Protein 3C10 (pdb70)

Structure (mmCIF, N/CA/C/O backbone):
data_3C10
#
_entry.id   3C10
#
_cell.length_a   81.827
_cell.length_b   81.827
_cell.length_c   148.970
_cell.angle_alpha   90.00
_cell.angle_beta   90.00
_cell.angle_gamma   120.00
#
_symmetry.space_group_name_H-M   'P 32'
#
loop_
_entity.id
_entity.type
_entity.pdbx_description
1 polymer 'Histone deacetylase 7a'
2 non-polymer 'ZINC ION'
3 non-polymer 'POTASSIUM ION'
4 non-polymer 'TRICHOSTATIN A'
5 water water
#
loop_
_atom_site.group_PDB
_atom_site.id
_atom_site.type_symbol
_atom_site.label_atom_id
_atom_site.label_alt_id
_atom_site.label_comp_id
_atom_site.label_asym_id
_atom_site.label_entity_id
_atom_site.label_seq_id
_atom_site.pdbx_PDB_ins_code
_atom_site.Cartn_x
_atom_site.Cartn_y
_atom_site.Cartn_z
_atom_site.occupancy
_atom_site.B_iso_or_equiv
_atom_site.auth_seq_id
_atom_site.auth_comp_id
_atom_site.auth_asym_id
_atom_site.auth_atom_id
_atom_site.pdbx_PDB_model_num
ATOM 1 N N . THR A 1 35 ? 14.401 17.875 -15.811 1.00 47.86 515 THR A N 1
ATOM 2 C CA . THR A 1 35 ? 13.279 17.701 -14.825 1.00 48.92 515 THR A CA 1
ATOM 3 C C . THR A 1 35 ? 13.513 18.524 -13.528 1.00 48.65 515 THR A C 1
ATOM 4 O O . THR A 1 35 ? 14.518 18.329 -12.806 1.00 48.25 515 THR A O 1
ATOM 8 N N . LEU A 1 36 ? 12.605 19.472 -13.272 1.00 47.84 516 LEU A N 1
ATOM 9 C CA . LEU A 1 36 ? 12.680 20.352 -12.072 1.00 47.31 516 LEU A CA 1
ATOM 10 C C . LEU A 1 36 ? 13.004 19.639 -10.736 1.00 46.28 516 LEU A C 1
ATOM 11 O O . LEU A 1 36 ? 12.418 18.592 -10.411 1.00 46.75 516 LEU A O 1
ATOM 16 N N . PRO A 1 37 ? 13.948 20.211 -9.971 1.00 45.99 517 PRO A N 1
ATOM 17 C CA . PRO A 1 37 ? 14.328 19.788 -8.632 1.00 45.38 517 PRO A CA 1
ATOM 18 C C . PRO A 1 37 ? 13.294 20.198 -7.611 1.00 44.80 517 PRO A C 1
ATOM 19 O O . PRO A 1 37 ? 12.595 21.202 -7.825 1.00 45.33 517 PRO A O 1
ATOM 23 N N . PHE A 1 38 ? 13.221 19.451 -6.503 1.00 43.82 518 PHE A N 1
ATOM 24 C CA . PHE A 1 38 ? 12.310 19.763 -5.389 1.00 43.59 518 PHE A CA 1
ATOM 25 C C . PHE A 1 38 ? 10.845 19.912 -5.829 1.00 42.75 518 PHE A C 1
ATOM 26 O O . PHE A 1 38 ? 10.116 20.770 -5.293 1.00 43.59 518 PHE A O 1
ATOM 34 N N . THR A 1 39 ? 10.420 19.109 -6.811 1.00 41.28 519 THR A N 1
ATOM 35 C CA . THR A 1 39 ? 9.022 19.123 -7.263 1.00 40.33 519 THR A CA 1
ATOM 36 C C . THR A 1 39 ? 8.225 17.940 -6.681 1.00 39.39 519 THR A C 1
ATOM 37 O O . THR A 1 39 ? 6.967 17.886 -6.818 1.00 37.50 519 THR A O 1
ATOM 41 N N . THR A 1 40 ? 8.979 17.036 -6.043 1.00 37.07 520 THR A N 1
ATOM 42 C CA . THR A 1 40 ? 8.475 15.906 -5.239 1.00 38.75 520 THR A CA 1
ATOM 43 C C . THR A 1 40 ? 8.490 16.175 -3.701 1.00 39.71 520 THR A C 1
ATOM 44 O O . THR A 1 40 ? 9.565 16.399 -3.110 1.00 40.48 520 THR A O 1
ATOM 48 N N . GLY A 1 41 ? 7.322 16.127 -3.066 1.00 39.44 521 GLY A N 1
ATOM 49 C CA . GLY A 1 41 ? 7.235 16.356 -1.623 1.00 40.01 521 GLY A CA 1
ATOM 50 C C . GLY A 1 41 ? 7.302 15.068 -0.824 1.00 39.61 521 GLY A C 1
ATOM 51 O O . GLY A 1 41 ? 6.705 14.057 -1.246 1.00 39.86 521 GLY A O 1
ATOM 52 N N . LEU A 1 42 ? 8.031 15.090 0.294 1.00 38.03 522 LEU A N 1
ATOM 53 C CA . LEU A 1 42 ? 7.889 14.104 1.357 1.00 38.54 522 LEU A CA 1
ATOM 54 C C . LEU A 1 42 ? 7.312 14.745 2.624 1.00 39.68 522 LEU A C 1
ATOM 55 O O . LEU A 1 42 ? 7.660 15.893 2.977 1.00 39.53 522 LEU A O 1
ATOM 60 N N . ILE A 1 43 ? 6.431 14.008 3.302 1.00 39.70 523 ILE A N 1
ATOM 61 C CA . ILE A 1 43 ? 5.730 14.469 4.509 1.00 39.41 523 ILE A CA 1
ATOM 62 C C . ILE A 1 43 ? 5.959 13.492 5.670 1.00 38.55 523 ILE A C 1
ATOM 63 O O . ILE A 1 43 ? 5.589 12.334 5.572 1.00 38.09 523 ILE A O 1
ATOM 68 N N . TYR A 1 44 ? 6.570 13.953 6.768 1.00 37.79 524 TYR A N 1
ATOM 69 C CA . TYR A 1 44 ? 6.812 13.123 7.963 1.00 35.69 524 TYR A CA 1
ATOM 70 C C . TYR A 1 44 ? 6.896 14.018 9.200 1.00 35.92 524 TYR A C 1
ATOM 71 O O . TYR A 1 44 ? 7.287 15.184 9.088 1.00 35.20 524 TYR A O 1
ATOM 80 N N . ASP A 1 45 ? 6.537 13.453 10.355 1.00 35.20 525 ASP A N 1
ATOM 81 C CA . ASP A 1 45 ? 6.767 14.101 11.680 1.00 35.90 525 ASP A CA 1
ATOM 82 C C . ASP A 1 45 ? 6.736 13.133 12.861 1.00 35.59 525 ASP A C 1
ATOM 83 O O . ASP A 1 45 ? 5.903 12.201 12.952 1.00 33.99 525 ASP A O 1
ATOM 88 N N . SER A 1 46 ? 7.651 13.367 13.798 1.00 36.05 526 SER A N 1
ATOM 89 C CA . SER A 1 46 ? 7.773 12.540 14.967 1.00 35.20 526 SER A CA 1
ATOM 90 C C . SER A 1 46 ? 6.491 12.581 15.826 1.00 33.83 526 SER A C 1
ATOM 91 O O . SER A 1 46 ? 6.262 11.698 16.616 1.00 33.60 526 SER A O 1
ATOM 94 N N . VAL A 1 47 ? 5.643 13.587 15.648 1.00 34.17 527 VAL A N 1
ATOM 95 C CA . VAL A 1 47 ? 4.308 13.603 16.291 1.00 32.73 527 VAL A CA 1
ATOM 96 C C . VAL A 1 47 ? 3.618 12.224 16.165 1.00 32.49 527 VAL A C 1
ATOM 97 O O . VAL A 1 47 ? 3.006 11.722 17.113 1.00 31.60 527 VAL A O 1
ATOM 101 N N . MET A 1 48 ? 3.733 11.629 14.978 1.00 31.08 528 MET A N 1
ATOM 102 C CA . MET A 1 48 ? 2.991 10.439 14.629 1.00 29.15 528 MET A CA 1
ATOM 103 C C . MET A 1 48 ? 3.527 9.196 15.284 1.00 29.51 528 MET A C 1
ATOM 104 O O . MET A 1 48 ? 2.849 8.194 15.317 1.00 29.09 528 MET A O 1
ATOM 109 N N . LEU A 1 49 ? 4.756 9.243 15.793 1.00 30.19 529 LEU A N 1
ATOM 110 C CA . LEU A 1 49 ? 5.314 8.125 16.562 1.00 30.76 529 LEU A CA 1
ATOM 111 C C . LEU A 1 49 ? 4.600 7.907 17.916 1.00 31.74 529 LEU A C 1
ATOM 112 O O . LEU A 1 49 ? 4.610 6.824 18.467 1.00 31.65 529 LEU A O 1
ATOM 117 N N . LYS A 1 50 ? 3.954 8.931 18.461 1.00 32.10 530 LYS A N 1
ATOM 118 C CA . LYS A 1 50 ? 3.522 8.837 19.852 1.00 31.38 530 LYS A CA 1
ATOM 119 C C . LYS A 1 50 ? 2.254 8.030 20.030 1.00 30.13 530 LYS A C 1
ATOM 120 O O . LYS A 1 50 ? 1.883 7.767 21.153 1.00 28.56 530 LYS A O 1
ATOM 126 N N . HIS A 1 51 ? 1.611 7.642 18.915 1.00 29.62 531 HIS A N 1
ATOM 127 C CA . HIS A 1 51 ? 0.391 6.804 18.920 1.00 30.87 531 HIS A CA 1
ATOM 128 C C . HIS A 1 51 ? 0.753 5.335 19.258 1.00 32.00 531 HIS A C 1
ATOM 129 O O . HIS A 1 51 ? 1.036 4.546 18.368 1.00 33.78 531 HIS A O 1
ATOM 136 N N . GLN A 1 52 ? 0.779 4.991 20.542 1.00 32.94 532 GLN A N 1
ATOM 137 C CA . GLN A 1 52 ? 1.275 3.690 20.980 1.00 34.08 532 GLN A CA 1
ATOM 138 C C . GLN A 1 52 ? 0.400 3.274 22.127 1.00 34.14 532 GLN A C 1
ATOM 139 O O . GLN A 1 52 ? 0.025 4.111 22.962 1.00 34.16 532 GLN A O 1
ATOM 145 N N . CYS A 1 53 ? 0.069 1.991 22.174 1.00 33.45 533 CYS A N 1
ATOM 146 C CA . CYS A 1 53 ? -0.622 1.440 23.338 1.00 34.10 533 CYS A CA 1
ATOM 147 C C . CYS A 1 53 ? 0.220 1.690 24.599 1.00 35.15 533 CYS A C 1
ATOM 148 O O . CYS A 1 53 ? 1.488 1.747 24.552 1.00 34.44 533 CYS A O 1
ATOM 151 N N . SER A 1 54 ? -0.477 1.873 25.714 1.00 35.83 534 SER A N 1
ATOM 152 C CA . SER A 1 54 ? 0.181 2.026 27.011 1.00 37.18 534 SER A CA 1
ATOM 153 C C . SER A 1 54 ? 0.852 0.730 27.541 1.00 38.45 534 SER A C 1
ATOM 154 O O . SER A 1 54 ? 1.578 0.776 28.538 1.00 38.60 534 SER A O 1
ATOM 157 N N . CYS A 1 55 ? 0.590 -0.408 26.889 1.00 39.85 535 CYS A N 1
ATOM 158 C CA . CYS A 1 55 ? 1.182 -1.711 27.286 1.00 41.43 535 CYS A CA 1
ATOM 159 C C . CYS A 1 55 ? 2.645 -1.854 26.881 1.00 43.37 535 CYS A C 1
ATOM 160 O O . CYS A 1 55 ? 3.322 -2.782 27.319 1.00 43.84 535 CYS A O 1
ATOM 163 N N . GLY A 1 56 ? 3.132 -0.930 26.054 1.00 46.00 536 GLY A N 1
ATOM 164 C CA . GLY A 1 56 ? 4.545 -0.888 25.657 1.00 48.32 536 GLY A CA 1
ATOM 165 C C . GLY A 1 56 ? 5.037 -2.124 24.915 1.00 49.62 536 GLY A C 1
ATOM 166 O O . GLY A 1 56 ? 6.208 -2.451 24.997 1.00 50.22 536 GLY A O 1
ATOM 167 N N . ASP A 1 57 ? 4.148 -2.819 24.209 1.00 50.77 537 ASP A N 1
ATOM 168 C CA . ASP A 1 57 ? 4.510 -4.060 23.514 1.00 51.38 537 ASP A CA 1
ATOM 169 C C . ASP A 1 57 ? 4.134 -4.038 22.019 1.00 51.91 537 ASP A C 1
ATOM 170 O O . ASP A 1 57 ? 2.992 -4.329 21.655 1.00 52.24 537 ASP A O 1
ATOM 175 N N . ASN A 1 58 ? 5.094 -3.683 21.167 1.00 52.31 538 ASN A N 1
ATOM 176 C CA . ASN A 1 58 ? 4.921 -3.763 19.723 1.00 52.98 538 ASN A CA 1
ATOM 177 C C . ASN A 1 58 ? 4.562 -5.171 19.231 1.00 52.75 538 ASN A C 1
ATOM 178 O O . ASN A 1 58 ? 4.087 -5.332 18.107 1.00 53.40 538 ASN A O 1
ATOM 183 N N . SER A 1 59 ? 4.783 -6.180 20.070 1.00 52.27 539 SER A N 1
ATOM 184 C CA . SER A 1 59 ? 4.541 -7.575 19.696 1.00 51.93 539 SER A CA 1
ATOM 185 C C . SER A 1 59 ? 3.077 -7.835 19.359 1.00 50.76 539 SER A C 1
ATOM 186 O O . SER A 1 59 ? 2.782 -8.479 18.348 1.00 51.63 539 SER A O 1
ATOM 189 N N . ARG A 1 60 ? 2.167 -7.343 20.195 1.00 49.21 540 ARG A N 1
ATOM 190 C CA . ARG A 1 60 ? 0.742 -7.571 19.965 1.00 47.28 540 ARG A CA 1
ATOM 191 C C . ARG A 1 60 ? 0.031 -6.434 19.214 1.00 45.13 540 ARG A C 1
ATOM 192 O O . ARG A 1 60 ? -1.197 -6.447 19.089 1.00 45.48 540 ARG A O 1
ATOM 200 N N . HIS A 1 61 ? 0.813 -5.473 18.718 1.00 42.44 541 HIS A N 1
ATOM 201 C CA . HIS A 1 61 ? 0.307 -4.267 18.040 1.00 38.99 541 HIS A CA 1
ATOM 202 C C . HIS A 1 61 ? 1.120 -3.969 16.775 1.00 37.50 541 HIS A C 1
ATOM 203 O O . HIS A 1 61 ? 2.023 -3.136 16.810 1.00 39.02 541 HIS A O 1
ATOM 210 N N . PRO A 1 62 ? 0.797 -4.635 15.652 1.00 35.86 542 PRO A N 1
ATOM 211 C CA . PRO A 1 62 ? 1.556 -4.516 14.416 1.00 35.22 542 PRO A CA 1
ATOM 212 C C . PRO A 1 62 ? 1.595 -3.127 13.779 1.00 34.18 542 PRO A C 1
ATOM 213 O O . PRO A 1 62 ? 2.575 -2.804 13.086 1.00 33.53 542 PRO A O 1
ATOM 217 N N . GLU A 1 63 ? 0.558 -2.316 14.021 1.00 33.35 543 GLU A N 1
ATOM 218 C CA . GLU A 1 63 ? 0.537 -0.922 13.555 1.00 32.72 543 GLU A CA 1
ATOM 219 C C . GLU A 1 63 ? 1.256 -0.060 14.627 1.00 32.56 543 GLU A C 1
ATOM 220 O O . GLU A 1 63 ? 0.627 0.652 15.437 1.00 31.00 543 GLU A O 1
ATOM 226 N N . HIS A 1 64 ? 2.589 -0.168 14.638 1.00 33.23 544 HIS A N 1
ATOM 227 C CA . HIS A 1 64 ? 3.435 0.456 15.689 1.00 33.02 544 HIS A CA 1
ATOM 228 C C . HIS A 1 64 ? 4.320 1.520 15.068 1.00 32.45 544 HIS A C 1
ATOM 229 O O . HIS A 1 64 ? 4.486 1.555 13.844 1.00 31.82 544 HIS A O 1
ATOM 236 N N . ALA A 1 65 ? 4.858 2.411 15.914 1.00 31.81 545 ALA A N 1
ATOM 237 C CA . ALA A 1 65 ? 5.685 3.547 15.487 1.00 31.89 545 ALA A CA 1
ATOM 238 C C . ALA A 1 65 ? 6.889 3.239 14.635 1.00 31.97 545 ALA A C 1
ATOM 239 O O . ALA A 1 65 ? 7.289 4.083 13.832 1.00 30.63 545 ALA A O 1
ATOM 241 N N . GLY A 1 66 ? 7.484 2.054 14.829 1.00 32.85 546 GLY A N 1
ATOM 242 C CA . GLY A 1 66 ? 8.647 1.631 14.056 1.00 33.57 546 GLY A CA 1
ATOM 243 C C . GLY A 1 66 ? 8.406 1.685 12.557 1.00 34.35 546 GLY A C 1
ATOM 244 O O . GLY A 1 66 ? 9.333 2.022 11.791 1.00 34.26 546 GLY A O 1
ATOM 245 N N . ARG A 1 67 ? 7.160 1.395 12.133 1.00 33.39 547 ARG A N 1
ATOM 246 C CA . ARG A 1 67 ? 6.782 1.490 10.691 1.00 33.17 547 ARG A CA 1
ATOM 247 C C . ARG A 1 67 ? 7.278 2.790 10.046 1.00 33.20 547 ARG A C 1
ATOM 248 O O . ARG A 1 67 ? 8.091 2.743 9.104 1.00 33.44 547 ARG A O 1
ATOM 256 N N . ILE A 1 68 ? 6.850 3.959 10.548 1.00 32.82 548 ILE A N 1
ATOM 257 C CA . ILE A 1 68 ? 7.213 5.179 9.848 1.00 32.25 548 ILE A CA 1
ATOM 258 C C . ILE A 1 68 ? 8.688 5.610 10.026 1.00 34.38 548 ILE A C 1
ATOM 259 O O . ILE A 1 68 ? 9.308 6.199 9.120 1.00 34.28 548 ILE A O 1
ATOM 264 N N . GLN A 1 69 ? 9.238 5.311 11.183 1.00 36.63 549 GLN A N 1
ATOM 265 C CA . GLN A 1 69 ? 10.604 5.762 11.527 1.00 39.02 549 GLN A CA 1
ATOM 266 C C . GLN A 1 69 ? 11.648 4.991 10.702 1.00 39.70 549 GLN A C 1
ATOM 267 O O . GLN A 1 69 ? 12.577 5.580 10.153 1.00 40.41 549 GLN A O 1
ATOM 273 N N . SER A 1 70 ? 11.463 3.675 10.600 1.00 40.95 550 SER A N 1
ATOM 274 C CA . SER A 1 70 ? 12.293 2.829 9.730 1.00 41.96 550 SER A CA 1
ATOM 275 C C . SER A 1 70 ? 12.246 3.292 8.263 1.00 42.11 550 SER A C 1
ATOM 276 O O . SER A 1 70 ? 13.291 3.424 7.601 1.00 42.32 550 SER A O 1
ATOM 279 N N . ILE A 1 71 ? 11.048 3.577 7.742 1.00 40.73 551 ILE A N 1
ATOM 280 C CA . ILE A 1 71 ? 10.970 4.166 6.397 1.00 39.22 551 ILE A CA 1
ATOM 281 C C . ILE A 1 71 ? 11.688 5.516 6.272 1.00 39.18 551 ILE A C 1
ATOM 282 O O . ILE A 1 71 ? 12.328 5.807 5.250 1.00 39.08 551 ILE A O 1
ATOM 287 N N . TRP A 1 72 ? 11.540 6.366 7.287 1.00 38.94 552 TRP A N 1
ATOM 288 C CA . TRP A 1 72 ? 12.040 7.725 7.201 1.00 39.14 552 TRP A CA 1
ATOM 289 C C . TRP A 1 72 ? 13.564 7.754 6.996 1.00 40.28 552 TRP A C 1
ATOM 290 O O . TRP A 1 72 ? 14.105 8.498 6.171 1.00 39.75 552 TRP A O 1
ATOM 301 N N . SER A 1 73 ? 14.236 6.905 7.748 1.00 41.63 553 SER A N 1
ATOM 302 C CA . SER A 1 73 ? 15.686 6.892 7.743 1.00 43.74 553 SER A CA 1
ATOM 303 C C . SER A 1 73 ? 16.219 6.250 6.459 1.00 44.19 553 SER A C 1
ATOM 304 O O . SER A 1 73 ? 17.176 6.764 5.861 1.00 43.94 553 SER A O 1
ATOM 307 N N . ARG A 1 74 ? 15.561 5.163 6.014 1.00 45.22 554 ARG A N 1
ATOM 308 C CA . ARG A 1 74 ? 15.884 4.548 4.734 1.00 44.88 554 ARG A CA 1
ATOM 309 C C . ARG A 1 74 ? 15.890 5.639 3.675 1.00 45.63 554 ARG A C 1
ATOM 310 O O . ARG A 1 74 ? 16.825 5.743 2.893 1.00 45.56 554 ARG A O 1
ATOM 318 N N . LEU A 1 75 ? 14.870 6.482 3.663 1.00 45.70 555 LEU A N 1
ATOM 319 C CA . LEU A 1 75 ? 14.825 7.558 2.684 1.00 46.79 555 LEU A CA 1
ATOM 320 C C . LEU A 1 75 ? 16.075 8.482 2.706 1.00 48.25 555 LEU A C 1
ATOM 321 O O . LEU A 1 75 ? 16.568 8.910 1.654 1.00 47.57 555 LEU A O 1
ATOM 326 N N . GLN A 1 76 ? 16.548 8.772 3.921 1.00 50.03 556 GLN A N 1
ATOM 327 C CA . GLN A 1 76 ? 17.742 9.576 4.162 1.00 51.14 556 GLN A CA 1
ATOM 328 C C . GLN A 1 76 ? 18.985 8.859 3.684 1.00 51.64 556 GLN A C 1
ATOM 329 O O . GLN A 1 76 ? 19.761 9.433 2.909 1.00 51.76 556 GLN A O 1
ATOM 335 N N . GLU A 1 77 ? 19.165 7.622 4.160 1.00 52.06 557 GLU A N 1
ATOM 336 C CA . GLU A 1 77 ? 20.303 6.775 3.808 1.00 52.61 557 GLU A CA 1
ATOM 337 C C . GLU A 1 77 ? 20.547 6.636 2.319 1.00 53.24 557 GLU A C 1
ATOM 338 O O . GLU A 1 77 ? 21.674 6.812 1.877 1.00 54.07 557 GLU A O 1
ATOM 344 N N . ARG A 1 78 ? 19.514 6.299 1.549 1.00 52.70 558 ARG A N 1
ATOM 345 C CA . ARG A 1 78 ? 19.674 6.126 0.102 1.00 52.55 558 ARG A CA 1
ATOM 346 C C . ARG A 1 78 ? 19.738 7.462 -0.641 1.00 51.74 558 ARG A C 1
ATOM 347 O O . ARG A 1 78 ? 19.871 7.500 -1.874 1.00 52.74 558 ARG A O 1
ATOM 355 N N . GLY A 1 79 ? 19.654 8.561 0.094 1.00 50.22 559 GLY A N 1
ATOM 356 C CA . GLY A 1 79 ? 19.873 9.862 -0.502 1.00 48.39 559 GLY A CA 1
ATOM 357 C C . GLY A 1 79 ? 18.694 10.395 -1.279 1.00 47.71 559 GLY A C 1
ATOM 358 O O . GLY A 1 79 ? 18.876 11.196 -2.202 1.00 47.53 559 GLY A O 1
ATOM 359 N N . LEU A 1 80 ? 17.479 9.982 -0.906 1.00 46.90 560 LEU A N 1
ATOM 360 C CA . LEU A 1 80 ? 16.294 10.480 -1.605 1.00 46.44 560 LEU A CA 1
ATOM 361 C C . LEU A 1 80 ? 15.702 11.696 -0.914 1.00 45.70 560 LEU A C 1
ATOM 362 O O . LEU A 1 80 ? 15.190 12.629 -1.588 1.00 46.02 560 LEU A O 1
ATOM 367 N N . ARG A 1 81 ? 15.768 11.683 0.419 1.00 45.47 561 ARG A N 1
ATOM 368 C CA . ARG A 1 81 ? 15.234 12.779 1.263 1.00 45.77 561 ARG A CA 1
ATOM 369 C C . ARG A 1 81 ? 15.717 14.151 0.808 1.00 46.12 561 ARG A C 1
ATOM 370 O O . ARG A 1 81 ? 14.928 15.108 0.703 1.00 45.47 561 ARG A O 1
ATOM 378 N N . SER A 1 82 ? 17.018 14.231 0.505 1.00 47.21 562 SER A N 1
ATOM 379 C CA . SER A 1 82 ? 17.662 15.490 0.090 1.00 47.34 562 SER A CA 1
ATOM 380 C C . SER A 1 82 ? 17.188 15.946 -1.272 1.00 47.26 562 SER A C 1
ATOM 381 O O . SER A 1 82 ? 17.375 17.112 -1.651 1.00 47.77 562 SER A O 1
ATOM 384 N N . GLN A 1 83 ? 16.605 15.013 -2.032 1.00 46.99 563 GLN A N 1
ATOM 385 C CA . GLN A 1 83 ? 16.131 15.338 -3.370 1.00 45.84 563 GLN A CA 1
ATOM 386 C C . GLN A 1 83 ? 14.759 15.966 -3.344 1.00 45.63 563 GLN A C 1
ATOM 387 O O . GLN A 1 83 ? 14.321 16.525 -4.362 1.00 45.89 563 GLN A O 1
ATOM 393 N N . CYS A 1 84 ? 14.085 15.864 -2.185 1.00 45.19 564 CYS A N 1
ATOM 394 C CA . CYS A 1 84 ? 12.657 16.223 -2.030 1.00 44.92 564 CYS A CA 1
ATOM 395 C C . CYS A 1 84 ? 12.429 17.424 -1.147 1.00 44.35 564 CYS A C 1
ATOM 396 O O . CYS A 1 84 ? 13.181 17.672 -0.238 1.00 43.70 564 CYS A O 1
ATOM 399 N N . GLU A 1 85 ? 11.382 18.173 -1.455 1.00 44.46 565 GLU A N 1
ATOM 400 C CA . GLU A 1 85 ? 10.907 19.228 -0.598 1.00 44.67 565 GLU A CA 1
ATOM 401 C C . GLU A 1 85 ? 10.357 18.482 0.603 1.00 44.98 565 GLU A C 1
ATOM 402 O O . GLU A 1 85 ? 9.288 17.849 0.506 1.00 43.70 565 GLU A O 1
ATOM 408 N N . CYS A 1 86 ? 11.096 18.476 1.711 1.00 44.51 566 CYS A N 1
ATOM 409 C CA . CYS A 1 86 ? 10.563 17.825 2.937 1.00 44.94 566 CYS A CA 1
ATOM 410 C C . CYS A 1 86 ? 9.635 18.715 3.794 1.00 44.83 566 CYS A C 1
ATOM 411 O O . CYS A 1 86 ? 9.956 19.893 4.102 1.00 44.62 566 CYS A O 1
ATOM 414 N N . LEU A 1 87 ? 8.506 18.128 4.193 1.00 43.40 567 LEU A N 1
ATOM 415 C CA . LEU A 1 87 ? 7.483 18.837 4.938 1.00 42.81 567 LEU A CA 1
ATOM 416 C C . LEU A 1 87 ? 7.193 18.167 6.298 1.00 41.61 567 LEU A C 1
ATOM 417 O O . LEU A 1 87 ? 7.506 16.981 6.506 1.00 40.72 567 LEU A O 1
ATOM 422 N N . ARG A 1 88 ? 6.669 18.940 7.252 1.00 40.20 568 ARG A N 1
ATOM 423 C CA . ARG A 1 88 ? 6.446 18.393 8.591 1.00 38.58 568 ARG A CA 1
ATOM 424 C C . ARG A 1 88 ? 5.022 17.856 8.667 1.00 36.91 568 ARG A C 1
ATOM 425 O O . ARG A 1 88 ? 4.750 16.913 9.367 1.00 36.58 568 ARG A O 1
ATOM 433 N N . GLY A 1 89 ? 4.121 18.492 7.943 1.00 35.54 569 GLY A N 1
ATOM 434 C CA . GLY A 1 89 ? 2.721 18.278 8.164 1.00 35.30 569 GLY A CA 1
ATOM 435 C C . GLY A 1 89 ? 2.208 19.205 9.251 1.00 35.43 569 GLY A C 1
ATOM 436 O O . GLY A 1 89 ? 2.932 20.111 9.710 1.00 35.38 569 GLY A O 1
ATOM 437 N N . ARG A 1 90 ? 0.965 18.949 9.655 1.00 33.34 570 ARG A N 1
ATOM 438 C CA . ARG A 1 90 ? 0.231 19.685 10.668 1.00 33.24 570 ARG A CA 1
ATOM 439 C C . ARG A 1 90 ? -1.027 18.865 10.987 1.00 32.66 570 ARG A C 1
ATOM 440 O O . ARG A 1 90 ? -1.345 17.935 10.232 1.00 33.01 570 ARG A O 1
ATOM 448 N N . LYS A 1 91 ? -1.785 19.247 12.029 1.00 31.75 571 LYS A N 1
ATOM 449 C CA . LYS A 1 91 ? -3.115 18.645 12.315 1.00 30.92 571 LYS A CA 1
ATOM 450 C C . LYS A 1 91 ? -4.234 19.114 11.422 1.00 31.04 571 LYS A C 1
ATOM 451 O O . LYS A 1 91 ? -4.371 20.322 11.156 1.00 30.00 571 LYS A O 1
ATOM 457 N N . ALA A 1 92 ? -5.098 18.166 11.032 1.00 27.86 572 ALA A N 1
ATOM 458 C CA . ALA A 1 92 ? -6.302 18.511 10.348 1.00 27.80 572 ALA A CA 1
ATOM 459 C C . ALA A 1 92 ? -7.184 19.277 11.335 1.00 28.68 572 ALA A C 1
ATOM 460 O O . ALA A 1 92 ? -7.200 18.945 12.541 1.00 27.03 572 ALA A O 1
ATOM 462 N N . SER A 1 93 ? -7.949 20.248 10.827 1.00 28.12 573 SER A N 1
ATOM 463 C CA . SER A 1 93 ? -8.939 20.933 11.665 1.00 28.80 573 SER A CA 1
ATOM 464 C C . SER A 1 93 ? -10.111 20.032 11.794 1.00 29.66 573 SER A C 1
ATOM 465 O O . SER A 1 93 ? -10.272 19.119 10.976 1.00 28.39 573 SER A O 1
ATOM 468 N N . LEU A 1 94 ? -10.929 20.251 12.835 1.00 30.03 574 LEU A N 1
ATOM 469 C CA . LEU A 1 94 ? -12.212 19.586 12.944 1.00 30.58 574 LEU A CA 1
ATOM 470 C C . LEU A 1 94 ? -13.118 19.750 11.719 1.00 31.02 574 LEU A C 1
ATOM 471 O O . LEU A 1 94 ? -13.786 18.784 11.304 1.00 30.11 574 LEU A O 1
ATOM 476 N N . GLU A 1 95 ? -13.156 20.941 11.121 1.00 30.40 575 GLU A N 1
ATOM 477 C CA . GLU A 1 95 ? -13.912 21.132 9.867 1.00 31.60 575 GLU A CA 1
ATOM 478 C C . GLU A 1 95 ? -13.408 20.276 8.670 1.00 30.49 575 GLU A C 1
ATOM 479 O O . GLU A 1 95 ? -14.216 19.714 7.898 1.00 29.79 575 GLU A O 1
ATOM 485 N N . GLU A 1 96 ? -12.084 20.191 8.504 1.00 29.52 576 GLU A N 1
ATOM 486 C CA . GLU A 1 96 ? -11.480 19.346 7.455 1.00 29.12 576 GLU A CA 1
ATOM 487 C C . GLU A 1 96 ? -11.886 17.892 7.690 1.00 28.24 576 GLU A C 1
ATOM 488 O O . GLU A 1 96 ? -12.297 17.183 6.739 1.00 29.17 576 GLU A O 1
ATOM 494 N N . LEU A 1 97 ? -11.789 17.461 8.949 1.00 28.00 577 LEU A N 1
ATOM 495 C CA . LEU A 1 97 ? -12.255 16.117 9.342 1.00 28.56 577 LEU A CA 1
ATOM 496 C C . LEU A 1 97 ? -13.713 15.843 8.962 1.00 28.34 577 LEU A C 1
ATOM 497 O O . LEU A 1 97 ? -14.049 14.740 8.526 1.00 28.23 577 LEU A O 1
ATOM 502 N N . GLN A 1 98 ? -14.587 16.838 9.186 1.00 28.51 578 GLN A N 1
ATOM 503 C CA . GLN A 1 98 ? -16.018 16.707 8.947 1.00 27.43 578 GLN A CA 1
ATOM 504 C C . GLN A 1 98 ? -16.350 16.726 7.493 1.00 27.47 578 GLN A C 1
ATOM 505 O O . GLN A 1 98 ? -17.510 16.557 7.152 1.00 28.88 578 GLN A O 1
ATOM 511 N N . SER A 1 99 ? -15.375 16.948 6.605 1.00 27.53 579 SER A N 1
ATOM 512 C CA . SER A 1 99 ? -15.672 16.772 5.187 1.00 28.50 579 SER A CA 1
ATOM 513 C C . SER A 1 99 ? -15.895 15.300 4.832 1.00 28.44 579 SER A C 1
ATOM 514 O O . SER A 1 99 ? -16.424 14.991 3.733 1.00 28.60 579 SER A O 1
ATOM 517 N N . VAL A 1 100 ? -15.483 14.398 5.747 1.00 27.48 580 VAL A N 1
ATOM 518 C CA . VAL A 1 100 ? -15.718 12.949 5.539 1.00 26.59 580 VAL A CA 1
ATOM 519 C C . VAL A 1 100 ? -16.491 12.295 6.672 1.00 25.90 580 VAL A C 1
ATOM 520 O O . VAL A 1 100 ? -17.244 11.338 6.430 1.00 26.23 580 VAL A O 1
ATOM 524 N N . HIS A 1 101 ? -16.247 12.762 7.898 1.00 25.51 581 HIS A N 1
ATOM 525 C CA . HIS A 1 101 ? -16.737 12.077 9.102 1.00 26.14 581 HIS A CA 1
ATOM 526 C C . HIS A 1 101 ? -17.794 12.913 9.825 1.00 27.66 581 HIS A C 1
ATOM 527 O O . HIS A 1 101 ? -17.813 14.149 9.712 1.00 26.47 581 HIS A O 1
ATOM 534 N N . SER A 1 102 ? -18.623 12.218 10.583 1.00 27.99 582 SER A N 1
ATOM 535 C CA . SER A 1 102 ? -19.751 12.825 11.307 1.00 29.53 582 SER A CA 1
ATOM 536 C C . SER A 1 102 ? -19.239 13.729 12.398 1.00 29.95 582 SER A C 1
ATOM 537 O O . SER A 1 102 ? -18.084 13.583 12.828 1.00 30.22 582 SER A O 1
ATOM 540 N N . GLU A 1 103 ? -20.061 14.681 12.864 1.00 30.29 583 GLU A N 1
ATOM 541 C CA . GLU A 1 103 ? -19.595 15.549 13.946 1.00 30.43 583 GLU A CA 1
ATOM 542 C C . GLU A 1 103 ? -19.291 14.745 15.205 1.00 29.11 583 GLU A C 1
ATOM 543 O O . GLU A 1 103 ? -18.292 15.005 15.851 1.00 28.43 583 GLU A O 1
ATOM 549 N N . ARG A 1 104 ? -20.110 13.743 15.542 1.00 30.03 584 ARG A N 1
ATOM 550 C CA . ARG A 1 104 ? -19.796 12.937 16.740 1.00 30.32 584 ARG A CA 1
ATOM 551 C C . ARG A 1 104 ? -18.476 12.166 16.678 1.00 29.55 584 ARG A C 1
ATOM 552 O O . ARG A 1 104 ? -17.780 11.999 17.702 1.00 28.36 584 ARG A O 1
ATOM 560 N N . HIS A 1 105 ? -18.160 11.635 15.496 1.00 27.42 585 HIS A N 1
ATOM 561 C CA . HIS A 1 105 ? -16.879 10.895 15.306 1.00 25.99 585 HIS A CA 1
ATOM 562 C C . HIS A 1 105 ? -15.729 11.833 15.516 1.00 24.60 585 HIS A C 1
ATOM 563 O O . HIS A 1 105 ? -14.741 11.512 16.162 1.00 24.86 585 HIS A O 1
ATOM 570 N N . VAL A 1 106 ? -15.853 13.008 14.918 1.00 25.18 586 VAL A N 1
ATOM 571 C CA . VAL A 1 106 ? -14.824 14.024 15.005 1.00 25.04 586 VAL A CA 1
ATOM 572 C C . VAL A 1 106 ? -14.552 14.486 16.446 1.00 25.20 586 VAL A C 1
ATOM 573 O O . VAL A 1 106 ? -13.389 14.545 16.893 1.00 25.49 586 VAL A O 1
ATOM 577 N N . LEU A 1 107 ? -15.614 14.750 17.190 1.00 26.88 587 LEU A N 1
ATOM 578 C CA . LEU A 1 107 ? -15.468 15.087 18.618 1.00 27.83 587 LEU A CA 1
ATOM 579 C C . LEU A 1 107 ? -14.917 13.948 19.492 1.00 27.57 587 LEU A C 1
ATOM 580 O O . LEU A 1 107 ? -14.142 14.191 20.391 1.00 28.53 587 LEU A O 1
ATOM 585 N N . LEU A 1 108 ? -15.302 12.706 19.217 1.00 27.73 588 LEU A N 1
ATOM 586 C CA . LEU A 1 108 ? -14.750 11.496 19.917 1.00 28.09 588 LEU A CA 1
ATOM 587 C C . LEU A 1 108 ? -13.243 11.321 19.697 1.00 27.48 588 LEU A C 1
ATOM 588 O O . LEU A 1 108 ? -12.435 11.208 20.651 1.00 27.13 588 LEU A O 1
ATOM 593 N N . TYR A 1 109 ? -12.847 11.331 18.433 1.00 25.96 589 TYR A N 1
ATOM 594 C CA . TYR A 1 109 ? -11.471 11.009 18.106 1.00 27.30 589 TYR A CA 1
ATOM 595 C C . TYR A 1 109 ? -10.578 12.232 17.830 1.00 26.05 589 TYR A C 1
ATOM 596 O O . TYR A 1 109 ? -9.370 12.095 17.804 1.00 26.87 589 TYR A O 1
ATOM 605 N N . GLY A 1 110 ? -11.191 13.390 17.620 1.00 27.35 590 GLY A N 1
ATOM 606 C CA . GLY A 1 110 ? -10.463 14.623 17.281 1.00 27.81 590 GLY A CA 1
ATOM 607 C C . GLY A 1 110 ? -10.208 15.574 18.430 1.00 29.34 590 GLY A C 1
ATOM 608 O O . GLY A 1 110 ? -9.461 16.552 18.285 1.00 28.55 590 GLY A O 1
ATOM 609 N N . THR A 1 111 ? -10.803 15.315 19.586 1.00 30.85 591 THR A N 1
ATOM 610 C CA . THR A 1 111 ? -10.579 16.218 20.714 1.00 34.70 591 THR A CA 1
ATOM 611 C C . THR A 1 111 ? -10.088 15.452 21.917 1.00 37.82 591 THR A C 1
ATOM 612 O O . THR A 1 111 ? -10.212 14.240 21.965 1.00 39.18 591 THR A O 1
ATOM 616 N N . ASN A 1 112 ? -9.538 16.164 22.889 1.00 41.79 592 ASN A N 1
ATOM 617 C CA . ASN A 1 112 ? -9.109 15.550 24.148 1.00 45.32 592 ASN A CA 1
ATOM 618 C C . ASN A 1 112 ? -9.773 16.124 25.420 1.00 47.82 592 ASN A C 1
ATOM 619 O O . ASN A 1 112 ? -10.191 17.299 25.429 1.00 47.19 592 ASN A O 1
ATOM 624 N N . PRO A 1 113 ? -9.918 15.276 26.474 1.00 49.87 593 PRO A N 1
ATOM 625 C CA . PRO A 1 113 ? -10.221 15.828 27.795 1.00 52.15 593 PRO A CA 1
ATOM 626 C C . PRO A 1 113 ? -8.930 16.415 28.373 1.00 53.81 593 PRO A C 1
ATOM 627 O O . PRO A 1 113 ? -7.925 15.708 28.467 1.00 55.00 593 PRO A O 1
ATOM 631 N N . LEU A 1 114 ? -8.919 17.698 28.718 1.00 55.65 594 LEU A N 1
ATOM 632 C CA . LEU A 1 114 ? -10.010 18.627 28.481 1.00 57.18 594 LEU A CA 1
ATOM 633 C C . LEU A 1 114 ? -9.357 19.781 27.742 1.00 57.84 594 LEU A C 1
ATOM 634 O O . LEU A 1 114 ? -8.520 20.513 28.286 1.00 58.25 594 LEU A O 1
ATOM 639 N N . SER A 1 115 ? -9.710 19.901 26.473 1.00 58.33 595 SER A N 1
ATOM 640 C CA . SER A 1 115 ? -9.030 20.810 25.577 1.00 58.70 595 SER A CA 1
ATOM 641 C C . SER A 1 115 ? -9.280 22.255 25.981 1.00 58.35 595 SER A C 1
ATOM 642 O O . SER A 1 115 ? -10.087 22.533 26.868 1.00 57.58 595 SER A O 1
ATOM 645 N N . ARG A 1 116 ? -8.559 23.166 25.336 1.00 58.40 596 ARG A N 1
ATOM 646 C CA . ARG A 1 116 ? -8.896 24.595 25.389 1.00 58.50 596 ARG A CA 1
ATOM 647 C C . ARG A 1 116 ? -9.936 24.869 24.306 1.00 57.98 596 ARG A C 1
ATOM 648 O O . ARG A 1 116 ? -10.160 26.017 23.915 1.00 58.30 596 ARG A O 1
ATOM 649 N N . LEU A 1 117 ? -10.566 23.800 23.824 1.00 57.25 597 LEU A N 1
ATOM 650 C CA . LEU A 1 117 ? -11.526 23.897 22.726 1.00 56.50 597 LEU A CA 1
ATOM 651 C C . LEU A 1 117 ? -12.769 24.620 23.220 1.00 55.37 597 LEU A C 1
ATOM 652 O O . LEU A 1 117 ? -13.221 24.390 24.346 1.00 55.53 597 LEU A O 1
ATOM 657 N N . LYS A 1 118 ? -13.293 25.508 22.377 1.00 54.01 598 LYS A N 1
ATOM 658 C CA . LYS A 1 118 ? -14.554 26.158 22.651 1.00 52.60 598 LYS A CA 1
ATOM 659 C C . LYS A 1 118 ? -15.623 25.299 22.018 1.00 51.35 598 LYS A C 1
ATOM 660 O O . LYS A 1 118 ? -15.802 25.333 20.792 1.00 51.74 598 LYS A O 1
ATOM 662 N N . LEU A 1 119 ? -16.259 24.474 22.859 1.00 48.77 599 LEU A N 1
ATOM 663 C CA . LEU A 1 119 ? -17.407 23.633 22.505 1.00 46.53 599 LEU A CA 1
ATOM 664 C C . LEU A 1 119 ? -18.551 24.054 23.409 1.00 43.86 599 LEU A C 1
ATOM 665 O O . LEU A 1 119 ? -18.333 24.348 24.584 1.00 43.40 599 LEU A O 1
ATOM 670 N N . ASP A 1 120 ? -19.757 24.109 22.857 1.00 41.67 600 ASP A N 1
ATOM 671 C CA . ASP A 1 120 ? -20.938 24.421 23.647 1.00 39.62 600 ASP A CA 1
ATOM 672 C C . ASP A 1 120 ? -21.209 23.283 24.619 1.00 37.11 600 ASP A C 1
ATOM 673 O O . ASP A 1 120 ? -20.751 22.180 24.419 1.00 36.43 600 ASP A O 1
ATOM 678 N N . ASN A 1 121 ? -21.977 23.555 25.655 1.00 35.17 601 ASN A N 1
ATOM 679 C CA . ASN A 1 121 ? -22.187 22.582 26.701 1.00 33.82 601 ASN A CA 1
ATOM 680 C C . ASN A 1 121 ? -22.985 21.387 26.218 1.00 33.23 601 ASN A C 1
ATOM 681 O O . ASN A 1 121 ? -22.874 20.323 26.784 1.00 32.16 601 ASN A O 1
ATOM 686 N N . GLY A 1 122 ? -23.787 21.562 25.168 1.00 32.48 602 GLY A N 1
ATOM 687 C CA . GLY A 1 122 ? -24.504 20.440 24.593 1.00 33.03 602 GLY A CA 1
ATOM 688 C C . GLY A 1 122 ? -23.574 19.352 24.051 1.00 33.13 602 GLY A C 1
ATOM 689 O O . GLY A 1 122 ? -23.793 18.162 24.313 1.00 33.07 602 GLY A O 1
ATOM 690 N N . LYS A 1 123 ? -22.531 19.782 23.329 1.00 33.30 603 LYS A N 1
ATOM 691 C CA . LYS A 1 123 ? -21.455 18.889 22.843 1.00 33.75 603 LYS A CA 1
ATOM 692 C C . LYS A 1 123 ? -20.665 18.290 23.984 1.00 32.85 603 LYS A C 1
ATOM 693 O O . LYS A 1 123 ? -20.362 17.097 23.956 1.00 32.32 603 LYS A O 1
ATOM 699 N N . LEU A 1 124 ? -20.318 19.118 24.962 1.00 31.99 604 LEU A N 1
ATOM 700 C CA . LEU A 1 124 ? -19.594 18.652 26.142 1.00 33.54 604 LEU A CA 1
ATOM 701 C C . LEU A 1 124 ? -20.388 17.578 26.862 1.00 34.01 604 LEU A C 1
ATOM 702 O O . LEU A 1 124 ? -19.821 16.574 27.284 1.00 33.18 604 LEU A O 1
ATOM 707 N N . ALA A 1 125 ? -21.709 17.763 26.947 1.00 33.64 605 ALA A N 1
ATOM 708 C CA . ALA A 1 125 ? -22.563 16.794 27.598 1.00 34.17 605 ALA A CA 1
ATOM 709 C C . ALA A 1 125 ? -22.693 15.467 26.822 1.00 35.16 605 ALA A C 1
ATOM 710 O O . ALA A 1 125 ? -22.833 14.400 27.438 1.00 34.99 605 ALA A O 1
ATOM 712 N N . GLY A 1 126 ? -22.637 15.533 25.489 1.00 35.84 606 GLY A N 1
ATOM 713 C CA . GLY A 1 126 ? -22.747 14.341 24.646 1.00 37.79 606 GLY A CA 1
ATOM 714 C C . GLY A 1 126 ? -21.511 13.496 24.926 1.00 38.53 606 GLY A C 1
ATOM 715 O O . GLY A 1 126 ? -21.603 12.300 25.145 1.00 39.35 606 GLY A O 1
ATOM 716 N N . LEU A 1 127 ? -20.365 14.160 24.987 1.00 39.48 607 LEU A N 1
ATOM 717 C CA . LEU A 1 127 ? -19.098 13.544 25.291 1.00 40.97 607 LEU A CA 1
ATOM 718 C C . LEU A 1 127 ? -19.064 12.933 26.695 1.00 43.34 607 LEU A C 1
ATOM 719 O O . LEU A 1 127 ? -18.194 12.086 26.980 1.00 43.54 607 LEU A O 1
ATOM 724 N N . LEU A 1 128 ? -19.967 13.372 27.583 1.00 44.11 608 LEU A N 1
ATOM 725 C CA . LEU A 1 128 ? -20.038 12.783 28.935 1.00 45.63 608 LEU A CA 1
ATOM 726 C C . LEU A 1 128 ? -20.850 11.502 28.961 1.00 46.20 608 LEU A C 1
ATOM 727 O O . LEU A 1 128 ? -20.606 10.649 29.806 1.00 46.10 608 LEU A O 1
ATOM 732 N N . ALA A 1 129 ? -21.819 11.391 28.045 1.00 47.40 609 ALA A N 1
ATOM 733 C CA . ALA A 1 129 ? -22.683 10.196 27.916 1.00 49.01 609 ALA A CA 1
ATOM 734 C C . ALA A 1 129 ? -21.949 8.887 27.612 1.00 49.85 609 ALA A C 1
ATOM 735 O O . ALA A 1 129 ? -22.463 7.821 27.909 1.00 50.65 609 ALA A O 1
ATOM 737 N N . GLN A 1 130 ? -20.777 8.960 26.998 1.00 51.12 610 GLN A N 1
ATOM 738 C CA . GLN A 1 130 ? -20.120 7.745 26.519 1.00 52.48 610 GLN A CA 1
ATOM 739 C C . GLN A 1 130 ? -19.146 7.214 27.554 1.00 52.49 610 GLN A C 1
ATOM 740 O O . GLN A 1 130 ? -18.479 7.991 28.229 1.00 52.89 610 GLN A O 1
ATOM 746 N N . VAL A 1 134 ? -13.522 0.824 25.871 1.00 43.48 614 VAL A N 1
ATOM 747 C CA . VAL A 1 134 ? -13.148 -0.573 25.678 1.00 44.13 614 VAL A CA 1
ATOM 748 C C . VAL A 1 134 ? -11.754 -0.923 26.216 1.00 43.52 614 VAL A C 1
ATOM 749 O O . VAL A 1 134 ? -10.741 -0.345 25.810 1.00 43.32 614 VAL A O 1
ATOM 753 N N . MET A 1 135 ? -11.746 -1.882 27.136 1.00 43.31 615 MET A N 1
ATOM 754 C CA . MET A 1 135 ? -10.531 -2.530 27.661 1.00 43.69 615 MET A CA 1
ATOM 755 C C . MET A 1 135 ? -9.945 -3.581 26.725 1.00 43.91 615 MET A C 1
ATOM 756 O O . MET A 1 135 ? -10.635 -4.503 26.239 1.00 44.26 615 MET A O 1
ATOM 761 N N . LEU A 1 136 ? -8.660 -3.439 26.453 1.00 43.77 616 LEU A N 1
ATOM 762 C CA . LEU A 1 136 ? -7.968 -4.440 25.669 1.00 43.47 616 LEU A CA 1
ATOM 763 C C . LEU A 1 136 ? -7.398 -5.509 26.621 1.00 44.02 616 LEU A C 1
ATOM 764 O O . LEU A 1 136 ? -7.249 -5.257 27.831 1.00 43.18 616 LEU A O 1
ATOM 769 N N . PRO A 1 137 ? -7.131 -6.716 26.081 1.00 44.28 617 PRO A N 1
ATOM 770 C CA . PRO A 1 137 ? -6.476 -7.776 26.838 1.00 44.70 617 PRO A CA 1
ATOM 771 C C . PRO A 1 137 ? -5.190 -7.297 27.478 1.00 44.51 617 PRO A C 1
ATOM 772 O O . PRO A 1 137 ? -4.881 -7.729 28.598 1.00 45.54 617 PRO A O 1
ATOM 776 N N . CYS A 1 138 ? -4.447 -6.429 26.785 1.00 43.36 618 CYS A N 1
ATOM 777 C CA . CYS A 1 138 ? -3.131 -5.959 27.275 1.00 41.86 618 CYS A CA 1
ATOM 778 C C . CYS A 1 138 ? -3.236 -4.923 28.407 1.00 40.98 618 CYS A C 1
ATOM 779 O O . CYS A 1 138 ? -2.223 -4.493 28.963 1.00 40.86 618 CYS A O 1
ATOM 782 N N . GLY A 1 139 ? -4.471 -4.539 28.735 1.00 39.83 619 GLY A N 1
ATOM 783 C CA . GLY A 1 139 ? -4.780 -3.439 29.651 1.00 38.06 619 GLY A CA 1
ATOM 784 C C . GLY A 1 139 ? -4.827 -2.026 29.048 1.00 37.40 619 GLY A C 1
ATOM 785 O O . GLY A 1 139 ? -5.157 -1.072 29.743 1.00 36.98 619 GLY A O 1
ATOM 786 N N . GLY A 1 140 ? -4.511 -1.894 27.760 1.00 37.14 620 GLY A N 1
ATOM 787 C CA . GLY A 1 140 ? -4.551 -0.591 27.119 1.00 36.22 620 GLY A CA 1
ATOM 788 C C . GLY A 1 140 ? -5.985 -0.323 26.762 1.00 36.37 620 GLY A C 1
ATOM 789 O O . GLY A 1 140 ? -6.838 -1.251 26.769 1.00 36.56 620 GLY A O 1
ATOM 790 N N . VAL A 1 141 ? -6.270 0.930 26.448 1.00 34.83 621 VAL A N 1
ATOM 791 C CA . VAL A 1 141 ? -7.605 1.311 26.003 1.00 33.71 621 VAL A CA 1
ATOM 792 C C . VAL A 1 141 ? -7.593 1.141 24.503 1.00 32.80 621 VAL A C 1
ATOM 793 O O . VAL A 1 141 ? -6.552 1.302 23.875 1.00 32.58 621 VAL A O 1
ATOM 797 N N . GLY A 1 142 ? -8.740 0.793 23.939 1.00 33.15 622 GLY A N 1
ATOM 798 C CA . GLY A 1 142 ? -8.888 0.652 22.481 1.00 33.05 622 GLY A CA 1
ATOM 799 C C . GLY A 1 142 ? -10.274 1.029 22.002 1.00 33.00 622 GLY A C 1
ATOM 800 O O . GLY A 1 142 ? -11.216 1.119 22.791 1.00 32.56 622 GLY A O 1
ATOM 801 N N . VAL A 1 143 ? -10.416 1.255 20.708 1.00 33.98 623 VAL A N 1
ATOM 802 C CA . VAL A 1 143 ? -11.748 1.260 20.108 1.00 36.45 623 VAL A CA 1
ATOM 803 C C . VAL A 1 143 ? -12.286 -0.174 19.842 1.00 37.43 623 VAL A C 1
ATOM 804 O O . VAL A 1 143 ? -13.461 -0.450 20.078 1.00 37.29 623 VAL A O 1
ATOM 808 N N . ASP A 1 144 ? -11.418 -1.067 19.394 1.00 38.62 624 ASP A N 1
ATOM 809 C CA . ASP A 1 144 ? -11.739 -2.506 19.294 1.00 39.43 624 ASP A CA 1
ATOM 810 C C . ASP A 1 144 ? -10.444 -3.221 19.619 1.00 40.57 624 ASP A C 1
ATOM 811 O O . ASP A 1 144 ? -9.485 -2.550 20.030 1.00 40.08 624 ASP A O 1
ATOM 816 N N . THR A 1 145 ? -10.411 -4.545 19.426 1.00 41.20 625 THR A N 1
ATOM 817 C CA . THR A 1 145 ? -9.214 -5.387 19.661 1.00 42.02 625 THR A CA 1
ATOM 818 C C . THR A 1 145 ? -7.914 -4.919 19.000 1.00 41.13 625 THR A C 1
ATOM 819 O O . THR A 1 145 ? -6.854 -4.871 19.636 1.00 42.57 625 THR A O 1
ATOM 823 N N . ASP A 1 146 ? -7.992 -4.586 17.719 1.00 40.30 626 ASP A N 1
ATOM 824 C CA . ASP A 1 146 ? -6.825 -4.194 16.930 1.00 38.54 626 ASP A CA 1
ATOM 825 C C . ASP A 1 146 ? -6.479 -2.726 17.132 1.00 36.54 626 ASP A C 1
ATOM 826 O O . ASP A 1 146 ? -5.306 -2.349 17.147 1.00 37.67 626 ASP A O 1
ATOM 831 N N . THR A 1 147 ? -7.514 -1.911 17.283 1.00 33.85 627 THR A N 1
ATOM 832 C CA . THR A 1 147 ? -7.400 -0.461 17.205 1.00 31.30 627 THR A CA 1
ATOM 833 C C . THR A 1 147 ? -7.237 0.204 18.589 1.00 30.79 627 THR A C 1
ATOM 834 O O . THR A 1 147 ? -8.189 0.398 19.350 1.00 30.29 627 THR A O 1
ATOM 838 N N . ILE A 1 148 ? -5.996 0.571 18.870 1.00 29.69 628 ILE A N 1
ATOM 839 C CA . ILE A 1 148 ? -5.567 1.061 20.173 1.00 29.48 628 ILE A CA 1
ATOM 840 C C . ILE A 1 148 ? -5.762 2.570 20.292 1.00 29.14 628 ILE A C 1
ATOM 841 O O . ILE A 1 148 ? -5.746 3.287 19.299 1.00 28.53 628 ILE A O 1
ATOM 846 N N . TRP A 1 149 ? -5.930 3.025 21.525 1.00 27.95 629 TRP A N 1
ATOM 847 C CA . TRP A 1 149 ? -6.098 4.447 21.834 1.00 26.37 629 TRP A CA 1
ATOM 848 C C . TRP A 1 149 ? -5.160 4.832 22.998 1.00 26.19 629 TRP A C 1
ATOM 849 O O . TRP A 1 149 ? -5.338 4.412 24.123 1.00 26.64 629 TRP A O 1
ATOM 860 N N . ASN A 1 150 ? -4.136 5.599 22.686 1.00 26.17 630 ASN A N 1
ATOM 861 C CA . ASN A 1 150 ? -3.383 6.339 23.670 1.00 25.75 630 ASN A CA 1
ATOM 862 C C . ASN A 1 150 ? -4.142 7.623 24.067 1.00 25.71 630 ASN A C 1
ATOM 863 O O . ASN A 1 150 ? -4.359 8.519 23.234 1.00 24.57 630 ASN A O 1
ATOM 868 N N . GLU A 1 151 ? -4.481 7.717 25.343 1.00 24.44 631 GLU A N 1
ATOM 869 C CA . GLU A 1 151 ? -5.295 8.794 25.832 1.00 25.70 631 GLU A CA 1
ATOM 870 C C . GLU A 1 151 ? -4.636 10.164 25.785 1.00 25.06 631 GLU A C 1
ATOM 871 O O . GLU A 1 151 ? -5.356 11.157 25.839 1.00 27.65 631 GLU A O 1
ATOM 877 N N . LEU A 1 152 ? -3.301 10.223 25.705 1.00 24.61 632 LEU A N 1
ATOM 878 C CA . LEU A 1 152 ? -2.561 11.504 25.510 1.00 24.64 632 LEU A CA 1
ATOM 879 C C . LEU A 1 152 ? -2.300 11.863 24.076 1.00 23.78 632 LEU A C 1
ATOM 880 O O . LEU A 1 152 ? -2.326 13.036 23.732 1.00 22.12 632 LEU A O 1
ATOM 885 N N . HIS A 1 153 ? -1.939 10.854 23.274 1.00 22.20 633 HIS A N 1
ATOM 886 C CA . HIS A 1 153 ? -1.328 11.051 21.972 1.00 23.29 633 HIS A CA 1
ATOM 887 C C . HIS A 1 153 ? -2.079 10.633 20.696 1.00 24.34 633 HIS A C 1
ATOM 888 O O . HIS A 1 153 ? -1.730 11.109 19.614 1.00 25.23 633 HIS A O 1
ATOM 895 N N . SER A 1 154 ? -3.024 9.698 20.778 1.00 24.73 634 SER A N 1
ATOM 896 C CA . SER A 1 154 ? -3.610 9.159 19.543 1.00 24.24 634 SER A CA 1
ATOM 897 C C . SER A 1 154 ? -4.427 10.194 18.755 1.00 24.06 634 SER A C 1
ATOM 898 O O . SER A 1 154 ? -4.454 10.155 17.511 1.00 22.42 634 SER A O 1
ATOM 901 N N . SER A 1 155 ? -5.142 11.084 19.457 1.00 23.69 635 SER A N 1
ATOM 902 C CA . SER A 1 155 ? -5.925 12.073 18.707 1.00 25.33 635 SER A CA 1
ATOM 903 C C . SER A 1 155 ? -5.016 13.005 17.897 1.00 24.90 635 SER A C 1
ATOM 904 O O . SER A 1 155 ? -5.283 13.264 16.731 1.00 24.80 635 SER A O 1
ATOM 907 N N . ASN A 1 156 ? -3.945 13.487 18.505 1.00 24.83 636 ASN A N 1
ATOM 908 C CA . ASN A 1 156 ? -2.984 14.334 17.773 1.00 25.96 636 ASN A CA 1
ATOM 909 C C . ASN A 1 156 ? -2.349 13.645 16.540 1.00 24.15 636 ASN A C 1
ATOM 910 O O . ASN A 1 156 ? -2.310 14.214 15.490 1.00 25.55 636 ASN A O 1
ATOM 915 N N . ALA A 1 157 ? -1.823 12.431 16.724 1.00 24.05 637 ALA A N 1
ATOM 916 C CA . ALA A 1 157 ? -1.226 11.608 15.668 1.00 21.85 637 ALA A CA 1
ATOM 917 C C . ALA A 1 157 ? -2.205 11.341 14.525 1.00 21.80 637 ALA A C 1
ATOM 918 O O . ALA A 1 157 ? -1.849 11.498 13.387 1.00 22.26 637 ALA A O 1
ATOM 920 N N . ALA A 1 158 ? -3.460 11.005 14.812 1.00 19.79 638 ALA A N 1
ATOM 921 C CA . ALA A 1 158 ? -4.404 10.759 13.706 1.00 20.19 638 ALA A CA 1
ATOM 922 C C . ALA A 1 158 ? -4.777 12.023 12.973 1.00 20.24 638 ALA A C 1
ATOM 923 O O . ALA A 1 158 ? -4.914 12.032 11.737 1.00 20.21 638 ALA A O 1
ATOM 925 N N . ARG A 1 159 ? -4.958 13.120 13.720 1.00 20.78 639 ARG A N 1
ATOM 926 C CA . ARG A 1 159 ? -5.272 14.388 13.062 1.00 20.68 639 ARG A CA 1
ATOM 927 C C . ARG A 1 159 ? -4.066 14.805 12.217 1.00 20.86 639 ARG A C 1
ATOM 928 O O . ARG A 1 159 ? -4.226 15.317 11.123 1.00 21.92 639 ARG A O 1
ATOM 936 N N . TRP A 1 160 ? -2.868 14.554 12.723 1.00 22.97 640 TRP A N 1
ATOM 937 C CA . TRP A 1 160 ? -1.668 14.925 12.018 1.00 23.24 640 TRP A CA 1
ATOM 938 C C . TRP A 1 160 ? -1.514 14.103 10.720 1.00 23.69 640 TRP A C 1
ATOM 939 O O . TRP A 1 160 ? -1.114 14.665 9.683 1.00 22.81 640 TRP A O 1
ATOM 950 N N . ALA A 1 161 ? -1.798 12.790 10.780 1.00 24.14 641 ALA A N 1
ATOM 951 C CA . ALA A 1 161 ? -1.778 11.957 9.540 1.00 23.00 641 ALA A CA 1
ATOM 952 C C . ALA A 1 161 ? -2.671 12.584 8.491 1.00 23.35 641 ALA A C 1
ATOM 953 O O . ALA A 1 161 ? -2.289 12.745 7.325 1.00 21.36 641 ALA A O 1
ATOM 955 N N . ALA A 1 162 ? -3.877 12.954 8.900 1.00 22.68 642 ALA A N 1
ATOM 956 C CA . ALA A 1 162 ? -4.843 13.460 7.927 1.00 23.87 642 ALA A CA 1
ATOM 957 C C . ALA A 1 162 ? -4.459 14.836 7.375 1.00 24.28 642 ALA A C 1
ATOM 958 O O . ALA A 1 162 ? -4.711 15.139 6.180 1.00 25.00 642 ALA A O 1
ATOM 960 N N . GLY A 1 163 ? -3.909 15.689 8.242 1.00 24.86 643 GLY A N 1
ATOM 961 C CA . GLY A 1 163 ? -3.609 17.077 7.817 1.00 25.59 643 GLY A CA 1
ATOM 962 C C . GLY A 1 163 ? -2.406 17.126 6.901 1.00 26.35 643 GLY A C 1
ATOM 963 O O . GLY A 1 163 ? -2.351 17.944 5.945 1.00 26.75 643 GLY A O 1
ATOM 964 N N . SER A 1 164 ? -1.472 16.226 7.180 1.00 25.33 644 SER A N 1
ATOM 965 C CA . SER A 1 164 ? -0.309 16.024 6.354 1.00 27.47 644 SER A CA 1
ATOM 966 C C . SER A 1 164 ? -0.554 15.525 4.938 1.00 27.34 644 SER A C 1
ATOM 967 O O . SER A 1 164 ? 0.078 15.975 4.023 1.00 27.82 644 SER A O 1
ATOM 970 N N . VAL A 1 165 ? -1.430 14.543 4.787 1.00 28.34 645 VAL A N 1
ATOM 971 C CA . VAL A 1 165 ? -1.811 14.073 3.436 1.00 28.19 645 VAL A CA 1
ATOM 972 C C . VAL A 1 165 ? -2.570 15.199 2.744 1.00 28.61 645 VAL A C 1
ATOM 973 O O . VAL A 1 165 ? -2.397 15.451 1.551 1.00 27.42 645 VAL A O 1
ATOM 977 N N . THR A 1 166 ? -3.430 15.880 3.489 1.00 30.01 646 THR A N 1
ATOM 978 C CA . THR A 1 166 ? -4.162 17.003 2.915 1.00 30.89 646 THR A CA 1
ATOM 979 C C . THR A 1 166 ? -3.189 18.092 2.395 1.00 33.38 646 THR A C 1
ATOM 980 O O . THR A 1 166 ? -3.391 18.661 1.323 1.00 32.52 646 THR A O 1
ATOM 984 N N . ASP A 1 167 ? -2.146 1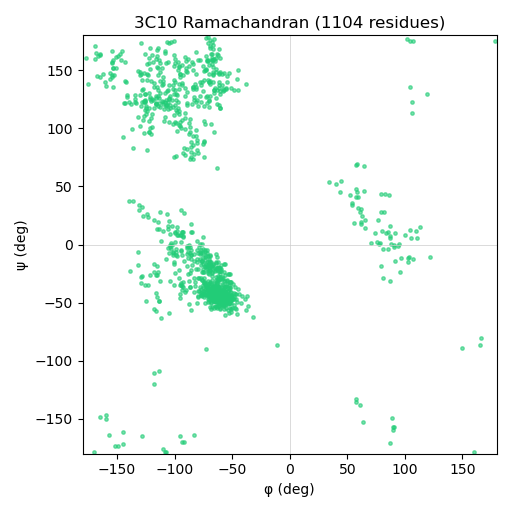8.368 3.155 1.00 35.32 647 ASP A N 1
ATOM 985 C CA . ASP A 1 167 ? -1.271 19.485 2.813 1.00 38.63 647 ASP A CA 1
ATOM 986 C C . ASP A 1 167 ? -0.332 19.116 1.671 1.00 39.09 647 ASP A C 1
ATOM 987 O O . ASP A 1 167 ? -0.119 19.949 0.790 1.00 39.66 647 ASP A O 1
ATOM 992 N N . LEU A 1 168 ? 0.246 17.900 1.728 1.00 38.59 648 LEU A N 1
ATOM 993 C CA . LEU A 1 168 ? 1.095 17.386 0.647 1.00 37.99 648 LEU A CA 1
ATOM 994 C C . LEU A 1 168 ? 0.329 17.425 -0.654 1.00 37.48 648 LEU A C 1
ATOM 995 O O . LEU A 1 168 ? 0.881 17.844 -1.676 1.00 37.35 648 LEU A O 1
ATOM 1000 N N . ALA A 1 169 ? -0.933 17.017 -0.599 1.00 36.17 649 ALA A N 1
ATOM 1001 C CA . ALA A 1 169 ? -1.827 17.068 -1.749 1.00 36.31 649 ALA A CA 1
ATOM 1002 C C . ALA A 1 169 ? -2.127 18.465 -2.306 1.00 36.84 649 ALA A C 1
ATOM 1003 O O . ALA A 1 169 ? -2.126 18.648 -3.541 1.00 36.47 649 ALA A O 1
ATOM 1005 N N . PHE A 1 170 ? -2.465 19.422 -1.432 1.00 36.61 650 PHE A N 1
ATOM 1006 C CA . PHE A 1 170 ? -2.807 20.780 -1.886 1.00 38.02 650 PHE A CA 1
ATOM 1007 C C . PHE A 1 170 ? -1.674 21.434 -2.689 1.00 37.52 650 PHE A C 1
ATOM 1008 O O . PHE A 1 170 ? -1.919 22.160 -3.678 1.00 37.09 650 PHE A O 1
ATOM 1016 N N . LYS A 1 171 ? -0.462 21.197 -2.229 1.00 37.16 651 LYS A N 1
ATOM 1017 C CA . LYS A 1 171 ? 0.747 21.613 -2.911 1.00 39.48 651 LYS A CA 1
ATOM 1018 C C . LYS A 1 171 ? 0.795 21.116 -4.363 1.00 39.79 651 LYS A C 1
ATOM 1019 O O . LYS A 1 171 ? 1.121 21.892 -5.283 1.00 40.69 651 LYS A O 1
ATOM 1025 N N . VAL A 1 172 ? 0.480 19.819 -4.552 1.00 40.01 652 VAL A N 1
ATOM 1026 C CA . VAL A 1 172 ? 0.383 19.172 -5.867 1.00 38.57 652 VAL A CA 1
ATOM 1027 C C . VAL A 1 172 ? -0.790 19.770 -6.683 1.00 39.91 652 VAL A C 1
ATOM 1028 O O . VAL A 1 172 ? -0.595 20.189 -7.825 1.00 39.78 652 VAL A O 1
ATOM 1032 N N . ALA A 1 173 ? -1.974 19.894 -6.089 1.00 41.73 653 ALA A N 1
ATOM 1033 C CA . ALA A 1 173 ? -3.142 20.493 -6.777 1.00 43.80 653 ALA A CA 1
ATOM 1034 C C . ALA A 1 173 ? -2.955 21.920 -7.342 1.00 45.92 653 ALA A C 1
ATOM 1035 O O . ALA A 1 173 ? -3.407 22.215 -8.469 1.00 45.91 653 ALA A O 1
ATOM 1037 N N . SER A 1 174 ? -2.330 22.790 -6.538 1.00 47.43 654 SER A N 1
ATOM 1038 C CA . SER A 1 174 ? -1.993 24.183 -6.893 1.00 48.60 654 SER A CA 1
ATOM 1039 C C . SER A 1 174 ? -0.846 24.186 -7.899 1.00 49.99 654 SER A C 1
ATOM 1040 O O . SER A 1 174 ? -0.592 25.193 -8.600 1.00 50.06 654 SER A O 1
ATOM 1043 N N . ARG A 1 175 ? -0.167 23.036 -7.927 1.00 50.53 655 ARG A N 1
ATOM 1044 C CA . ARG A 1 175 ? 1.036 22.750 -8.694 1.00 51.23 655 ARG A CA 1
ATOM 1045 C C . ARG A 1 175 ? 2.286 23.553 -8.333 1.00 51.70 655 ARG A C 1
ATOM 1046 O O . ARG A 1 175 ? 2.995 24.056 -9.214 1.00 52.26 655 ARG A O 1
ATOM 1054 N N . GLU A 1 176 ? 2.555 23.663 -7.039 1.00 51.37 656 GLU A N 1
ATOM 1055 C CA . GLU A 1 176 ? 3.886 24.061 -6.577 1.00 51.52 656 GLU A CA 1
ATOM 1056 C C . GLU A 1 176 ? 4.786 22.846 -6.488 1.00 49.92 656 GLU A C 1
ATOM 1057 O O . GLU A 1 176 ? 6.003 22.995 -6.496 1.00 51.20 656 GLU A O 1
ATOM 1063 N N . LEU A 1 177 ? 4.199 21.645 -6.382 1.00 47.94 657 LEU A N 1
ATOM 1064 C CA . LEU A 1 177 ? 4.967 20.383 -6.399 1.00 46.35 657 LEU A CA 1
ATOM 1065 C C . LEU A 1 177 ? 4.459 19.492 -7.546 1.00 44.90 657 LEU A C 1
ATOM 1066 O O . LEU A 1 177 ? 3.360 19.703 -8.066 1.00 44.21 657 LEU A O 1
ATOM 1071 N N . LYS A 1 178 ? 5.256 18.526 -7.977 1.00 43.57 658 LYS A N 1
ATOM 1072 C CA . LYS A 1 178 ? 4.780 17.680 -9.099 1.00 43.51 658 LYS A CA 1
ATOM 1073 C C . LYS A 1 178 ? 3.943 16.488 -8.582 1.00 41.57 658 LYS A C 1
ATOM 1074 O O . LYS A 1 178 ? 2.829 16.292 -9.018 1.00 40.62 658 LYS A O 1
ATOM 1080 N N . ASN A 1 179 ? 4.519 15.776 -7.622 1.00 40.40 659 ASN A N 1
ATOM 1081 C CA . ASN A 1 179 ? 3.940 14.627 -6.907 1.00 40.03 659 ASN A CA 1
ATOM 1082 C C . ASN A 1 179 ? 4.488 14.581 -5.475 1.00 39.16 659 ASN A C 1
ATOM 1083 O O . ASN A 1 179 ? 5.233 15.496 -5.066 1.00 40.40 659 ASN A O 1
ATOM 1088 N N . GLY A 1 180 ? 4.175 13.516 -4.730 1.00 38.00 660 GLY A N 1
ATOM 1089 C CA . GLY A 1 180 ? 4.768 13.271 -3.408 1.00 34.99 660 GLY A CA 1
ATOM 1090 C C . GLY A 1 180 ? 4.301 12.043 -2.637 1.00 33.85 660 GLY A C 1
ATOM 1091 O O . GLY A 1 180 ? 3.389 11.356 -3.079 1.00 30.88 660 GLY A O 1
ATOM 1092 N N . PHE A 1 181 ? 4.933 11.796 -1.480 1.00 33.15 661 PHE A N 1
ATOM 1093 C CA . PHE A 1 181 ? 4.781 10.589 -0.640 1.00 33.08 661 PHE A CA 1
ATOM 1094 C C . PHE A 1 181 ? 4.618 10.980 0.830 1.00 32.84 661 PHE A C 1
ATOM 1095 O O . PHE A 1 181 ? 5.504 11.649 1.373 1.00 33.40 661 PHE A O 1
ATOM 1103 N N . ALA A 1 182 ? 3.507 10.561 1.468 1.00 31.70 662 ALA A N 1
ATOM 1104 C CA . ALA A 1 182 ? 3.215 10.837 2.900 1.00 29.68 662 ALA A CA 1
ATOM 1105 C C . ALA A 1 182 ? 3.530 9.662 3.779 1.00 29.26 662 ALA A C 1
ATOM 1106 O O . ALA A 1 182 ? 2.838 8.622 3.717 1.00 26.23 662 ALA A O 1
ATOM 1108 N N . VAL A 1 183 ? 4.575 9.822 4.612 1.00 27.98 663 VAL A N 1
ATOM 1109 C CA . VAL A 1 183 ? 5.012 8.754 5.506 1.00 27.87 663 VAL A CA 1
ATOM 1110 C C . VAL A 1 183 ? 4.241 8.902 6.809 1.00 28.40 663 VAL A C 1
ATOM 1111 O O . VAL A 1 183 ? 4.712 9.512 7.784 1.00 28.85 663 VAL A O 1
ATOM 1115 N N . VAL A 1 184 ? 3.017 8.380 6.804 1.00 28.55 664 VAL A N 1
ATOM 1116 C CA . VAL A 1 184 ? 2.050 8.663 7.858 1.00 25.79 664 VAL A CA 1
ATOM 1117 C C . VAL A 1 184 ? 1.477 7.468 8.563 1.00 26.30 664 VAL A C 1
ATOM 1118 O O . VAL A 1 184 ? 1.270 6.386 7.962 1.00 24.96 664 VAL A O 1
ATOM 1122 N N . ARG A 1 185 ? 1.197 7.677 9.845 1.00 24.08 665 ARG A N 1
ATOM 1123 C CA . ARG A 1 185 ? 0.364 6.757 10.619 1.00 24.53 665 ARG A CA 1
ATOM 1124 C C . ARG A 1 185 ? -0.372 7.543 11.728 1.00 23.32 665 ARG A C 1
ATOM 1125 O O . ARG A 1 185 ? 0.070 8.635 12.094 1.00 24.38 665 ARG A O 1
ATOM 1133 N N . PRO A 1 186 ? -1.459 6.979 12.286 1.00 22.75 666 PRO A N 1
ATOM 1134 C CA . PRO A 1 186 ? -2.106 5.702 11.895 1.00 22.80 666 PRO A CA 1
ATOM 1135 C C . PRO A 1 186 ? -2.653 5.754 10.463 1.00 22.47 666 PRO A C 1
ATOM 1136 O O . PRO A 1 186 ? -2.852 6.869 9.897 1.00 23.52 666 PRO A O 1
ATOM 1140 N N . PRO A 1 187 ? -2.966 4.574 9.882 1.00 20.98 667 PRO A N 1
ATOM 1141 C CA . PRO A 1 187 ? -3.512 4.537 8.540 1.00 20.81 667 PRO A CA 1
ATOM 1142 C C . PRO A 1 187 ? -4.950 5.037 8.529 1.00 20.73 667 PRO A C 1
ATOM 1143 O O . PRO A 1 187 ? -5.478 5.394 9.622 1.00 22.72 667 PRO A O 1
ATOM 1147 N N . GLY A 1 188 ? -5.551 5.098 7.347 1.00 19.25 668 GLY A N 1
ATOM 1148 C CA . GLY A 1 188 ? -6.860 5.787 7.174 1.00 20.67 668 GLY A CA 1
ATOM 1149 C C . GLY A 1 188 ? -8.010 5.055 6.493 1.00 19.68 668 GLY A C 1
ATOM 1150 O O . GLY A 1 188 ? -9.212 5.338 6.761 1.00 18.77 668 GLY A O 1
ATOM 1151 N N . HIS A 1 189 ? -7.665 4.115 5.616 1.00 18.81 669 HIS A N 1
ATOM 1152 C CA . HIS A 1 189 ? -8.620 3.659 4.611 1.00 18.20 669 HIS A CA 1
ATOM 1153 C C . HIS A 1 189 ? -9.811 2.837 5.120 1.00 19.21 669 HIS A C 1
ATOM 1154 O O . HIS A 1 189 ? -10.808 2.752 4.424 1.00 18.10 669 HIS A O 1
ATOM 1161 N N . HIS A 1 190 ? -9.744 2.319 6.347 1.00 18.20 670 HIS A N 1
ATOM 1162 C CA . HIS A 1 190 ? -10.876 1.608 6.931 1.00 20.12 670 HIS A CA 1
ATOM 1163 C C . HIS A 1 190 ? -11.859 2.497 7.715 1.00 19.57 670 HIS A C 1
ATOM 1164 O O . HIS A 1 190 ? -12.910 2.048 8.077 1.00 19.95 670 HIS A O 1
ATOM 1171 N N . ALA A 1 191 ? -11.523 3.766 7.939 1.00 20.76 671 ALA A N 1
ATOM 1172 C CA . ALA A 1 191 ? -12.338 4.624 8.791 1.00 19.72 671 ALA A CA 1
ATOM 1173 C C . ALA A 1 191 ? -13.451 5.144 7.889 1.00 20.77 671 ALA A C 1
ATOM 1174 O O . ALA A 1 191 ? -13.176 5.611 6.791 1.00 19.07 671 ALA A O 1
ATOM 1176 N N . ASP A 1 192 ? -14.701 4.928 8.292 1.00 22.92 672 ASP A N 1
ATOM 1177 C CA . ASP A 1 192 ? -15.873 5.358 7.515 1.00 26.31 672 ASP A CA 1
ATOM 1178 C C . ASP A 1 192 ? -16.491 6.557 8.284 1.00 25.96 672 ASP A C 1
ATOM 1179 O O . ASP A 1 192 ? -15.968 7.000 9.304 1.00 25.90 672 ASP A O 1
ATOM 1184 N N . HIS A 1 193 ? -17.581 7.074 7.757 1.00 26.70 673 HIS A N 1
ATOM 1185 C CA . HIS A 1 193 ? -18.219 8.294 8.252 1.00 27.15 673 HIS A CA 1
ATOM 1186 C C . HIS A 1 193 ? -18.270 8.382 9.787 1.00 26.77 673 HIS A C 1
ATOM 1187 O O . HIS A 1 193 ? -17.938 9.408 10.387 1.00 25.89 673 HIS A O 1
ATOM 1194 N N . SER A 1 194 ? -18.632 7.299 10.447 1.00 26.98 674 SER A N 1
ATOM 1195 C CA . SER A 1 194 ? -18.714 7.317 11.904 1.00 28.58 674 SER A CA 1
ATOM 1196 C C . SER A 1 194 ? -18.168 6.008 12.465 1.00 29.60 674 SER A C 1
ATOM 1197 O O . SER A 1 194 ? -18.678 5.471 13.444 1.00 30.16 674 SER A O 1
ATOM 1200 N N . THR A 1 195 ? -17.113 5.478 11.837 1.00 28.51 675 THR A N 1
ATOM 1201 C CA . THR A 1 195 ? -16.495 4.253 12.345 1.00 28.19 675 THR A CA 1
ATOM 1202 C C . THR A 1 195 ? -14.990 4.272 12.269 1.00 26.44 675 THR A C 1
ATOM 1203 O O . THR A 1 195 ? -14.432 4.490 11.210 1.00 26.61 675 THR A O 1
ATOM 1207 N N . ALA A 1 196 ? -14.342 4.085 13.414 1.00 25.35 676 ALA A N 1
ATOM 1208 C CA . ALA A 1 196 ? -12.927 3.805 13.489 1.00 25.72 676 ALA A CA 1
ATOM 1209 C C . ALA A 1 196 ? -12.811 2.270 13.594 1.00 26.93 676 ALA A C 1
ATOM 1210 O O . ALA A 1 196 ? -13.578 1.654 14.347 1.00 26.59 676 ALA A O 1
ATOM 1212 N N . MET A 1 197 ? -11.846 1.681 12.881 1.00 27.08 677 MET A N 1
ATOM 1213 C CA . MET A 1 197 ? -11.687 0.227 12.836 1.00 26.83 677 MET A CA 1
ATOM 1214 C C . MET A 1 197 ? -10.478 -0.064 12.025 1.00 26.80 677 MET A C 1
ATOM 1215 O O . MET A 1 197 ? -10.016 0.816 11.247 1.00 25.95 677 MET A O 1
ATOM 1220 N N . GLY A 1 198 ? -9.925 -1.281 12.200 1.00 24.78 678 GLY A N 1
ATOM 1221 C CA . GLY A 1 198 ? -8.774 -1.711 11.373 1.00 25.29 678 GLY A CA 1
ATOM 1222 C C . GLY A 1 198 ? -7.533 -0.809 11.435 1.00 24.93 678 GLY A C 1
ATOM 1223 O O . GLY A 1 198 ? -6.868 -0.562 10.414 1.00 25.41 678 GLY A O 1
ATOM 1224 N N . PHE A 1 199 ? -7.215 -0.333 12.636 1.00 23.89 679 PHE A N 1
ATOM 1225 C CA . PHE A 1 199 ? -6.070 0.553 12.884 1.00 24.87 679 PHE A CA 1
ATOM 1226 C C . PHE A 1 199 ? -6.290 2.043 12.562 1.00 23.55 679 PHE A C 1
ATOM 1227 O O . PHE A 1 199 ? -5.418 2.847 12.865 1.00 25.97 679 PHE A O 1
ATOM 1235 N N . CYS A 1 200 ? -7.460 2.379 12.009 1.00 22.51 680 CYS A N 1
ATOM 1236 C CA . CYS A 1 200 ? -7.749 3.662 11.372 1.00 22.20 680 CYS A CA 1
ATOM 1237 C C . CYS A 1 200 ? -8.792 4.451 12.115 1.00 22.22 680 CYS A C 1
ATOM 1238 O O . CYS A 1 200 ? -9.788 3.894 12.610 1.00 22.53 680 CYS A O 1
ATOM 1241 N N . PHE A 1 201 ? -8.627 5.770 12.085 1.00 21.31 681 PHE A N 1
ATOM 1242 C CA . PHE A 1 201 ? -9.513 6.661 12.830 1.00 21.50 681 PHE A CA 1
ATOM 1243 C C . PHE A 1 201 ? -10.147 7.715 11.952 1.00 20.76 681 PHE A C 1
ATOM 1244 O O . PHE A 1 201 ? -11.356 7.932 12.045 1.00 20.93 681 PHE A O 1
ATOM 1252 N N . PHE A 1 202 ? -9.321 8.389 11.141 1.00 18.84 682 PHE A N 1
ATOM 1253 C CA . PHE A 1 202 ? -9.807 9.234 10.095 1.00 20.14 682 PHE A CA 1
ATOM 1254 C C . PHE A 1 202 ? -9.257 8.809 8.761 1.00 19.92 682 PHE A C 1
ATOM 1255 O O . PHE A 1 202 ? -8.110 8.372 8.656 1.00 22.50 682 PHE A O 1
ATOM 1263 N N . ASN A 1 203 ? -10.055 8.958 7.723 1.00 20.10 683 ASN A N 1
ATOM 1264 C CA . ASN A 1 203 ? -9.653 8.536 6.422 1.00 19.64 683 ASN A CA 1
ATOM 1265 C C . ASN A 1 203 ? -8.854 9.657 5.751 1.00 19.47 683 ASN A C 1
ATOM 1266 O O . ASN A 1 203 ? -9.394 10.467 5.044 1.00 17.92 683 ASN A O 1
ATOM 1271 N N . SER A 1 204 ? -7.573 9.711 6.048 1.00 20.34 684 SER A N 1
ATOM 1272 C CA . SER A 1 204 ? -6.675 10.801 5.560 1.00 20.78 684 SER A CA 1
ATOM 1273 C C . SER A 1 204 ? -6.754 11.002 4.068 1.00 21.04 684 SER A C 1
ATOM 1274 O O . SER A 1 204 ? -6.862 12.122 3.575 1.00 20.38 684 SER A O 1
ATOM 1277 N N . VAL A 1 205 ? -6.754 9.897 3.308 1.00 19.88 685 VAL A N 1
ATOM 1278 C CA . VAL A 1 205 ? -6.890 9.995 1.864 1.00 19.75 685 VAL A CA 1
ATOM 1279 C C . VAL A 1 205 ? -8.213 10.611 1.417 1.00 19.78 685 VAL A C 1
ATOM 1280 O O . VAL A 1 205 ? -8.231 11.479 0.519 1.00 21.38 685 VAL A O 1
ATOM 1284 N N . ALA A 1 206 ? -9.332 10.181 1.995 1.00 19.83 686 ALA A N 1
ATOM 1285 C CA . ALA A 1 206 ? -10.634 10.664 1.534 1.00 19.60 686 ALA A CA 1
ATOM 1286 C C . ALA A 1 206 ? -10.808 12.157 1.897 1.00 20.44 686 ALA A C 1
ATOM 1287 O O . ALA A 1 206 ? -11.502 12.904 1.203 1.00 19.54 686 ALA A O 1
ATOM 1289 N N . ILE A 1 207 ? -10.231 12.517 3.023 1.00 20.14 687 ILE A N 1
ATOM 1290 C CA . ILE A 1 207 ? -10.227 13.884 3.533 1.00 22.40 687 ILE A CA 1
ATOM 1291 C C . ILE A 1 207 ? -9.437 14.777 2.595 1.00 23.32 687 ILE A C 1
ATOM 1292 O O . ILE A 1 207 ? -9.963 15.779 2.178 1.00 24.98 687 ILE A O 1
ATOM 1297 N N . ALA A 1 208 ? -8.207 14.416 2.261 1.00 24.05 688 ALA A N 1
ATOM 1298 C CA . ALA A 1 208 ? -7.456 15.131 1.243 1.00 23.69 688 ALA A CA 1
ATOM 1299 C C . ALA A 1 208 ? -8.243 15.293 -0.050 1.00 25.17 688 ALA A C 1
ATOM 1300 O O . ALA A 1 208 ? -8.297 16.411 -0.586 1.00 26.07 688 ALA A O 1
ATOM 1302 N N . CYS A 1 209 ? -8.855 14.203 -0.552 1.00 24.40 689 CYS A N 1
ATOM 1303 C CA . CYS A 1 209 ? -9.663 14.219 -1.741 1.00 26.00 689 CYS A CA 1
ATOM 1304 C C . CYS A 1 209 ? -10.772 15.294 -1.702 1.00 26.53 689 CYS A C 1
ATOM 1305 O O . CYS A 1 209 ? -10.937 16.063 -2.657 1.00 25.92 689 CYS A O 1
ATOM 1308 N N . ARG A 1 210 ? -11.525 15.336 -0.608 1.00 27.66 690 ARG A N 1
ATOM 1309 C CA . ARG A 1 210 ? -12.622 16.285 -0.432 1.00 27.38 690 ARG A CA 1
ATOM 1310 C C . ARG A 1 210 ? -12.106 17.731 -0.384 1.00 28.93 690 ARG A C 1
ATOM 1311 O O . ARG A 1 210 ? -12.760 18.660 -0.900 1.00 28.73 690 ARG A O 1
ATOM 1319 N N . GLN A 1 211 ? -10.959 17.904 0.263 1.00 29.57 691 GLN A N 1
ATOM 1320 C CA . GLN A 1 211 ? -10.388 19.208 0.481 1.00 31.14 691 GLN A CA 1
ATOM 1321 C C . GLN A 1 211 ? -9.945 19.752 -0.853 1.00 33.00 691 GLN A C 1
ATOM 1322 O O . GLN A 1 211 ? -10.350 20.865 -1.235 1.00 32.81 691 GLN A O 1
ATOM 1328 N N . LEU A 1 212 ? -9.104 18.982 -1.552 1.00 33.09 692 LEU A N 1
ATOM 1329 C CA . LEU A 1 212 ? -8.793 19.265 -2.962 1.00 34.42 692 LEU A CA 1
ATOM 1330 C C . LEU A 1 212 ? -9.971 19.753 -3.828 1.00 34.42 692 LEU A C 1
ATOM 1331 O O . LEU A 1 212 ? -9.845 20.727 -4.566 1.00 33.98 692 LEU A O 1
ATOM 1336 N N . GLN A 1 213 ? -11.104 19.077 -3.728 1.00 35.60 693 GLN A N 1
ATOM 1337 C CA . GLN A 1 213 ? -12.223 19.327 -4.585 1.00 37.55 693 GLN A CA 1
ATOM 1338 C C . GLN A 1 213 ? -12.985 20.596 -4.204 1.00 39.58 693 GLN A C 1
ATOM 1339 O O . GLN A 1 213 ? -13.576 21.274 -5.082 1.00 39.15 693 GLN A O 1
ATOM 1345 N N . GLN A 1 214 ? -12.962 20.894 -2.906 1.00 41.11 694 GLN A N 1
ATOM 1346 C CA . GLN A 1 214 ? -13.487 22.132 -2.364 1.00 43.88 694 GLN A CA 1
ATOM 1347 C C . GLN A 1 214 ? -12.776 23.328 -3.026 1.00 44.56 694 GLN A C 1
ATOM 1348 O O . GLN A 1 214 ? -13.432 24.289 -3.451 1.00 44.42 694 GLN A O 1
ATOM 1354 N N . GLN A 1 215 ? -11.453 23.211 -3.132 1.00 45.92 695 GLN A N 1
ATOM 1355 C CA . GLN A 1 215 ? -10.550 24.238 -3.669 1.00 47.62 695 GLN A CA 1
ATOM 1356 C C . GLN A 1 215 ? -10.318 24.289 -5.192 1.00 47.19 695 GLN A C 1
ATOM 1357 O O . GLN A 1 215 ? -9.731 25.254 -5.688 1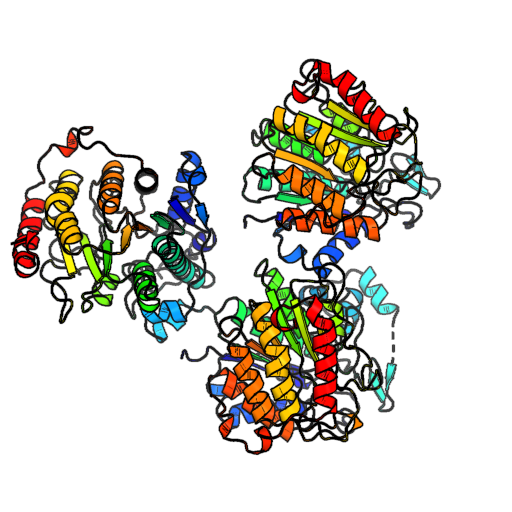.00 48.42 695 GLN A O 1
ATOM 1363 N N . SER A 1 216 ? -10.727 23.267 -5.935 1.00 46.26 696 SER A N 1
ATOM 1364 C CA . SER A 1 216 ? -10.745 23.363 -7.392 1.00 44.84 696 SER A CA 1
ATOM 1365 C C . SER A 1 216 ? -12.042 22.745 -7.889 1.00 43.82 696 SER A C 1
ATOM 1366 O O . SER A 1 216 ? -12.141 21.498 -8.002 1.00 43.41 696 SER A O 1
ATOM 1369 N N . LYS A 1 217 ? -13.024 23.608 -8.193 1.00 41.40 697 LYS A N 1
ATOM 1370 C CA . LYS A 1 217 ? -14.372 23.176 -8.536 1.00 40.38 697 LYS A CA 1
ATOM 1371 C C . LYS A 1 217 ? -14.358 22.320 -9.785 1.00 40.05 697 LYS A C 1
ATOM 1372 O O . LYS A 1 217 ? -13.607 22.598 -10.743 1.00 38.87 697 LYS A O 1
ATOM 1378 N N . ALA A 1 218 ? -15.194 21.270 -9.738 1.00 38.61 698 ALA A N 1
ATOM 1379 C CA . ALA A 1 218 ? -15.362 20.301 -10.820 1.00 38.26 698 ALA A CA 1
ATOM 1380 C C . ALA A 1 218 ? -14.185 19.348 -11.074 1.00 37.45 698 ALA A C 1
ATOM 1381 O O . ALA A 1 218 ? -14.253 18.533 -11.991 1.00 38.04 698 ALA A O 1
ATOM 1383 N N . SER A 1 219 ? -13.116 19.445 -10.284 1.00 36.12 699 SER A N 1
ATOM 1384 C CA . SER A 1 219 ? -11.989 18.526 -10.444 1.00 35.48 699 SER A CA 1
ATOM 1385 C C . SER A 1 219 ? -12.396 17.040 -10.224 1.00 34.26 699 SER A C 1
ATOM 1386 O O . SER A 1 219 ? -13.299 16.724 -9.447 1.00 33.84 699 SER A O 1
ATOM 1389 N N . LYS A 1 220 ? -11.711 16.151 -10.935 1.00 33.59 700 LYS A N 1
ATOM 1390 C CA . LYS A 1 220 ? -12.031 14.725 -10.940 1.00 31.81 700 LYS A CA 1
ATOM 1391 C C . LYS A 1 220 ? -10.864 14.044 -10.278 1.00 30.66 700 LYS A C 1
ATOM 1392 O O . LYS A 1 220 ? -9.719 14.270 -10.655 1.00 29.30 700 LYS A O 1
ATOM 1398 N N . ILE A 1 221 ? -11.137 13.237 -9.252 1.00 29.09 701 ILE A N 1
ATOM 1399 C CA . ILE A 1 221 ? -10.029 12.629 -8.486 1.00 26.86 701 ILE A CA 1
ATOM 1400 C C . ILE A 1 221 ? -10.097 11.087 -8.603 1.00 25.63 701 ILE A C 1
ATOM 1401 O O . ILE A 1 221 ? -11.159 10.502 -8.497 1.00 24.27 701 ILE A O 1
ATOM 1406 N N . LEU A 1 222 ? -8.954 10.466 -8.826 1.00 25.48 702 LEU A N 1
ATOM 1407 C CA . LEU A 1 222 ? -8.850 8.998 -8.878 1.00 25.52 702 LEU A CA 1
ATOM 1408 C C . LEU A 1 222 ? -8.136 8.561 -7.612 1.00 24.35 702 LEU A C 1
ATOM 1409 O O . LEU A 1 222 ? -7.085 9.080 -7.321 1.00 23.56 702 LEU A O 1
ATOM 1414 N N . ILE A 1 223 ? -8.751 7.658 -6.829 1.00 23.61 703 ILE A N 1
ATOM 1415 C CA . ILE A 1 223 ? -8.045 7.015 -5.710 1.00 22.91 703 ILE A CA 1
ATOM 1416 C C . ILE A 1 223 ? -7.846 5.539 -6.065 1.00 23.54 703 ILE A C 1
ATOM 1417 O O . ILE A 1 223 ? -8.828 4.839 -6.401 1.00 23.47 703 ILE A O 1
ATOM 1422 N N . VAL A 1 224 ? -6.574 5.148 -6.029 1.00 23.74 704 VAL A N 1
ATOM 1423 C CA . VAL A 1 224 ? -6.052 3.804 -6.261 1.00 23.57 704 VAL A CA 1
ATOM 1424 C C . VAL A 1 224 ? -5.609 3.297 -4.896 1.00 22.28 704 VAL A C 1
ATOM 1425 O O . VAL A 1 224 ? -4.805 3.910 -4.260 1.00 21.71 704 VAL A O 1
ATOM 1429 N N . ASP A 1 225 ? -6.165 2.164 -4.461 1.00 20.74 705 ASP A N 1
ATOM 1430 C CA . ASP A 1 225 ? -5.880 1.630 -3.161 1.00 21.17 705 ASP A CA 1
ATOM 1431 C C . ASP A 1 225 ? -5.254 0.209 -3.400 1.00 22.43 705 ASP A C 1
ATOM 1432 O O . ASP A 1 225 ? -6.016 -0.772 -3.684 1.00 21.55 705 ASP A O 1
ATOM 1437 N N . TRP A 1 226 ? -3.923 0.110 -3.297 1.00 20.73 706 TRP A N 1
ATOM 1438 C CA . TRP A 1 226 ? -3.226 -1.211 -3.435 1.00 23.07 706 TRP A CA 1
ATOM 1439 C C . TRP A 1 226 ? -2.820 -1.898 -2.127 1.00 22.98 706 TRP A C 1
ATOM 1440 O O . TRP A 1 226 ? -2.190 -2.969 -2.125 1.00 23.66 706 TRP A O 1
ATOM 1451 N N . ASP A 1 227 ? -3.149 -1.299 -0.990 1.00 21.58 707 ASP A N 1
ATOM 1452 C CA . ASP A 1 227 ? -3.157 -2.042 0.235 1.00 23.03 707 ASP A CA 1
ATOM 1453 C C . ASP A 1 227 ? -3.889 -3.403 -0.039 1.00 22.77 707 ASP A C 1
ATOM 1454 O O . ASP A 1 227 ? -4.844 -3.434 -0.791 1.00 21.05 707 ASP A O 1
ATOM 1459 N N . VAL A 1 228 ? -3.411 -4.496 0.560 1.00 22.70 708 VAL A N 1
ATOM 1460 C CA . VAL A 1 228 ? -4.007 -5.825 0.383 1.00 22.66 708 VAL A CA 1
ATOM 1461 C C . VAL A 1 228 ? -5.454 -5.918 0.911 1.00 23.18 708 VAL A C 1
ATOM 1462 O O . VAL A 1 228 ? -6.198 -6.825 0.523 1.00 23.33 708 VAL A O 1
ATOM 1466 N N . HIS A 1 229 ? -5.849 -4.993 1.809 1.00 21.44 709 HIS A N 1
ATOM 1467 C CA . HIS A 1 229 ? -7.242 -4.957 2.347 1.00 21.59 709 HIS A CA 1
ATOM 1468 C C . HIS A 1 229 ? -8.081 -3.995 1.572 1.00 21.20 709 HIS A C 1
ATOM 1469 O O . HIS A 1 229 ? -7.562 -2.971 1.098 1.00 23.51 709 HIS A O 1
ATOM 1476 N N . HIS A 1 230 ? -9.369 -4.287 1.418 1.00 20.46 710 HIS A N 1
ATOM 1477 C CA . HIS A 1 230 ? -10.311 -3.283 0.804 1.00 20.58 710 HIS A CA 1
ATOM 1478 C C . HIS A 1 230 ? -10.485 -2.025 1.702 1.00 20.49 710 HIS A C 1
ATOM 1479 O O . HIS A 1 230 ? -10.721 -2.168 2.889 1.00 19.67 710 HIS A O 1
ATOM 1486 N N . GLY A 1 231 ? -10.400 -0.824 1.114 1.00 21.82 711 GLY A N 1
ATOM 1487 C CA . GLY A 1 231 ? -10.648 0.433 1.831 1.00 19.17 711 GLY A CA 1
ATOM 1488 C C . GLY A 1 231 ? -12.139 0.722 1.856 1.00 19.87 711 GLY A C 1
ATOM 1489 O O . GLY A 1 231 ? -12.654 1.592 1.123 1.00 18.78 711 GLY A O 1
ATOM 1490 N N . ASN A 1 232 ? -12.836 -0.047 2.687 1.00 19.30 712 ASN A N 1
ATOM 1491 C CA . ASN A 1 232 ? -14.258 0.094 2.923 1.00 20.93 712 ASN A CA 1
ATOM 1492 C C . ASN A 1 232 ? -14.639 1.549 3.222 1.00 19.59 712 ASN A C 1
ATOM 1493 O O . ASN A 1 232 ? -15.596 1.999 2.711 1.00 20.14 712 ASN A O 1
ATOM 1498 N N . GLY A 1 233 ? -13.933 2.254 4.098 1.00 20.74 713 GLY A N 1
ATOM 1499 C CA . GLY A 1 233 ? -14.352 3.671 4.375 1.00 20.07 713 GLY A CA 1
ATOM 1500 C C . GLY A 1 233 ? -14.270 4.540 3.103 1.00 21.00 713 GLY A C 1
ATOM 1501 O O . GLY A 1 233 ? -15.153 5.391 2.814 1.00 20.09 713 GLY A O 1
ATOM 1502 N N . THR A 1 234 ? -13.207 4.358 2.327 1.00 20.51 714 THR A N 1
ATOM 1503 C CA . THR A 1 234 ? -13.069 5.126 1.072 1.00 20.36 714 THR A CA 1
ATOM 1504 C C . THR A 1 234 ? -14.174 4.790 0.082 1.00 21.25 714 THR A C 1
ATOM 1505 O O . THR A 1 234 ? -14.783 5.708 -0.476 1.00 21.20 714 THR A O 1
ATOM 1509 N N . GLN A 1 235 ? -14.382 3.497 -0.230 1.00 21.49 715 GLN A N 1
ATOM 1510 C CA . GLN A 1 235 ? -15.502 3.095 -1.091 1.00 22.02 715 GLN A CA 1
ATOM 1511 C C . GLN A 1 235 ? -16.812 3.749 -0.637 1.00 22.18 715 GLN A C 1
ATOM 1512 O O . GLN A 1 235 ? -17.524 4.323 -1.429 1.00 22.16 715 GLN A O 1
ATOM 1518 N N . GLN A 1 236 ? -17.130 3.615 0.635 1.00 24.48 716 GLN A N 1
ATOM 1519 C CA . GLN A 1 236 ? -18.396 4.142 1.157 1.00 24.88 716 GLN A CA 1
ATOM 1520 C C . GLN A 1 236 ? -18.512 5.657 1.043 1.00 25.12 716 GLN A C 1
ATOM 1521 O O . GLN A 1 236 ? -19.531 6.141 0.577 1.00 25.31 716 GLN A O 1
ATOM 1527 N N . THR A 1 237 ? -17.440 6.373 1.367 1.00 24.63 717 THR A N 1
ATOM 1528 C CA . THR A 1 237 ? -17.432 7.821 1.269 1.00 25.16 717 THR A CA 1
ATOM 1529 C C . THR A 1 237 ? -17.815 8.302 -0.146 1.00 25.66 717 THR A C 1
ATOM 1530 O O . THR A 1 237 ? -18.626 9.213 -0.276 1.00 24.82 717 THR A O 1
ATOM 1534 N N . PHE A 1 238 ? -17.278 7.648 -1.183 1.00 24.66 718 PHE A N 1
ATOM 1535 C CA . PHE A 1 238 ? -17.398 8.174 -2.545 1.00 25.08 718 PHE A CA 1
ATOM 1536 C C . PHE A 1 238 ? -18.301 7.358 -3.417 1.00 24.35 718 PHE A C 1
ATOM 1537 O O . PHE A 1 238 ? -18.365 7.595 -4.606 1.00 26.05 718 PHE A O 1
ATOM 1545 N N . TYR A 1 239 ? -19.049 6.442 -2.809 1.00 25.07 719 TYR A N 1
ATOM 1546 C CA . TYR A 1 239 ? -19.893 5.488 -3.506 1.00 24.37 719 TYR A CA 1
ATOM 1547 C C . TYR A 1 239 ? -20.927 6.118 -4.436 1.00 25.99 719 TYR A C 1
ATOM 1548 O O . TYR A 1 239 ? -21.196 5.589 -5.502 1.00 24.56 719 TYR A O 1
ATOM 1557 N N . GLN A 1 240 ? -21.500 7.253 -4.042 1.00 27.57 720 GLN A N 1
ATOM 1558 C CA . GLN A 1 240 ? -22.567 7.834 -4.883 1.00 29.68 720 GLN A CA 1
ATOM 1559 C C . GLN A 1 240 ? -22.124 9.151 -5.498 1.00 30.61 720 GLN A C 1
ATOM 1560 O O . GLN A 1 240 ? -22.957 10.020 -5.805 1.00 32.54 720 GLN A O 1
ATOM 1566 N N . ASP A 1 241 ? -20.813 9.284 -5.692 1.00 30.89 721 ASP A N 1
ATOM 1567 C CA . ASP A 1 241 ? -20.167 10.510 -6.099 1.00 30.56 721 ASP A CA 1
ATOM 1568 C C . ASP A 1 241 ? -19.366 10.338 -7.423 1.00 31.77 721 ASP A C 1
ATOM 1569 O O . ASP A 1 241 ? -18.212 9.927 -7.399 1.00 32.63 721 ASP A O 1
ATOM 1574 N N . PRO A 1 242 ? -19.952 10.712 -8.598 1.00 31.58 722 PRO A N 1
ATOM 1575 C CA . PRO A 1 242 ? -19.217 10.506 -9.868 1.00 30.94 722 PRO A CA 1
ATOM 1576 C C . PRO A 1 242 ? -17.924 11.299 -10.018 1.00 29.68 722 PRO A C 1
ATOM 1577 O O . PRO A 1 242 ? -17.173 11.079 -10.970 1.00 30.64 722 PRO A O 1
ATOM 1581 N N . SER A 1 243 ? -17.629 12.227 -9.114 1.00 29.08 723 SER A N 1
ATOM 1582 C CA . SER A 1 243 ? -16.410 13.040 -9.284 1.00 27.58 723 SER A CA 1
ATOM 1583 C C . SER A 1 243 ? -15.155 12.337 -8.770 1.00 26.58 723 SER A C 1
ATOM 1584 O O . SER A 1 243 ? -14.018 12.815 -8.936 1.00 23.86 723 SER A O 1
ATOM 1587 N N . VAL A 1 244 ? -15.350 11.196 -8.108 1.00 24.86 724 VAL A N 1
ATOM 1588 C CA . VAL A 1 244 ? -14.193 10.457 -7.572 1.00 23.10 724 VAL A CA 1
ATOM 1589 C C . VAL A 1 244 ? -14.267 9.024 -8.099 1.00 21.95 724 VAL A C 1
ATOM 1590 O O . VAL A 1 244 ? -15.330 8.386 -8.015 1.00 20.08 724 VAL A O 1
ATOM 1594 N N . LEU A 1 245 ? -13.159 8.542 -8.661 1.00 21.92 725 LEU A N 1
ATOM 1595 C CA . LEU A 1 245 ? -13.102 7.160 -9.107 1.00 22.08 725 LEU A CA 1
ATOM 1596 C C . LEU A 1 245 ? -12.265 6.405 -8.077 1.00 22.03 725 LEU A C 1
ATOM 1597 O O . LEU A 1 245 ? -11.104 6.723 -7.868 1.00 23.27 725 LEU A O 1
ATOM 1602 N N . TYR A 1 246 ? -12.859 5.405 -7.439 1.00 21.08 726 TYR A N 1
ATOM 1603 C CA . TYR A 1 246 ? -12.090 4.586 -6.541 1.00 21.21 726 TYR A CA 1
ATOM 1604 C C . TYR A 1 246 ? -11.784 3.202 -7.174 1.00 19.70 726 TYR A C 1
ATOM 1605 O O . TYR A 1 246 ? -12.680 2.494 -7.617 1.00 20.18 726 TYR A O 1
ATOM 1614 N N . ILE A 1 247 ? -10.520 2.869 -7.228 1.00 21.01 727 ILE A N 1
ATOM 1615 C CA . ILE A 1 247 ? -10.036 1.535 -7.707 1.00 22.20 727 ILE A CA 1
ATOM 1616 C C . ILE A 1 247 ? -9.242 0.847 -6.597 1.00 21.96 727 ILE A C 1
ATOM 1617 O O . ILE A 1 247 ? -8.137 1.257 -6.222 1.00 22.46 727 ILE A O 1
ATOM 1622 N N . SER A 1 248 ? -9.828 -0.195 -6.032 1.00 21.93 728 SER A N 1
ATOM 1623 C CA . SER A 1 248 ? -9.118 -0.957 -5.039 1.00 22.04 728 SER A CA 1
ATOM 1624 C C . SER A 1 248 ? -8.642 -2.285 -5.668 1.00 23.44 728 SER A C 1
ATOM 1625 O O . SER A 1 248 ? -9.421 -2.924 -6.382 1.00 22.90 728 SER A O 1
ATOM 1628 N N . LEU A 1 249 ? -7.388 -2.692 -5.384 1.00 22.59 729 LEU A N 1
ATOM 1629 C CA . LEU A 1 249 ? -6.951 -4.092 -5.544 1.00 22.59 729 LEU A CA 1
ATOM 1630 C C . LEU A 1 249 ? -6.868 -4.651 -4.140 1.00 22.58 729 LEU A C 1
ATOM 1631 O O . LEU A 1 249 ? -6.256 -4.050 -3.258 1.00 23.44 729 LEU A O 1
ATOM 1636 N N . HIS A 1 250 ? -7.534 -5.771 -3.866 1.00 22.49 730 HIS A N 1
ATOM 1637 C CA . HIS A 1 250 ? -7.432 -6.350 -2.519 1.00 23.33 730 HIS A CA 1
ATOM 1638 C C . HIS A 1 250 ? -7.682 -7.845 -2.539 1.00 23.83 730 HIS A C 1
ATOM 1639 O O . HIS A 1 250 ? -8.421 -8.351 -3.376 1.00 22.98 730 HIS A O 1
ATOM 1646 N N . ARG A 1 251 ? -7.143 -8.519 -1.536 1.00 25.17 731 ARG A N 1
ATOM 1647 C CA . ARG A 1 251 ? -7.475 -9.932 -1.337 1.00 26.18 731 ARG A CA 1
ATOM 1648 C C . ARG A 1 251 ? -8.918 -9.994 -0.860 1.00 25.69 731 ARG A C 1
ATOM 1649 O O . ARG A 1 251 ? -9.262 -9.343 0.108 1.00 25.49 731 ARG A O 1
ATOM 1657 N N . HIS A 1 252 ? -9.772 -10.735 -1.561 1.00 25.23 732 HIS A N 1
ATOM 1658 C CA . HIS A 1 252 ? -11.174 -10.766 -1.201 1.00 26.59 732 HIS A CA 1
ATOM 1659 C C . HIS A 1 252 ? -11.646 -12.194 -0.789 1.00 28.02 732 HIS A C 1
ATOM 1660 O O . HIS A 1 252 ? -12.164 -12.386 0.307 1.00 28.85 732 HIS A O 1
ATOM 1667 N N . ASP A 1 253 ? -11.450 -13.174 -1.657 1.00 30.46 733 ASP A N 1
ATOM 1668 C CA . ASP A 1 253 ? -11.704 -14.616 -1.285 1.00 32.81 733 ASP A CA 1
ATOM 1669 C C . ASP A 1 253 ? -13.126 -14.831 -0.833 1.00 33.27 733 ASP A C 1
ATOM 1670 O O . ASP A 1 253 ? -13.368 -15.406 0.223 1.00 33.79 733 ASP A O 1
ATOM 1675 N N . ASP A 1 254 ? -14.057 -14.308 -1.607 1.00 35.31 734 ASP A N 1
ATOM 1676 C CA . ASP A 1 254 ? -15.481 -14.497 -1.373 1.00 37.63 734 ASP A CA 1
ATOM 1677 C C . ASP A 1 254 ? -15.975 -14.018 -0.022 1.00 37.88 734 ASP A C 1
ATOM 1678 O O . ASP A 1 254 ? -16.723 -14.725 0.662 1.00 37.71 734 ASP A O 1
ATOM 1683 N N . GLY A 1 255 ? -15.558 -12.822 0.388 1.00 37.44 735 GLY A N 1
ATOM 1684 C CA . GLY A 1 255 ? -16.117 -12.233 1.598 1.00 36.98 735 GLY A CA 1
ATOM 1685 C C . GLY A 1 255 ? -15.401 -12.643 2.867 1.00 36.82 735 GLY A C 1
ATOM 1686 O O . GLY A 1 255 ? -15.830 -12.282 3.959 1.00 38.25 735 GLY A O 1
ATOM 1687 N N . ASN A 1 256 ? -14.281 -13.340 2.720 1.00 36.57 736 ASN A N 1
ATOM 1688 C CA . ASN A 1 256 ? -13.628 -14.039 3.831 1.00 36.61 736 ASN A CA 1
ATOM 1689 C C . ASN A 1 256 ? -12.251 -13.513 4.241 1.00 36.17 736 ASN A C 1
ATOM 1690 O O . ASN A 1 256 ? -11.524 -14.228 4.921 1.00 36.17 736 ASN A O 1
ATOM 1695 N N . PHE A 1 257 ? -11.909 -12.270 3.866 1.00 33.83 737 PHE A N 1
ATOM 1696 C CA . PHE A 1 257 ? -10.675 -11.627 4.334 1.00 31.81 737 PHE A CA 1
ATOM 1697 C C . PHE A 1 257 ? -11.030 -10.220 4.871 1.00 31.13 737 PHE A C 1
ATOM 1698 O O . PHE A 1 257 ? -11.981 -9.589 4.394 1.00 31.21 737 PHE A O 1
ATOM 1706 N N . PHE A 1 258 ? -10.322 -9.784 5.905 1.00 30.05 738 PHE A N 1
ATOM 1707 C CA . PHE A 1 258 ? -10.625 -8.512 6.556 1.00 29.54 738 PHE A CA 1
ATOM 1708 C C . PHE A 1 258 ? -10.604 -7.402 5.483 1.00 27.55 738 PHE A C 1
ATOM 1709 O O . PHE A 1 258 ? -9.695 -7.356 4.680 1.00 27.17 738 PHE A O 1
ATOM 1717 N N . PRO A 1 259 ? -11.601 -6.506 5.484 1.00 28.58 739 PRO A N 1
ATOM 1718 C CA . PRO A 1 259 ? -12.776 -6.428 6.362 1.00 28.44 739 PRO A CA 1
ATOM 1719 C C . PRO A 1 259 ? -14.059 -7.110 5.885 1.00 28.54 739 PRO A C 1
ATOM 1720 O O . PRO A 1 259 ? -15.121 -6.889 6.499 1.00 27.96 739 PRO A O 1
ATOM 1724 N N . GLY A 1 260 ? -13.969 -7.913 4.826 1.00 28.34 740 GLY A N 1
ATOM 1725 C CA . GLY A 1 260 ? -15.118 -8.623 4.296 1.00 27.98 740 GLY A CA 1
ATOM 1726 C C . GLY A 1 260 ? -15.941 -7.852 3.294 1.00 29.34 740 GLY A C 1
ATOM 1727 O O . GLY A 1 260 ? -17.018 -8.308 2.858 1.00 29.68 740 GLY A O 1
ATOM 1728 N N . SER A 1 261 ? -15.459 -6.665 2.924 1.00 28.72 741 SER A N 1
ATOM 1729 C CA . SER A 1 261 ? -16.234 -5.775 2.065 1.00 27.77 741 SER A CA 1
ATOM 1730 C C . SER A 1 261 ? -15.667 -5.733 0.650 1.00 26.46 741 SER A C 1
ATOM 1731 O O . SER A 1 261 ? -14.627 -6.302 0.395 1.00 24.71 741 SER A O 1
ATOM 1734 N N . GLY A 1 262 ? -16.334 -5.050 -0.273 1.00 25.12 742 GLY A N 1
ATOM 1735 C CA . GLY A 1 262 ? -15.671 -4.757 -1.559 1.00 23.96 742 GLY A CA 1
ATOM 1736 C C . GLY A 1 262 ? -15.702 -5.859 -2.614 1.00 25.56 742 GLY A C 1
ATOM 1737 O O . GLY A 1 262 ? -14.678 -6.124 -3.294 1.00 25.01 742 GLY A O 1
ATOM 1738 N N . ALA A 1 263 ? -16.874 -6.489 -2.762 1.00 24.49 743 ALA A N 1
ATOM 1739 C CA . ALA A 1 263 ? -17.086 -7.453 -3.828 1.00 26.35 743 ALA A CA 1
ATOM 1740 C C . ALA A 1 263 ? -17.076 -6.778 -5.201 1.00 26.48 743 ALA A C 1
ATOM 1741 O O . ALA A 1 263 ? -17.409 -5.590 -5.315 1.00 27.40 743 ALA A O 1
ATOM 1743 N N . VAL A 1 264 ? -16.749 -7.545 -6.232 1.00 26.15 744 VAL A N 1
ATOM 1744 C CA . VAL A 1 264 ? -16.590 -7.051 -7.610 1.00 27.08 744 VAL A CA 1
ATOM 1745 C C . VAL A 1 264 ? -17.839 -6.358 -8.158 1.00 28.05 744 VAL A C 1
ATOM 1746 O O . VAL A 1 264 ? -17.733 -5.411 -8.956 1.00 26.86 744 VAL A O 1
ATOM 1750 N N . ASP A 1 265 ? -19.021 -6.810 -7.692 1.00 28.67 745 ASP A N 1
ATOM 1751 C CA . ASP A 1 265 ? -20.322 -6.284 -8.154 1.00 30.21 745 ASP A CA 1
ATOM 1752 C C . ASP A 1 265 ? -20.707 -4.934 -7.559 1.00 29.67 745 ASP A C 1
ATOM 1753 O O . ASP A 1 265 ? -21.700 -4.343 -7.957 1.00 30.86 745 ASP A O 1
ATOM 1758 N N . GLU A 1 266 ? -19.937 -4.448 -6.593 1.00 29.34 746 GLU A N 1
ATOM 1759 C CA . GLU A 1 266 ? -20.135 -3.110 -6.039 1.00 27.01 746 GLU A CA 1
ATOM 1760 C C . GLU A 1 266 ? -19.493 -2.049 -6.935 1.00 24.89 746 GLU A C 1
ATOM 1761 O O . GLU A 1 266 ? -18.287 -1.821 -6.890 1.00 25.13 746 GLU A O 1
ATOM 1767 N N . VAL A 1 267 ? -20.315 -1.432 -7.763 1.00 24.53 747 VAL A N 1
ATOM 1768 C CA . VAL A 1 267 ? -19.849 -0.534 -8.796 1.00 25.36 747 VAL A CA 1
ATOM 1769 C C . VAL A 1 267 ? -20.106 0.937 -8.477 1.00 24.90 747 VAL A C 1
ATOM 1770 O O . VAL A 1 267 ? -19.704 1.786 -9.261 1.00 24.14 747 VAL A O 1
ATOM 1774 N N . GLY A 1 268 ? -20.761 1.211 -7.347 1.00 25.83 748 GLY A N 1
ATOM 1775 C CA . GLY A 1 268 ? -21.241 2.542 -7.019 1.00 28.44 748 GLY A CA 1
ATOM 1776 C C . GLY A 1 268 ? -22.778 2.605 -7.164 1.00 29.87 748 GLY A C 1
ATOM 1777 O O . GLY A 1 268 ? -23.408 1.655 -7.596 1.00 29.11 748 GLY A O 1
ATOM 1778 N N . ALA A 1 269 ? -23.367 3.736 -6.797 1.00 30.04 749 ALA A N 1
ATOM 1779 C CA . ALA A 1 269 ? -24.818 3.895 -6.863 1.00 32.52 749 ALA A CA 1
ATOM 1780 C C . ALA A 1 269 ? -25.209 5.318 -7.208 1.00 33.07 749 ALA A C 1
ATOM 1781 O O . ALA A 1 269 ? -24.425 6.248 -7.069 1.00 33.47 749 ALA A O 1
ATOM 1783 N N . GLY A 1 270 ? -26.423 5.474 -7.706 1.00 34.88 750 GLY A N 1
ATOM 1784 C CA . GLY A 1 270 ? -26.891 6.787 -8.102 1.00 35.31 750 GLY A CA 1
ATOM 1785 C C . GLY A 1 270 ? -26.022 7.357 -9.188 1.00 35.22 750 GLY A C 1
ATOM 1786 O O . GLY A 1 270 ? -25.600 6.656 -10.100 1.00 36.22 750 GLY A O 1
ATOM 1787 N N . SER A 1 271 ? -25.736 8.636 -9.059 1.00 34.94 751 SER A N 1
ATOM 1788 C CA . SER A 1 271 ? -24.802 9.336 -9.914 1.00 35.28 751 SER A CA 1
ATOM 1789 C C . SER A 1 271 ? -23.454 8.643 -10.030 1.00 34.03 751 SER A C 1
ATOM 1790 O O . SER A 1 271 ? -22.783 8.750 -11.062 1.00 32.92 751 SER A O 1
ATOM 1793 N N . GLY A 1 272 ? -23.037 7.976 -8.959 1.00 32.99 752 GLY A N 1
ATOM 1794 C CA . GLY A 1 272 ? -21.671 7.455 -8.914 1.00 32.96 752 GLY A CA 1
ATOM 1795 C C . GLY A 1 272 ? -21.584 6.007 -9.399 1.00 32.34 752 GLY A C 1
ATOM 1796 O O . GLY A 1 272 ? -20.547 5.359 -9.233 1.00 31.66 752 GLY A O 1
ATOM 1797 N N . GLU A 1 273 ? -22.666 5.499 -9.988 1.00 31.83 753 GLU A N 1
ATOM 1798 C CA . GLU A 1 273 ? -22.685 4.137 -10.536 1.00 32.18 753 GLU A CA 1
ATOM 1799 C C . GLU A 1 273 ? -21.679 3.994 -11.669 1.00 32.07 753 GLU A C 1
ATOM 1800 O O . GLU A 1 273 ? -21.712 4.729 -12.642 1.00 31.86 753 GLU A O 1
ATOM 1806 N N . GLY A 1 274 ? -20.728 3.063 -11.503 1.00 32.00 754 GLY A N 1
ATOM 1807 C CA . GLY A 1 274 ? -19.626 2.886 -12.434 1.00 29.22 754 GLY A CA 1
ATOM 1808 C C . GLY A 1 274 ? -18.297 3.435 -11.950 1.00 28.66 754 GLY A C 1
ATOM 1809 O O . GLY A 1 274 ? -17.275 3.169 -12.566 1.00 27.53 754 GLY A O 1
ATOM 1810 N N . PHE A 1 275 ? -18.295 4.212 -10.849 1.00 27.22 755 PHE A N 1
ATOM 1811 C CA . PHE A 1 275 ? -17.082 4.888 -10.447 1.00 25.28 755 PHE A CA 1
ATOM 1812 C C . PHE A 1 275 ? -16.424 4.228 -9.218 1.00 24.85 755 PHE A C 1
ATOM 1813 O O . PHE A 1 275 ? -15.583 4.820 -8.574 1.00 24.48 755 PHE A O 1
ATOM 1821 N N . ASN A 1 276 ? -16.828 2.989 -8.911 1.00 24.26 756 ASN A N 1
ATOM 1822 C CA . ASN A 1 276 ? -16.192 2.217 -7.859 1.00 22.20 756 ASN A CA 1
ATOM 1823 C C . ASN A 1 276 ? -15.754 0.904 -8.467 1.00 21.84 756 ASN A C 1
ATOM 1824 O O . ASN A 1 276 ? -16.597 0.155 -8.955 1.00 23.55 756 ASN A O 1
ATOM 1829 N N . VAL A 1 277 ? -14.451 0.642 -8.477 1.00 22.25 757 VAL A N 1
ATOM 1830 C CA . VAL A 1 277 ? -13.896 -0.538 -9.167 1.00 22.13 757 VAL A CA 1
ATOM 1831 C C . VAL A 1 277 ? -13.143 -1.367 -8.158 1.00 23.33 757 VAL A C 1
ATOM 1832 O O . VAL A 1 277 ? -12.065 -0.988 -7.705 1.00 23.45 757 VAL A O 1
ATOM 1836 N N . ASN A 1 278 ? -13.755 -2.499 -7.787 1.00 22.79 758 ASN A N 1
ATOM 1837 C CA . ASN A 1 278 ? -13.121 -3.466 -6.854 1.00 23.25 758 ASN A CA 1
ATOM 1838 C C . ASN A 1 278 ? -12.419 -4.588 -7.591 1.00 22.45 758 ASN A C 1
ATOM 1839 O O . ASN A 1 278 ? -13.066 -5.488 -8.129 1.00 21.82 758 ASN A O 1
ATOM 1844 N N . VAL A 1 279 ? -11.105 -4.516 -7.673 1.00 22.79 759 VAL A N 1
ATOM 1845 C CA . VAL A 1 279 ? -10.353 -5.620 -8.242 1.00 23.73 759 VAL A CA 1
ATOM 1846 C C . VAL A 1 279 ? -10.253 -6.640 -7.098 1.00 24.96 759 VAL A C 1
ATOM 1847 O O . VAL A 1 279 ? -9.296 -6.663 -6.311 1.00 24.90 759 VAL A O 1
ATOM 1851 N N . ALA A 1 280 ? -11.337 -7.412 -6.944 1.00 25.92 760 ALA A N 1
ATOM 1852 C CA . ALA A 1 280 ? -11.489 -8.332 -5.826 1.00 26.17 760 ALA A CA 1
ATOM 1853 C C . ALA A 1 280 ? -10.848 -9.707 -6.124 1.00 26.68 760 ALA A C 1
ATOM 1854 O O . ALA A 1 280 ? -11.407 -10.470 -6.866 1.00 26.88 760 ALA A O 1
ATOM 1856 N N . TRP A 1 281 ? -9.651 -9.972 -5.595 1.00 26.96 761 TRP A N 1
ATOM 1857 C CA . TRP A 1 281 ? -8.929 -11.206 -5.874 1.00 27.65 761 TRP A CA 1
ATOM 1858 C C . TRP A 1 281 ? -9.638 -12.361 -5.148 1.00 28.60 761 TRP A C 1
ATOM 1859 O O . TRP A 1 281 ? -9.939 -12.265 -3.951 1.00 29.94 761 TRP A O 1
ATOM 1870 N N . ALA A 1 282 ? -9.955 -13.413 -5.887 1.00 30.32 762 ALA A N 1
ATOM 1871 C CA . ALA A 1 282 ? -10.669 -14.578 -5.353 1.00 32.28 762 ALA A CA 1
ATOM 1872 C C . ALA A 1 282 ? -9.758 -15.795 -5.383 1.00 33.63 762 ALA A C 1
ATOM 1873 O O . ALA A 1 282 ? -8.779 -15.831 -6.132 1.00 32.69 762 ALA A O 1
ATOM 1875 N N . GLY A 1 283 ? -10.078 -16.787 -4.563 1.00 35.63 763 GLY A N 1
ATOM 1876 C CA . GLY A 1 283 ? -9.382 -18.063 -4.672 1.00 39.44 763 GLY A CA 1
ATOM 1877 C C . GLY A 1 283 ? -8.304 -18.374 -3.645 1.00 40.99 763 GLY A C 1
ATOM 1878 O O . GLY A 1 283 ? -7.854 -19.518 -3.567 1.00 42.51 763 GLY A O 1
ATOM 1879 N N . GLY A 1 284 ? -7.898 -17.385 -2.850 1.00 41.67 764 GLY A N 1
ATOM 1880 C CA . GLY A 1 284 ? -6.952 -17.619 -1.759 1.00 42.08 764 GLY A CA 1
ATOM 1881 C C . GLY A 1 284 ? -5.488 -17.500 -2.113 1.00 43.63 764 GLY A C 1
ATOM 1882 O O . GLY A 1 284 ? -5.126 -16.785 -3.036 1.00 42.67 764 GLY A O 1
ATOM 1883 N N . LEU A 1 285 ? -4.655 -18.281 -1.412 1.00 45.23 765 LEU A N 1
ATOM 1884 C CA . LEU A 1 285 ? -3.209 -18.035 -1.307 1.00 46.31 765 LEU A CA 1
ATOM 1885 C C . LEU A 1 285 ? -2.343 -18.949 -2.159 1.00 48.15 765 LEU A C 1
ATOM 1886 O O . LEU A 1 285 ? -1.225 -18.583 -2.607 1.00 48.54 765 LEU A O 1
ATOM 1891 N N . ASP A 1 286 ? -2.840 -20.165 -2.332 1.00 48.75 766 ASP A N 1
ATOM 1892 C CA . ASP A 1 286 ? -2.259 -21.068 -3.305 1.00 49.84 766 ASP A CA 1
ATOM 1893 C C . ASP A 1 286 ? -3.255 -21.130 -4.451 1.00 48.71 766 ASP A C 1
ATOM 1894 O O . ASP A 1 286 ? -4.416 -21.521 -4.250 1.00 48.67 766 ASP A O 1
ATOM 1899 N N . PRO A 1 287 ? -2.824 -20.714 -5.654 1.00 48.05 767 PRO A N 1
ATOM 1900 C CA . PRO A 1 287 ? -1.489 -20.315 -6.185 1.00 47.74 767 PRO A CA 1
ATOM 1901 C C . PRO A 1 287 ? -0.904 -19.000 -5.652 1.00 47.89 767 PRO A C 1
ATOM 1902 O O . PRO A 1 287 ? -1.601 -18.272 -4.931 1.00 48.67 767 PRO A O 1
ATOM 1906 N N . PRO A 1 288 ? 0.342 -18.651 -6.062 1.00 47.35 768 PRO A N 1
ATOM 1907 C CA . PRO A 1 288 ? 0.993 -17.466 -5.478 1.00 46.03 768 PRO A CA 1
ATOM 1908 C C . PRO A 1 288 ? 0.547 -16.160 -6.164 1.00 43.82 768 PRO A C 1
ATOM 1909 O O . PRO A 1 288 ? 0.642 -16.066 -7.398 1.00 45.31 768 PRO A O 1
ATOM 1913 N N . MET A 1 289 ? 0.077 -15.190 -5.376 1.00 41.18 769 MET A N 1
ATOM 1914 C CA . MET A 1 289 ? -0.415 -13.857 -5.884 1.00 38.05 769 MET A CA 1
ATOM 1915 C C . MET A 1 289 ? 0.676 -12.809 -5.763 1.00 34.62 769 MET A C 1
ATOM 1916 O O . MET A 1 289 ? 1.148 -12.523 -4.707 1.00 35.44 769 MET A O 1
ATOM 1921 N N . GLY A 1 290 ? 1.117 -12.257 -6.859 1.00 32.99 770 GLY A N 1
ATOM 1922 C CA . GLY A 1 290 ? 2.340 -11.475 -6.834 1.00 30.46 770 GLY A CA 1
ATOM 1923 C C . GLY A 1 290 ? 2.464 -10.528 -7.989 1.00 30.35 770 GLY A C 1
ATOM 1924 O O . GLY A 1 290 ? 1.457 -10.017 -8.498 1.00 31.18 770 GLY A O 1
ATOM 1925 N N . ASP A 1 291 ? 3.702 -10.259 -8.396 1.00 29.76 771 ASP A N 1
ATOM 1926 C CA . ASP A 1 291 ? 3.978 -9.366 -9.483 1.00 29.92 771 ASP A CA 1
ATOM 1927 C C . ASP A 1 291 ? 3.239 -9.599 -10.805 1.00 30.45 771 ASP A C 1
ATOM 1928 O O . ASP A 1 291 ? 2.769 -8.627 -11.425 1.00 27.68 771 ASP A O 1
ATOM 1933 N N . PRO A 1 292 ? 3.145 -10.893 -11.266 1.00 30.10 772 PRO A N 1
ATOM 1934 C CA . PRO A 1 292 ? 2.478 -11.041 -12.558 1.00 29.29 772 PRO A CA 1
ATOM 1935 C C . PRO A 1 292 ? 0.980 -10.643 -12.463 1.00 28.33 772 PRO A C 1
ATOM 1936 O O . PRO A 1 292 ? 0.454 -10.024 -13.382 1.00 28.06 772 PRO A O 1
ATOM 1940 N N . GLU A 1 293 ? 0.345 -10.952 -11.341 1.00 27.33 773 GLU A N 1
ATOM 1941 C CA . GLU A 1 293 ? -1.052 -10.595 -11.143 1.00 28.52 773 GLU A CA 1
ATOM 1942 C C . GLU A 1 293 ? -1.267 -9.065 -11.059 1.00 27.26 773 GLU A C 1
ATOM 1943 O O . GLU A 1 293 ? -2.127 -8.523 -11.710 1.00 28.05 773 GLU A O 1
ATOM 1949 N N . TYR A 1 294 ? -0.436 -8.394 -10.284 1.00 27.53 774 TYR A N 1
ATOM 1950 C CA . TYR A 1 294 ? -0.551 -6.953 -10.069 1.00 26.73 774 TYR A CA 1
ATOM 1951 C C . TYR A 1 294 ? -0.224 -6.220 -11.351 1.00 27.13 774 TYR A C 1
ATOM 1952 O O . TYR A 1 294 ? -0.969 -5.356 -11.786 1.00 25.36 774 TYR A O 1
ATOM 1961 N N . LEU A 1 295 ? 0.843 -6.642 -12.035 1.00 28.02 775 LEU A N 1
ATOM 1962 C CA . LEU A 1 295 ? 1.169 -6.064 -13.329 1.00 27.52 775 LEU A CA 1
ATOM 1963 C C . LEU A 1 295 ? 0.013 -6.225 -14.318 1.00 26.29 775 LEU A C 1
ATOM 1964 O O . LEU A 1 295 ? -0.348 -5.288 -15.047 1.00 25.78 775 LEU A O 1
ATOM 1969 N N . ALA A 1 296 ? -0.597 -7.407 -14.309 1.00 26.09 776 ALA A N 1
ATOM 1970 C CA . ALA A 1 296 ? -1.691 -7.681 -15.229 1.00 25.01 776 ALA A CA 1
ATOM 1971 C C . ALA A 1 296 ? -2.884 -6.817 -14.821 1.00 23.86 776 ALA A C 1
ATOM 1972 O O . ALA A 1 296 ? -3.542 -6.245 -15.689 1.00 21.88 776 ALA A O 1
ATOM 1974 N N . ALA A 1 297 ? -3.151 -6.717 -13.513 1.00 23.91 777 ALA A N 1
ATOM 1975 C CA . ALA A 1 297 ? -4.274 -5.850 -13.048 1.00 25.00 777 ALA A CA 1
ATOM 1976 C C . ALA A 1 297 ? -4.129 -4.425 -13.605 1.00 25.76 777 ALA A C 1
ATOM 1977 O O . ALA A 1 297 ? -5.095 -3.821 -14.130 1.00 26.39 777 ALA A O 1
ATOM 1979 N N . PHE A 1 298 ? -2.895 -3.916 -13.560 1.00 26.19 778 PHE A N 1
ATOM 1980 C CA . PHE A 1 298 ? -2.576 -2.582 -14.102 1.00 26.54 778 PHE A CA 1
ATOM 1981 C C . PHE A 1 298 ? -2.751 -2.401 -15.598 1.00 26.33 778 PHE A C 1
ATOM 1982 O O . PHE A 1 298 ? -3.348 -1.403 -16.043 1.00 25.01 778 PHE A O 1
ATOM 1990 N N . ARG A 1 299 ? -2.296 -3.401 -16.367 1.00 25.91 779 ARG A N 1
ATOM 1991 C CA . ARG A 1 299 ? -2.395 -3.378 -17.810 1.00 25.33 779 ARG A CA 1
ATOM 1992 C C . ARG A 1 299 ? -3.791 -3.411 -18.249 1.00 25.30 779 ARG A C 1
ATOM 1993 O O . ARG A 1 299 ? -4.133 -2.702 -19.168 1.00 24.77 779 ARG A O 1
ATOM 2001 N N . ILE A 1 300 ? -4.593 -4.276 -17.624 1.00 25.42 780 ILE A N 1
ATOM 2002 C CA . ILE A 1 300 ? -5.923 -4.600 -18.169 1.00 25.43 780 ILE A CA 1
ATOM 2003 C C . ILE A 1 300 ? -7.034 -3.756 -17.580 1.00 25.16 780 ILE A C 1
ATOM 2004 O O . ILE A 1 300 ? -7.997 -3.411 -18.281 1.00 25.16 780 ILE A O 1
ATOM 2009 N N . VAL A 1 301 ? -6.903 -3.420 -16.293 1.00 25.55 781 VAL A N 1
ATOM 2010 C CA . VAL A 1 301 ? -7.961 -2.729 -15.556 1.00 25.13 781 VAL A CA 1
ATOM 2011 C C . VAL A 1 301 ? -7.565 -1.303 -15.060 1.00 25.12 781 VAL A C 1
ATOM 2012 O O . VAL A 1 301 ? -8.260 -0.318 -15.409 1.00 24.36 781 VAL A O 1
ATOM 2016 N N . VAL A 1 302 ? -6.493 -1.192 -14.277 1.00 23.22 782 VAL A N 1
ATOM 2017 C CA . VAL A 1 302 ? -6.221 0.072 -13.542 1.00 24.84 782 VAL A CA 1
ATOM 2018 C C . VAL A 1 302 ? -5.972 1.154 -14.559 1.00 25.19 782 VAL A C 1
ATOM 2019 O O . VAL A 1 302 ? -6.685 2.177 -14.574 1.00 24.31 782 VAL A O 1
ATOM 2023 N N . MET A 1 303 ? -5.021 0.896 -15.468 1.00 24.64 783 MET A N 1
ATOM 2024 C CA . MET A 1 303 ? -4.588 1.951 -16.342 1.00 25.41 783 MET A CA 1
ATOM 2025 C C . MET A 1 303 ? -5.606 2.367 -17.371 1.00 25.38 783 MET A C 1
ATOM 2026 O O . MET A 1 303 ? -5.830 3.568 -17.533 1.00 26.46 783 MET A O 1
ATOM 2031 N N . PRO A 1 304 ? -6.207 1.398 -18.100 1.00 25.51 784 PRO A N 1
ATOM 2032 C CA . PRO A 1 304 ? -7.227 1.791 -19.073 1.00 24.49 784 PRO A CA 1
ATOM 2033 C C . PRO A 1 304 ? -8.474 2.525 -18.528 1.00 26.15 784 PRO A C 1
ATOM 2034 O O . PRO A 1 304 ? -8.987 3.465 -19.181 1.00 24.65 784 PRO A O 1
ATOM 2038 N N . ILE A 1 305 ? -8.982 2.098 -17.371 1.00 24.73 785 ILE A N 1
ATOM 2039 C CA . ILE A 1 305 ? -10.109 2.786 -16.804 1.00 25.37 785 ILE A CA 1
ATOM 2040 C C . ILE A 1 305 ? -9.656 4.192 -16.349 1.00 25.61 785 ILE A C 1
ATOM 2041 O O . ILE A 1 305 ? -10.362 5.161 -16.551 1.00 25.13 785 ILE A O 1
ATOM 2046 N N . ALA A 1 306 ? -8.484 4.267 -15.734 1.00 26.63 786 ALA A N 1
ATOM 2047 C CA . ALA A 1 306 ? -7.948 5.563 -15.274 1.00 29.13 786 ALA A CA 1
ATOM 2048 C C . ALA A 1 306 ? -7.781 6.556 -16.429 1.00 29.85 786 ALA A C 1
ATOM 2049 O O . ALA A 1 306 ? -8.053 7.748 -16.277 1.00 30.30 786 ALA A O 1
ATOM 2051 N N . ARG A 1 307 ? -7.340 6.074 -17.581 1.00 30.73 787 ARG A N 1
ATOM 2052 C CA . ARG A 1 307 ? -7.138 6.987 -18.707 1.00 31.62 787 ARG A CA 1
ATOM 2053 C C . ARG A 1 307 ? -8.471 7.429 -19.233 1.00 32.54 787 ARG A C 1
ATOM 2054 O O . ARG A 1 307 ? -8.616 8.574 -19.631 1.00 33.85 787 ARG A O 1
ATOM 2062 N N . GLU A 1 308 ? -9.458 6.534 -19.223 1.00 32.65 788 GLU A N 1
ATOM 2063 C CA . GLU A 1 308 ? -10.783 6.877 -19.714 1.00 32.72 788 GLU A CA 1
ATOM 2064 C C . GLU A 1 308 ? -11.430 7.932 -18.797 1.00 32.95 788 GLU A C 1
ATOM 2065 O O . GLU A 1 308 ? -11.982 8.930 -19.288 1.00 32.91 788 GLU A O 1
ATOM 2071 N N . PHE A 1 309 ? -11.305 7.730 -17.482 1.00 31.09 789 PHE A N 1
ATOM 2072 C CA . PHE A 1 309 ? -11.789 8.682 -16.465 1.00 30.88 789 PHE A CA 1
ATOM 2073 C C . PHE A 1 309 ? -11.141 10.049 -16.621 1.00 31.79 789 PHE A C 1
ATOM 2074 O O . PHE A 1 309 ? -11.821 11.074 -16.536 1.00 33.32 789 PHE A O 1
ATOM 2082 N N . SER A 1 310 ? -9.839 10.038 -16.833 1.00 32.23 790 SER A N 1
ATOM 2083 C CA . SER A 1 310 ? -9.014 11.220 -17.039 1.00 34.02 790 SER A CA 1
ATOM 2084 C C . SER A 1 310 ? -8.984 12.097 -15.791 1.00 33.77 790 SER A C 1
ATOM 2085 O O . SER A 1 310 ? -9.497 13.211 -15.823 1.00 35.29 790 SER A O 1
ATOM 2088 N N . PRO A 1 311 ? -8.361 11.600 -14.692 1.00 33.69 791 PRO A N 1
ATOM 2089 C CA . PRO A 1 311 ? -8.368 12.326 -13.408 1.00 33.42 791 PRO A CA 1
ATOM 2090 C C . PRO A 1 311 ? -7.565 13.643 -13.477 1.00 34.30 791 PRO A C 1
ATOM 2091 O O . PRO A 1 311 ? -6.568 13.709 -14.181 1.00 34.07 791 PRO A O 1
ATOM 2095 N N . ASP A 1 312 ? -8.010 14.658 -12.729 1.00 32.99 792 ASP A N 1
ATOM 2096 C CA . ASP A 1 312 ? -7.238 15.889 -12.503 1.00 33.77 792 ASP A CA 1
ATOM 2097 C C . ASP A 1 312 ? -6.070 15.648 -11.542 1.00 32.69 792 ASP A C 1
ATOM 2098 O O . ASP A 1 312 ? -5.007 16.243 -11.690 1.00 32.95 792 ASP A O 1
ATOM 2103 N N . LEU A 1 313 ? -6.244 14.733 -10.577 1.00 31.49 793 LEU A N 1
ATOM 2104 C CA . LEU A 1 313 ? -5.190 14.344 -9.648 1.00 29.16 793 LEU A CA 1
ATOM 2105 C C . LEU A 1 313 ? -5.359 12.854 -9.165 1.00 28.27 793 LEU A C 1
ATOM 2106 O O . LEU A 1 313 ? -6.452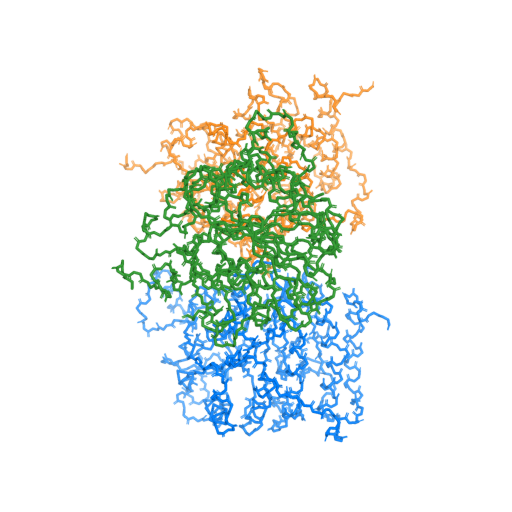 12.356 -9.097 1.00 27.77 793 LEU A O 1
ATOM 2111 N N . VAL A 1 314 ? -4.268 12.195 -8.821 1.00 27.36 794 VAL A N 1
ATOM 2112 C CA . VAL A 1 314 ? -4.325 10.807 -8.338 1.00 27.62 794 VAL A CA 1
ATOM 2113 C C . VAL A 1 314 ? -3.850 10.677 -6.900 1.00 26.61 794 VAL A C 1
ATOM 2114 O O . VAL A 1 314 ? -2.730 10.910 -6.639 1.00 26.71 794 VAL A O 1
ATOM 2118 N N . LEU A 1 315 ? -4.703 10.174 -6.006 1.00 26.32 795 LEU A N 1
ATOM 2119 C CA . LEU A 1 315 ? -4.284 9.834 -4.651 1.00 26.23 795 LEU A CA 1
ATOM 2120 C C . LEU A 1 315 ? -4.077 8.323 -4.519 1.00 25.02 795 LEU A C 1
ATOM 2121 O O . LEU A 1 315 ? -4.884 7.561 -5.005 1.00 24.52 795 LEU A O 1
ATOM 2126 N N . VAL A 1 316 ? -3.017 7.903 -3.848 1.00 23.46 796 VAL A N 1
ATOM 2127 C CA . VAL A 1 316 ? -2.805 6.478 -3.644 1.00 22.95 796 VAL A CA 1
ATOM 2128 C C . VAL A 1 316 ? -2.858 6.075 -2.193 1.00 23.50 796 VAL A C 1
ATOM 2129 O O . VAL A 1 316 ? -2.070 6.555 -1.372 1.00 23.87 796 VAL A O 1
ATOM 2133 N N . SER A 1 317 ? -3.776 5.150 -1.880 1.00 23.85 797 SER A N 1
ATOM 2134 C CA . SER A 1 317 ? -3.728 4.486 -0.617 1.00 22.06 797 SER A CA 1
ATOM 2135 C C . SER A 1 317 ? -2.688 3.369 -0.749 1.00 23.28 797 SER A C 1
ATOM 2136 O O . SER A 1 317 ? -3.007 2.223 -1.122 1.00 22.24 797 SER A O 1
ATOM 2139 N N . ALA A 1 318 ? -1.450 3.707 -0.350 1.00 22.39 798 ALA A N 1
ATOM 2140 C CA . ALA A 1 318 ? -0.257 2.921 -0.627 1.00 22.59 798 ALA A CA 1
ATOM 2141 C C . ALA A 1 318 ? 0.112 2.111 0.601 1.00 22.87 798 ALA A C 1
ATOM 2142 O O . ALA A 1 318 ? 1.026 2.453 1.347 1.00 23.42 798 ALA A O 1
ATOM 2144 N N . GLY A 1 319 ? -0.655 1.044 0.845 1.00 23.14 799 GLY A N 1
ATOM 2145 C CA . GLY A 1 319 ? -0.340 0.093 1.895 1.00 24.08 799 GLY A CA 1
ATOM 2146 C C . GLY A 1 319 ? 0.661 -0.851 1.265 1.00 25.12 799 GLY A C 1
ATOM 2147 O O . GLY A 1 319 ? 0.677 -0.996 0.067 1.00 25.22 799 GLY A O 1
ATOM 2148 N N . PHE A 1 320 ? 1.484 -1.498 2.078 1.00 26.69 800 PHE A N 1
ATOM 2149 C CA . PHE A 1 320 ? 2.507 -2.405 1.532 1.00 28.27 800 PHE A CA 1
ATOM 2150 C C . PHE A 1 320 ? 2.366 -3.807 2.091 1.00 29.19 800 PHE A C 1
ATOM 2151 O O . PHE A 1 320 ? 3.331 -4.565 2.097 1.00 30.44 800 PHE A O 1
ATOM 2159 N N . ASP A 1 321 ? 1.164 -4.149 2.542 1.00 29.47 801 ASP A N 1
ATOM 2160 C CA . ASP A 1 321 ? 0.892 -5.457 3.086 1.00 31.47 801 ASP A CA 1
ATOM 2161 C C . ASP A 1 321 ? 0.644 -6.607 2.101 1.00 31.91 801 ASP A C 1
ATOM 2162 O O . ASP A 1 321 ? 0.487 -7.751 2.526 1.00 33.16 801 ASP A O 1
ATOM 2167 N N . ALA A 1 322 ? 0.595 -6.287 0.814 1.00 34.20 802 ALA A N 1
ATOM 2168 C CA . ALA A 1 322 ? 0.595 -7.265 -0.280 1.00 34.41 802 ALA A CA 1
ATOM 2169 C C . ALA A 1 322 ? 2.063 -7.603 -0.613 1.00 35.37 802 ALA A C 1
ATOM 2170 O O . ALA A 1 322 ? 2.332 -8.400 -1.512 1.00 34.03 802 ALA A O 1
ATOM 2172 N N . ALA A 1 323 ? 3.005 -6.956 0.085 1.00 36.20 803 ALA A N 1
ATOM 2173 C CA . ALA A 1 323 ? 4.435 -7.236 -0.113 1.00 37.42 803 ALA A CA 1
ATOM 2174 C C . ALA A 1 323 ? 4.837 -8.583 0.473 1.00 37.73 803 ALA A C 1
ATOM 2175 O O . ALA A 1 323 ? 4.249 -9.069 1.435 1.00 36.39 803 ALA A O 1
ATOM 2177 N N . GLU A 1 324 ? 5.843 -9.175 -0.162 1.00 39.99 804 GLU A N 1
ATOM 2178 C CA . GLU A 1 324 ? 6.526 -10.324 0.375 1.00 42.99 804 GLU A CA 1
ATOM 2179 C C . GLU A 1 324 ? 6.917 -9.954 1.816 1.00 43.13 804 GLU A C 1
ATOM 2180 O O . GLU A 1 324 ? 7.368 -8.824 2.066 1.00 44.85 804 GLU A O 1
ATOM 2186 N N . GLY A 1 325 ? 6.689 -10.855 2.764 1.00 43.48 805 GLY A N 1
ATOM 2187 C CA . GLY A 1 325 ? 7.032 -10.590 4.164 1.00 44.00 805 GLY A CA 1
ATOM 2188 C C . GLY A 1 325 ? 5.858 -10.672 5.114 1.00 44.05 805 GLY A C 1
ATOM 2189 O O . GLY A 1 325 ? 6.029 -10.711 6.328 1.00 45.29 805 GLY A O 1
ATOM 2190 N N . HIS A 1 326 ? 4.653 -10.740 4.573 1.00 43.34 806 HIS A N 1
ATOM 2191 C CA . HIS A 1 326 ? 3.464 -10.760 5.398 1.00 42.58 806 HIS A CA 1
ATOM 2192 C C . HIS A 1 326 ? 2.884 -12.162 5.383 1.00 43.59 806 HIS A C 1
ATOM 2193 O O . HIS A 1 326 ? 2.586 -12.677 4.303 1.00 44.07 806 HIS A O 1
ATOM 2200 N N . PRO A 1 327 ? 2.775 -12.810 6.573 1.00 44.59 807 PRO A N 1
ATOM 2201 C CA . PRO A 1 327 ? 2.138 -14.142 6.700 1.00 45.23 807 PRO A CA 1
ATOM 2202 C C . PRO A 1 327 ? 0.684 -14.169 6.277 1.00 46.08 807 PRO A C 1
ATOM 2203 O O . PRO A 1 327 ? 0.012 -13.110 6.249 1.00 46.59 807 PRO A O 1
ATOM 2207 N N . ALA A 1 328 ? 0.199 -15.380 5.991 1.00 45.64 808 ALA A N 1
ATOM 2208 C CA . ALA A 1 328 ? -1.174 -15.606 5.564 1.00 45.63 808 ALA A CA 1
ATOM 2209 C C . ALA A 1 328 ? -2.219 -14.628 6.152 1.00 45.11 808 ALA A C 1
ATOM 2210 O O . ALA A 1 328 ? -2.885 -13.913 5.384 1.00 45.42 808 ALA A O 1
ATOM 2212 N N . PRO A 1 329 ? -2.397 -14.621 7.498 1.00 44.30 809 PRO A N 1
ATOM 2213 C CA . PRO A 1 329 ? -3.490 -13.814 8.060 1.00 43.43 809 PRO A CA 1
ATOM 2214 C C . PRO A 1 329 ? -3.363 -12.301 7.847 1.00 42.10 809 PRO A C 1
ATOM 2215 O O . PRO A 1 329 ? -4.356 -11.614 7.913 1.00 41.57 809 PRO A O 1
ATOM 2219 N N . LEU A 1 330 ? -2.162 -11.804 7.592 1.00 40.93 810 LEU A N 1
ATOM 2220 C CA . LEU A 1 330 ? -1.917 -10.370 7.406 1.00 41.00 810 LEU A CA 1
ATOM 2221 C C . LEU A 1 330 ? -1.727 -9.923 5.943 1.00 40.49 810 LEU A C 1
ATOM 2222 O O . LEU A 1 330 ? -1.495 -8.736 5.677 1.00 40.03 810 LEU A O 1
ATOM 2227 N N . GLY A 1 331 ? -1.830 -10.874 5.008 1.00 39.86 811 GLY A N 1
ATOM 2228 C CA . GLY A 1 331 ? -1.547 -10.633 3.591 1.00 38.62 811 GLY A CA 1
ATOM 2229 C C . GLY A 1 331 ? -1.408 -11.933 2.815 1.00 38.03 811 GLY A C 1
ATOM 2230 O O . GLY A 1 331 ? -2.343 -12.381 2.150 1.00 37.36 811 GLY A O 1
ATOM 2231 N N . GLY A 1 332 ? -0.233 -12.552 2.918 1.00 37.61 812 GLY A N 1
ATOM 2232 C CA . GLY A 1 332 ? 0.059 -13.805 2.201 1.00 36.03 812 GLY A CA 1
ATOM 2233 C C . GLY A 1 332 ? 0.430 -13.657 0.741 1.00 35.56 812 GLY A C 1
ATOM 2234 O O . GLY A 1 332 ? 0.476 -14.654 0.015 1.00 35.82 812 GLY A O 1
ATOM 2235 N N . TYR A 1 333 ? 0.689 -12.421 0.290 1.00 34.39 813 TYR A N 1
ATOM 2236 C CA . TYR A 1 333 ? 1.017 -12.135 -1.102 1.00 33.02 813 TYR A CA 1
ATOM 2237 C C . TYR A 1 333 ? 2.494 -11.867 -1.237 1.00 32.81 813 TYR A C 1
ATOM 2238 O O . TYR A 1 333 ? 3.189 -11.752 -0.214 1.00 34.02 813 TYR A O 1
ATOM 2247 N N . HIS A 1 334 ? 2.945 -11.722 -2.487 1.00 33.17 814 HIS A N 1
ATOM 2248 C CA . HIS A 1 334 ? 4.370 -11.604 -2.860 1.00 34.19 814 HIS A CA 1
ATOM 2249 C C . HIS A 1 334 ? 4.744 -10.487 -3.775 1.00 33.86 814 HIS A C 1
ATOM 2250 O O . HIS A 1 334 ? 5.669 -10.629 -4.583 1.00 33.33 814 HIS A O 1
ATOM 2257 N N . VAL A 1 335 ? 4.074 -9.346 -3.662 1.00 33.56 815 VAL A N 1
ATOM 2258 C CA . VAL A 1 335 ? 4.420 -8.230 -4.534 1.00 34.31 815 VAL A CA 1
ATOM 2259 C C . VAL A 1 335 ? 5.764 -7.722 -4.073 1.00 34.75 815 VAL A C 1
ATOM 2260 O O . VAL A 1 335 ? 6.057 -7.683 -2.876 1.00 36.19 815 VAL A O 1
ATOM 2264 N N . SER A 1 336 ? 6.582 -7.342 -5.033 1.00 36.14 816 SER A N 1
ATOM 2265 C CA . SER A 1 336 ? 7.945 -6.945 -4.758 1.00 35.96 816 SER A CA 1
ATOM 2266 C C . SER A 1 336 ? 8.037 -5.422 -4.759 1.00 35.87 816 SER A C 1
ATOM 2267 O O . SER A 1 336 ? 7.160 -4.725 -5.278 1.00 35.95 816 SER A O 1
ATOM 2270 N N . ALA A 1 337 ? 9.119 -4.919 -4.179 1.00 34.70 817 ALA A N 1
ATOM 2271 C CA . ALA A 1 337 ? 9.410 -3.505 -4.149 1.00 33.93 817 ALA A CA 1
ATOM 2272 C C . ALA A 1 337 ? 9.485 -2.883 -5.537 1.00 33.63 817 ALA A C 1
ATOM 2273 O O . ALA A 1 337 ? 8.959 -1.781 -5.757 1.00 32.96 817 ALA A O 1
ATOM 2275 N N . LYS A 1 338 ? 10.144 -3.559 -6.493 1.00 33.48 818 LYS A N 1
ATOM 2276 C CA . LYS A 1 338 ? 10.253 -2.978 -7.855 1.00 34.16 818 LYS A CA 1
ATOM 2277 C C . LYS A 1 338 ? 8.873 -2.810 -8.507 1.00 32.53 818 LYS A C 1
ATOM 2278 O O . LYS A 1 338 ? 8.608 -1.818 -9.202 1.00 33.51 818 LYS A O 1
ATOM 2284 N N . CYS A 1 339 ? 8.014 -3.791 -8.287 1.00 31.23 819 CYS A N 1
ATOM 2285 C CA . CYS A 1 339 ? 6.631 -3.755 -8.794 1.00 31.16 819 CYS A CA 1
ATOM 2286 C C . CYS A 1 339 ? 5.861 -2.554 -8.198 1.00 29.67 819 CYS A C 1
ATOM 2287 O O . CYS A 1 339 ? 5.264 -1.794 -8.927 1.00 30.23 819 CYS A O 1
ATOM 2290 N N . PHE A 1 340 ? 5.936 -2.344 -6.884 1.00 30.85 820 PHE A N 1
ATOM 2291 C CA . PHE A 1 340 ? 5.366 -1.108 -6.284 1.00 30.17 820 PHE A CA 1
ATOM 2292 C C . PHE A 1 340 ? 5.970 0.096 -6.924 1.00 30.20 820 PHE A C 1
ATOM 2293 O O . PHE A 1 340 ? 5.279 1.096 -7.236 1.00 31.04 820 PHE A O 1
ATOM 2301 N N . GLY A 1 341 ? 7.280 0.014 -7.156 1.00 30.68 821 GLY A N 1
ATOM 2302 C CA . GLY A 1 341 ? 7.961 1.074 -7.889 1.00 29.42 821 GLY A CA 1
ATOM 2303 C C . GLY A 1 341 ? 7.386 1.301 -9.257 1.00 29.75 821 GLY A C 1
ATOM 2304 O O . GLY A 1 341 ? 7.155 2.443 -9.669 1.00 28.98 821 GLY A O 1
ATOM 2305 N N . TYR A 1 342 ? 7.150 0.208 -9.990 1.00 30.05 822 TYR A N 1
ATOM 2306 C CA . TYR A 1 342 ? 6.687 0.343 -11.377 1.00 30.41 822 TYR A CA 1
ATOM 2307 C C . TYR A 1 342 ? 5.227 0.834 -11.442 1.00 29.25 822 TYR A C 1
ATOM 2308 O O . TYR A 1 342 ? 4.835 1.607 -12.333 1.00 28.94 822 TYR A O 1
ATOM 2317 N N . MET A 1 343 ? 4.428 0.377 -10.479 1.00 29.43 823 MET A N 1
ATOM 2318 C CA . MET A 1 343 ? 3.048 0.814 -10.369 1.00 29.58 823 MET A CA 1
ATOM 2319 C C . MET A 1 343 ? 2.958 2.315 -10.142 1.00 29.92 823 MET A C 1
ATOM 2320 O O . MET A 1 343 ? 2.142 2.994 -10.756 1.00 30.12 823 MET A O 1
ATOM 2325 N N . THR A 1 344 ? 3.825 2.836 -9.274 1.00 31.47 824 THR A N 1
ATOM 2326 C CA . THR A 1 344 ? 3.913 4.277 -9.056 1.00 32.67 824 THR A CA 1
ATOM 2327 C C . THR A 1 344 ? 4.223 4.980 -10.373 1.00 33.19 824 THR A C 1
ATOM 2328 O O . THR A 1 344 ? 3.584 5.979 -10.747 1.00 33.92 824 THR A O 1
ATOM 2332 N N . GLN A 1 345 ? 5.210 4.446 -11.098 1.00 34.63 825 GLN A N 1
ATOM 2333 C CA . GLN A 1 345 ? 5.677 5.067 -12.355 1.00 34.81 825 GLN A CA 1
ATOM 2334 C C . GLN A 1 345 ? 4.556 5.162 -13.409 1.00 33.74 825 GLN A C 1
ATOM 2335 O O . GLN A 1 345 ? 4.437 6.134 -14.143 1.00 33.72 825 GLN A O 1
ATOM 2341 N N . GLN A 1 346 ? 3.732 4.126 -13.471 1.00 33.74 826 GLN A N 1
ATOM 2342 C CA . GLN A 1 346 ? 2.623 4.082 -14.406 1.00 32.07 826 GLN A CA 1
ATOM 2343 C C . GLN A 1 346 ? 1.605 5.130 -14.038 1.00 31.04 826 GLN A C 1
ATOM 2344 O O . GLN A 1 346 ? 1.145 5.855 -14.892 1.00 30.86 826 GLN A O 1
ATOM 2350 N N . LEU A 1 347 ? 1.241 5.235 -12.756 1.00 31.16 827 LEU A N 1
ATOM 2351 C CA . LEU A 1 347 ? 0.272 6.293 -12.346 1.00 30.54 827 LEU A CA 1
ATOM 2352 C C . LEU A 1 347 ? 0.776 7.724 -12.639 1.00 30.46 827 LEU A C 1
ATOM 2353 O O . LEU A 1 347 ? -0.001 8.627 -12.883 1.00 30.98 827 LEU A O 1
ATOM 2358 N N . MET A 1 348 ? 2.079 7.929 -12.653 1.00 32.10 828 MET A N 1
ATOM 2359 C CA . MET A 1 348 ? 2.629 9.254 -13.064 1.00 33.31 828 MET A CA 1
ATOM 2360 C C . MET A 1 348 ? 2.292 9.719 -14.488 1.00 34.20 828 MET A C 1
ATOM 2361 O O . MET A 1 348 ? 2.290 10.929 -14.782 1.00 34.72 828 MET A O 1
ATOM 2366 N N . ASN A 1 349 ? 1.975 8.776 -15.363 1.00 34.07 829 ASN A N 1
ATOM 2367 C CA . ASN A 1 349 ? 1.485 9.127 -16.698 1.00 34.44 829 ASN A CA 1
ATOM 2368 C C . ASN A 1 349 ? 0.101 9.730 -16.647 1.00 33.81 829 ASN A C 1
ATOM 2369 O O . ASN A 1 349 ? -0.391 10.259 -17.647 1.00 34.33 829 ASN A O 1
ATOM 2374 N N . LEU A 1 350 ? -0.531 9.692 -15.473 1.00 32.18 830 LEU A N 1
ATOM 2375 C CA . LEU A 1 350 ? -1.864 10.256 -15.368 1.00 31.34 830 LEU A CA 1
ATOM 2376 C C . LEU A 1 350 ? -1.802 11.643 -14.752 1.00 31.66 830 LEU A C 1
ATOM 2377 O O . LEU A 1 350 ? -0.868 11.928 -14.026 1.00 32.45 830 LEU A O 1
ATOM 2382 N N . ALA A 1 351 ? -2.819 12.443 -15.031 1.00 32.03 831 ALA A N 1
ATOM 2383 C CA . ALA A 1 351 ? -3.104 13.721 -14.346 1.00 34.85 831 ALA A CA 1
ATOM 2384 C C . ALA A 1 351 ? -1.994 14.746 -14.518 1.00 35.51 831 ALA A C 1
ATOM 2385 O O . ALA A 1 351 ? -1.785 15.559 -13.624 1.00 36.03 831 ALA A O 1
ATOM 2387 N N . GLY A 1 352 ? -1.286 14.706 -15.656 1.00 35.95 832 GLY A N 1
ATOM 2388 C CA . GLY A 1 352 ? -0.091 15.542 -15.820 1.00 36.31 832 GLY A CA 1
ATOM 2389 C C . GLY A 1 352 ? 1.047 15.165 -14.874 1.00 36.06 832 GLY A C 1
ATOM 2390 O O . GLY A 1 352 ? 1.995 15.922 -14.698 1.00 38.02 832 GLY A O 1
ATOM 2391 N N . GLY A 1 353 ? 0.969 14.005 -14.241 1.00 33.16 833 GLY A N 1
ATOM 2392 C CA . GLY A 1 353 ? 1.955 13.679 -13.235 1.00 31.27 833 GLY A CA 1
ATOM 2393 C C . GLY A 1 353 ? 1.530 14.019 -11.775 1.00 29.97 833 GLY A C 1
ATOM 2394 O O . GLY A 1 353 ? 2.284 13.802 -10.851 1.00 29.47 833 GLY A O 1
ATOM 2395 N N . ALA A 1 354 ? 0.347 14.553 -11.558 1.00 29.95 834 ALA A N 1
ATOM 2396 C CA . ALA A 1 354 ? -0.014 14.919 -10.160 1.00 30.44 834 ALA A CA 1
ATOM 2397 C C . ALA A 1 354 ? -0.348 13.636 -9.313 1.00 28.99 834 ALA A C 1
ATOM 2398 O O . ALA A 1 354 ? -1.473 13.199 -9.251 1.00 30.50 834 ALA A O 1
ATOM 2400 N N . VAL A 1 355 ? 0.648 13.049 -8.691 1.00 29.96 835 VAL A N 1
ATOM 2401 C CA . VAL A 1 355 ? 0.475 11.794 -7.911 1.00 29.94 835 VAL A CA 1
ATOM 2402 C C . VAL A 1 355 ? 0.894 11.975 -6.455 1.00 29.34 835 VAL A C 1
ATOM 2403 O O . VAL A 1 355 ? 2.026 12.350 -6.187 1.00 29.65 835 VAL A O 1
ATOM 2407 N N . VAL A 1 356 ? 0.003 11.627 -5.511 1.00 27.97 836 VAL A N 1
ATOM 2408 C CA . VAL A 1 356 ? 0.309 11.695 -4.075 1.00 26.27 836 VAL A CA 1
ATOM 2409 C C . VAL A 1 356 ? 0.074 10.312 -3.428 1.00 26.73 836 VAL A C 1
ATOM 2410 O O . VAL A 1 356 ? -1.107 9.836 -3.406 1.00 24.82 836 VAL A O 1
ATOM 2414 N N . LEU A 1 357 ? 1.141 9.673 -2.923 1.00 25.22 837 LEU A N 1
ATOM 2415 C CA . LEU A 1 357 ? 1.004 8.427 -2.146 1.00 26.56 837 LEU A CA 1
ATOM 2416 C C . LEU A 1 357 ? 0.900 8.720 -0.664 1.00 26.20 837 LEU A C 1
ATOM 2417 O O . LEU A 1 357 ? 1.597 9.637 -0.168 1.00 26.98 837 LEU A O 1
ATOM 2422 N N . ALA A 1 358 ? 0.115 7.900 0.039 1.00 24.48 838 ALA A N 1
ATOM 2423 C CA . ALA A 1 358 ? -0.029 7.953 1.495 1.00 23.52 838 ALA A CA 1
ATOM 2424 C C . ALA A 1 358 ? 0.052 6.587 2.064 1.00 23.24 838 ALA A C 1
ATOM 2425 O O . ALA A 1 358 ? -0.690 5.687 1.626 1.00 23.87 838 ALA A O 1
ATOM 2427 N N . LEU A 1 359 ? 0.924 6.411 3.063 1.00 23.46 839 LEU A N 1
ATOM 2428 C CA . LEU A 1 359 ? 1.112 5.137 3.696 1.00 24.25 839 LEU A CA 1
ATOM 2429 C C . LEU A 1 359 ? -0.197 4.690 4.352 1.00 24.86 839 LEU A C 1
ATOM 2430 O O . LEU A 1 359 ? -0.856 5.490 5.040 1.00 23.33 839 LEU A O 1
ATOM 2435 N N . GLU A 1 360 ? -0.521 3.414 4.129 1.00 22.82 840 GLU A N 1
ATOM 2436 C CA . GLU A 1 360 ? -1.639 2.796 4.782 1.00 24.00 840 GLU A CA 1
ATOM 2437 C C . GLU A 1 360 ? -1.078 1.679 5.601 1.00 24.45 840 GLU A C 1
ATOM 2438 O O . GLU A 1 360 ? -0.372 1.948 6.586 1.00 23.61 840 GLU A O 1
ATOM 2444 N N . GLY A 1 361 ? -1.363 0.448 5.196 1.00 24.72 841 GLY A N 1
ATOM 2445 C CA . GLY A 1 361 ? -0.959 -0.711 5.974 1.00 25.56 841 GLY A CA 1
ATOM 2446 C C . GLY A 1 361 ? 0.394 -1.263 5.564 1.00 26.90 841 GLY A C 1
ATOM 2447 O O . GLY A 1 361 ? 1.103 -0.671 4.791 1.00 27.57 841 GLY A O 1
ATOM 2448 N N . GLY A 1 362 ? 0.751 -2.422 6.072 1.00 30.05 842 GLY A N 1
ATOM 2449 C CA . GLY A 1 362 ? 2.070 -2.983 5.748 1.00 32.14 842 GLY A CA 1
ATOM 2450 C C . GLY A 1 362 ? 2.912 -2.815 7.008 1.00 34.35 842 GLY A C 1
ATOM 2451 O O . GLY A 1 362 ? 3.099 -1.688 7.507 1.00 33.13 842 GLY A O 1
ATOM 2452 N N . HIS A 1 363 ? 3.434 -3.925 7.521 1.00 36.35 843 HIS A N 1
ATOM 2453 C CA . HIS A 1 363 ? 4.205 -3.864 8.768 1.00 39.12 843 HIS A CA 1
ATOM 2454 C C . HIS A 1 363 ? 5.573 -4.583 8.825 1.00 38.77 843 HIS A C 1
ATOM 2455 O O . HIS A 1 363 ? 6.291 -4.441 9.819 1.00 38.67 843 HIS A O 1
ATOM 2462 N N . ASP A 1 364 ? 5.942 -5.335 7.788 1.00 39.16 844 ASP A N 1
ATOM 2463 C CA . ASP A 1 364 ? 7.287 -5.918 7.739 1.00 39.46 844 ASP A CA 1
ATOM 2464 C C . ASP A 1 364 ? 8.222 -4.800 7.421 1.00 39.29 844 ASP A C 1
ATOM 2465 O O . ASP A 1 364 ? 8.101 -4.211 6.362 1.00 39.46 844 ASP A O 1
ATOM 2470 N N . LEU A 1 365 ? 9.177 -4.503 8.314 1.00 38.80 845 LEU A N 1
ATOM 2471 C CA . LEU A 1 365 ? 9.973 -3.265 8.143 1.00 38.41 845 LEU A CA 1
ATOM 2472 C C . LEU A 1 365 ? 10.813 -3.243 6.884 1.00 37.97 845 LEU A C 1
ATOM 2473 O O 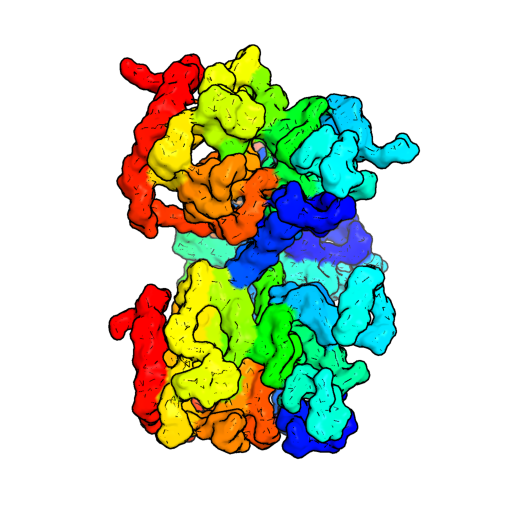. LEU A 1 365 ? 10.837 -2.223 6.159 1.00 39.14 845 LEU A O 1
ATOM 2478 N N . THR A 1 366 ? 11.494 -4.353 6.593 1.00 37.61 846 THR A N 1
ATOM 2479 C CA . THR A 1 366 ? 12.375 -4.388 5.414 1.00 36.95 846 THR A CA 1
ATOM 2480 C C . THR A 1 366 ? 11.516 -4.259 4.148 1.00 35.57 846 THR A C 1
ATOM 2481 O O . THR A 1 366 ? 11.732 -3.378 3.278 1.00 35.14 846 THR A O 1
ATOM 2485 N N . ALA A 1 367 ? 10.474 -5.077 4.110 1.00 35.40 847 ALA A N 1
ATOM 2486 C CA . ALA A 1 367 ? 9.472 -5.019 3.026 1.00 34.97 847 ALA A CA 1
ATOM 2487 C C . ALA A 1 367 ? 8.860 -3.615 2.784 1.00 34.08 847 ALA A C 1
ATOM 2488 O O . ALA A 1 367 ? 8.876 -3.104 1.652 1.00 34.76 847 ALA A O 1
ATOM 2490 N N . ILE A 1 368 ? 8.382 -2.948 3.839 1.00 34.46 848 ILE A N 1
ATOM 2491 C CA . ILE A 1 368 ? 7.822 -1.601 3.655 1.00 33.79 848 ILE A CA 1
ATOM 2492 C C . ILE A 1 368 ? 8.899 -0.534 3.303 1.00 34.39 848 ILE A C 1
ATOM 2493 O O . ILE A 1 368 ? 8.632 0.424 2.538 1.00 33.02 848 ILE A O 1
ATOM 2498 N N . CYS A 1 369 ? 10.117 -0.695 3.854 1.00 35.27 849 CYS A N 1
ATOM 2499 C CA . CYS A 1 369 ? 11.242 0.204 3.515 1.00 36.02 849 CYS A CA 1
ATOM 2500 C C . CYS A 1 369 ? 11.679 0.080 2.064 1.00 34.44 849 CYS A C 1
ATOM 2501 O O . CYS A 1 369 ? 11.855 1.089 1.389 1.00 36.12 849 CYS A O 1
ATOM 2504 N N . ASP A 1 370 ? 11.855 -1.147 1.576 1.00 35.35 850 ASP A N 1
ATOM 2505 C CA . ASP A 1 370 ? 12.130 -1.376 0.128 1.00 34.98 850 ASP A CA 1
ATOM 2506 C C . ASP A 1 370 ? 11.033 -0.809 -0.785 1.00 34.25 850 ASP A C 1
ATOM 2507 O O . ASP A 1 370 ? 11.292 -0.061 -1.765 1.00 32.67 850 ASP A O 1
ATOM 2512 N N . ALA A 1 371 ? 9.780 -1.148 -0.448 1.00 35.09 851 ALA A N 1
ATOM 2513 C CA . ALA A 1 371 ? 8.653 -0.625 -1.238 1.00 34.52 851 ALA A CA 1
ATOM 2514 C C . ALA A 1 371 ? 8.682 0.887 -1.229 1.00 34.23 851 ALA A C 1
ATOM 2515 O O . ALA A 1 371 ? 8.634 1.483 -2.278 1.00 34.78 851 ALA A O 1
ATOM 2517 N N . SER A 1 372 ? 8.796 1.525 -0.056 1.00 34.31 852 SER A N 1
ATOM 2518 C CA . SER A 1 372 ? 8.734 2.996 0.001 1.00 34.52 852 SER A CA 1
ATOM 2519 C C . SER A 1 372 ? 9.853 3.643 -0.822 1.00 33.81 852 SER A C 1
ATOM 2520 O O . SER A 1 372 ? 9.643 4.640 -1.535 1.00 34.33 852 SER A O 1
ATOM 2523 N N . GLU A 1 373 ? 11.039 3.059 -0.727 1.00 34.86 853 GLU A N 1
ATOM 2524 C CA . GLU A 1 373 ? 12.243 3.523 -1.473 1.00 35.63 853 GLU A CA 1
ATOM 2525 C C . GLU A 1 373 ? 11.985 3.474 -2.962 1.00 34.79 853 GLU A C 1
ATOM 2526 O O . GLU A 1 373 ? 12.199 4.448 -3.695 1.00 35.13 853 GLU A O 1
ATOM 2532 N N . ALA A 1 374 ? 11.461 2.329 -3.392 1.00 35.49 854 ALA A N 1
ATOM 2533 C CA . ALA A 1 374 ? 11.142 2.077 -4.789 1.00 33.15 854 ALA A CA 1
ATOM 2534 C C . ALA A 1 374 ? 10.119 3.091 -5.290 1.00 33.63 854 ALA A C 1
ATOM 2535 O O . ALA A 1 374 ? 10.294 3.688 -6.364 1.00 32.70 854 ALA A O 1
ATOM 2537 N N . CYS A 1 375 ? 9.069 3.328 -4.480 1.00 32.60 855 CYS A N 1
ATOM 2538 C CA . CYS A 1 375 ? 8.093 4.343 -4.821 1.00 32.18 855 CYS A CA 1
ATOM 2539 C C . CYS A 1 375 ? 8.677 5.761 -4.855 1.00 31.85 855 CYS A C 1
ATOM 2540 O O . CYS A 1 375 ? 8.335 6.534 -5.721 1.00 31.60 855 CYS A O 1
ATOM 2543 N N . VAL A 1 376 ? 9.524 6.121 -3.904 1.00 32.86 856 VAL A N 1
ATOM 2544 C CA . VAL A 1 376 ? 10.006 7.525 -3.878 1.00 34.00 856 VAL A CA 1
ATOM 2545 C C . VAL A 1 376 ? 10.941 7.796 -5.087 1.00 34.28 856 VAL A C 1
ATOM 2546 O O . VAL A 1 376 ? 10.857 8.860 -5.719 1.00 36.06 856 VAL A O 1
ATOM 2550 N N . ALA A 1 377 ? 11.798 6.840 -5.407 1.00 34.40 857 ALA A N 1
ATOM 2551 C CA . ALA A 1 377 ? 12.672 6.916 -6.637 1.00 34.51 857 ALA A CA 1
ATOM 2552 C C . ALA A 1 377 ? 11.885 7.157 -7.929 1.00 34.88 857 ALA A C 1
ATOM 2553 O O . ALA A 1 377 ? 12.314 7.927 -8.852 1.00 33.88 857 ALA A O 1
ATOM 2555 N N . ALA A 1 378 ? 10.708 6.526 -7.990 1.00 34.79 858 ALA A N 1
ATOM 2556 C CA . ALA A 1 378 ? 9.888 6.569 -9.170 1.00 34.39 858 ALA A CA 1
ATOM 2557 C C . ALA A 1 378 ? 9.276 7.931 -9.248 1.00 36.12 858 ALA A C 1
ATOM 2558 O O . ALA A 1 378 ? 9.209 8.536 -10.337 1.00 37.03 858 ALA A O 1
ATOM 2560 N N . LEU A 1 379 ? 8.800 8.416 -8.091 1.00 35.22 859 LEU A N 1
ATOM 2561 C CA . LEU A 1 379 ? 8.257 9.767 -8.000 1.00 35.82 859 LEU A CA 1
ATOM 2562 C C . LEU A 1 379 ? 9.214 10.840 -8.518 1.00 36.23 859 LEU A C 1
ATOM 2563 O O . LEU A 1 379 ? 8.789 11.802 -9.190 1.00 35.89 859 LEU A O 1
ATOM 2568 N N . LEU A 1 380 ? 10.492 10.658 -8.202 1.00 36.94 860 LEU A N 1
ATOM 2569 C CA . LEU A 1 380 ? 11.547 11.601 -8.600 1.00 39.63 860 LEU A CA 1
ATOM 2570 C C . LEU A 1 380 ? 11.832 11.511 -10.092 1.00 41.17 860 LEU A C 1
ATOM 2571 O O . LEU A 1 380 ? 12.374 12.437 -10.675 1.00 41.97 860 LEU A O 1
ATOM 2576 N N . GLY A 1 381 ? 11.463 10.386 -10.707 1.00 42.97 861 GLY A N 1
ATOM 2577 C CA . GLY A 1 381 ? 11.559 10.236 -12.157 1.00 45.44 861 GLY A CA 1
ATOM 2578 C C . GLY A 1 381 ? 12.577 9.210 -12.602 1.00 46.69 861 GLY A C 1
ATOM 2579 O O . GLY A 1 381 ? 12.987 9.210 -13.773 1.00 47.36 861 GLY A O 1
ATOM 2580 N N . ASN A 1 382 ? 13.007 8.374 -11.663 1.00 47.03 862 ASN A N 1
ATOM 2581 C CA . ASN A 1 382 ? 13.660 7.119 -11.970 1.00 48.87 862 ASN A CA 1
ATOM 2582 C C . ASN A 1 382 ? 12.690 6.163 -12.644 1.00 49.49 862 ASN A C 1
ATOM 2583 O O . ASN A 1 382 ? 11.523 6.047 -12.225 1.00 49.96 862 ASN A O 1
ATOM 2588 N N . ARG A 1 383 ? 13.199 5.442 -13.642 1.00 50.51 863 ARG A N 1
ATOM 2589 C CA . ARG A 1 383 ? 12.410 4.548 -14.484 1.00 51.04 863 ARG A CA 1
ATOM 2590 C C . ARG A 1 383 ? 12.850 3.100 -14.261 1.00 50.88 863 ARG A C 1
ATOM 2591 O O . ARG A 1 383 ? 14.034 2.803 -14.312 1.00 51.02 863 ARG A O 1
ATOM 2599 N N . VAL A 1 384 ? 11.882 2.231 -13.967 1.00 50.57 864 VAL A N 1
ATOM 2600 C CA . VAL A 1 384 ? 12.072 0.773 -13.825 1.00 50.27 864 VAL A CA 1
ATOM 2601 C C . VAL A 1 384 ? 12.006 0.112 -15.200 1.00 49.97 864 VAL A C 1
ATOM 2602 O O . VAL A 1 384 ? 11.139 0.431 -16.034 1.00 49.48 864 VAL A O 1
ATOM 2606 N N . ASP A 1 385 ? 12.947 -0.797 -15.422 1.00 49.66 865 ASP A N 1
ATOM 2607 C CA . ASP A 1 385 ? 13.074 -1.519 -16.678 1.00 49.49 865 ASP A CA 1
ATOM 2608 C C . ASP A 1 385 ? 12.336 -2.839 -16.523 1.00 47.88 865 ASP A C 1
ATOM 2609 O O . ASP A 1 385 ? 12.832 -3.745 -15.859 1.00 46.92 865 ASP A O 1
ATOM 2614 N N . PRO A 1 386 ? 11.149 -2.948 -17.147 1.00 47.12 866 PRO A N 1
ATOM 2615 C CA . PRO A 1 386 ? 10.332 -4.150 -17.032 1.00 47.30 866 PRO A CA 1
ATOM 2616 C C . PRO A 1 386 ? 11.048 -5.394 -17.600 1.00 47.77 866 PRO A C 1
ATOM 2617 O O . PRO A 1 386 ? 10.767 -6.525 -17.190 1.00 47.58 866 PRO A O 1
ATOM 2621 N N . LEU A 1 387 ? 12.008 -5.172 -18.495 1.00 48.85 867 LEU A N 1
ATOM 2622 C CA . LEU A 1 387 ? 12.834 -6.267 -19.027 1.00 50.45 867 LEU A CA 1
ATOM 2623 C C . LEU A 1 387 ? 13.815 -6.816 -17.996 1.00 50.34 867 LEU A C 1
ATOM 2624 O O . LEU A 1 387 ? 14.231 -7.979 -18.080 1.00 51.16 867 LEU A O 1
ATOM 2629 N N . SER A 1 388 ? 14.141 -5.998 -16.997 1.00 50.22 868 SER A N 1
ATOM 2630 C CA . SER A 1 388 ? 15.104 -6.390 -15.956 1.00 50.16 868 SER A CA 1
ATOM 2631 C C . SER A 1 388 ? 14.701 -7.603 -15.124 1.00 49.78 868 SER A C 1
ATOM 2632 O O . SER A 1 388 ? 15.549 -8.236 -14.505 1.00 49.65 868 SER A O 1
ATOM 2635 N N . GLU A 1 389 ? 13.413 -7.941 -15.101 1.00 49.31 869 GLU A N 1
ATOM 2636 C CA . GLU A 1 389 ? 12.945 -9.025 -14.238 1.00 49.03 869 GLU A CA 1
ATOM 2637 C C . GLU A 1 389 ? 12.381 -10.190 -15.013 1.00 49.43 869 GLU A C 1
ATOM 2638 O O . GLU A 1 389 ? 11.507 -10.043 -15.881 1.00 48.31 869 GLU A O 1
ATOM 2644 N N . GLU A 1 390 ? 12.909 -11.362 -14.680 1.00 49.88 870 GLU A N 1
ATOM 2645 C CA . GLU A 1 390 ? 12.598 -12.586 -15.370 1.00 50.09 870 GLU A CA 1
ATOM 2646 C C . GLU A 1 390 ? 11.271 -13.100 -14.882 1.00 48.98 870 GLU A C 1
ATOM 2647 O O . GLU A 1 390 ? 10.557 -13.791 -15.606 1.00 48.97 870 GLU A O 1
ATOM 2653 N N . GLY A 1 391 ? 10.957 -12.782 -13.632 1.00 47.91 871 GLY A N 1
ATOM 2654 C CA . GLY A 1 391 ? 9.734 -13.279 -12.998 1.00 46.22 871 GLY A CA 1
ATOM 2655 C C . GLY A 1 391 ? 8.502 -12.591 -13.569 1.00 44.61 871 GLY A C 1
ATOM 2656 O O . GLY A 1 391 ? 7.393 -13.063 -13.354 1.00 45.12 871 GLY A O 1
ATOM 2657 N N . TRP A 1 392 ? 8.735 -11.477 -14.272 1.00 43.57 872 TRP A N 1
ATOM 2658 C CA . TRP A 1 392 ? 7.728 -10.618 -14.899 1.00 42.86 872 TRP A CA 1
ATOM 2659 C C . TRP A 1 392 ? 7.394 -11.103 -16.315 1.00 43.98 872 TRP A C 1
ATOM 2660 O O . TRP A 1 392 ? 6.576 -10.486 -17.016 1.00 43.53 872 TRP A O 1
ATOM 2671 N N . LYS A 1 393 ? 8.053 -12.192 -16.730 1.00 44.02 873 LYS A N 1
ATOM 2672 C CA . LYS A 1 393 ? 7.758 -12.845 -17.996 1.00 45.07 873 LYS A CA 1
ATOM 2673 C C . LYS A 1 393 ? 6.657 -13.910 -17.818 1.00 44.58 873 LYS A C 1
ATOM 2674 O O . LYS A 1 393 ? 6.039 -14.343 -18.796 1.00 44.14 873 LYS A O 1
ATOM 2680 N N . GLN A 1 394 ? 6.445 -14.319 -16.573 1.00 43.90 874 GLN A N 1
ATOM 2681 C CA . GLN A 1 394 ? 5.429 -15.275 -16.186 1.00 44.17 874 GLN A CA 1
ATOM 2682 C C . GLN A 1 394 ? 3.991 -14.694 -16.302 1.00 43.21 874 GLN A C 1
ATOM 2683 O O . GLN A 1 394 ? 3.749 -13.537 -15.941 1.00 42.52 874 GLN A O 1
ATOM 2689 N N . LYS A 1 395 ? 3.056 -15.515 -16.789 1.00 41.80 875 LYS A N 1
ATOM 2690 C CA . LYS A 1 395 ? 1.642 -15.138 -17.011 1.00 40.78 875 LYS A CA 1
ATOM 2691 C C . LYS A 1 395 ? 0.960 -15.031 -15.661 1.00 38.76 875 LYS A C 1
ATOM 2692 O O . LYS A 1 395 ? 1.379 -15.722 -14.720 1.00 37.81 875 LYS A O 1
ATOM 2698 N N . PRO A 1 396 ? -0.086 -14.166 -15.538 1.00 36.97 876 PRO A N 1
ATOM 2699 C CA . PRO A 1 396 ? -0.725 -14.165 -14.229 1.00 36.33 876 PRO A CA 1
ATOM 2700 C C . PRO A 1 396 ? -1.372 -15.514 -13.922 1.00 36.79 876 PRO A C 1
ATOM 2701 O O . PRO A 1 396 ? -1.767 -16.243 -14.840 1.00 37.14 876 PRO A O 1
ATOM 2705 N N . ASN A 1 397 ? -1.458 -15.860 -12.646 1.00 36.95 877 ASN A N 1
ATOM 2706 C CA . ASN A 1 397 ? -2.151 -17.086 -12.273 1.00 37.97 877 ASN A CA 1
ATOM 2707 C C . ASN A 1 397 ? -3.646 -17.103 -12.661 1.00 37.65 877 ASN A C 1
ATOM 2708 O O . ASN A 1 397 ? -4.222 -16.070 -13.052 1.00 38.14 877 ASN A O 1
ATOM 2713 N N . LEU A 1 398 ? -4.271 -18.268 -12.563 1.00 37.92 878 LEU A N 1
ATOM 2714 C CA . LEU A 1 398 ? -5.618 -18.465 -13.118 1.00 37.93 878 LEU A CA 1
ATOM 2715 C C . LEU A 1 398 ? -6.662 -17.810 -12.255 1.00 36.92 878 LEU A C 1
ATOM 2716 O O . LEU A 1 398 ? -7.661 -17.303 -12.769 1.00 36.09 878 LEU A O 1
ATOM 2721 N N . ASN A 1 399 ? -6.446 -17.873 -10.946 1.00 36.88 879 ASN A N 1
ATOM 2722 C CA . ASN A 1 399 ? -7.295 -17.151 -9.988 1.00 36.42 879 ASN A CA 1
ATOM 2723 C C . ASN A 1 399 ? -7.278 -15.649 -10.279 1.00 35.18 879 ASN A C 1
ATOM 2724 O O . ASN A 1 399 ? -8.338 -15.031 -10.324 1.00 35.41 879 ASN A O 1
ATOM 2729 N N . ALA A 1 400 ? -6.106 -15.106 -10.586 1.00 33.67 880 ALA A N 1
ATOM 2730 C CA . ALA A 1 400 ? -5.979 -13.708 -11.067 1.00 33.16 880 ALA A CA 1
ATOM 2731 C C . ALA A 1 400 ? -6.764 -13.397 -12.344 1.00 32.61 880 ALA A C 1
ATOM 2732 O O . ALA A 1 400 ? -7.519 -12.445 -12.400 1.00 31.99 880 ALA A O 1
ATOM 2734 N N . ILE A 1 401 ? -6.583 -14.212 -13.380 1.00 32.35 881 ILE A N 1
ATOM 2735 C CA . ILE A 1 401 ? -7.245 -14.016 -14.652 1.00 31.80 881 ILE A CA 1
ATOM 2736 C C . ILE A 1 401 ? -8.743 -14.097 -14.461 1.00 32.02 881 ILE A C 1
ATOM 2737 O O . ILE A 1 401 ? -9.536 -13.288 -15.020 1.00 32.13 881 ILE A O 1
ATOM 2742 N N . ARG A 1 402 ? -9.137 -15.058 -13.645 1.00 31.80 882 ARG A N 1
ATOM 2743 C CA . ARG A 1 402 ? -10.525 -15.258 -13.346 1.00 31.88 882 ARG A CA 1
ATOM 2744 C C . ARG A 1 402 ? -11.087 -14.015 -12.674 1.00 30.47 882 ARG A C 1
ATOM 2745 O O . ARG A 1 402 ? -12.126 -13.490 -13.095 1.00 30.86 882 ARG A O 1
ATOM 2753 N N . SER A 1 403 ? -10.377 -13.532 -11.645 1.00 28.94 883 SER A N 1
ATOM 2754 C CA . SER A 1 403 ? -10.815 -12.334 -10.883 1.00 27.45 883 SER A CA 1
ATOM 2755 C C . SER A 1 403 ? -10.956 -11.117 -11.786 1.00 25.98 883 SER A C 1
ATOM 2756 O O . SER A 1 403 ? -11.916 -10.362 -11.676 1.00 27.17 883 SER A O 1
ATOM 2759 N N . LEU A 1 404 ? -10.012 -10.943 -12.703 1.00 26.47 884 LEU A N 1
ATOM 2760 C CA . LEU A 1 404 ? -10.075 -9.864 -13.673 1.00 25.88 884 LEU A CA 1
ATOM 2761 C C . LEU A 1 404 ? -11.207 -10.020 -14.669 1.00 26.67 884 LEU A C 1
ATOM 2762 O O . LEU A 1 404 ? -11.824 -9.066 -15.018 1.00 26.59 884 LEU A O 1
ATOM 2767 N N . GLU A 1 405 ? -11.464 -11.245 -15.127 1.00 28.32 885 GLU A N 1
ATOM 2768 C CA . GLU A 1 405 ? -12.639 -11.518 -15.968 1.00 29.82 885 GLU A CA 1
ATOM 2769 C C . GLU A 1 405 ? -13.941 -10.988 -15.362 1.00 27.59 885 GLU A C 1
ATOM 2770 O O . GLU A 1 405 ? -14.724 -10.336 -16.035 1.00 27.64 885 GLU A O 1
ATOM 2776 N N . ALA A 1 406 ? -14.127 -11.214 -14.072 1.00 27.91 886 ALA A N 1
ATOM 2777 C CA . ALA A 1 406 ? -15.300 -10.759 -13.363 1.00 27.33 886 ALA A CA 1
ATOM 2778 C C . ALA A 1 406 ? -15.344 -9.209 -13.317 1.00 27.62 886 ALA A C 1
ATOM 2779 O O . ALA A 1 406 ? -16.413 -8.618 -13.487 1.00 27.50 886 ALA A O 1
ATOM 2781 N N . VAL A 1 407 ? -14.182 -8.569 -13.161 1.00 27.25 887 VAL A N 1
ATOM 2782 C CA . VAL A 1 407 ? -14.113 -7.086 -13.150 1.00 26.89 887 VAL A CA 1
ATOM 2783 C C . VAL A 1 407 ? -14.501 -6.573 -14.505 1.00 26.94 887 VAL A C 1
ATOM 2784 O O . VAL A 1 407 ? -15.320 -5.663 -14.606 1.00 27.38 887 VAL A O 1
ATOM 2788 N N . ILE A 1 408 ? -13.914 -7.167 -15.550 1.00 26.53 888 ILE A N 1
ATOM 2789 C CA . ILE A 1 408 ? -14.238 -6.781 -16.920 1.00 27.79 888 ILE A CA 1
ATOM 2790 C C . ILE A 1 408 ? -15.726 -7.028 -17.229 1.00 28.96 888 ILE A C 1
ATOM 2791 O O . ILE A 1 408 ? -16.383 -6.183 -17.806 1.00 28.73 888 ILE A O 1
ATOM 2796 N N . ARG A 1 409 ? -16.222 -8.213 -16.888 1.00 30.29 889 ARG A N 1
ATOM 2797 C CA . ARG A 1 409 ? -17.640 -8.559 -17.094 1.00 31.62 889 ARG A CA 1
ATOM 2798 C C . ARG A 1 409 ? -18.545 -7.492 -16.492 1.00 30.87 889 ARG A C 1
ATOM 2799 O O . ARG A 1 409 ? -19.375 -6.871 -17.192 1.00 32.39 889 ARG A O 1
ATOM 2807 N N . VAL A 1 410 ? -18.347 -7.209 -15.212 1.00 30.63 890 VAL A N 1
ATOM 2808 C CA . VAL A 1 410 ? -19.089 -6.141 -14.504 1.00 29.94 890 VAL A CA 1
ATOM 2809 C C . VAL A 1 410 ? -18.896 -4.719 -15.107 1.00 30.01 890 VAL A C 1
ATOM 2810 O O . VAL A 1 410 ? -19.861 -3.963 -15.322 1.00 30.21 890 VAL A O 1
ATOM 2814 N N . HIS A 1 411 ? -17.654 -4.328 -15.374 1.00 29.94 891 HIS A N 1
ATOM 2815 C CA . HIS A 1 411 ? -17.404 -2.920 -15.730 1.00 28.87 891 HIS A CA 1
ATOM 2816 C C . HIS A 1 411 ? -17.564 -2.596 -17.215 1.00 29.66 891 HIS A C 1
ATOM 2817 O O . HIS A 1 411 ? -17.560 -1.418 -17.599 1.00 28.83 891 HIS A O 1
ATOM 2824 N N . SER A 1 412 ? -17.763 -3.621 -18.050 1.00 29.87 892 SER A N 1
ATOM 2825 C CA . SER A 1 412 ? -18.094 -3.388 -19.475 1.00 30.80 892 SER A CA 1
ATOM 2826 C C . SER A 1 412 ? -19.287 -2.459 -19.640 1.00 32.33 892 SER A C 1
ATOM 2827 O O . SER A 1 412 ? -19.407 -1.799 -20.653 1.00 33.19 892 SER A O 1
ATOM 2830 N N . LYS A 1 413 ? -20.158 -2.404 -18.637 1.00 32.30 893 LYS A N 1
ATOM 2831 C CA . LYS A 1 413 ? -21.409 -1.671 -18.731 1.00 33.48 893 LYS A CA 1
ATOM 2832 C C . LYS A 1 413 ? -21.128 -0.177 -18.637 1.00 33.41 893 LYS A C 1
ATOM 2833 O O . LYS A 1 413 ? -21.914 0.650 -19.126 1.00 33.27 893 LYS A O 1
ATOM 2839 N N . TYR A 1 414 ? -19.989 0.161 -18.029 1.00 32.99 894 TYR A N 1
ATOM 2840 C CA . TYR A 1 414 ? -19.655 1.546 -17.697 1.00 31.86 894 TYR A CA 1
ATOM 2841 C C . TYR A 1 414 ? -18.440 2.090 -18.432 1.00 31.62 894 TYR A C 1
ATOM 2842 O O . TYR A 1 414 ? -18.317 3.288 -18.605 1.00 31.51 894 TYR A O 1
ATOM 2851 N N . TRP A 1 415 ? -17.521 1.232 -18.838 1.00 31.73 895 TRP A N 1
ATOM 2852 C CA . TRP A 1 415 ? -16.245 1.719 -19.413 1.00 31.43 895 TRP A CA 1
ATOM 2853 C C . TRP A 1 415 ? -15.947 1.136 -20.807 1.00 32.28 895 TRP A C 1
ATOM 2854 O O . TRP A 1 415 ? -15.850 -0.079 -20.959 1.00 32.64 895 TRP A O 1
ATOM 2865 N N . GLY A 1 416 ? -15.761 2.007 -21.805 1.00 33.83 896 GLY A N 1
ATOM 2866 C CA . GLY A 1 416 ? -15.399 1.611 -23.184 1.00 34.01 896 GLY A CA 1
ATOM 2867 C C . GLY A 1 416 ? -14.202 0.674 -23.299 1.00 34.94 896 GLY A C 1
ATOM 2868 O O . GLY A 1 416 ? -14.252 -0.343 -23.996 1.00 35.20 896 GLY A O 1
ATOM 2869 N N . CYS A 1 417 ? -13.123 0.995 -22.603 1.00 34.65 897 CYS A N 1
ATOM 2870 C CA . CYS A 1 417 ? -11.957 0.133 -22.575 1.00 34.57 897 CYS A CA 1
ATOM 2871 C C . CYS A 1 417 ? -12.281 -1.269 -22.022 1.00 35.40 897 CYS A C 1
ATOM 2872 O O . CYS A 1 417 ? -11.491 -2.209 -22.209 1.00 36.10 897 CYS A O 1
ATOM 2875 N N . MET A 1 418 ? -13.414 -1.413 -21.322 1.00 35.86 898 MET A N 1
ATOM 2876 C CA . MET A 1 418 ? -13.810 -2.710 -20.739 1.00 35.48 898 MET A CA 1
ATOM 2877 C C . MET A 1 418 ? -14.750 -3.471 -21.660 1.00 37.42 898 MET A C 1
ATOM 2878 O O . MET A 1 418 ? -15.103 -4.625 -21.378 1.00 37.13 898 MET A O 1
ATOM 2883 N N . GLN A 1 419 ? -15.150 -2.816 -22.749 1.00 38.62 899 GLN A N 1
ATOM 2884 C CA . GLN A 1 419 ? -16.216 -3.330 -23.608 1.00 41.25 899 GLN A CA 1
ATOM 2885 C C . GLN A 1 419 ? -15.707 -4.201 -24.731 1.00 42.45 899 GLN A C 1
ATOM 2886 O O . GLN A 1 419 ? -14.851 -3.806 -25.513 1.00 41.72 899 GLN A O 1
ATOM 2892 N N . ARG A 1 420 ? -16.338 -5.368 -24.762 1.00 44.99 900 ARG A N 1
ATOM 2893 C CA . ARG A 1 420 ? -16.111 -6.528 -25.645 1.00 46.95 900 ARG A CA 1
ATOM 2894 C C . ARG A 1 420 ? -14.677 -6.886 -26.033 1.00 46.68 900 ARG A C 1
ATOM 2895 O O . ARG A 1 420 ? -14.017 -7.638 -25.301 1.00 46.86 900 ARG A O 1
ATOM 2903 N N . LEU B 1 36 ? -16.067 36.549 -7.560 1.00 53.19 516 LEU B N 1
ATOM 2904 C CA . LEU B 1 36 ? -16.695 35.201 -7.453 1.00 53.94 516 LEU B CA 1
ATOM 2905 C C . LEU B 1 36 ? -16.705 34.470 -8.813 1.00 54.05 516 LEU B C 1
ATOM 2906 O O . LEU B 1 36 ? -16.817 35.114 -9.877 1.00 54.46 516 LEU B O 1
ATOM 2911 N N . PRO B 1 37 ? -16.624 33.123 -8.786 1.00 53.69 517 PRO B N 1
ATOM 2912 C CA . PRO B 1 37 ? -16.538 32.385 -10.045 1.00 53.45 517 PRO B CA 1
ATOM 2913 C C . PRO B 1 37 ? -17.911 32.178 -10.688 1.00 53.29 517 PRO B C 1
ATOM 2914 O O . PRO B 1 37 ? -18.873 31.850 -9.991 1.00 53.81 517 PRO B O 1
ATOM 2918 N N . PHE B 1 38 ? -17.983 32.339 -12.010 1.00 52.31 518 PHE B N 1
ATOM 2919 C CA . PHE B 1 38 ? -19.221 32.132 -12.774 1.00 51.12 518 PHE B CA 1
ATOM 2920 C C . PHE B 1 38 ? -19.786 30.672 -12.745 1.00 49.78 518 PHE B C 1
ATOM 2921 O O . PHE B 1 38 ? -19.834 29.982 -13.777 1.00 50.76 518 PHE B O 1
ATOM 2929 N N . THR B 1 39 ? -20.221 30.213 -11.566 1.00 47.34 519 THR B N 1
ATOM 2930 C CA . THR B 1 39 ? -20.862 28.897 -11.412 1.00 44.45 519 THR B CA 1
ATOM 2931 C C . THR B 1 39 ? -22.162 29.099 -10.692 1.00 42.19 519 THR B C 1
ATOM 2932 O O . THR B 1 39 ? -22.651 30.223 -10.563 1.00 41.61 519 THR B O 1
ATOM 2936 N N . THR B 1 40 ? -22.698 27.990 -10.199 1.00 38.36 520 THR B N 1
ATOM 2937 C CA . THR B 1 40 ? -23.881 28.020 -9.386 1.00 35.71 520 THR B CA 1
ATOM 2938 C C . THR B 1 40 ? -23.520 28.306 -7.950 1.00 34.18 520 THR B C 1
ATOM 2939 O O . THR B 1 40 ? -22.509 27.817 -7.437 1.00 32.51 520 THR B O 1
ATOM 2943 N N . GLY B 1 41 ? -24.302 29.198 -7.343 1.00 32.58 521 GLY B N 1
ATOM 2944 C CA . GLY B 1 41 ? -24.176 29.494 -5.924 1.00 30.89 521 GLY B CA 1
ATOM 2945 C C . GLY B 1 41 ? -25.080 28.564 -5.148 1.00 30.26 521 GLY B C 1
ATOM 2946 O O . GLY B 1 41 ? -26.098 28.099 -5.650 1.00 29.23 521 GLY B O 1
ATOM 2947 N N . LEU B 1 42 ? -24.706 28.281 -3.907 1.00 30.78 522 LEU B N 1
ATOM 2948 C CA . LEU B 1 42 ? -25.593 27.625 -2.990 1.00 31.07 522 LEU B CA 1
ATOM 2949 C C . LEU B 1 42 ? -25.576 28.554 -1.808 1.00 30.96 522 LEU B C 1
ATOM 2950 O O . LEU B 1 42 ? -24.569 29.178 -1.518 1.00 30.08 522 LEU B O 1
ATOM 2955 N N . ILE B 1 43 ? -26.698 28.635 -1.120 1.00 30.99 523 ILE B N 1
ATOM 2956 C CA . ILE B 1 43 ? -26.751 29.384 0.116 1.00 31.21 523 ILE B CA 1
ATOM 2957 C C . ILE B 1 43 ? -27.011 28.358 1.209 1.00 30.58 523 ILE B C 1
ATOM 2958 O O . ILE B 1 43 ? -27.890 27.564 1.050 1.00 27.97 523 ILE B O 1
ATOM 2963 N N . TYR B 1 44 ? -26.265 28.408 2.315 1.00 30.80 524 TYR B N 1
ATOM 2964 C CA . TYR B 1 44 ? -26.660 27.654 3.515 1.00 31.25 524 TYR B CA 1
ATOM 2965 C C . TYR B 1 44 ? -26.041 28.305 4.731 1.00 30.61 524 TYR B C 1
ATOM 2966 O O . TYR B 1 44 ? -24.954 28.860 4.676 1.00 31.10 524 TYR B O 1
ATOM 2975 N N . ASP B 1 45 ? -26.739 28.237 5.845 1.00 30.97 525 ASP B N 1
ATOM 2976 C CA . ASP B 1 45 ? -26.173 28.675 7.094 1.00 31.28 525 ASP B CA 1
ATOM 2977 C C . ASP B 1 45 ? -26.916 28.054 8.264 1.00 30.49 525 ASP B C 1
ATOM 2978 O O . ASP B 1 45 ? -28.143 27.986 8.263 1.00 29.33 525 ASP B O 1
ATOM 2983 N N . SER B 1 46 ? -26.163 27.579 9.269 1.00 30.87 526 SER B N 1
ATOM 2984 C CA . SER B 1 46 ? -26.759 26.992 10.505 1.00 31.82 526 SER B CA 1
ATOM 2985 C C . SER B 1 46 ? -27.727 27.882 11.327 1.00 30.69 526 SER B C 1
ATOM 2986 O O . SER B 1 46 ? -28.564 27.351 12.041 1.00 29.56 526 SER B O 1
ATOM 2989 N N . VAL B 1 47 ? -27.625 29.204 11.197 1.00 31.77 527 VAL B N 1
ATOM 2990 C CA . VAL B 1 47 ? -28.580 30.104 11.863 1.00 33.72 527 VAL B CA 1
ATOM 2991 C C . VAL B 1 47 ? -30.009 29.676 11.528 1.00 33.20 527 VAL B C 1
ATOM 2992 O O . VAL B 1 47 ? -30.927 29.828 12.342 1.00 33.93 527 VAL B O 1
ATOM 2996 N N . MET B 1 48 ? -30.201 29.132 10.325 1.00 31.12 528 MET B N 1
ATOM 2997 C CA . MET B 1 48 ? -31.531 28.775 9.895 1.00 29.51 528 MET B CA 1
ATOM 2998 C C . MET B 1 48 ? -32.026 27.502 10.554 1.00 29.31 528 MET B C 1
ATOM 2999 O O . MET B 1 48 ? -33.223 27.218 10.556 1.00 29.96 528 MET B O 1
ATOM 3004 N N . LEU B 1 49 ? -31.120 26.754 11.173 1.00 28.74 529 LEU B N 1
ATOM 3005 C CA . LEU B 1 49 ? -31.512 25.494 11.866 1.00 30.20 529 LEU B CA 1
ATOM 3006 C C . LEU B 1 49 ? -32.221 25.754 13.199 1.00 30.19 529 LEU B C 1
ATOM 3007 O O . LEU B 1 49 ? -33.004 24.932 13.669 1.00 30.46 529 LEU B O 1
ATOM 3012 N N . LYS B 1 50 ? -31.965 26.915 13.781 1.00 30.67 530 LYS B N 1
ATOM 3013 C CA . LYS B 1 50 ? -32.413 27.214 15.137 1.00 32.68 530 LYS B CA 1
ATOM 3014 C C . LYS B 1 50 ? -33.896 27.450 15.264 1.00 32.99 530 LYS B C 1
ATOM 3015 O O . LYS B 1 50 ? -34.473 27.382 16.365 1.00 33.42 530 LYS B O 1
ATOM 3021 N N . HIS B 1 51 ? -34.541 27.701 14.134 1.00 33.76 531 HIS B N 1
ATOM 3022 C CA . HIS B 1 51 ? -36.010 27.803 14.093 1.00 33.05 531 HIS B CA 1
ATOM 3023 C C . HIS B 1 51 ? -36.669 26.452 14.412 1.00 33.47 531 HIS B C 1
ATOM 3024 O O . HIS B 1 51 ? -36.837 25.591 13.554 1.00 33.60 531 HIS B O 1
ATOM 3031 N N . GLN B 1 52 ? -37.068 26.268 15.670 1.00 34.64 532 GLN B N 1
ATOM 3032 C CA . GLN B 1 52 ? -37.662 25.027 16.113 1.00 34.63 532 GLN B CA 1
ATOM 3033 C C . GLN B 1 52 ? -38.581 25.308 17.286 1.00 34.82 532 GLN B C 1
ATOM 3034 O O . GLN B 1 52 ? -38.310 26.180 18.127 1.00 34.47 532 GLN B O 1
ATOM 3040 N N . CYS B 1 53 ? -39.652 24.542 17.360 1.00 35.69 533 CYS B N 1
ATOM 3041 C CA . CYS B 1 53 ? -40.553 24.615 18.493 1.00 37.60 533 CYS B CA 1
ATOM 3042 C C . CYS B 1 53 ? -39.829 24.252 19.770 1.00 39.34 533 CYS B C 1
ATOM 3043 O O . CYS B 1 53 ? -38.914 23.400 19.789 1.00 38.08 533 CYS B O 1
ATOM 3046 N N . SER B 1 54 ? -40.250 24.909 20.849 1.00 41.92 534 SER B N 1
ATOM 3047 C CA . SER B 1 54 ? -39.632 24.679 22.152 1.00 43.72 534 SER B CA 1
ATOM 3048 C C . SER B 1 54 ? -40.066 23.338 22.707 1.00 44.93 534 SER B C 1
ATOM 3049 O O . SER B 1 54 ? -39.417 22.806 23.601 1.00 46.18 534 SER B O 1
ATOM 3052 N N . CYS B 1 55 ? -41.167 22.799 22.182 1.00 46.33 535 CYS B N 1
ATOM 3053 C CA . CYS B 1 55 ? -41.647 21.464 22.576 1.00 47.32 535 CYS B CA 1
ATOM 3054 C C . CYS B 1 55 ? -40.686 20.328 22.225 1.00 47.90 535 CYS B C 1
ATOM 3055 O O . CYS B 1 55 ? -40.904 19.188 22.668 1.00 48.37 535 CYS B O 1
ATOM 3058 N N . GLY B 1 56 ? -39.654 20.629 21.426 1.00 48.80 536 GLY B N 1
ATOM 3059 C CA . GLY B 1 56 ? -38.621 19.655 20.987 1.00 50.00 536 GLY B CA 1
ATOM 3060 C C . GLY B 1 56 ? -38.928 18.707 19.803 1.00 51.36 536 GLY B C 1
ATOM 3061 O O . GLY B 1 56 ? -38.011 18.327 19.036 1.00 51.61 536 GLY B O 1
ATOM 3062 N N . ASP B 1 57 ? -40.220 18.381 19.627 1.00 51.73 537 ASP B N 1
ATOM 3063 C CA . ASP B 1 57 ? -40.732 17.242 18.831 1.00 52.01 537 ASP B CA 1
ATOM 3064 C C . ASP B 1 57 ? -40.955 17.452 17.300 1.00 51.89 537 ASP B C 1
ATOM 3065 O O . ASP B 1 57 ? -41.913 18.110 16.879 1.00 50.87 537 ASP B O 1
ATOM 3070 N N . ASN B 1 58 ? -40.083 16.844 16.494 1.00 51.74 538 ASN B N 1
ATOM 3071 C CA . ASN B 1 58 ? -40.059 17.023 15.038 1.00 52.17 538 ASN B CA 1
ATOM 3072 C C . ASN B 1 58 ? -41.116 16.236 14.258 1.00 51.99 538 ASN B C 1
ATOM 3073 O O . ASN B 1 58 ? -41.200 16.336 13.024 1.00 52.36 538 ASN B O 1
ATOM 3078 N N . SER B 1 59 ? -41.919 15.445 14.967 1.00 51.65 539 SER B N 1
ATOM 3079 C CA . SER B 1 59 ? -42.953 14.676 14.304 1.00 50.78 539 SER B CA 1
ATOM 3080 C C . SER B 1 59 ? -44.297 15.351 14.485 1.00 49.96 539 SER B C 1
ATOM 3081 O O . SER B 1 59 ? -45.319 14.932 13.910 1.00 50.45 539 SER B O 1
ATOM 3084 N N . ARG B 1 60 ? -44.305 16.398 15.299 1.00 47.41 540 ARG B N 1
ATOM 3085 C CA . ARG B 1 60 ? -45.488 17.215 15.421 1.00 45.34 540 ARG B CA 1
ATOM 3086 C C . ARG B 1 60 ? -45.302 18.410 14.486 1.00 42.96 540 ARG B C 1
ATOM 3087 O O . ARG B 1 60 ? -46.283 19.052 14.095 1.00 41.83 540 ARG B O 1
ATOM 3095 N N . HIS B 1 61 ? -44.031 18.693 14.170 1.00 40.66 541 HIS B N 1
ATOM 3096 C CA . HIS B 1 61 ? -43.616 19.871 13.396 1.00 38.62 541 HIS B CA 1
ATOM 3097 C C . HIS B 1 61 ? -42.799 19.534 12.119 1.00 36.94 541 HIS B C 1
ATOM 3098 O O . HIS B 1 61 ? -41.587 19.661 12.115 1.00 36.41 541 HIS B O 1
ATOM 3105 N N . PRO B 1 62 ? -43.483 19.166 11.038 1.00 35.89 542 PRO B N 1
ATOM 3106 C CA . PRO B 1 62 ? -42.865 18.686 9.802 1.00 36.13 542 PRO B CA 1
ATOM 3107 C C . PRO B 1 62 ? -41.888 19.664 9.156 1.00 35.17 542 PRO B C 1
ATOM 3108 O O . PRO B 1 62 ? -40.960 19.229 8.464 1.00 35.30 542 PRO B O 1
ATOM 3112 N N . GLU B 1 63 ? -42.107 20.969 9.357 1.00 33.61 543 GLU B N 1
ATOM 3113 C CA . GLU B 1 63 ? -41.194 21.949 8.817 1.00 32.53 543 GLU B CA 1
ATOM 3114 C C . GLU B 1 63 ? -40.051 22.064 9.796 1.00 32.84 543 GLU B C 1
ATOM 3115 O O . GLU B 1 63 ? -39.965 23.029 10.551 1.00 32.90 543 GLU B O 1
ATOM 3121 N N . HIS B 1 64 ? -39.141 21.091 9.758 1.00 32.32 544 HIS B N 1
ATOM 3122 C CA . HIS B 1 64 ? -38.089 20.991 10.767 1.00 31.93 544 HIS B CA 1
ATOM 3123 C C . HIS B 1 64 ? -36.680 21.180 10.219 1.00 31.55 544 HIS B C 1
ATOM 3124 O O . HIS B 1 64 ? -36.416 21.126 9.028 1.00 31.82 544 HIS B O 1
ATOM 3131 N N . ALA B 1 65 ? -35.749 21.348 11.130 1.00 31.67 545 ALA B N 1
ATOM 3132 C CA . ALA B 1 65 ? -34.371 21.699 10.802 1.00 31.37 545 ALA B CA 1
ATOM 3133 C C . ALA B 1 65 ? -33.624 20.634 9.992 1.00 31.28 545 ALA B C 1
ATOM 3134 O O . ALA B 1 65 ? -32.718 20.942 9.185 1.00 30.58 545 ALA B O 1
ATOM 3136 N N . GLY B 1 66 ? -34.020 19.381 10.173 1.00 31.80 546 GLY B N 1
ATOM 3137 C CA . GLY B 1 66 ? -33.466 18.277 9.378 1.00 32.47 546 GLY B CA 1
ATOM 3138 C C . GLY B 1 66 ? -33.694 18.400 7.859 1.00 32.77 546 GLY B C 1
ATOM 3139 O O . GLY B 1 66 ? -32.963 17.777 7.034 1.00 32.69 546 GLY B O 1
ATOM 3140 N N . ARG B 1 67 ? -34.687 19.209 7.478 1.00 32.15 547 ARG B N 1
ATOM 3141 C CA . ARG B 1 67 ? -34.973 19.449 6.042 1.00 30.26 547 ARG B CA 1
ATOM 3142 C C . ARG B 1 67 ? -33.771 20.014 5.323 1.00 29.57 547 ARG B C 1
ATOM 3143 O O . ARG B 1 67 ? -33.323 19.446 4.340 1.00 30.17 547 ARG B O 1
ATOM 3151 N N . ILE B 1 68 ? -33.196 21.088 5.843 1.00 29.27 548 ILE B N 1
ATOM 3152 C CA . ILE B 1 68 ? -32.048 21.728 5.207 1.00 27.19 548 ILE B CA 1
ATOM 3153 C C . ILE B 1 68 ? -30.673 21.072 5.529 1.00 29.57 548 ILE B C 1
ATOM 3154 O O . ILE B 1 68 ? -29.743 21.144 4.714 1.00 27.25 548 ILE B O 1
ATOM 3159 N N . GLN B 1 69 ? -30.530 20.510 6.740 1.00 29.68 549 GLN B N 1
ATOM 3160 C CA . GLN B 1 69 ? -29.284 19.805 7.098 1.00 31.63 549 GLN B CA 1
ATOM 3161 C C . GLN B 1 69 ? -29.164 18.588 6.196 1.00 31.53 549 GLN B C 1
ATOM 3162 O O . GLN B 1 69 ? -28.129 18.401 5.602 1.00 32.24 549 GLN B O 1
ATOM 3168 N N . SER B 1 70 ? -30.213 17.796 6.052 1.00 32.00 550 SER B N 1
ATOM 3169 C CA . SER B 1 70 ? -30.124 16.664 5.112 1.00 34.35 550 SER B CA 1
ATOM 3170 C C . SER B 1 70 ? -29.826 17.038 3.656 1.00 33.79 550 SER B C 1
ATOM 3171 O O . SER B 1 70 ? -29.021 16.369 3.013 1.00 33.33 550 SER B O 1
ATOM 3174 N N . ILE B 1 71 ? -30.488 18.067 3.103 1.00 33.09 551 ILE B N 1
ATOM 3175 C CA . ILE B 1 71 ? -30.116 18.492 1.748 1.00 31.79 551 ILE B CA 1
ATOM 3176 C C . ILE B 1 71 ? -28.653 18.879 1.640 1.00 32.10 551 ILE B C 1
ATOM 3177 O O . ILE B 1 71 ? -27.967 18.492 0.694 1.00 31.44 551 ILE B O 1
ATOM 3182 N N . TRP B 1 72 ? -28.192 19.686 2.586 1.00 32.15 552 TRP B N 1
ATOM 3183 C CA . TRP B 1 72 ? -26.861 20.229 2.544 1.00 33.88 552 TRP B CA 1
ATOM 3184 C C . TRP B 1 72 ? -25.741 19.157 2.583 1.00 35.84 552 TRP B C 1
ATOM 3185 O O . TRP B 1 72 ? -24.729 19.290 1.903 1.00 35.13 552 TRP B O 1
ATOM 3196 N N . SER B 1 73 ? -25.929 18.133 3.403 1.00 37.03 553 SER B N 1
ATOM 3197 C CA . SER B 1 73 ? -24.902 17.091 3.547 1.00 39.43 553 SER B CA 1
ATOM 3198 C C . SER B 1 73 ? -24.979 16.171 2.325 1.00 39.70 553 SER B C 1
ATOM 3199 O O . SER B 1 73 ? -23.948 15.763 1.773 1.00 40.93 553 SER B O 1
ATOM 3202 N N . ARG B 1 74 ? -26.198 15.911 1.865 1.00 39.76 554 ARG B N 1
ATOM 3203 C CA . ARG B 1 74 ? -26.441 15.155 0.628 1.00 39.90 554 ARG B CA 1
ATOM 3204 C C . ARG B 1 74 ? -25.726 15.710 -0.608 1.00 40.19 554 ARG B C 1
ATOM 3205 O O . ARG B 1 74 ? -25.324 14.947 -1.518 1.00 40.20 554 ARG B O 1
ATOM 3213 N N . LEU B 1 75 ? -25.536 17.023 -0.630 1.00 39.79 555 LEU B N 1
ATOM 3214 C CA . LEU B 1 75 ? -24.892 17.669 -1.761 1.00 39.47 555 LEU B CA 1
ATOM 3215 C C . LEU B 1 75 ? -23.385 17.425 -1.720 1.00 39.67 555 LEU B C 1
ATOM 3216 O O . LEU B 1 75 ? -22.744 17.373 -2.763 1.00 40.02 555 LEU B O 1
ATOM 3221 N N . GLN B 1 76 ? -22.827 17.288 -0.517 1.00 40.43 556 GLN B N 1
ATOM 3222 C CA . GLN B 1 76 ? -21.391 17.001 -0.367 1.00 40.69 556 GLN B CA 1
ATOM 3223 C C . GLN B 1 76 ? -21.056 15.533 -0.633 1.00 41.40 556 GLN B C 1
ATOM 3224 O O . GLN B 1 76 ? -19.963 15.219 -1.157 1.00 41.15 556 GLN B O 1
ATOM 3230 N N . GLU B 1 77 ? -21.974 14.659 -0.210 1.00 41.57 557 GLU B N 1
ATOM 3231 C CA . GLU B 1 77 ? -21.877 13.205 -0.376 1.00 42.09 557 GLU B CA 1
ATOM 3232 C C . GLU B 1 77 ? -21.925 12.797 -1.834 1.00 41.19 557 GLU B C 1
ATOM 3233 O O . GLU B 1 77 ? -21.247 11.842 -2.240 1.00 41.61 557 GLU B O 1
ATOM 3239 N N . ARG B 1 78 ? -22.718 13.525 -2.619 1.00 39.67 558 ARG B N 1
ATOM 3240 C CA . ARG B 1 78 ? -22.880 13.219 -4.016 1.00 38.12 558 ARG B CA 1
ATOM 3241 C C . ARG B 1 78 ? -21.919 14.037 -4.878 1.00 36.76 558 ARG B C 1
ATOM 3242 O O . ARG B 1 78 ? -22.006 14.028 -6.105 1.00 35.96 558 ARG B O 1
ATOM 3250 N N . GLY B 1 79 ? -21.002 14.741 -4.219 1.00 36.10 559 GLY B N 1
ATOM 3251 C CA . GLY B 1 79 ? -19.993 15.553 -4.897 1.00 36.37 559 GLY B CA 1
ATOM 3252 C C . GLY B 1 79 ? -20.364 16.926 -5.476 1.00 36.69 559 GLY B C 1
ATOM 3253 O O . GLY B 1 79 ? -19.495 17.611 -6.031 1.00 36.55 559 GLY B O 1
ATOM 3254 N N . LEU B 1 80 ? -21.629 17.337 -5.321 1.00 36.70 560 LEU B N 1
ATOM 3255 C CA . LEU B 1 80 ? -22.171 18.526 -6.027 1.00 36.70 560 LEU B CA 1
ATOM 3256 C C . LEU B 1 80 ? -21.754 19.826 -5.347 1.00 36.62 560 LEU B C 1
ATOM 3257 O O . LEU B 1 80 ? -21.280 20.739 -6.002 1.00 37.09 560 LEU B O 1
ATOM 3262 N N . ARG B 1 81 ? -21.868 19.863 -4.017 1.00 36.92 561 ARG B N 1
ATOM 3263 C CA . ARG B 1 81 ? -21.546 21.036 -3.200 1.00 37.09 561 ARG B CA 1
ATOM 3264 C C . ARG B 1 81 ? -20.217 21.746 -3.485 1.00 37.09 561 ARG B C 1
ATOM 3265 O O . ARG B 1 81 ? -20.167 22.965 -3.498 1.00 37.83 561 ARG B O 1
ATOM 3273 N N . SER B 1 82 ? -19.135 21.012 -3.699 1.00 37.36 562 SER B N 1
ATOM 3274 C CA . SER B 1 82 ? -17.811 21.634 -3.884 1.00 37.19 562 SER B CA 1
ATOM 3275 C C . SER B 1 82 ? -17.667 22.308 -5.241 1.00 37.11 562 SER B C 1
ATOM 3276 O O . SER B 1 82 ? -16.751 23.116 -5.445 1.00 36.96 562 SER B O 1
ATOM 3279 N N . GLN B 1 83 ? -18.537 21.936 -6.167 1.00 37.76 563 GLN B N 1
ATOM 3280 C CA . GLN B 1 83 ? -18.491 22.451 -7.537 1.00 37.87 563 GLN B CA 1
ATOM 3281 C C . GLN B 1 83 ? -19.166 23.809 -7.559 1.00 38.45 563 GLN B C 1
ATOM 3282 O O . GLN B 1 83 ? -18.969 24.607 -8.465 1.00 37.90 563 GLN B O 1
ATOM 3288 N N . CYS B 1 84 ? -20.000 24.047 -6.555 1.00 39.19 564 CYS B N 1
ATOM 3289 C CA . CYS B 1 84 ? -20.710 25.310 -6.430 1.00 38.80 564 CYS B CA 1
ATOM 3290 C C . CYS B 1 84 ? -19.913 26.308 -5.604 1.00 39.25 564 CYS B C 1
ATOM 3291 O O . CYS B 1 84 ? -18.974 25.924 -4.871 1.00 40.29 564 CYS B O 1
ATOM 3294 N N . GLU B 1 85 ? -20.254 27.589 -5.744 1.00 38.59 565 GLU B N 1
ATOM 3295 C CA . GLU B 1 85 ? -19.780 28.609 -4.817 1.00 38.46 565 GLU B CA 1
ATOM 3296 C C . GLU B 1 85 ? -20.761 28.582 -3.647 1.00 38.38 565 GLU B C 1
ATOM 3297 O O . GLU B 1 85 ? -21.978 28.734 -3.840 1.00 38.34 565 GLU B O 1
ATOM 3303 N N . CYS B 1 86 ? -20.225 28.328 -2.457 1.00 37.61 566 CYS B N 1
ATOM 3304 C CA . CYS B 1 86 ? -21.010 28.123 -1.252 1.00 37.15 566 CYS B CA 1
ATOM 3305 C C . CYS B 1 86 ? -20.975 29.408 -0.416 1.00 36.46 566 CYS B C 1
ATOM 3306 O O . CYS B 1 86 ? -19.929 29.836 0.017 1.00 36.13 566 CYS B O 1
ATOM 3309 N N . LEU B 1 87 ? -22.147 29.996 -0.216 1.00 35.65 567 LEU B N 1
ATOM 3310 C CA . LEU B 1 87 ? -22.293 31.258 0.465 1.00 35.41 567 LEU B CA 1
ATOM 3311 C C . LEU B 1 87 ? -23.148 31.019 1.696 1.00 34.73 567 LEU B C 1
ATOM 3312 O O . LEU B 1 87 ? -23.945 30.084 1.728 1.00 34.90 567 LEU B O 1
ATOM 3317 N N . ARG B 1 88 ? -23.028 31.885 2.690 1.00 34.82 568 ARG B N 1
ATOM 3318 C CA . ARG B 1 88 ? -23.771 31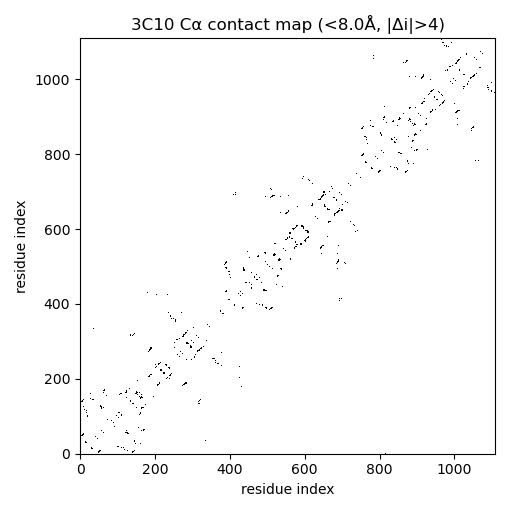.707 3.951 1.00 35.56 568 ARG B CA 1
ATOM 3319 C C . ARG B 1 88 ? -25.003 32.599 3.973 1.00 35.12 568 ARG B C 1
ATOM 3320 O O . ARG B 1 88 ? -25.970 32.322 4.685 1.00 34.34 568 ARG B O 1
ATOM 3328 N N . GLY B 1 89 ? -24.958 33.688 3.203 1.00 35.39 569 GLY B N 1
ATOM 3329 C CA . GLY B 1 89 ? -26.111 34.583 3.100 1.00 34.87 569 GLY B CA 1
ATOM 3330 C C . GLY B 1 89 ? -26.061 35.670 4.146 1.00 33.94 569 GLY B C 1
ATOM 3331 O O . GLY B 1 89 ? -24.969 36.005 4.643 1.00 35.75 569 GLY B O 1
ATOM 3332 N N . ARG B 1 90 ? -27.219 36.242 4.468 1.00 31.96 570 ARG B N 1
ATOM 3333 C CA . ARG B 1 90 ? -27.302 37.376 5.425 1.00 31.17 570 ARG B CA 1
ATOM 3334 C C . ARG B 1 90 ? -28.725 37.639 5.876 1.00 30.33 570 ARG B C 1
ATOM 3335 O O . ARG B 1 90 ? -29.671 37.220 5.239 1.00 28.13 570 ARG B O 1
ATOM 3343 N N . LYS B 1 91 ? -28.851 38.372 6.979 1.00 31.56 571 LYS B N 1
ATOM 3344 C CA . LYS B 1 91 ? -30.107 38.871 7.477 1.00 31.91 571 LYS B CA 1
ATOM 3345 C C . LYS B 1 91 ? -30.767 39.897 6.517 1.00 31.82 571 LYS B C 1
ATOM 3346 O O . LYS B 1 91 ? -30.097 40.772 5.984 1.00 32.39 571 LYS B O 1
ATOM 3352 N N . ALA B 1 92 ? -32.071 39.765 6.263 1.00 31.04 572 ALA B N 1
ATOM 3353 C CA . ALA B 1 92 ? -32.788 40.835 5.534 1.00 31.37 572 ALA B CA 1
ATOM 3354 C C . ALA B 1 92 ? -32.915 42.062 6.442 1.00 31.14 572 ALA B C 1
ATOM 3355 O O . ALA B 1 92 ? -33.232 41.936 7.646 1.00 30.09 572 ALA B O 1
ATOM 3357 N N . SER B 1 93 ? -32.738 43.247 5.857 1.00 32.25 573 SER B N 1
ATOM 3358 C CA . SER B 1 93 ? -32.927 44.484 6.627 1.00 32.56 573 SER B CA 1
ATOM 3359 C C . SER B 1 93 ? -34.405 44.680 6.875 1.00 33.72 573 SER B C 1
ATOM 3360 O O . SER B 1 93 ? -35.252 44.045 6.186 1.00 31.70 573 SER B O 1
ATOM 3363 N N . LEU B 1 94 ? -34.732 45.538 7.855 1.00 33.23 574 LEU B N 1
ATOM 3364 C CA . LEU B 1 94 ? -36.142 45.885 8.095 1.00 34.89 574 LEU B CA 1
ATOM 3365 C C . LEU B 1 94 ? -36.807 46.543 6.860 1.00 33.40 574 LEU B C 1
ATOM 3366 O O . LEU B 1 94 ? -37.951 46.249 6.569 1.00 33.68 574 LEU B O 1
ATOM 3371 N N . GLU B 1 95 ? -36.081 47.410 6.163 1.00 33.62 575 GLU B N 1
ATOM 3372 C CA . GLU B 1 95 ? -36.505 48.009 4.867 1.00 34.25 575 GLU B CA 1
ATOM 3373 C C . GLU B 1 95 ? -36.773 46.983 3.753 1.00 32.21 575 GLU B C 1
ATOM 3374 O O . GLU B 1 95 ? -37.739 47.118 2.992 1.00 31.35 575 GLU B O 1
ATOM 3380 N N . GLU B 1 96 ? -35.877 46.000 3.609 1.00 30.23 576 GLU B N 1
ATOM 3381 C CA . GLU B 1 96 ? -36.125 44.898 2.642 1.00 29.11 576 GLU B CA 1
ATOM 3382 C C . GLU B 1 96 ? -37.420 44.129 2.960 1.00 26.94 576 GLU B C 1
ATOM 3383 O O . GLU B 1 96 ? -38.205 43.888 2.057 1.00 27.12 576 GLU B O 1
ATOM 3389 N N . LEU B 1 97 ? -37.631 43.764 4.226 1.00 26.89 577 LEU B N 1
ATOM 3390 C CA . LEU B 1 97 ? -38.873 43.082 4.671 1.00 26.75 577 LEU B CA 1
ATOM 3391 C C . LEU B 1 97 ? -40.108 43.950 4.385 1.00 26.93 577 LEU B C 1
ATOM 3392 O O . LEU B 1 97 ? -41.137 43.445 3.954 1.00 26.65 577 LEU B O 1
ATOM 3397 N N . GLN B 1 98 ? -39.996 45.263 4.633 1.00 26.74 578 GLN B N 1
ATOM 3398 C CA . GLN B 1 98 ? -41.110 46.210 4.425 1.00 29.23 578 GLN B CA 1
ATOM 3399 C C . GLN B 1 98 ? -41.398 46.526 2.971 1.00 27.87 578 GLN B C 1
ATOM 3400 O O . GLN B 1 98 ? -42.428 47.106 2.651 1.00 27.71 578 GLN B O 1
ATOM 3406 N N . SER B 1 99 ? -40.506 46.110 2.065 1.00 28.17 579 SER B N 1
ATOM 3407 C CA . SER B 1 99 ? -40.797 46.174 0.622 1.00 27.28 579 SER B CA 1
ATOM 3408 C C . SER B 1 99 ? -42.039 45.352 0.242 1.00 27.41 579 SER B C 1
ATOM 3409 O O . SER B 1 99 ? -42.676 45.609 -0.783 1.00 27.09 579 SER B O 1
ATOM 3412 N N . VAL B 1 100 ? -42.396 44.395 1.099 1.00 25.59 580 VAL B N 1
ATOM 3413 C CA . VAL B 1 100 ? -43.446 43.440 0.820 1.00 23.66 580 VAL B CA 1
ATOM 3414 C C . VAL B 1 100 ? -44.425 43.390 1.968 1.00 24.33 580 VAL B C 1
ATOM 3415 O O . VAL B 1 100 ? -45.601 43.116 1.753 1.00 24.76 580 VAL B O 1
ATOM 3419 N N . HIS B 1 101 ? -43.939 43.594 3.187 1.00 24.34 581 HIS B N 1
ATOM 3420 C CA . HIS B 1 101 ? -44.756 43.301 4.378 1.00 25.80 581 HIS B CA 1
ATOM 3421 C C . HIS B 1 101 ? -45.125 44.622 5.065 1.00 25.70 581 HIS B C 1
ATOM 3422 O O . HIS B 1 101 ? -44.424 45.605 4.897 1.00 25.29 581 HIS B O 1
ATOM 3429 N N . SER B 1 102 ? -46.244 44.662 5.761 1.00 28.53 582 SER B N 1
ATOM 3430 C CA . SER B 1 102 ? -46.659 45.908 6.429 1.00 30.01 582 SER B CA 1
ATOM 3431 C C . SER B 1 102 ? -45.740 46.171 7.627 1.00 33.33 582 SER B C 1
ATOM 3432 O O . SER B 1 102 ? -45.111 45.228 8.185 1.00 32.04 582 SER B O 1
ATOM 3435 N N . GLU B 1 103 ? -45.686 47.453 8.039 1.00 34.35 583 GLU B N 1
ATOM 3436 C CA . GLU B 1 103 ? -44.897 47.887 9.187 1.00 35.77 583 GLU B CA 1
ATOM 3437 C C . GLU B 1 103 ? -45.175 47.042 10.421 1.00 35.05 583 GLU B C 1
ATOM 3438 O O . GLU B 1 103 ? -44.237 46.601 11.080 1.00 34.84 583 GLU B O 1
ATOM 3444 N N . ARG B 1 104 ? -46.458 46.794 10.694 1.00 34.80 584 ARG B N 1
ATOM 3445 C CA . ARG B 1 104 ? -46.898 46.015 11.818 1.00 36.03 584 ARG B CA 1
ATOM 3446 C C . ARG B 1 104 ? -46.370 44.587 11.712 1.00 34.66 584 ARG B C 1
ATOM 3447 O O . ARG B 1 104 ? -45.906 44.045 12.695 1.00 35.00 584 ARG B O 1
ATOM 3455 N N . HIS B 1 105 ? -46.497 43.968 10.529 1.00 33.57 585 HIS B N 1
ATOM 3456 C CA . HIS B 1 105 ? -45.960 42.592 10.294 1.00 31.79 585 HIS B CA 1
ATOM 3457 C C . HIS B 1 105 ? -44.456 42.561 10.590 1.00 30.84 585 HIS B C 1
ATOM 3458 O O . HIS B 1 105 ? -43.977 41.728 11.342 1.00 30.40 585 HIS B O 1
ATOM 3465 N N . VAL B 1 106 ? -43.731 43.516 10.047 1.00 31.03 586 VAL B N 1
ATOM 3466 C CA . VAL B 1 106 ? -42.296 43.575 10.243 1.00 31.66 586 VAL B CA 1
ATOM 3467 C C . VAL B 1 106 ? -41.883 43.816 11.724 1.00 33.16 586 VAL B C 1
ATOM 3468 O O . VAL B 1 106 ? -40.920 43.197 12.222 1.00 32.27 586 VAL B O 1
ATOM 3472 N N . LEU B 1 107 ? -42.611 44.686 12.428 1.00 33.74 587 LEU B N 1
ATOM 3473 C CA . LEU B 1 107 ? -42.334 44.859 13.838 1.00 35.39 587 LEU B CA 1
ATOM 3474 C C . LEU B 1 107 ? -42.524 43.536 14.584 1.00 35.88 587 LEU B C 1
ATOM 3475 O O . LEU B 1 107 ? -41.624 43.083 15.276 1.00 36.81 587 LEU B O 1
ATOM 3480 N N . LEU B 1 108 ? -43.665 42.888 14.386 1.00 36.13 588 LEU B N 1
ATOM 3481 C CA . LEU B 1 108 ? -43.978 41.663 15.084 1.00 36.14 588 LEU B CA 1
ATOM 3482 C C . LEU B 1 108 ? -42.982 40.509 14.872 1.00 35.88 588 LEU B C 1
ATOM 3483 O O . LEU B 1 108 ? -42.571 39.858 15.850 1.00 34.79 588 LEU B O 1
ATOM 3488 N N . TYR B 1 109 ? -42.564 40.268 13.620 1.00 34.58 589 TYR B N 1
ATOM 3489 C CA . TYR B 1 109 ? -41.739 39.072 13.305 1.00 34.02 589 TYR B CA 1
ATOM 3490 C C . TYR B 1 109 ? -40.262 39.382 12.992 1.00 33.54 589 TYR B C 1
ATOM 3491 O O . TYR B 1 109 ? -39.438 38.488 12.909 1.00 32.31 589 TYR B O 1
ATOM 3500 N N . GLY B 1 110 ? -39.951 40.654 12.791 1.00 34.08 590 GLY B N 1
ATOM 3501 C CA . GLY B 1 110 ? -38.634 41.071 12.396 1.00 35.53 590 GLY B CA 1
ATOM 3502 C C . GLY B 1 110 ? -37.812 41.708 13.487 1.00 37.48 590 GLY B C 1
ATOM 3503 O O . GLY B 1 110 ? -36.636 41.979 13.268 1.00 36.55 590 GLY B O 1
ATOM 3504 N N . THR B 1 111 ? -38.415 41.960 14.653 1.00 39.65 591 THR B N 1
ATOM 3505 C CA . THR B 1 111 ? -37.742 42.763 15.694 1.00 43.41 591 THR B CA 1
ATOM 3506 C C . THR B 1 111 ? -37.783 42.142 17.085 1.00 46.34 591 THR B C 1
ATOM 3507 O O . THR B 1 111 ? -38.738 41.451 17.447 1.00 46.99 591 THR B O 1
ATOM 3511 N N . ASN B 1 112 ? -36.742 42.411 17.870 1.00 50.30 592 ASN B N 1
ATOM 3512 C CA . ASN B 1 112 ? -36.670 41.942 19.257 1.00 53.33 592 ASN B CA 1
ATOM 3513 C C . ASN B 1 112 ? -37.769 42.618 20.089 1.00 54.69 592 ASN B C 1
ATOM 3514 O O . ASN B 1 112 ? -37.958 43.843 20.002 1.00 54.99 592 ASN B O 1
ATOM 3519 N N . PRO B 1 113 ? -38.501 41.831 20.897 1.00 55.78 593 PRO B N 1
ATOM 3520 C CA . PRO B 1 113 ? -39.636 42.421 21.630 1.00 56.87 593 PRO B CA 1
ATOM 3521 C C . PRO B 1 113 ? -39.213 43.536 22.610 1.00 57.41 593 PRO B C 1
ATOM 3522 O O . PRO B 1 113 ? -40.022 44.395 22.964 1.00 57.77 593 PRO B O 1
ATOM 3526 N N . LEU B 1 114 ? -37.946 43.539 23.008 1.00 57.92 594 LEU B N 1
ATOM 3527 C CA . LEU B 1 114 ? -37.443 44.544 23.920 1.00 58.86 594 LEU B CA 1
ATOM 3528 C C . LEU B 1 114 ? -36.961 45.830 23.229 1.00 59.68 594 LEU B C 1
ATOM 3529 O O . LEU B 1 114 ? -36.935 46.895 23.865 1.00 60.07 594 LEU B O 1
ATOM 3534 N N . SER B 1 115 ? -36.581 45.743 21.950 1.00 59.86 595 SER B N 1
ATOM 3535 C CA . SER B 1 115 ? -36.080 46.915 21.210 1.00 60.26 595 SER B CA 1
ATOM 3536 C C . SER B 1 115 ? -37.191 47.908 20.823 1.00 60.14 595 SER B C 1
ATOM 3537 O O . SER B 1 115 ? -38.366 47.728 21.182 1.00 60.24 595 SER B O 1
ATOM 3540 N N . VAL B 1 134 ? -50.052 32.982 20.219 1.00 55.75 614 VAL B N 1
ATOM 3541 C CA . VAL B 1 134 ? -50.961 31.829 20.327 1.00 55.58 614 VAL B CA 1
ATOM 3542 C C . VAL B 1 134 ? -50.333 30.646 21.045 1.00 55.59 614 VAL B C 1
ATOM 3543 O O . VAL B 1 134 ? -49.175 30.318 20.826 1.00 55.27 614 VAL B O 1
ATOM 3547 N N . MET B 1 135 ? -51.130 30.022 21.915 1.00 55.69 615 MET B N 1
ATOM 3548 C CA . MET B 1 135 ? -50.732 28.856 22.707 1.00 55.60 615 MET B CA 1
ATOM 3549 C C . MET B 1 135 ? -51.043 27.574 21.926 1.00 55.02 615 MET B C 1
ATOM 3550 O O . MET B 1 135 ? -52.151 27.423 21.406 1.00 55.22 615 MET B O 1
ATOM 3555 N N . LEU B 1 136 ? -50.080 26.661 21.830 1.00 54.12 616 LEU B N 1
ATOM 3556 C CA . LEU B 1 136 ? -50.264 25.435 21.010 1.00 53.28 616 LEU B CA 1
ATOM 3557 C C . LEU B 1 136 ? -50.611 24.234 21.878 1.00 52.69 616 LEU B C 1
ATOM 3558 O O . LEU B 1 136 ? -50.232 24.227 23.043 1.00 52.78 616 LEU B O 1
ATOM 3563 N N . PRO B 1 137 ? -51.318 23.215 21.311 1.00 51.98 617 PRO B N 1
ATOM 3564 C CA . PRO B 1 137 ? -51.638 21.970 22.029 1.00 51.16 617 PRO B CA 1
ATOM 3565 C C . PRO B 1 137 ? -50.424 21.353 22.715 1.00 49.93 617 PRO B C 1
ATOM 3566 O O . PRO B 1 137 ? -50.558 20.756 23.781 1.00 48.50 617 PRO B O 1
ATOM 3570 N N . CYS B 1 138 ? -49.261 21.512 22.079 1.00 49.23 618 CYS B N 1
ATOM 3571 C CA . CYS B 1 138 ? -47.974 21.003 22.576 1.00 48.12 618 CYS B CA 1
ATOM 3572 C C . CYS B 1 138 ? -47.373 21.913 23.639 1.00 46.94 618 CYS B C 1
ATOM 3573 O O . CYS B 1 138 ? -46.430 21.515 24.335 1.00 46.52 618 CYS B O 1
ATOM 3576 N N . GLY B 1 139 ? -47.901 23.138 23.734 1.00 45.36 619 GLY B N 1
ATOM 3577 C CA . GLY B 1 139 ? -47.413 24.126 24.685 1.00 44.43 619 GLY B CA 1
ATOM 3578 C C . GLY B 1 139 ? -46.404 25.158 24.199 1.00 43.95 619 GLY B C 1
ATOM 3579 O O . GLY B 1 139 ? -46.145 26.139 24.889 1.00 44.47 619 GLY B O 1
ATOM 3580 N N . GLY B 1 140 ? -45.841 24.970 23.007 1.00 42.85 620 GLY B N 1
ATOM 3581 C CA . GLY B 1 140 ? -45.036 26.018 22.399 1.00 41.15 620 GLY B CA 1
ATOM 3582 C C . GLY B 1 140 ? -45.903 27.208 22.012 1.00 40.93 620 GLY B C 1
ATOM 3583 O O . GLY B 1 140 ? -47.157 27.157 22.131 1.00 40.90 620 GLY B O 1
ATOM 3584 N N . VAL B 1 141 ? -45.249 28.272 21.550 1.00 38.80 621 VAL B N 1
ATOM 3585 C CA . VAL B 1 141 ? -45.949 29.432 21.011 1.00 38.80 621 VAL B CA 1
ATOM 3586 C C . VAL B 1 141 ? -45.992 29.297 19.486 1.00 37.92 621 VAL B C 1
ATOM 3587 O O . VAL B 1 141 ? -45.124 28.669 18.889 1.00 37.58 621 VAL B O 1
ATOM 3591 N N . GLY B 1 142 ? -47.024 29.842 18.860 1.00 37.74 622 GLY B N 1
ATOM 3592 C CA . GLY B 1 142 ? -47.134 29.745 17.407 1.00 37.60 622 GLY B CA 1
ATOM 3593 C C . GLY B 1 142 ? -47.963 30.890 16.879 1.00 38.81 622 GLY B C 1
ATOM 3594 O O . GLY B 1 142 ? -48.608 31.607 17.652 1.00 37.90 622 GLY B O 1
ATOM 3595 N N . VAL B 1 143 ? -47.921 31.100 15.572 1.00 39.19 623 VAL B N 1
ATOM 3596 C CA . VAL B 1 143 ? -48.724 32.143 15.007 1.00 40.09 623 VAL B CA 1
ATOM 3597 C C . VAL B 1 143 ? -50.081 31.510 14.746 1.00 41.15 623 VAL B C 1
ATOM 3598 O O . VAL B 1 143 ? -51.102 32.156 14.929 1.00 40.86 623 VAL B O 1
ATOM 3602 N N . ASP B 1 144 ? -50.063 30.240 14.338 1.00 41.97 624 ASP B N 1
ATOM 3603 C CA . ASP B 1 144 ? -51.233 29.381 14.327 1.00 42.91 624 ASP B CA 1
ATOM 3604 C C . ASP B 1 144 ? -50.771 27.994 14.679 1.00 43.80 624 ASP B C 1
ATOM 3605 O O . ASP B 1 144 ? -49.684 27.834 15.224 1.00 43.57 624 ASP B O 1
ATOM 3610 N N . THR B 1 145 ? -51.586 26.985 14.356 1.00 45.03 625 THR B N 1
ATOM 3611 C CA . THR B 1 145 ? -51.315 25.609 14.824 1.00 45.43 625 THR B CA 1
ATOM 3612 C C . THR B 1 145 ? -50.197 24.849 14.108 1.00 44.55 625 THR B C 1
ATOM 3613 O O . THR B 1 145 ? -49.650 23.900 14.672 1.00 45.09 625 THR B O 1
ATOM 3617 N N . ASP B 1 146 ? -49.902 25.246 12.865 1.00 43.76 626 ASP B N 1
ATOM 3618 C CA . ASP B 1 146 ? -48.763 24.738 12.074 1.00 41.49 626 ASP B CA 1
ATOM 3619 C C . ASP B 1 146 ? -47.553 25.623 12.254 1.00 38.88 626 ASP B C 1
ATOM 3620 O O . ASP B 1 146 ? -46.401 25.169 12.202 1.00 38.62 626 ASP B O 1
ATOM 3625 N N . THR B 1 147 ? -47.803 26.915 12.353 1.00 35.61 627 THR B N 1
ATOM 3626 C CA . THR B 1 147 ? -46.714 27.857 12.196 1.00 33.50 627 THR B CA 1
ATOM 3627 C C . THR B 1 147 ? -46.179 28.174 13.581 1.00 32.44 627 THR B C 1
ATOM 3628 O O . THR B 1 147 ? -46.766 28.962 14.313 1.00 30.59 627 THR B O 1
ATOM 3632 N N . ILE B 1 148 ? -45.074 27.530 13.935 1.00 30.78 628 ILE B N 1
ATOM 3633 C CA . ILE B 1 148 ? -44.508 27.713 15.286 1.00 30.46 628 ILE B CA 1
ATOM 3634 C C . ILE B 1 148 ? -43.711 29.003 15.371 1.00 29.83 628 ILE B C 1
ATOM 3635 O O . ILE B 1 148 ? -43.250 29.517 14.351 1.00 28.99 628 ILE B O 1
ATOM 3640 N N . TRP B 1 149 ? -43.534 29.501 16.596 1.00 29.50 629 TRP B N 1
ATOM 3641 C CA . TRP B 1 149 ? -42.682 30.630 16.846 1.00 28.53 629 TRP B CA 1
ATOM 3642 C C . TRP B 1 149 ? -41.694 30.327 17.990 1.00 29.93 629 TRP B C 1
ATOM 3643 O O . TRP B 1 149 ? -42.109 30.068 19.134 1.00 30.10 629 TRP B O 1
ATOM 3654 N N . ASN B 1 150 ? -40.402 30.386 17.684 1.00 28.20 630 ASN B N 1
ATOM 3655 C CA . ASN B 1 150 ? -39.389 30.198 18.695 1.00 29.11 630 ASN B CA 1
ATOM 3656 C C . ASN B 1 150 ? -39.023 31.591 19.104 1.00 28.92 630 ASN B C 1
ATOM 3657 O O . ASN B 1 150 ? -38.453 32.358 18.315 1.00 29.61 630 ASN B O 1
ATOM 3662 N N . GLU B 1 151 ? -39.360 31.930 20.343 1.00 29.03 631 GLU B N 1
ATOM 3663 C CA . GLU B 1 151 ? -39.223 33.323 20.798 1.00 28.54 631 GLU B CA 1
ATOM 3664 C C . GLU B 1 151 ? -37.807 33.848 20.766 1.00 27.82 631 GLU B C 1
ATOM 3665 O O . GLU B 1 151 ? -37.615 35.031 20.742 1.00 27.17 631 GLU B O 1
ATOM 3671 N N . LEU B 1 152 ? -36.787 32.984 20.753 1.00 27.52 632 LEU B N 1
ATOM 3672 C CA . LEU B 1 152 ? -35.414 33.508 20.576 1.00 26.92 632 LEU B CA 1
ATOM 3673 C C . LEU B 1 152 ? -34.907 33.512 19.132 1.00 26.52 632 LEU B C 1
ATOM 3674 O O . LEU B 1 152 ? -34.081 34.335 18.750 1.00 27.36 632 LEU B O 1
ATOM 3679 N N . HIS B 1 153 ? -35.332 32.526 18.363 1.00 26.85 633 HIS B N 1
ATOM 3680 C CA . HIS B 1 153 ? -34.641 32.244 17.101 1.00 27.76 633 HIS B CA 1
ATOM 3681 C C . HIS B 1 153 ? -35.462 32.396 15.801 1.00 26.95 633 HIS B C 1
ATOM 3682 O O . HIS B 1 153 ? -34.884 32.408 14.727 1.00 27.37 633 HIS B O 1
ATOM 3689 N N . SER B 1 154 ? -36.784 32.438 15.888 1.00 27.25 634 SER B N 1
ATOM 3690 C CA . SER B 1 154 ? -37.577 32.309 14.656 1.00 27.56 634 SER B CA 1
ATOM 3691 C C . SER B 1 154 ? -37.423 33.548 13.770 1.00 28.71 634 SER B C 1
ATOM 3692 O O . SER B 1 154 ? -37.209 33.447 12.533 1.00 28.23 634 SER B O 1
ATOM 3695 N N . SER B 1 155 ? -37.488 34.728 14.394 1.00 27.49 635 SER B N 1
ATOM 3696 C CA . SER B 1 155 ? -37.248 35.974 13.662 1.00 27.52 635 SER B CA 1
ATOM 3697 C C . SER B 1 155 ? -35.875 36.006 12.957 1.00 27.85 635 SER B C 1
ATOM 3698 O O . SER B 1 155 ? -35.776 36.371 11.768 1.00 28.21 635 SER B O 1
ATOM 3701 N N . ASN B 1 156 ? -34.816 35.585 13.644 1.00 27.01 636 ASN B N 1
ATOM 3702 C CA . ASN B 1 156 ? -33.490 35.582 13.005 1.00 26.76 636 ASN B CA 1
ATOM 3703 C C . ASN B 1 156 ? -33.372 34.622 11.785 1.00 26.75 636 ASN B C 1
ATOM 3704 O O . ASN B 1 156 ? -32.758 34.970 10.771 1.00 27.21 636 ASN B O 1
ATOM 3709 N N . ALA B 1 157 ? -33.909 33.408 11.914 1.00 26.20 637 ALA B N 1
ATOM 3710 C CA . ALA B 1 157 ? -33.950 32.449 10.804 1.00 26.20 637 ALA B CA 1
ATOM 3711 C C . ALA B 1 157 ? -34.830 32.948 9.604 1.00 25.39 637 ALA B C 1
ATOM 3712 O O . ALA B 1 157 ? -34.388 32.883 8.452 1.00 27.07 637 ALA B O 1
ATOM 3714 N N . ALA B 1 158 ? -36.052 33.423 9.871 1.00 24.86 638 ALA B N 1
ATOM 3715 C CA . ALA B 1 158 ? -36.879 34.040 8.810 1.00 26.02 638 ALA B CA 1
ATOM 3716 C C . ALA B 1 158 ? -36.144 35.204 8.078 1.00 25.92 638 ALA B C 1
ATOM 3717 O O . ALA B 1 158 ? -36.098 35.269 6.829 1.00 24.88 638 ALA B O 1
ATOM 3719 N N . ARG B 1 159 ? -35.552 36.113 8.846 1.00 26.65 639 ARG B N 1
ATOM 3720 C CA . ARG B 1 159 ? -34.811 37.200 8.226 1.00 26.43 639 ARG B CA 1
ATOM 3721 C C . ARG B 1 159 ? -33.636 36.689 7.432 1.00 26.06 639 ARG B C 1
ATOM 3722 O O . ARG B 1 159 ? -33.244 37.297 6.421 1.00 25.84 639 ARG B O 1
ATOM 3730 N N . TRP B 1 160 ? -33.018 35.620 7.918 1.00 25.51 640 TRP B N 1
ATOM 3731 C CA . TRP B 1 160 ? -31.842 35.070 7.239 1.00 25.55 640 TRP B CA 1
ATOM 3732 C C . TRP B 1 160 ? -32.257 34.419 5.904 1.00 25.27 640 TRP B C 1
ATOM 3733 O O . TRP B 1 160 ? -31.585 34.577 4.897 1.00 26.51 640 TRP B O 1
ATOM 3744 N N . ALA B 1 161 ? -33.368 33.707 5.917 1.00 24.35 641 ALA B N 1
ATOM 3745 C CA . ALA B 1 161 ? -33.865 33.033 4.699 1.00 23.54 641 ALA B CA 1
ATOM 3746 C C . ALA B 1 161 ? -34.111 34.136 3.684 1.00 24.01 641 ALA B C 1
ATOM 3747 O O . ALA B 1 161 ? -33.652 34.079 2.536 1.00 24.55 641 ALA B O 1
ATOM 3749 N N . ALA B 1 162 ? -34.785 35.200 4.131 1.00 23.03 642 ALA B N 1
ATOM 3750 C CA . ALA B 1 162 ? -35.162 36.276 3.193 1.00 22.62 642 ALA B CA 1
ATOM 3751 C C . ALA B 1 162 ? -33.961 37.038 2.672 1.00 22.80 642 ALA B C 1
ATOM 3752 O O . ALA B 1 162 ? -33.879 37.291 1.469 1.00 22.91 642 ALA B O 1
ATOM 3754 N N . GLY B 1 163 ? -33.023 37.420 3.558 1.00 22.98 643 GLY B N 1
ATOM 3755 C CA . GLY B 1 163 ? -31.795 38.139 3.119 1.00 23.29 643 GLY B CA 1
ATOM 3756 C C . GLY B 1 163 ? -30.896 37.308 2.205 1.00 24.85 643 GLY B C 1
ATOM 3757 O O . GLY B 1 163 ? -30.245 37.859 1.298 1.00 24.05 643 GLY B O 1
ATOM 3758 N N . SER B 1 164 ? -30.902 35.981 2.401 1.00 24.31 644 SER B N 1
ATOM 3759 C CA . SER B 1 164 ? -30.126 35.046 1.581 1.00 25.31 644 SER B CA 1
ATOM 3760 C C . SER B 1 164 ? -30.681 34.808 0.200 1.00 24.68 644 SER B C 1
ATOM 3761 O O . SER B 1 164 ? -29.924 34.821 -0.749 1.00 25.75 644 SER B O 1
ATOM 3764 N N . VAL B 1 165 ? -31.988 34.603 0.070 1.00 24.26 645 VAL B N 1
ATOM 3765 C CA . VAL B 1 165 ? -32.592 34.526 -1.297 1.00 24.24 645 VAL B CA 1
ATOM 3766 C C . VAL B 1 165 ? -32.292 35.825 -2.035 1.00 23.83 645 VAL B C 1
ATOM 3767 O O . VAL B 1 165 ? -31.850 35.779 -3.167 1.00 24.76 645 VAL B O 1
ATOM 3771 N N . THR B 1 166 ? -32.462 36.980 -1.367 1.00 23.28 646 THR B N 1
ATOM 3772 C CA . THR B 1 166 ? -32.147 38.295 -1.949 1.00 24.57 646 THR B CA 1
ATOM 3773 C C . THR B 1 166 ? -30.695 38.417 -2.389 1.00 25.12 646 THR B C 1
ATOM 3774 O O . THR B 1 166 ? -30.385 38.770 -3.535 1.00 25.33 646 THR B O 1
ATOM 3778 N N . ASP B 1 167 ? -29.793 38.104 -1.474 1.00 27.26 647 ASP B N 1
ATOM 3779 C CA . ASP B 1 167 ? -28.361 38.120 -1.777 1.00 27.79 647 ASP B CA 1
ATOM 3780 C C . ASP B 1 167 ? -27.982 37.281 -2.993 1.00 27.85 647 ASP B C 1
ATOM 3781 O O . ASP B 1 167 ? -27.236 37.731 -3.888 1.00 27.99 647 ASP B O 1
ATOM 3786 N N . LEU B 1 168 ? -28.491 36.058 -3.022 1.00 28.04 648 LEU B N 1
ATOM 3787 C CA . LEU B 1 168 ? -28.241 35.148 -4.141 1.00 28.70 648 LEU B CA 1
ATOM 3788 C C . LEU B 1 168 ? -28.858 35.676 -5.478 1.00 28.84 648 LEU B C 1
ATOM 3789 O O . LEU B 1 168 ? -28.222 35.638 -6.561 1.00 28.46 648 LEU B O 1
ATOM 3794 N N . ALA B 1 169 ? -30.097 36.157 -5.406 1.00 27.87 649 ALA B N 1
ATOM 3795 C CA . ALA B 1 169 ? -30.747 36.767 -6.575 1.00 28.01 649 ALA B CA 1
ATOM 3796 C C . ALA B 1 169 ? -29.918 37.906 -7.201 1.00 28.70 649 ALA B C 1
ATOM 3797 O O . ALA B 1 169 ? -29.771 37.980 -8.410 1.00 28.02 649 ALA B O 1
ATOM 3799 N N . PHE B 1 170 ? -29.375 38.767 -6.352 1.00 30.29 650 PHE B N 1
ATOM 3800 C CA . PHE B 1 170 ? -28.497 39.865 -6.736 1.00 30.31 650 PHE B CA 1
ATOM 3801 C C . PHE B 1 170 ? -27.186 39.445 -7.400 1.00 31.32 650 PHE B C 1
ATOM 3802 O O . PHE B 1 170 ? -26.799 40.028 -8.405 1.00 30.95 650 PHE B O 1
ATOM 3810 N N . LYS B 1 171 ? -26.493 38.457 -6.832 1.00 31.48 651 LYS B N 1
ATOM 3811 C CA . LYS B 1 171 ? -25.245 37.955 -7.450 1.00 31.54 651 LYS B CA 1
ATOM 3812 C C . LYS B 1 171 ? -25.517 37.281 -8.802 1.00 31.60 651 LYS B C 1
ATOM 3813 O O . LYS B 1 171 ? -24.682 37.349 -9.716 1.00 33.31 651 LYS B O 1
ATOM 3819 N N . VAL B 1 172 ? -26.675 36.643 -8.942 1.00 30.94 652 VAL B N 1
ATOM 3820 C CA . VAL B 1 172 ? -27.058 36.009 -10.207 1.00 30.24 652 VAL B CA 1
ATOM 3821 C C . VAL B 1 172 ? -27.489 37.061 -11.238 1.00 31.74 652 VAL B C 1
ATOM 3822 O O . VAL B 1 172 ? -27.127 36.958 -12.435 1.00 30.73 652 VAL B O 1
ATOM 3826 N N . ALA B 1 173 ? -28.251 38.065 -10.774 1.00 31.24 653 ALA B N 1
ATOM 3827 C CA . ALA B 1 173 ? -28.773 39.134 -11.665 1.00 32.75 653 ALA B CA 1
ATOM 3828 C C . ALA B 1 173 ? -27.634 39.984 -12.219 1.00 33.49 653 ALA B C 1
ATOM 3829 O O . ALA B 1 173 ? -27.683 40.413 -13.377 1.00 34.71 653 ALA B O 1
ATOM 3831 N N . SER B 1 174 ? -26.591 40.185 -11.418 1.00 36.07 654 SER B N 1
ATOM 3832 C CA . SER B 1 174 ? -25.327 40.786 -11.916 1.00 37.86 654 SER B CA 1
ATOM 3833 C C . SER B 1 174 ? -24.473 39.899 -12.859 1.00 38.87 654 SER B C 1
ATOM 3834 O O . SER B 1 174 ? -23.520 40.399 -13.488 1.00 39.17 654 SER B O 1
ATOM 3837 N N . ARG B 1 175 ? -24.834 38.617 -12.985 1.00 39.82 655 ARG B N 1
ATOM 3838 C CA . ARG B 1 175 ? -24.065 37.593 -13.744 1.00 40.59 655 ARG B CA 1
ATOM 3839 C C . ARG B 1 175 ? -22.660 37.357 -13.180 1.00 41.73 655 ARG B C 1
ATOM 3840 O O . ARG B 1 175 ? -21.802 36.797 -13.856 1.00 42.60 655 ARG B O 1
ATOM 3848 N N . GLU B 1 176 ? -22.440 37.790 -11.937 1.00 4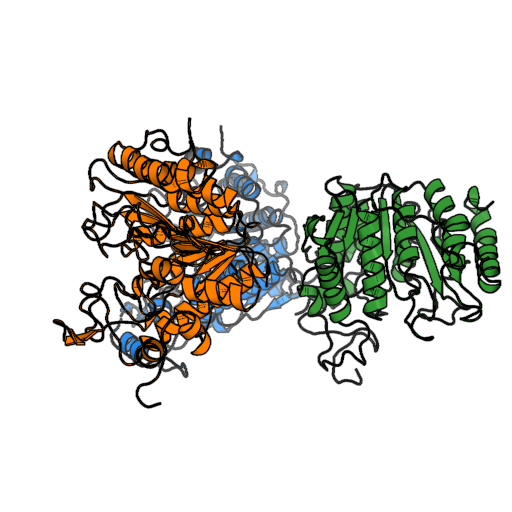2.02 656 GLU B N 1
ATOM 3849 C CA . GLU B 1 176 ? -21.293 37.378 -11.116 1.00 41.89 656 GLU B CA 1
ATOM 3850 C C . GLU B 1 176 ? -21.359 35.836 -10.899 1.00 40.87 656 GLU B C 1
ATOM 3851 O O . GLU B 1 176 ? -20.389 35.094 -11.188 1.00 41.74 656 GLU B O 1
ATOM 3857 N N . LEU B 1 177 ? -22.515 35.367 -10.425 1.00 37.72 657 LEU B N 1
ATOM 3858 C CA . LEU B 1 177 ? -22.875 33.962 -10.438 1.00 36.14 657 LEU B CA 1
ATOM 3859 C C . LEU B 1 177 ? -23.730 33.659 -11.649 1.00 35.22 657 LEU B C 1
ATOM 3860 O O . LEU B 1 177 ? -24.434 34.530 -12.155 1.00 35.57 657 LEU B O 1
ATOM 3865 N N . LYS B 1 178 ? -23.691 32.411 -12.108 1.00 34.22 658 LYS B N 1
ATOM 3866 C CA . LYS B 1 178 ? -24.490 31.970 -13.266 1.00 32.01 658 LYS B CA 1
ATOM 3867 C C . LYS B 1 178 ? -25.954 31.701 -12.882 1.00 29.80 658 LYS B C 1
ATOM 3868 O O . LYS B 1 178 ? -26.888 31.999 -13.644 1.00 28.94 658 LYS B O 1
ATOM 3874 N N . ASN B 1 179 ? -26.137 31.092 -11.713 1.00 27.41 659 ASN B N 1
ATOM 3875 C CA . ASN B 1 179 ? -27.435 30.606 -11.265 1.00 26.48 659 ASN B CA 1
ATOM 3876 C C . ASN B 1 179 ? -27.277 30.206 -9.787 1.00 25.01 659 ASN B C 1
ATOM 3877 O O . ASN B 1 179 ? -26.196 30.402 -9.234 1.00 24.64 659 ASN B O 1
ATOM 3882 N N . GLY B 1 180 ? -28.310 29.698 -9.142 1.00 24.32 660 GLY B N 1
ATOM 3883 C CA . GLY B 1 180 ? -28.192 29.469 -7.709 1.00 24.27 660 GLY B CA 1
ATOM 3884 C C . GLY B 1 180 ? -29.329 28.651 -7.137 1.00 25.43 660 GLY B C 1
ATOM 3885 O O . GLY B 1 180 ? -30.420 28.587 -7.716 1.00 24.40 660 GLY B O 1
ATOM 3886 N N . PHE B 1 181 ? -29.082 28.050 -5.972 1.00 26.25 661 PHE B N 1
ATOM 3887 C CA . PHE B 1 181 ? -30.078 27.245 -5.250 1.00 27.87 661 PHE B CA 1
ATOM 3888 C C . PHE B 1 181 ? -29.934 27.638 -3.780 1.00 28.09 661 PHE B C 1
ATOM 3889 O O . PHE B 1 181 ? -28.853 27.517 -3.229 1.00 29.54 661 PHE B O 1
ATOM 3897 N N . ALA B 1 182 ? -30.994 28.143 -3.145 1.00 27.00 662 ALA B N 1
ATOM 3898 C CA . ALA B 1 182 ? -30.880 28.554 -1.747 1.00 26.37 662 ALA B CA 1
ATOM 3899 C C . ALA B 1 182 ? -31.546 27.517 -0.832 1.00 25.26 662 ALA B C 1
ATOM 3900 O O . ALA B 1 182 ? -32.726 27.234 -0.968 1.00 25.21 662 ALA B O 1
ATOM 3902 N N . VAL B 1 183 ? -30.742 26.899 0.048 1.00 25.97 663 VAL B N 1
ATOM 3903 C CA . VAL B 1 183 ? -31.193 25.821 0.942 1.00 26.03 663 VAL B CA 1
ATOM 3904 C C . VAL B 1 183 ? -31.644 26.524 2.212 1.00 27.00 663 VAL B C 1
ATOM 3905 O O . VAL B 1 183 ? -30.888 26.561 3.218 1.00 28.25 663 VAL B O 1
ATOM 3909 N N . VAL B 1 184 ? -32.832 27.118 2.147 1.00 26.58 664 VAL B N 1
ATOM 3910 C CA . VAL B 1 184 ? -33.379 27.990 3.207 1.00 25.82 664 VAL B CA 1
ATOM 3911 C C . VAL B 1 184 ? -34.615 27.408 3.871 1.00 25.67 664 VAL B C 1
ATOM 3912 O O . VAL B 1 184 ? -35.360 26.611 3.284 1.00 26.50 664 VAL B O 1
ATOM 3916 N N . ARG B 1 185 ? -34.798 27.801 5.136 1.00 24.64 665 ARG B N 1
ATOM 3917 C CA . ARG B 1 185 ? -36.009 27.610 5.886 1.00 23.64 665 ARG B CA 1
ATOM 3918 C C . ARG B 1 185 ? -36.040 28.726 6.935 1.00 22.43 665 ARG B C 1
ATOM 3919 O O . ARG B 1 185 ? -35.019 29.332 7.219 1.00 22.66 665 ARG B O 1
ATOM 3927 N N . PRO B 1 186 ? -37.212 29.049 7.470 1.00 21.60 666 PRO B N 1
ATOM 3928 C CA . PRO B 1 186 ? -38.531 28.603 7.097 1.00 23.06 666 PRO B CA 1
ATOM 3929 C C . PRO B 1 186 ? -38.907 29.062 5.653 1.00 22.54 666 PRO B C 1
ATOM 3930 O O . PRO B 1 186 ? -38.299 29.968 5.120 1.00 23.60 666 PRO B O 1
ATOM 3934 N N . PRO B 1 187 ? -39.886 28.406 5.039 1.00 23.08 667 PRO B N 1
ATOM 3935 C CA . PRO B 1 187 ? -40.216 28.743 3.663 1.00 23.47 667 PRO B CA 1
ATOM 3936 C C . PRO B 1 187 ? -40.895 30.126 3.646 1.00 23.48 667 PRO B C 1
ATOM 3937 O O . PRO B 1 187 ? -41.111 30.719 4.736 1.00 23.65 667 PRO B O 1
ATOM 3941 N N . GLY B 1 188 ? -41.249 30.641 2.468 1.00 23.11 668 GLY B N 1
ATOM 3942 C CA . GLY B 1 188 ? -41.808 31.981 2.410 1.00 23.14 668 GLY B CA 1
ATOM 3943 C C . GLY B 1 188 ? -43.074 32.248 1.618 1.00 24.21 668 GLY B C 1
ATOM 3944 O O . GLY B 1 188 ? -43.734 33.251 1.902 1.00 24.01 668 GLY B O 1
ATOM 3945 N N . HIS B 1 189 ? -43.473 31.357 0.688 1.00 23.37 669 HIS B N 1
ATOM 3946 C CA . HIS B 1 189 ? -44.520 31.676 -0.318 1.00 23.12 669 HIS B CA 1
ATOM 3947 C C . HIS B 1 189 ? -46.003 31.853 0.135 1.00 24.72 669 HIS B C 1
ATOM 3948 O O . HIS B 1 189 ? -46.810 32.525 -0.530 1.00 24.94 669 HIS B O 1
ATOM 3955 N N . HIS B 1 190 ? -46.345 31.291 1.286 1.00 23.70 670 HIS B N 1
ATOM 3956 C CA . HIS B 1 190 ? -47.605 31.568 1.924 1.00 24.38 670 HIS B CA 1
ATOM 3957 C C . HIS B 1 190 ? -47.682 32.875 2.737 1.00 23.14 670 HIS B C 1
ATOM 3958 O O . HIS B 1 190 ? -48.755 33.291 3.091 1.00 24.84 670 HIS B O 1
ATOM 3965 N N . ALA B 1 191 ? -46.572 33.526 3.016 1.00 23.39 671 ALA B N 1
ATOM 3966 C CA . ALA B 1 191 ? -46.584 34.716 3.858 1.00 24.27 671 ALA B CA 1
ATOM 3967 C C . ALA B 1 191 ? -47.020 35.872 2.977 1.00 27.13 671 ALA B C 1
ATOM 3968 O O . ALA B 1 191 ? -46.468 36.111 1.898 1.00 26.20 671 ALA B O 1
ATOM 3970 N N . ASP B 1 192 ? -48.071 36.556 3.397 1.00 29.28 672 ASP B N 1
ATOM 3971 C CA . ASP B 1 192 ? -48.541 37.639 2.575 1.00 31.88 672 ASP B CA 1
ATOM 3972 C C . ASP B 1 192 ? -48.236 38.984 3.287 1.00 30.65 672 ASP B C 1
ATOM 3973 O O . ASP B 1 192 ? -47.562 38.982 4.313 1.00 29.49 672 ASP B O 1
ATOM 3978 N N . HIS B 1 193 ? -48.678 40.106 2.723 1.00 29.80 673 HIS B N 1
ATOM 3979 C CA . HIS B 1 193 ? -48.318 41.453 3.242 1.00 29.99 673 HIS B CA 1
ATOM 3980 C C . HIS B 1 193 ? -48.493 41.562 4.777 1.00 29.07 673 HIS B C 1
ATOM 3981 O O . HIS B 1 193 ? -47.653 42.112 5.463 1.00 29.19 673 HIS B O 1
ATOM 3988 N N . SER B 1 194 ? -49.566 41.040 5.340 1.00 29.47 674 SER B N 1
ATOM 3989 C CA . SER B 1 194 ? -49.667 41.098 6.813 1.00 31.32 674 SER B CA 1
ATOM 3990 C C . SER B 1 194 ? -50.151 39.792 7.431 1.00 30.78 674 SER B C 1
ATOM 3991 O O . SER B 1 194 ? -50.891 39.799 8.406 1.00 30.87 674 SER B O 1
ATOM 3994 N N . THR B 1 195 ? -49.713 38.669 6.882 1.00 30.90 675 THR B N 1
ATOM 3995 C CA . THR B 1 195 ? -50.108 37.365 7.423 1.00 32.85 675 THR B CA 1
ATOM 3996 C C . THR B 1 195 ? -48.936 36.387 7.387 1.00 32.29 675 THR B C 1
ATOM 3997 O O . THR B 1 195 ? -48.257 36.299 6.385 1.00 32.39 675 THR B O 1
ATOM 4001 N N . ALA B 1 196 ? -48.653 35.757 8.533 1.00 31.66 676 ALA B N 1
ATOM 4002 C CA . ALA B 1 196 ? -47.758 34.618 8.650 1.00 30.89 676 ALA B CA 1
ATOM 4003 C C . ALA B 1 196 ? -48.646 33.390 8.692 1.00 29.96 676 ALA B C 1
ATOM 4004 O O . ALA B 1 196 ? -49.602 33.343 9.461 1.00 32.23 676 ALA B O 1
ATOM 4006 N N . MET B 1 197 ? -48.359 32.397 7.854 1.00 29.71 677 MET B N 1
ATOM 4007 C CA . MET B 1 197 ? -49.191 31.174 7.766 1.00 28.72 677 MET B CA 1
ATOM 4008 C C . MET B 1 197 ? -48.464 30.070 7.025 1.00 27.56 677 MET B C 1
ATOM 4009 O O . MET B 1 197 ? -47.481 30.339 6.318 1.00 28.22 677 MET B O 1
ATOM 4014 N N . GLY B 1 198 ? -48.931 28.837 7.152 1.00 26.59 678 GLY B N 1
ATOM 4015 C CA . GLY B 1 198 ? -48.407 27.727 6.363 1.00 27.02 678 GLY B CA 1
ATOM 4016 C C . GLY B 1 198 ? -46.895 27.599 6.448 1.00 27.34 678 GLY B C 1
ATOM 4017 O O . GLY B 1 198 ? -46.234 27.379 5.424 1.00 27.32 678 GLY B O 1
ATOM 4018 N N . PHE B 1 199 ? -46.371 27.750 7.668 1.00 27.07 679 PHE B N 1
ATOM 4019 C CA . PHE B 1 199 ? -44.951 27.641 8.017 1.00 27.19 679 PHE B CA 1
ATOM 4020 C C . PHE B 1 199 ? -44.098 28.864 7.604 1.00 26.47 679 PHE B C 1
ATOM 4021 O O . PHE B 1 199 ? -42.910 28.896 7.852 1.00 27.15 679 PHE B O 1
ATOM 4029 N N . CYS B 1 200 ? -44.705 29.885 7.028 1.00 24.99 680 CYS B N 1
ATOM 4030 C CA . CYS B 1 200 ? -43.952 31.004 6.444 1.00 24.30 680 CYS B CA 1
ATOM 4031 C C . CYS B 1 200 ? -44.123 32.272 7.253 1.00 23.56 680 CYS B C 1
ATOM 4032 O O . CYS B 1 200 ? -45.201 32.525 7.720 1.00 22.80 680 CYS B O 1
ATOM 4035 N N . PHE B 1 201 ? -43.085 33.100 7.360 1.00 25.00 681 PHE B N 1
ATOM 4036 C CA . PHE B 1 201 ? -43.194 34.411 8.053 1.00 24.45 681 PHE B CA 1
ATOM 4037 C C . PHE B 1 201 ? -43.023 35.593 7.138 1.00 24.34 681 PHE B C 1
ATOM 4038 O O . PHE B 1 201 ? -43.839 36.528 7.201 1.00 22.95 681 PHE B O 1
ATOM 4046 N N . PHE B 1 202 ? -41.963 35.548 6.312 1.00 22.32 682 PHE B N 1
ATOM 4047 C CA . PHE B 1 202 ? -41.655 36.548 5.311 1.00 22.34 682 PHE B CA 1
ATOM 4048 C C . PHE B 1 202 ? -41.549 35.832 3.947 1.00 23.65 682 PHE B C 1
ATOM 4049 O O . PHE B 1 202 ? -41.023 34.712 3.868 1.00 23.95 682 PHE B O 1
ATOM 4057 N N . ASN B 1 203 ? -42.035 36.477 2.885 1.00 22.92 683 ASN B N 1
ATOM 4058 C CA . ASN B 1 203 ? -41.954 35.905 1.573 1.00 22.62 683 ASN B CA 1
ATOM 4059 C C . ASN B 1 203 ? -40.604 36.213 0.955 1.00 21.55 683 ASN B C 1
ATOM 4060 O O . ASN B 1 203 ? -40.444 37.186 0.262 1.00 21.68 683 ASN B O 1
ATOM 4065 N N . SER B 1 204 ? -39.623 35.375 1.247 1.00 21.83 684 SER B N 1
ATOM 4066 C CA . SER B 1 204 ? -38.256 35.499 0.768 1.00 22.57 684 SER B CA 1
ATOM 4067 C C . SER B 1 204 ? -38.133 35.752 -0.747 1.00 22.59 684 SER B C 1
ATOM 4068 O O . SER B 1 204 ? -37.392 36.665 -1.172 1.00 21.33 684 SER B O 1
ATOM 4071 N N . VAL B 1 205 ? -38.885 34.966 -1.535 1.00 22.74 685 VAL B N 1
ATOM 4072 C CA . VAL B 1 205 ? -38.879 35.069 -3.014 1.00 22.34 685 VAL B CA 1
ATOM 4073 C C . VAL B 1 205 ? -39.470 36.427 -3.488 1.00 22.28 685 VAL B C 1
ATOM 4074 O O . VAL B 1 205 ? -38.883 37.097 -4.357 1.00 20.87 685 VAL B O 1
ATOM 4078 N N . ALA B 1 206 ? -40.576 36.853 -2.875 1.00 22.62 686 ALA B N 1
ATOM 4079 C CA . ALA B 1 206 ? -41.191 38.177 -3.202 1.00 22.19 686 ALA B CA 1
ATOM 4080 C C . ALA B 1 206 ? -40.253 39.340 -2.829 1.00 22.32 686 ALA B C 1
ATOM 4081 O O . ALA B 1 206 ? -40.065 40.281 -3.602 1.00 22.02 686 ALA B O 1
ATOM 4083 N N . ILE B 1 207 ? -39.635 39.238 -1.657 1.00 22.08 687 ILE B N 1
ATOM 4084 C CA . ILE B 1 207 ? -38.665 40.212 -1.189 1.00 22.99 687 ILE B CA 1
ATOM 4085 C C . ILE B 1 207 ? -37.465 40.322 -2.128 1.00 23.37 687 ILE B C 1
ATOM 4086 O O . ILE B 1 207 ? -37.080 41.429 -2.530 1.00 24.66 687 ILE B O 1
ATOM 4091 N N . ALA B 1 208 ? -36.949 39.200 -2.605 1.00 22.50 688 ALA B N 1
ATOM 4092 C CA . ALA B 1 208 ? -35.838 39.244 -3.560 1.00 22.53 688 ALA B CA 1
ATOM 4093 C C . ALA B 1 208 ? -36.311 39.886 -4.853 1.00 22.39 688 ALA B C 1
ATOM 4094 O O . ALA B 1 208 ? -35.614 40.696 -5.455 1.00 23.80 688 ALA B O 1
ATOM 4096 N N . CYS B 1 209 ? -37.493 39.540 -5.288 1.00 22.06 689 CYS B N 1
ATOM 4097 C CA . CYS B 1 209 ? -38.020 40.114 -6.532 1.00 24.15 689 CYS B CA 1
ATOM 4098 C C . CYS B 1 209 ? -38.161 41.636 -6.421 1.00 24.05 689 CYS B C 1
ATOM 4099 O O . CYS B 1 209 ? -37.619 42.355 -7.249 1.00 25.71 689 CYS B O 1
ATOM 4102 N N . ARG B 1 210 ? -38.812 42.113 -5.371 1.00 25.44 690 ARG B N 1
ATOM 4103 C CA . ARG B 1 210 ? -39.004 43.571 -5.119 1.00 26.08 690 ARG B CA 1
ATOM 4104 C C . ARG B 1 210 ? -37.682 44.313 -5.031 1.00 26.57 690 ARG B C 1
ATOM 4105 O O . ARG B 1 210 ? -37.543 45.429 -5.547 1.00 26.43 690 ARG B O 1
ATOM 4113 N N . GLN B 1 211 ? -36.698 43.697 -4.375 1.00 25.30 691 GLN B N 1
ATOM 4114 C CA . GLN B 1 211 ? -35.404 44.335 -4.240 1.00 24.34 691 GLN B CA 1
ATOM 4115 C C . GLN B 1 211 ? -34.643 44.452 -5.520 1.00 25.22 691 GLN B C 1
ATOM 4116 O O . GLN B 1 211 ? -34.009 45.482 -5.768 1.00 25.74 691 GLN B O 1
ATOM 4122 N N . LEU B 1 212 ? -34.658 43.394 -6.328 1.00 25.36 692 LEU B N 1
ATOM 4123 C CA . LEU B 1 212 ? -34.160 43.430 -7.678 1.00 28.53 692 LEU B CA 1
ATOM 4124 C C . LEU B 1 212 ? -34.788 44.528 -8.549 1.00 29.73 692 LEU B C 1
ATOM 4125 O O . LEU B 1 212 ? -34.060 45.219 -9.244 1.00 30.38 692 LEU B O 1
ATOM 4130 N N . GLN B 1 213 ? -36.112 44.682 -8.498 1.00 30.10 693 GLN B N 1
ATOM 4131 C CA . GLN B 1 213 ? -36.814 45.836 -9.153 1.00 32.21 693 GLN B CA 1
ATOM 4132 C C . GLN B 1 213 ? -36.413 47.244 -8.641 1.00 33.11 693 GLN B C 1
ATOM 4133 O O . GLN B 1 213 ? -35.978 48.104 -9.439 1.00 34.27 693 GLN B O 1
ATOM 4139 N N . GLN B 1 214 ? -36.518 47.466 -7.333 1.00 33.76 694 GLN B N 1
ATOM 4140 C CA . GLN B 1 214 ? -36.114 48.737 -6.732 1.00 35.66 694 GLN B CA 1
ATOM 4141 C C . GLN B 1 214 ? -34.671 49.175 -6.973 1.00 37.07 694 GLN B C 1
ATOM 4142 O O . GLN B 1 214 ? -34.387 50.376 -7.154 1.00 37.16 694 GLN B O 1
ATOM 4148 N N . GLN B 1 215 ? -33.767 48.205 -6.999 1.00 37.44 695 GLN B N 1
ATOM 4149 C CA . GLN B 1 215 ? -32.391 48.484 -7.274 1.00 38.63 695 GLN B CA 1
ATOM 4150 C C . GLN B 1 215 ? -32.135 48.506 -8.774 1.00 39.06 695 GLN B C 1
ATOM 4151 O O . GLN B 1 215 ? -30.983 48.535 -9.202 1.00 40.49 695 GLN B O 1
ATOM 4157 N N . SER B 1 216 ? -33.203 48.500 -9.571 1.00 39.07 696 SER B N 1
ATOM 4158 C CA . SER B 1 216 ? -33.101 48.432 -11.045 1.00 40.25 696 SER B CA 1
ATOM 4159 C C . SER B 1 216 ? -32.071 47.404 -11.573 1.00 39.94 696 SER B C 1
ATOM 4160 O O . SER B 1 216 ? -31.280 47.686 -12.487 1.00 39.41 696 SER B O 1
ATOM 4163 N N . LYS B 1 217 ? -32.088 46.209 -10.989 1.00 39.37 697 LYS B N 1
ATOM 4164 C CA . LYS B 1 217 ? -31.146 45.137 -11.397 1.00 40.12 697 LYS B CA 1
ATOM 4165 C C . LYS B 1 217 ? -31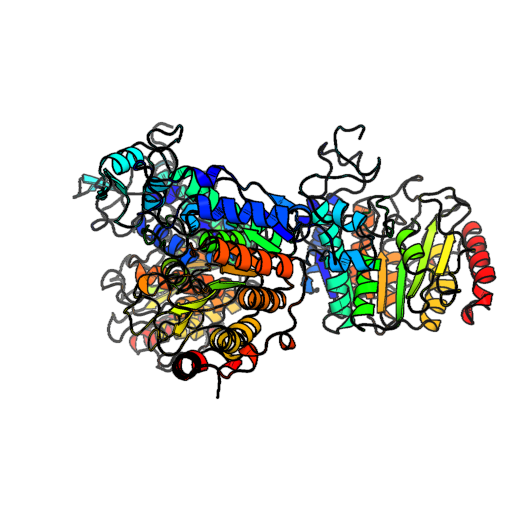.767 44.063 -12.356 1.00 39.19 697 LYS B C 1
ATOM 4166 O O . LYS B 1 217 ? -31.051 43.335 -13.035 1.00 39.74 697 LYS B O 1
ATOM 4172 N N . ALA B 1 218 ? -33.089 44.009 -12.434 1.00 39.33 698 ALA B N 1
ATOM 4173 C CA . ALA B 1 218 ? -33.806 43.197 -13.424 1.00 39.42 698 ALA B CA 1
ATOM 4174 C C . ALA B 1 218 ? -35.137 43.871 -13.640 1.00 39.18 698 ALA B C 1
ATOM 4175 O O . ALA B 1 218 ? -35.766 44.277 -12.659 1.00 41.19 698 ALA B O 1
ATOM 4177 N N . SER B 1 219 ? -35.576 44.017 -14.893 1.00 38.23 699 SER B N 1
ATOM 4178 C CA . SER B 1 219 ? -36.795 44.780 -15.162 1.00 38.11 699 SER B CA 1
ATOM 4179 C C . SER B 1 219 ? -37.987 43.862 -15.018 1.00 36.10 699 SER B C 1
ATOM 4180 O O . SER B 1 219 ? -38.872 44.108 -14.186 1.00 36.53 699 SER B O 1
ATOM 4183 N N . LYS B 1 220 ? -37.941 42.773 -15.787 1.00 33.06 700 LYS B N 1
ATOM 4184 C CA . LYS B 1 220 ? -39.017 41.804 -15.911 1.00 30.09 700 LYS B CA 1
ATOM 4185 C C . LYS B 1 220 ? -38.601 40.489 -15.241 1.00 28.69 700 LYS B C 1
ATOM 4186 O O . LYS B 1 220 ? -37.590 39.882 -15.596 1.00 27.63 700 LYS B O 1
ATOM 4192 N N . ILE B 1 221 ? -39.406 40.061 -14.287 1.00 26.92 701 ILE B N 1
ATOM 4193 C CA . ILE B 1 221 ? -39.112 38.897 -13.455 1.00 26.02 701 ILE B CA 1
ATOM 4194 C C . ILE B 1 221 ? -40.218 37.863 -13.574 1.00 25.52 701 ILE B C 1
ATOM 4195 O O . ILE B 1 221 ? -41.388 38.177 -13.447 1.00 23.63 701 ILE B O 1
ATOM 4200 N N . LEU B 1 222 ? -39.790 36.622 -13.834 1.00 25.31 702 LEU B N 1
ATOM 4201 C CA . LEU B 1 222 ? -40.663 35.460 -13.810 1.00 24.47 702 LEU B CA 1
ATOM 4202 C C . LEU B 1 222 ? -40.510 34.755 -12.462 1.00 23.28 702 LEU B C 1
ATOM 4203 O O . LEU B 1 222 ? -39.423 34.410 -12.082 1.00 24.06 702 LEU B O 1
ATOM 4208 N N . ILE B 1 223 ? -41.617 34.485 -11.784 1.00 23.29 703 ILE B N 1
ATOM 4209 C CA . ILE B 1 223 ? -41.589 33.631 -10.623 1.00 22.38 703 ILE B CA 1
ATOM 4210 C C . ILE B 1 223 ? -42.353 32.337 -10.952 1.00 22.07 703 ILE B C 1
ATOM 4211 O O . ILE B 1 223 ? -43.546 32.364 -11.293 1.00 21.39 703 ILE B O 1
ATOM 4216 N N . VAL B 1 224 ? -41.629 31.222 -10.895 1.00 22.64 704 VAL B N 1
ATOM 4217 C CA . VAL B 1 224 ? -42.250 29.900 -11.079 1.00 22.42 704 VAL B CA 1
ATOM 4218 C C . VAL B 1 224 ? -42.360 29.256 -9.713 1.00 22.94 704 VAL B C 1
ATOM 4219 O O . VAL B 1 224 ? -41.358 29.170 -9.020 1.00 24.04 704 VAL B O 1
ATOM 4223 N N . ASP B 1 225 ? -43.565 28.787 -9.344 1.00 21.72 705 ASP B N 1
ATOM 4224 C CA . ASP B 1 225 ? -43.758 28.167 -8.040 1.00 23.54 705 ASP B CA 1
ATOM 4225 C C . ASP B 1 225 ? -44.279 26.719 -8.223 1.00 22.88 705 ASP B C 1
ATOM 4226 O O . ASP B 1 225 ? -45.465 26.518 -8.459 1.00 24.46 705 ASP B O 1
ATOM 4231 N N . TRP B 1 226 ? -43.378 25.730 -8.112 1.00 23.42 706 TRP B N 1
ATOM 4232 C CA . TRP B 1 226 ? -43.805 24.333 -8.315 1.00 24.72 706 TRP B CA 1
ATOM 4233 C C . TRP B 1 226 ? -43.999 23.536 -7.024 1.00 26.07 706 TRP B C 1
ATOM 4234 O O . TRP B 1 226 ? -44.047 22.264 -7.035 1.00 26.32 706 TRP B O 1
ATOM 4245 N N . ASP B 1 227 ? -44.093 24.266 -5.911 1.00 25.25 707 ASP B N 1
ATOM 4246 C CA . ASP B 1 227 ? -44.394 23.646 -4.639 1.00 25.07 707 ASP B CA 1
ATOM 4247 C C . ASP B 1 227 ? -45.816 23.170 -4.855 1.00 27.12 707 ASP B C 1
ATOM 4248 O O . ASP B 1 227 ? -46.599 23.795 -5.573 1.00 27.32 707 ASP B O 1
ATOM 4253 N N . VAL B 1 228 ? -46.200 22.075 -4.222 1.00 28.18 708 VAL B N 1
ATOM 4254 C CA . VAL B 1 228 ? -47.524 21.505 -4.457 1.00 26.42 708 VAL B CA 1
ATOM 4255 C C . VAL B 1 228 ? -48.645 22.426 -3.994 1.00 27.01 708 VAL B C 1
ATOM 4256 O O . VAL B 1 228 ? -49.779 22.305 -4.484 1.00 27.04 708 VAL B O 1
ATOM 4260 N N . HIS B 1 229 ? -48.336 23.365 -3.068 1.00 25.99 709 HIS B N 1
ATOM 4261 C CA . HIS B 1 229 ? -49.326 24.337 -2.604 1.00 26.66 709 HIS B CA 1
ATOM 4262 C C . HIS B 1 229 ? -49.175 25.648 -3.402 1.00 25.76 709 HIS B C 1
ATOM 4263 O O . HIS B 1 229 ? -48.118 25.934 -3.930 1.00 27.73 709 HIS B O 1
ATOM 4270 N N . HIS B 1 230 ? -50.278 26.370 -3.506 1.00 26.16 710 HIS B N 1
ATOM 4271 C CA . HIS B 1 230 ? -50.357 27.662 -4.160 1.00 25.57 710 HIS B CA 1
ATOM 4272 C C . HIS B 1 230 ? -49.590 28.699 -3.298 1.00 25.36 710 HIS B C 1
ATOM 4273 O O . HIS B 1 230 ? -49.810 28.756 -2.082 1.00 24.66 710 HIS B O 1
ATOM 4280 N N . GLY B 1 231 ? -48.654 29.466 -3.887 1.00 23.83 711 GLY B N 1
ATOM 4281 C CA . GLY B 1 231 ? -48.038 30.613 -3.155 1.00 22.51 711 GLY B CA 1
ATOM 4282 C C . GLY B 1 231 ? -49.015 31.795 -3.049 1.00 24.01 711 GLY B C 1
ATOM 4283 O O . GLY B 1 231 ? -48.925 32.780 -3.812 1.00 24.35 711 GLY B O 1
ATOM 4284 N N . ASN B 1 232 ? -50.008 31.695 -2.169 1.00 23.41 712 ASN B N 1
ATOM 4285 C CA . ASN B 1 232 ? -50.969 32.790 -1.974 1.00 24.40 712 ASN B CA 1
ATOM 4286 C C . ASN B 1 232 ? -50.293 34.140 -1.718 1.00 24.69 712 ASN B C 1
ATOM 4287 O O . ASN B 1 232 ? -50.768 35.198 -2.187 1.00 25.85 712 ASN B O 1
ATOM 4292 N N . GLY B 1 233 ? -49.188 34.131 -0.968 1.00 25.31 713 GLY B N 1
ATOM 4293 C CA . GLY B 1 233 ? -48.522 35.395 -0.613 1.00 23.63 713 GLY B CA 1
ATOM 4294 C C . GLY B 1 233 ? -47.910 36.013 -1.852 1.00 23.72 713 GLY B C 1
ATOM 4295 O O . GLY B 1 233 ? -48.026 37.235 -2.094 1.00 22.86 713 GLY B O 1
ATOM 4296 N N . THR B 1 234 ? -47.295 35.172 -2.669 1.00 22.75 714 THR B N 1
ATOM 4297 C CA . THR B 1 234 ? -46.616 35.665 -3.893 1.00 22.27 714 THR B CA 1
ATOM 4298 C C . THR B 1 234 ? -47.659 36.218 -4.894 1.00 22.09 714 THR B C 1
ATOM 4299 O O . THR B 1 234 ? -47.450 37.277 -5.511 1.00 21.18 714 THR B O 1
ATOM 4303 N N . GLN B 1 235 ? -48.761 35.492 -5.064 1.00 21.80 715 GLN B N 1
ATOM 4304 C CA . GLN B 1 235 ? -49.845 35.951 -5.930 1.00 22.13 715 GLN B CA 1
ATOM 4305 C C . GLN B 1 235 ? -50.318 37.329 -5.504 1.00 22.64 715 GLN B C 1
ATOM 4306 O O . GLN B 1 235 ? -50.400 38.227 -6.326 1.00 23.83 715 GLN B O 1
ATOM 4312 N N . GLN B 1 236 ? -50.687 37.445 -4.237 1.00 23.59 716 GLN B N 1
ATOM 4313 C CA . GLN B 1 236 ? -51.268 38.649 -3.680 1.00 26.28 716 GLN B CA 1
ATOM 4314 C C . GLN B 1 236 ? -50.296 39.816 -3.917 1.00 24.35 716 GLN B C 1
ATOM 4315 O O . GLN B 1 236 ? -50.683 40.831 -4.447 1.00 24.15 716 GLN B O 1
ATOM 4321 N N . THR B 1 237 ? -49.033 39.629 -3.573 1.00 22.66 717 THR B N 1
ATOM 4322 C CA . THR B 1 237 ? -47.999 40.667 -3.699 1.00 22.90 717 THR B CA 1
ATOM 4323 C C . THR B 1 237 ? -47.874 41.257 -5.103 1.00 23.12 717 THR B C 1
ATOM 4324 O O . THR B 1 237 ? -47.754 42.504 -5.280 1.00 23.43 717 THR B O 1
ATOM 4328 N N . PHE B 1 238 ? -47.873 40.386 -6.111 1.00 22.02 718 PHE B N 1
ATOM 4329 C CA . PHE B 1 238 ? -47.601 40.820 -7.477 1.00 23.11 718 PHE B CA 1
ATOM 4330 C C . PHE B 1 238 ? -48.830 40.919 -8.388 1.00 23.35 718 PHE B C 1
ATOM 4331 O O . PHE B 1 238 ? -48.661 41.169 -9.565 1.00 23.83 718 PHE B O 1
ATOM 4339 N N . TYR B 1 239 ? -50.025 40.780 -7.804 1.00 22.87 719 TYR B N 1
ATOM 4340 C CA . TYR B 1 239 ? -51.307 40.699 -8.519 1.00 25.13 719 TYR B CA 1
ATOM 4341 C C . TYR B 1 239 ? -51.618 41.810 -9.548 1.00 26.21 719 TYR B C 1
ATOM 4342 O O . TYR B 1 239 ? -52.136 41.530 -10.646 1.00 24.99 719 TYR B O 1
ATOM 4351 N N . GLN B 1 240 ? -51.282 43.041 -9.178 1.00 26.60 720 GLN B N 1
ATOM 4352 C CA . GLN B 1 240 ? -51.502 44.248 -10.017 1.00 28.39 720 GLN B CA 1
ATOM 4353 C C . GLN B 1 240 ? -50.289 44.633 -10.869 1.00 27.57 720 GLN B C 1
ATOM 4354 O O . GLN B 1 240 ? -50.355 45.617 -11.576 1.00 28.15 720 GLN B O 1
ATOM 4360 N N . ASP B 1 241 ? -49.190 43.861 -10.830 1.00 27.27 721 ASP B N 1
ATOM 4361 C CA . ASP B 1 241 ? -47.913 44.338 -11.388 1.00 27.17 721 ASP B CA 1
ATOM 4362 C C . ASP B 1 241 ? -47.514 43.613 -12.703 1.00 27.77 721 ASP B C 1
ATOM 4363 O O . ASP B 1 241 ? -47.097 42.485 -12.649 1.00 28.34 721 ASP B O 1
ATOM 4368 N N . PRO B 1 242 ? -47.558 44.293 -13.881 1.00 26.92 722 PRO B N 1
ATOM 4369 C CA . PRO B 1 242 ? -47.276 43.581 -15.133 1.00 26.77 722 PRO B CA 1
ATOM 4370 C C . PRO B 1 242 ? -45.792 43.211 -15.354 1.00 26.91 722 PRO B C 1
ATOM 4371 O O . PRO B 1 242 ? -45.463 42.502 -16.321 1.00 27.80 722 PRO B O 1
ATOM 4375 N N . SER B 1 243 ? -44.898 43.732 -14.525 1.00 26.10 723 SER B N 1
ATOM 4376 C CA . SER B 1 243 ? -43.489 43.464 -14.727 1.00 24.74 723 SER B CA 1
ATOM 4377 C C . SER B 1 243 ? -43.048 42.181 -13.970 1.00 23.70 723 SER B C 1
ATOM 4378 O O . SER B 1 243 ? -41.862 41.798 -14.014 1.00 22.14 723 SER B O 1
ATOM 4381 N N . VAL B 1 244 ? -43.987 41.559 -13.257 1.00 22.52 724 VAL B N 1
ATOM 4382 C CA . VAL B 1 244 ? -43.728 40.275 -12.595 1.00 22.65 724 VAL B CA 1
ATOM 4383 C C . VAL B 1 244 ? -44.738 39.292 -13.144 1.00 23.01 724 VAL B C 1
ATOM 4384 O O . VAL B 1 244 ? -45.917 39.562 -13.095 1.00 25.61 724 VAL B O 1
ATOM 4388 N N . LEU B 1 245 ? -44.276 38.162 -13.672 1.00 23.12 725 LEU B N 1
ATOM 4389 C CA . LEU B 1 245 ? -45.163 37.088 -14.099 1.00 22.01 725 LEU B CA 1
ATOM 4390 C C . LEU B 1 245 ? -45.006 35.972 -13.089 1.00 22.50 725 LEU B C 1
ATOM 4391 O O . LEU B 1 245 ? -43.883 35.475 -12.871 1.00 22.63 725 LEU B O 1
ATOM 4396 N N . TYR B 1 246 ? -46.115 35.623 -12.449 1.00 21.96 726 TYR B N 1
ATOM 4397 C CA . TYR B 1 246 ? -46.183 34.547 -11.448 1.00 22.66 726 TYR B CA 1
ATOM 4398 C C . TYR B 1 246 ? -46.882 33.335 -12.093 1.00 22.22 726 TYR B C 1
ATOM 4399 O O . TYR B 1 246 ? -47.994 33.460 -12.628 1.00 22.35 726 TYR B O 1
ATOM 4408 N N . ILE B 1 247 ? -46.208 32.186 -12.103 1.00 22.21 727 ILE B N 1
ATOM 4409 C CA . ILE B 1 247 ? -46.837 30.967 -12.626 1.00 23.57 727 ILE B CA 1
ATOM 4410 C C . ILE B 1 247 ? -46.746 29.925 -11.538 1.00 24.34 727 ILE B C 1
ATOM 4411 O O . ILE B 1 247 ? -45.651 29.497 -11.207 1.00 23.31 727 ILE B O 1
ATOM 4416 N N . SER B 1 248 ? -47.901 29.550 -10.987 1.00 24.84 728 SER B N 1
ATOM 4417 C CA . SER B 1 248 ? -47.933 28.492 -9.987 1.00 25.79 728 SER B CA 1
ATOM 4418 C C . SER B 1 248 ? -48.511 27.207 -10.592 1.00 25.58 728 SER B C 1
ATOM 4419 O O . SER B 1 248 ? -49.561 27.249 -11.227 1.00 26.75 728 SER B O 1
ATOM 4422 N N . LEU B 1 249 ? -47.826 26.086 -10.340 1.00 25.86 729 LEU B N 1
ATOM 4423 C CA . LEU B 1 249 ? -48.416 24.727 -10.451 1.00 26.41 729 LEU B CA 1
ATOM 4424 C C . LEU B 1 249 ? -48.719 24.256 -9.032 1.00 25.68 729 LEU B C 1
ATOM 4425 O O . LEU B 1 249 ? -47.858 24.272 -8.161 1.00 25.64 729 LEU B O 1
ATOM 4430 N N . HIS B 1 250 ? -49.968 23.896 -8.792 1.00 26.05 730 HIS B N 1
ATOM 4431 C CA . HIS B 1 250 ? -50.327 23.393 -7.475 1.00 26.13 730 HIS B CA 1
ATOM 4432 C C . HIS B 1 250 ? -51.513 22.463 -7.528 1.00 26.64 730 HIS B C 1
ATOM 4433 O O . HIS B 1 250 ? -52.383 22.589 -8.376 1.00 26.11 730 HIS B O 1
ATOM 4440 N N . ARG B 1 251 ? -51.552 21.545 -6.567 1.00 27.76 731 ARG B N 1
ATOM 4441 C CA . ARG B 1 251 ? -52.774 20.775 -6.288 1.00 29.07 731 ARG B CA 1
ATOM 4442 C C . ARG B 1 251 ? -53.858 21.741 -5.795 1.00 28.85 731 ARG B C 1
ATOM 4443 O O . ARG B 1 251 ? -53.628 22.489 -4.875 1.00 29.44 731 ARG B O 1
ATOM 4451 N N . HIS B 1 252 ? -55.031 21.757 -6.413 1.00 30.61 732 HIS B N 1
ATOM 4452 C CA . HIS B 1 252 ? -56.033 22.728 -6.037 1.00 31.47 732 HIS B CA 1
ATOM 4453 C C . HIS B 1 252 ? -57.354 22.045 -5.691 1.00 34.08 732 HIS B C 1
ATOM 4454 O O . HIS B 1 252 ? -58.143 22.537 -4.821 1.00 33.42 732 HIS B O 1
ATOM 4461 N N . ASP B 1 253 ? -57.638 20.957 -6.419 1.00 35.58 733 ASP B N 1
ATOM 4462 C CA . ASP B 1 253 ? -58.855 20.176 -6.196 1.00 36.92 733 ASP B CA 1
ATOM 4463 C C . ASP B 1 253 ? -60.042 21.012 -5.784 1.00 38.76 733 ASP B C 1
ATOM 4464 O O . ASP B 1 253 ? -60.645 20.775 -4.739 1.00 39.16 733 ASP B O 1
ATOM 4469 N N . ASP B 1 254 ? -60.331 22.027 -6.604 1.00 39.61 734 ASP B N 1
ATOM 4470 C CA . ASP B 1 254 ? -61.543 22.859 -6.500 1.00 41.15 734 ASP B CA 1
ATOM 4471 C C . ASP B 1 254 ? -61.700 23.689 -5.207 1.00 41.08 734 ASP B C 1
ATOM 4472 O O . ASP B 1 254 ? -62.819 24.087 -4.812 1.00 41.41 734 ASP B O 1
ATOM 4477 N N . GLY B 1 255 ? -60.582 23.989 -4.564 1.00 41.01 735 GLY B N 1
ATOM 4478 C CA . GLY B 1 255 ? -60.593 24.929 -3.437 1.00 40.91 735 GLY B CA 1
ATOM 4479 C C . GLY B 1 255 ? -60.462 24.234 -2.100 1.00 41.15 735 GLY B C 1
ATOM 4480 O O . GLY B 1 255 ? -60.621 24.869 -1.067 1.00 39.95 735 GLY B O 1
ATOM 4481 N N . ASN B 1 256 ? -60.105 22.945 -2.172 1.00 41.41 736 ASN B N 1
ATOM 4482 C CA . ASN B 1 256 ? -60.157 21.963 -1.085 1.00 42.35 736 ASN B CA 1
ATOM 4483 C C . ASN B 1 256 ? -58.784 21.449 -0.659 1.00 41.03 736 ASN B C 1
ATOM 4484 O O . ASN B 1 256 ? -58.688 20.433 0.032 1.00 42.17 736 ASN B O 1
ATOM 4489 N N . PHE B 1 257 ? -57.715 22.111 -1.102 1.00 38.59 737 PHE B N 1
ATOM 4490 C CA . PHE B 1 257 ? -56.381 21.739 -0.684 1.00 35.91 737 PHE B CA 1
ATOM 4491 C C . PHE B 1 257 ? -55.664 22.989 -0.185 1.00 34.97 737 PHE B C 1
ATOM 4492 O O . PHE B 1 257 ? -55.898 24.069 -0.696 1.00 34.05 737 PHE B O 1
ATOM 4500 N N . PHE B 1 258 ? -54.797 22.839 0.810 1.00 34.03 738 PHE B N 1
ATOM 4501 C CA . PHE B 1 258 ? -54.188 23.988 1.450 1.00 33.63 738 PHE B CA 1
ATOM 4502 C C . PHE B 1 258 ? -53.426 24.816 0.412 1.00 32.62 738 PHE B C 1
ATOM 4503 O O . PHE B 1 258 ? -52.664 24.236 -0.369 1.00 31.68 738 PHE B O 1
ATOM 4511 N N . PRO B 1 259 ? -53.554 26.166 0.466 1.00 33.06 739 PRO B N 1
ATOM 4512 C CA . PRO B 1 259 ? -54.351 27.006 1.370 1.00 32.41 739 PRO B CA 1
ATOM 4513 C C . PRO B 1 259 ? -55.733 27.391 0.872 1.00 32.99 739 PRO B C 1
ATOM 4514 O O . PRO B 1 259 ? -56.350 28.294 1.436 1.00 32.82 739 PRO B O 1
ATOM 4518 N N . GLY B 1 260 ? -56.191 26.771 -0.210 1.00 31.92 740 GLY B N 1
ATOM 4519 C CA . GLY B 1 260 ? -57.507 27.097 -0.760 1.00 30.77 740 GLY B CA 1
ATOM 4520 C C . GLY B 1 260 ? -57.598 28.231 -1.778 1.00 31.69 740 GLY B C 1
ATOM 4521 O O . GLY B 1 260 ? -58.690 28.546 -2.246 1.00 30.51 740 GLY B O 1
ATOM 4522 N N . SER B 1 261 ? -56.454 28.846 -2.116 1.00 31.73 741 SER B N 1
ATOM 4523 C CA . SER B 1 261 ? -56.376 29.946 -3.106 1.00 31.12 741 SER B CA 1
ATOM 4524 C C . SER B 1 261 ? -55.828 29.449 -4.478 1.00 30.57 741 SER B C 1
ATOM 4525 O O . SER B 1 261 ? -55.480 28.288 -4.628 1.00 29.93 741 SER B O 1
ATOM 4528 N N . GLY B 1 262 ? -55.812 30.311 -5.493 1.00 31.10 742 GLY B N 1
ATOM 4529 C CA . GLY B 1 262 ? -55.133 29.986 -6.745 1.00 29.87 742 GLY B CA 1
ATOM 4530 C C . GLY B 1 262 ? -55.937 29.220 -7.779 1.00 30.70 742 GLY B C 1
ATOM 4531 O O . GLY B 1 262 ? -55.411 28.308 -8.467 1.00 29.82 742 GLY B O 1
ATOM 4532 N N . ALA B 1 263 ? -57.182 29.649 -7.933 1.00 31.00 743 ALA B N 1
ATOM 4533 C CA . ALA B 1 263 ? -58.091 29.179 -8.984 1.00 31.72 743 ALA B CA 1
ATOM 4534 C C . ALA B 1 263 ? -57.616 29.712 -10.320 1.00 31.50 743 ALA B C 1
ATOM 4535 O O . ALA B 1 263 ? -57.103 30.831 -10.386 1.00 28.98 743 ALA B O 1
ATOM 4537 N N . VAL B 1 264 ? -57.823 28.913 -11.371 1.00 30.70 744 VAL B N 1
ATOM 4538 C CA . VAL B 1 264 ? -57.479 29.291 -12.732 1.00 31.88 744 VAL B CA 1
ATOM 4539 C C . VAL B 1 264 ? -57.952 30.695 -13.122 1.00 30.93 744 VAL B C 1
ATOM 4540 O O . VAL B 1 264 ? -57.237 31.403 -13.853 1.00 30.69 744 VAL B O 1
ATOM 4544 N N . ASP B 1 265 ? -59.134 31.076 -12.632 1.00 28.68 745 ASP B N 1
ATOM 4545 C CA . ASP B 1 265 ? -59.749 32.350 -12.936 1.00 30.51 745 ASP B CA 1
ATOM 4546 C C . ASP B 1 265 ? -58.939 33.543 -12.413 1.00 29.40 745 ASP B C 1
ATOM 4547 O O . ASP B 1 265 ? -59.199 34.683 -12.808 1.00 28.66 745 ASP B O 1
ATOM 4552 N N . GLU B 1 266 ? -57.998 33.301 -11.505 1.00 27.73 746 GLU B N 1
ATOM 4553 C CA . GLU B 1 266 ? -57.307 34.411 -10.855 1.00 27.95 746 GLU B CA 1
ATOM 4554 C C . GLU B 1 266 ? -56.120 34.802 -11.707 1.00 26.46 746 GLU B C 1
ATOM 4555 O O . GLU B 1 266 ? -55.053 34.166 -11.660 1.00 26.29 746 GLU B O 1
ATOM 4561 N N . VAL B 1 267 ? -56.342 35.803 -12.548 1.00 26.39 747 VAL B N 1
ATOM 4562 C CA . VAL B 1 267 ? -55.350 36.172 -13.604 1.00 25.99 747 VAL B CA 1
ATOM 4563 C C . VAL B 1 267 ? -54.540 37.441 -13.289 1.00 26.08 747 VAL B C 1
ATOM 4564 O O . VAL B 1 267 ? -53.685 37.858 -14.072 1.00 24.95 747 VAL B O 1
ATOM 4568 N N . GLY B 1 268 ? -54.792 38.071 -12.157 1.00 26.53 748 GLY B N 1
ATOM 4569 C CA . GLY B 1 268 ? -54.180 39.367 -11.922 1.00 27.33 748 GLY B CA 1
ATOM 4570 C C . GLY B 1 268 ? -55.234 40.445 -12.110 1.00 29.21 748 GLY B C 1
ATOM 4571 O O . GLY B 1 268 ? -56.381 40.141 -12.468 1.00 28.48 748 GLY B O 1
ATOM 4572 N N . ALA B 1 269 ? -54.865 41.693 -11.833 1.00 29.21 749 ALA B N 1
ATOM 4573 C CA . ALA B 1 269 ? -55.800 42.799 -11.917 1.00 30.76 749 ALA B CA 1
ATOM 4574 C C . ALA B 1 269 ? -55.113 44.061 -12.304 1.00 31.46 749 ALA B C 1
ATOM 4575 O O . ALA B 1 269 ? -53.884 44.194 -12.168 1.00 29.40 749 ALA B O 1
ATOM 4577 N N . GLY B 1 270 ? -55.940 45.018 -12.757 1.00 32.40 750 GLY B N 1
ATOM 4578 C CA . GLY B 1 270 ? -55.419 46.303 -13.242 1.00 31.93 750 GLY B CA 1
ATOM 4579 C C . GLY B 1 270 ? -54.447 46.049 -14.374 1.00 31.89 750 GLY B C 1
ATOM 4580 O O . GLY B 1 270 ? -54.684 45.217 -15.275 1.00 31.62 750 GLY B O 1
ATOM 4581 N N . SER B 1 271 ? -53.326 46.747 -14.318 1.00 32.20 751 SER B N 1
ATOM 4582 C CA . SER B 1 271 ? -52.270 46.571 -15.309 1.00 33.07 751 SER B CA 1
ATOM 4583 C C . SER B 1 271 ? -51.647 45.171 -15.280 1.00 31.92 751 SER B C 1
ATOM 4584 O O . SER B 1 271 ? -50.982 44.780 -16.221 1.00 31.03 751 SER B O 1
ATOM 4587 N N . GLY B 1 272 ? -51.899 44.424 -14.206 1.00 31.87 752 GLY B N 1
ATOM 4588 C CA . GLY B 1 272 ? -51.339 43.076 -14.049 1.00 30.22 752 GLY B CA 1
ATOM 4589 C C . GLY B 1 272 ? -52.226 41.954 -14.553 1.00 29.98 752 GLY B C 1
ATOM 4590 O O . GLY B 1 272 ? -51.898 40.798 -14.321 1.00 28.94 752 GLY B O 1
ATOM 4591 N N . GLU B 1 273 ? -53.348 42.276 -15.227 1.00 28.74 753 GLU B N 1
ATOM 4592 C CA . GLU B 1 273 ? -54.260 41.242 -15.735 1.00 28.66 753 GLU B CA 1
ATOM 4593 C C . GLU B 1 273 ? -53.555 40.333 -16.719 1.00 27.24 753 GLU B C 1
ATOM 4594 O O . GLU B 1 273 ? -52.907 40.822 -17.652 1.00 26.13 753 GLU B O 1
ATOM 4600 N N . GLY B 1 274 ? -53.651 39.021 -16.540 1.00 26.01 754 GLY B N 1
ATOM 4601 C CA . GLY B 1 274 ? -52.907 38.101 -17.443 1.00 25.72 754 GLY B CA 1
ATOM 4602 C C . GLY B 1 274 ? -51.521 37.732 -16.940 1.00 26.10 754 GLY B C 1
ATOM 4603 O O . GLY B 1 274 ? -50.915 36.750 -17.377 1.00 25.34 754 GLY B O 1
ATOM 4604 N N . PHE B 1 275 ? -51.029 38.469 -15.947 1.00 25.03 755 PHE B N 1
ATOM 4605 C CA . PHE B 1 275 ? -49.676 38.228 -15.483 1.00 24.50 755 PHE B CA 1
ATOM 4606 C C . PHE B 1 275 ? -49.588 37.336 -14.233 1.00 23.80 755 PHE B C 1
ATOM 4607 O O . PHE B 1 275 ? -48.514 37.205 -13.599 1.00 24.26 755 PHE B O 1
ATOM 4615 N N . ASN B 1 276 ? -50.705 36.723 -13.900 1.00 22.42 756 ASN B N 1
ATOM 4616 C CA . ASN B 1 276 ? -50.764 35.719 -12.850 1.00 24.09 756 ASN B CA 1
ATOM 4617 C C . ASN B 1 276 ? -51.388 34.418 -13.428 1.00 22.69 756 ASN B C 1
ATOM 4618 O O . ASN B 1 276 ? -52.515 34.437 -13.891 1.00 21.84 756 ASN B O 1
ATOM 4623 N N . VAL B 1 277 ? -50.615 33.341 -13.478 1.00 22.70 757 VAL B N 1
ATOM 4624 C CA . VAL B 1 277 ? -51.052 32.100 -14.124 1.00 22.79 757 VAL B CA 1
ATOM 4625 C C . VAL B 1 277 ? -51.078 30.925 -13.116 1.00 23.17 757 VAL B C 1
ATOM 4626 O O . VAL B 1 277 ? -50.056 30.486 -12.647 1.00 23.09 757 VAL B O 1
ATOM 4630 N N . ASN B 1 278 ? -52.277 30.445 -12.807 1.00 23.41 758 ASN B N 1
ATOM 4631 C CA . ASN B 1 278 ? -52.423 29.350 -11.858 1.00 23.53 758 ASN B CA 1
ATOM 4632 C C . ASN B 1 278 ? -52.742 28.031 -12.612 1.00 23.95 758 ASN B C 1
ATOM 4633 O O . ASN B 1 278 ? -53.858 27.843 -13.120 1.00 24.51 758 ASN B O 1
ATOM 4638 N N . VAL B 1 279 ? -51.765 27.160 -12.699 1.00 24.40 759 VAL B N 1
ATOM 4639 C CA . VAL B 1 279 ? -52.022 25.838 -13.266 1.00 25.18 759 VAL B CA 1
ATOM 4640 C C . VAL B 1 279 ? -52.534 25.048 -12.067 1.00 25.73 759 VAL B C 1
ATOM 4641 O O . VAL B 1 279 ? -51.763 24.417 -11.331 1.00 26.43 759 VAL B O 1
ATOM 4645 N N . ALA B 1 280 ? -53.838 25.121 -11.879 1.00 25.72 760 ALA B N 1
ATOM 4646 C CA . ALA B 1 280 ? -54.480 24.629 -10.686 1.00 29.21 760 ALA B CA 1
ATOM 4647 C C . ALA B 1 280 ? -55.039 23.248 -11.045 1.00 29.86 760 ALA B C 1
ATOM 4648 O O . ALA B 1 280 ? -55.999 23.134 -11.792 1.00 31.13 760 ALA B O 1
ATOM 4650 N N . TRP B 1 281 ? -54.363 22.213 -10.572 1.00 31.94 761 TRP B N 1
ATOM 4651 C CA . TRP B 1 281 ? -54.786 20.837 -10.844 1.00 32.23 761 TRP B CA 1
ATOM 4652 C C . TRP B 1 281 ? -56.055 20.458 -10.085 1.00 33.99 761 TRP B C 1
ATOM 4653 O O . TRP B 1 281 ? -56.101 20.535 -8.845 1.00 35.52 761 TRP B O 1
ATOM 4664 N N . ALA B 1 282 ? -57.083 20.057 -10.827 1.00 34.82 762 ALA B N 1
ATOM 4665 C CA . ALA B 1 282 ? -58.326 19.511 -10.246 1.00 35.88 762 ALA B CA 1
ATOM 4666 C C . ALA B 1 282 ? -58.417 18.006 -10.496 1.00 37.17 762 ALA B C 1
ATOM 4667 O O . ALA B 1 282 ? -57.674 17.481 -11.312 1.00 36.64 762 ALA B O 1
ATOM 4669 N N . GLY B 1 283 ? -59.340 17.324 -9.798 1.00 39.21 763 GLY B N 1
ATOM 4670 C CA . GLY B 1 283 ? -59.555 15.868 -9.982 1.00 41.30 763 GLY B CA 1
ATOM 4671 C C . GLY B 1 283 ? -59.002 14.879 -8.961 1.00 42.93 763 GLY B C 1
ATOM 4672 O O . GLY B 1 283 ? -59.405 13.696 -8.949 1.00 43.56 763 GLY B O 1
ATOM 4673 N N . GLY B 1 284 ? -58.082 15.319 -8.100 1.00 43.14 764 GLY B N 1
ATOM 4674 C CA . GLY B 1 284 ? -57.604 14.458 -7.016 1.00 42.95 764 GLY B CA 1
ATOM 4675 C C . GLY B 1 284 ? -56.396 13.604 -7.354 1.00 43.16 764 GLY B C 1
ATOM 4676 O O . GLY B 1 284 ? -55.640 13.919 -8.297 1.00 42.63 764 GLY B O 1
ATOM 4677 N N . LEU B 1 285 ? -56.226 12.496 -6.620 1.00 42.61 765 LEU B N 1
ATOM 4678 C CA . LEU B 1 285 ? -54.936 11.775 -6.648 1.00 43.00 765 LEU B CA 1
ATOM 4679 C C . LEU B 1 285 ? -54.872 10.560 -7.568 1.00 43.11 765 LEU B C 1
ATOM 4680 O O . LEU B 1 285 ? -53.816 9.931 -7.730 1.00 44.32 765 LEU B O 1
ATOM 4685 N N . ASP B 1 286 ? -56.002 10.255 -8.177 1.00 42.76 766 ASP B N 1
ATOM 4686 C CA . ASP B 1 286 ? -56.148 9.061 -9.006 1.00 43.51 766 ASP B CA 1
ATOM 4687 C C . ASP B 1 286 ? -56.846 9.477 -10.294 1.00 42.07 766 ASP B C 1
ATOM 4688 O O . ASP B 1 286 ? -57.940 10.035 -10.245 1.00 42.19 766 ASP B O 1
ATOM 4693 N N . PRO B 1 287 ? -56.205 9.247 -11.452 1.00 42.18 767 PRO B N 1
ATOM 4694 C CA . PRO B 1 287 ? -54.877 8.649 -11.724 1.00 41.80 767 PRO B CA 1
ATOM 4695 C C . PRO B 1 287 ? -53.719 9.486 -11.211 1.00 41.64 767 PRO B C 1
ATOM 4696 O O . PRO B 1 287 ? -53.888 10.695 -11.018 1.00 42.95 767 PRO B O 1
ATOM 4700 N N . PRO B 1 288 ? -52.539 8.864 -11.026 1.00 41.33 768 PRO B N 1
ATOM 4701 C CA . PRO B 1 288 ? -51.368 9.452 -10.378 1.00 41.12 768 PRO B CA 1
ATOM 4702 C C . PRO B 1 288 ? -50.951 10.756 -11.048 1.00 40.88 768 PRO B C 1
ATOM 4703 O O . PRO B 1 288 ? -50.853 10.786 -12.282 1.00 41.07 768 PRO B O 1
ATOM 4707 N N . MET B 1 289 ? -50.675 11.794 -10.248 1.00 40.53 769 MET B N 1
ATOM 4708 C CA . MET B 1 289 ? -50.137 13.080 -10.762 1.00 39.12 769 MET B CA 1
ATOM 4709 C C . MET B 1 289 ? -48.662 13.061 -10.594 1.00 39.41 769 MET B C 1
ATOM 4710 O O . MET B 1 289 ? -48.159 12.913 -9.468 1.00 39.73 769 MET B O 1
ATOM 4715 N N . GLY B 1 290 ? -47.955 13.228 -11.701 1.00 38.25 770 GLY B N 1
ATOM 4716 C CA . GLY B 1 290 ? -46.509 13.060 -11.725 1.00 38.00 770 GLY B CA 1
ATOM 4717 C C . GLY B 1 290 ? -45.890 13.651 -12.956 1.00 38.58 770 GLY B C 1
ATOM 4718 O O . GLY B 1 290 ? -46.376 14.653 -13.468 1.00 39.31 770 GLY B O 1
ATOM 4719 N N . ASP B 1 291 ? -44.802 13.040 -13.414 1.00 38.79 771 ASP B N 1
ATOM 4720 C CA . ASP B 1 291 ? -43.976 13.578 -14.475 1.00 39.07 771 ASP B CA 1
ATOM 4721 C C . ASP B 1 291 ? -44.651 13.912 -15.798 1.00 39.40 771 ASP B C 1
ATOM 4722 O O . ASP B 1 291 ? -44.413 14.990 -16.313 1.00 39.86 771 ASP B O 1
ATOM 4727 N N . PRO B 1 292 ? -45.419 12.970 -16.395 1.00 39.61 772 PRO B N 1
ATOM 4728 C CA . PRO B 1 292 ? -46.077 13.343 -17.642 1.00 39.12 772 PRO B CA 1
ATOM 4729 C C . PRO B 1 292 ? -46.938 14.603 -17.524 1.00 38.65 772 PRO B C 1
ATOM 4730 O O . PRO B 1 292 ? -47.045 15.348 -18.491 1.00 38.45 772 PRO B O 1
ATOM 4734 N N . GLU B 1 293 ? -47.578 14.782 -16.372 1.00 38.02 773 GLU B N 1
ATOM 4735 C CA . GLU B 1 293 ? -48.519 15.876 -16.123 1.00 37.27 773 GLU B CA 1
ATOM 4736 C C . GLU B 1 293 ? -47.780 17.215 -16.005 1.00 35.63 773 GLU B C 1
ATOM 4737 O O . GLU B 1 293 ? -48.228 18.212 -16.578 1.00 34.88 773 GLU B O 1
ATOM 4743 N N . TYR B 1 294 ? -46.667 17.192 -15.274 1.00 33.92 774 TYR B N 1
ATOM 4744 C CA . TYR B 1 294 ? -45.774 18.348 -15.032 1.00 32.60 774 TYR B CA 1
ATOM 4745 C C . TYR B 1 294 ? -44.954 18.701 -16.290 1.00 32.83 774 TYR B C 1
ATOM 4746 O O . TYR B 1 294 ? -44.701 19.896 -16.601 1.00 33.03 774 TYR B O 1
ATOM 4755 N N . LEU B 1 295 ? -44.558 17.673 -17.038 1.00 30.65 775 LEU B N 1
ATOM 4756 C CA . LEU B 1 295 ? -43.926 17.885 -18.322 1.00 30.10 775 LEU B CA 1
ATOM 4757 C C . LEU B 1 295 ? -44.924 18.497 -19.291 1.00 28.79 775 LEU B C 1
ATOM 4758 O O . LEU B 1 295 ? -44.569 19.369 -20.060 1.00 28.96 775 LEU B O 1
ATOM 4763 N N . ALA B 1 296 ? -46.178 18.076 -19.257 1.00 29.12 776 ALA B N 1
ATOM 4764 C CA . ALA B 1 296 ? -47.120 18.684 -20.171 1.00 28.02 776 ALA B CA 1
ATOM 4765 C C . ALA B 1 296 ? -47.378 20.160 -19.772 1.00 28.86 776 ALA B C 1
ATOM 4766 O O . ALA B 1 296 ? -47.560 21.064 -20.640 1.00 27.40 776 ALA B O 1
ATOM 4768 N N . ALA B 1 297 ? -47.464 20.412 -18.474 1.00 27.79 777 ALA B N 1
ATOM 4769 C CA . ALA B 1 297 ? -47.688 21.789 -18.024 1.00 27.69 777 ALA B CA 1
ATOM 4770 C C . ALA B 1 297 ? -46.585 22.694 -18.485 1.00 27.04 777 ALA B C 1
ATOM 4771 O O . ALA B 1 297 ? -46.873 23.819 -18.933 1.00 28.55 777 ALA B O 1
ATOM 4773 N N . PHE B 1 298 ? -45.342 22.197 -18.491 1.00 27.30 778 PHE B N 1
ATOM 4774 C CA . PHE B 1 298 ? -44.204 22.982 -18.954 1.00 27.78 778 PHE B CA 1
ATOM 4775 C C . PHE B 1 298 ? -44.223 23.191 -20.488 1.00 28.42 778 PHE B C 1
ATOM 4776 O O . PHE B 1 298 ? -43.944 24.305 -20.958 1.00 27.87 778 PHE B O 1
ATOM 4784 N N . ARG B 1 299 ? -44.595 22.156 -21.262 1.00 26.70 779 ARG B N 1
ATOM 4785 C CA . ARG B 1 299 ? -44.616 22.254 -22.726 1.00 27.53 779 ARG B CA 1
ATOM 4786 C C . ARG B 1 299 ? -45.719 23.200 -23.155 1.00 26.41 779 ARG B C 1
ATOM 4787 O O . ARG B 1 299 ? -45.549 23.980 -24.094 1.00 27.25 779 ARG B O 1
ATOM 4795 N N . ILE B 1 300 ? -46.866 23.088 -22.515 1.00 25.65 780 ILE B N 1
ATOM 4796 C CA . ILE B 1 300 ? -48.077 23.745 -23.012 1.00 27.24 780 ILE B CA 1
ATOM 4797 C C . ILE B 1 300 ? -48.307 25.117 -22.401 1.00 28.57 780 ILE B C 1
ATOM 4798 O O . ILE B 1 300 ? -48.760 26.046 -23.106 1.00 29.54 780 ILE B O 1
ATOM 4803 N N . VAL B 1 301 ? -48.021 25.247 -21.104 1.00 28.15 781 VAL B N 1
ATOM 4804 C CA . VAL B 1 301 ? -48.348 26.497 -20.403 1.00 28.95 781 VAL B CA 1
ATOM 4805 C C . VAL B 1 301 ? -47.105 27.306 -19.984 1.00 27.98 781 VAL B C 1
ATOM 4806 O O . VAL B 1 301 ? -46.886 28.454 -20.464 1.00 28.32 781 VAL B O 1
ATOM 4810 N N . VAL B 1 302 ? -46.283 26.730 -19.119 1.00 27.35 782 VAL B N 1
ATOM 4811 C CA . VAL B 1 302 ? -45.204 27.473 -18.477 1.00 27.47 782 VAL B CA 1
ATOM 4812 C C . VAL B 1 302 ? -44.129 27.968 -19.448 1.00 27.61 782 VAL B C 1
ATOM 4813 O O . VAL B 1 302 ? -43.678 29.118 -19.376 1.00 27.86 782 VAL B O 1
ATOM 4817 N N . MET B 1 303 ? -43.671 27.115 -20.334 1.00 25.96 783 MET B N 1
ATOM 4818 C CA . MET B 1 303 ? -42.603 27.582 -21.199 1.00 27.86 783 MET B CA 1
ATOM 4819 C C . MET B 1 303 ? -43.073 28.572 -22.297 1.00 27.36 783 MET B C 1
ATOM 4820 O O . MET B 1 303 ? -42.389 29.532 -22.539 1.00 28.42 783 MET B O 1
ATOM 4825 N N . PRO B 1 304 ? -44.219 28.310 -22.959 1.00 27.46 784 PRO B N 1
ATOM 4826 C CA . PRO B 1 304 ? -44.714 29.249 -23.970 1.00 27.28 784 PRO B CA 1
ATOM 4827 C C . PRO B 1 304 ? -45.004 30.644 -23.395 1.00 26.62 784 PRO B C 1
ATOM 4828 O O . PRO B 1 304 ? -44.579 31.627 -23.987 1.00 25.42 784 PRO B O 1
ATOM 4832 N N . ILE B 1 305 ? -45.662 30.707 -22.238 1.00 25.98 785 ILE B N 1
ATOM 4833 C CA . ILE B 1 305 ? -45.964 31.990 -21.566 1.00 24.29 785 ILE B CA 1
ATOM 4834 C C . ILE B 1 305 ? -44.683 32.722 -21.148 1.00 24.82 785 ILE B C 1
ATOM 4835 O O . ILE B 1 305 ? -44.522 33.898 -21.490 1.00 25.74 785 ILE B O 1
ATOM 4840 N N . ALA B 1 306 ? -43.760 32.012 -20.499 1.00 24.24 786 ALA B N 1
ATOM 4841 C CA . ALA B 1 306 ? -42.478 32.540 -20.061 1.00 24.74 786 ALA B CA 1
ATOM 4842 C C . ALA B 1 306 ? -41.693 33.139 -21.216 1.00 25.62 786 ALA B C 1
ATOM 4843 O O . ALA B 1 306 ? -41.096 34.219 -21.071 1.00 23.76 786 ALA B O 1
ATOM 4845 N N . ARG B 1 307 ? -41.727 32.456 -22.365 1.00 24.56 787 ARG B N 1
ATOM 4846 C CA . ARG B 1 307 ? -41.052 32.937 -23.585 1.00 26.63 787 ARG B CA 1
ATOM 4847 C C . ARG B 1 307 ? -41.680 34.191 -24.206 1.00 26.27 787 ARG B C 1
ATOM 4848 O O . ARG B 1 307 ? -40.980 35.073 -24.637 1.00 28.12 787 ARG B O 1
ATOM 4856 N N . GLU B 1 308 ? -43.006 34.278 -24.197 1.00 27.42 788 GLU B N 1
ATOM 4857 C CA . GLU B 1 308 ? -43.698 35.465 -24.672 1.00 28.21 788 GLU B CA 1
ATOM 4858 C C . GLU B 1 308 ? -43.402 36.652 -23.717 1.00 27.91 788 GLU B C 1
ATOM 4859 O O . GLU B 1 308 ? -43.103 37.782 -24.173 1.00 25.89 788 GLU B O 1
ATOM 4865 N N . PHE B 1 309 ? -43.399 36.374 -22.409 1.00 25.24 789 PHE B N 1
ATOM 4866 C CA . PHE B 1 309 ? -42.949 37.349 -21.412 1.00 25.38 789 PHE B CA 1
ATOM 4867 C C . PHE B 1 309 ? -41.485 37.742 -21.580 1.00 25.27 789 PHE B C 1
ATOM 4868 O O . PHE B 1 309 ? -41.139 38.919 -21.455 1.00 25.83 789 PHE B O 1
ATOM 4876 N N . SER B 1 310 ? -40.606 36.764 -21.817 1.00 25.31 790 SER B N 1
ATOM 4877 C CA . SER B 1 310 ? -39.177 37.047 -21.957 1.00 26.28 790 SER B CA 1
ATOM 4878 C C . SER B 1 310 ? -38.586 37.759 -20.715 1.00 26.46 790 SER B C 1
ATOM 4879 O O . SER B 1 310 ? -38.162 38.890 -20.800 1.00 27.33 790 SER B O 1
ATOM 4882 N N . PRO B 1 311 ? -38.488 37.057 -19.558 1.00 25.82 791 PRO B N 1
ATOM 4883 C CA . PRO B 1 311 ? -37.957 37.615 -18.288 1.00 24.96 791 PRO B CA 1
ATOM 4884 C C . PRO B 1 311 ? -36.453 37.942 -18.365 1.00 25.08 791 PRO B C 1
ATOM 4885 O O . PRO B 1 311 ? -35.742 37.291 -19.114 1.00 25.27 791 PRO B O 1
ATOM 4889 N N . ASP B 1 312 ? -35.981 38.914 -17.579 1.00 25.06 792 ASP B N 1
ATOM 4890 C CA . ASP B 1 312 ? -34.553 39.173 -17.365 1.00 25.40 792 ASP B CA 1
ATOM 4891 C C . ASP B 1 312 ? -34.008 38.289 -16.259 1.00 24.71 792 ASP B C 1
ATOM 4892 O O . ASP B 1 312 ? -32.782 38.204 -16.082 1.00 24.50 792 ASP B O 1
ATOM 4897 N N . LEU B 1 313 ? -34.890 37.726 -15.432 1.00 24.09 793 LEU B N 1
ATOM 4898 C CA . LEU B 1 313 ? -34.464 36.887 -14.324 1.00 23.61 793 LEU B CA 1
ATOM 4899 C C . LEU B 1 313 ? -35.573 35.941 -13.920 1.00 23.72 793 LEU B C 1
ATOM 4900 O O . LEU B 1 313 ? -36.724 36.308 -13.979 1.00 23.36 793 LEU B O 1
ATOM 4905 N N . VAL B 1 314 ? -35.218 34.696 -13.558 1.00 23.22 794 VAL B N 1
ATOM 4906 C CA . VAL B 1 314 ? -36.232 33.707 -13.134 1.00 22.93 794 VAL B CA 1
ATOM 4907 C C . VAL B 1 314 ? -35.976 33.348 -11.681 1.00 22.50 794 VAL B C 1
ATOM 4908 O O . VAL B 1 314 ? -34.860 32.946 -11.316 1.00 23.27 794 VAL B O 1
ATOM 4912 N N . LEU B 1 315 ? -37.007 33.492 -10.845 1.00 21.95 795 LEU B N 1
ATOM 4913 C CA . LEU B 1 315 ? -36.936 33.049 -9.464 1.00 22.68 795 LEU B CA 1
ATOM 4914 C C . LEU B 1 315 ? -37.858 31.838 -9.369 1.00 23.72 795 LEU B C 1
ATOM 4915 O O . LEU B 1 315 ? -38.961 31.897 -9.912 1.00 24.66 795 LEU B O 1
ATOM 4920 N N . VAL B 1 316 ? -37.431 30.786 -8.646 1.00 20.80 796 VAL B N 1
ATOM 4921 C CA . VAL B 1 316 ? -38.258 29.600 -8.465 1.00 21.02 796 VAL B CA 1
ATOM 4922 C C . VAL B 1 316 ? -38.591 29.365 -6.985 1.00 21.43 796 VAL B C 1
ATOM 4923 O O . VAL B 1 316 ? -37.698 29.290 -6.156 1.00 22.37 796 VAL B O 1
ATOM 4927 N N . SER B 1 317 ? -39.873 29.279 -6.664 1.00 21.52 797 SER B N 1
ATOM 4928 C CA . SER B 1 317 ? -40.268 28.867 -5.311 1.00 23.11 797 SER B CA 1
ATOM 4929 C C . SER B 1 317 ? -40.211 27.334 -5.417 1.00 23.02 797 SER B C 1
ATOM 4930 O O . SER B 1 317 ? -41.111 26.751 -5.949 1.00 22.81 797 SER B O 1
ATOM 4933 N N . ALA B 1 318 ? -39.059 26.745 -5.044 1.00 24.81 798 ALA B N 1
ATOM 4934 C CA . ALA B 1 318 ? -38.770 25.306 -5.338 1.00 23.96 798 ALA B CA 1
ATOM 4935 C C . ALA B 1 318 ? -39.074 24.452 -4.080 1.00 25.15 798 ALA B C 1
ATOM 4936 O O . ALA B 1 318 ? -38.176 24.078 -3.333 1.00 26.23 798 ALA B O 1
ATOM 4938 N N . GLY B 1 319 ? -40.334 24.232 -3.829 1.00 24.14 799 GLY B N 1
ATOM 4939 C CA . GLY B 1 319 ? -40.752 23.249 -2.857 1.00 27.10 799 GLY B CA 1
ATOM 4940 C C . GLY B 1 319 ? -40.784 21.881 -3.550 1.00 27.13 799 GLY B C 1
ATOM 4941 O O . GLY B 1 319 ? -40.986 21.803 -4.772 1.00 27.45 799 GLY B O 1
ATOM 4942 N N . PHE B 1 320 ? -40.538 20.826 -2.779 1.00 27.28 800 PHE B N 1
ATOM 4943 C CA . PHE B 1 320 ? -40.508 19.468 -3.313 1.00 27.83 800 PHE B CA 1
ATOM 4944 C C . PHE B 1 320 ? -41.559 18.521 -2.734 1.00 29.03 800 PHE B C 1
ATOM 4945 O O . PHE B 1 320 ? -41.437 17.266 -2.824 1.00 30.68 800 PHE B O 1
ATOM 4953 N N . ASP B 1 321 ? -42.606 19.109 -2.192 1.00 29.76 801 ASP B N 1
ATOM 4954 C CA . ASP B 1 321 ? -43.796 18.375 -1.755 1.00 31.06 801 ASP B CA 1
ATOM 4955 C C . ASP B 1 321 ? -44.746 17.790 -2.790 1.00 32.07 801 ASP B C 1
ATOM 4956 O O . ASP B 1 321 ? -45.717 17.107 -2.421 1.00 32.45 801 ASP B O 1
ATOM 4961 N N . ALA B 1 322 ? -44.497 18.050 -4.073 1.00 33.74 802 ALA B N 1
ATOM 4962 C CA . ALA B 1 322 ? -45.170 17.303 -5.138 1.00 34.92 802 ALA B CA 1
ATOM 4963 C C . ALA B 1 322 ? -44.390 15.981 -5.445 1.00 36.52 802 ALA B C 1
ATOM 4964 O O . ALA B 1 322 ? -44.806 15.204 -6.288 1.00 36.22 802 ALA B O 1
ATOM 4966 N N . ALA B 1 323 ? -43.237 15.798 -4.804 1.00 37.55 803 ALA B N 1
ATOM 4967 C CA . ALA B 1 323 ? -42.361 14.655 -5.031 1.00 40.23 803 ALA B CA 1
ATOM 4968 C C . ALA B 1 323 ? -42.957 13.349 -4.494 1.00 41.22 803 ALA B C 1
ATOM 4969 O O . ALA B 1 323 ? -43.827 13.362 -3.615 1.00 41.69 803 ALA B O 1
ATOM 4971 N N . GLU B 1 324 ? -42.523 12.232 -5.091 1.00 43.89 804 GLU B N 1
ATOM 4972 C CA . GLU B 1 324 ? -42.902 10.895 -4.642 1.00 44.51 804 GLU B CA 1
ATOM 4973 C C . GLU B 1 324 ? -42.471 10.781 -3.167 1.00 44.73 804 GLU B C 1
ATOM 4974 O O . GLU B 1 324 ? -41.359 11.177 -2.801 1.00 44.70 804 GLU B O 1
ATOM 4980 N N . GLY B 1 325 ? -43.361 10.287 -2.312 1.00 44.87 805 GLY B N 1
ATOM 4981 C CA . GLY B 1 325 ? -43.032 10.155 -0.892 1.00 44.76 805 GLY B CA 1
ATOM 4982 C C . GLY B 1 325 ? -43.772 11.092 0.044 1.00 44.87 805 GLY B C 1
ATOM 4983 O O . GLY B 1 325 ? -43.482 11.124 1.230 1.00 46.16 805 GLY B O 1
ATOM 4984 N N . HIS B 1 326 ? -44.725 11.856 -0.479 1.00 44.25 806 HIS B N 1
ATOM 4985 C CA . HIS B 1 326 ? -45.542 12.716 0.345 1.00 43.68 806 HIS B CA 1
ATOM 4986 C C . HIS B 1 326 ? -46.940 12.137 0.391 1.00 45.05 806 HIS B C 1
ATOM 4987 O O . HIS B 1 326 ? -47.689 12.190 -0.586 1.00 45.23 806 HIS B O 1
ATOM 4994 N N . PRO B 1 327 ? -47.309 11.548 1.532 1.00 46.03 807 PRO B N 1
ATOM 4995 C CA . PRO B 1 327 ? -48.627 10.956 1.483 1.00 46.73 807 PRO B CA 1
ATOM 4996 C C . PRO B 1 327 ? -49.605 12.086 1.303 1.00 47.11 807 PRO B C 1
ATOM 4997 O O . PRO B 1 327 ? -49.254 13.230 1.597 1.00 47.51 807 PRO B O 1
ATOM 5001 N N . ALA B 1 328 ? -50.800 11.800 0.793 1.00 47.71 808 ALA B N 1
ATOM 5002 C CA . ALA B 1 328 ? -51.909 12.676 1.064 1.00 49.16 808 ALA B CA 1
ATOM 5003 C C . ALA B 1 328 ? -51.982 12.857 2.624 1.00 50.55 808 ALA B C 1
ATOM 5004 O O . ALA B 1 328 ? -51.622 11.944 3.399 1.00 51.82 808 ALA B O 1
ATOM 5006 N N . PRO B 1 329 ? -52.412 14.023 3.121 1.00 50.68 809 PRO B N 1
ATOM 5007 C CA . PRO B 1 329 ? -52.763 15.332 2.585 1.00 49.86 809 PRO B CA 1
ATOM 5008 C C . PRO B 1 329 ? -51.593 16.318 2.637 1.00 48.67 809 PRO B C 1
ATOM 5009 O O . PRO B 1 329 ? -51.824 17.516 2.818 1.00 48.44 809 PRO B O 1
ATOM 5013 N N . LEU B 1 330 ? -50.370 15.813 2.539 1.00 47.86 810 LEU B N 1
ATOM 5014 C CA . LEU B 1 330 ? -49.182 16.673 2.409 1.00 47.98 810 LEU B CA 1
ATOM 5015 C C . LEU B 1 330 ? -48.741 16.913 0.948 1.00 46.87 810 LEU B C 1
ATOM 5016 O O . LEU B 1 330 ? -47.827 17.699 0.690 1.00 47.51 810 LEU B O 1
ATOM 5021 N N . GLY B 1 331 ? -49.412 16.241 0.013 1.00 45.82 811 GLY B N 1
ATOM 5022 C CA . GLY B 1 331 ? -49.081 16.279 -1.415 1.00 44.13 811 GLY B CA 1
ATOM 5023 C C . GLY B 1 331 ? -49.786 15.152 -2.158 1.00 42.85 811 GLY B C 1
ATOM 5024 O O . GLY B 1 331 ? -50.881 15.336 -2.692 1.00 42.66 811 GLY B O 1
ATOM 5025 N N . GLY B 1 332 ? -49.160 13.982 -2.193 1.00 42.39 812 GLY B N 1
ATOM 5026 C CA . GLY B 1 332 ? -49.805 12.773 -2.732 1.00 41.85 812 GLY B CA 1
ATOM 5027 C C . GLY B 1 332 ? -49.699 12.754 -4.248 1.00 41.83 812 GLY B C 1
ATOM 5028 O O . GLY B 1 332 ? -50.556 12.169 -4.944 1.00 41.59 812 GLY B O 1
ATOM 5029 N N . TYR B 1 333 ? -48.633 13.412 -4.730 1.00 40.15 813 TYR B N 1
ATOM 5030 C CA . TYR B 1 333 ? -48.244 13.479 -6.137 1.00 39.05 813 TYR B CA 1
ATOM 5031 C C . TYR B 1 333 ? -47.003 12.633 -6.274 1.00 39.06 813 TYR B C 1
ATOM 5032 O O . TYR B 1 333 ? -46.332 12.317 -5.277 1.00 38.46 813 TYR B O 1
ATOM 5041 N N . HIS B 1 334 ? -46.678 12.310 -7.517 1.00 39.03 814 HIS B N 1
ATOM 5042 C CA . HIS B 1 334 ? -45.668 11.305 -7.844 1.00 39.51 814 HIS B CA 1
ATOM 5043 C C . HIS B 1 334 ? -44.595 11.870 -8.738 1.00 39.17 814 HIS B C 1
ATOM 5044 O O . HIS B 1 334 ? -43.925 11.115 -9.475 1.00 39.53 814 HIS B O 1
ATOM 5051 N N . VAL B 1 335 ? -44.383 13.196 -8.649 1.00 37.89 815 VAL B N 1
ATOM 5052 C CA . VAL B 1 335 ? -43.338 13.856 -9.465 1.00 35.88 815 VAL B CA 1
ATOM 5053 C C . VAL B 1 335 ? -41.992 13.384 -9.054 1.00 36.36 815 VAL B C 1
ATOM 5054 O O . VAL B 1 335 ? -41.670 13.426 -7.865 1.00 36.85 815 VAL B O 1
ATOM 5058 N N . SER B 1 336 ? -41.184 12.978 -10.034 1.00 36.74 816 SER B N 1
ATOM 5059 C CA . SER B 1 336 ? -39.862 12.404 -9.766 1.00 37.41 816 SER B CA 1
ATOM 5060 C C . SER B 1 336 ? -38.768 13.446 -9.689 1.00 37.99 816 SER B C 1
ATOM 5061 O O . SER B 1 336 ? -38.934 14.548 -10.205 1.00 38.46 816 SER B O 1
ATOM 5064 N N . ALA B 1 337 ? -37.650 13.075 -9.046 1.00 37.79 817 ALA B N 1
ATOM 5065 C CA . ALA B 1 337 ? -36.434 13.866 -8.934 1.00 37.11 817 ALA B CA 1
ATOM 5066 C C . ALA B 1 337 ? -35.940 14.373 -10.268 1.00 38.53 817 ALA B C 1
ATOM 5067 O O . ALA B 1 337 ? -35.713 15.590 -10.464 1.00 38.37 817 ALA B O 1
ATOM 5069 N N . LYS B 1 338 ? -35.698 13.410 -11.158 1.00 37.60 818 LYS B N 1
ATOM 5070 C CA . LYS B 1 338 ? -35.271 13.654 -12.528 1.00 37.08 818 LYS B CA 1
ATOM 5071 C C . LYS B 1 338 ? -36.117 14.718 -13.267 1.00 35.38 818 LYS B C 1
ATOM 5072 O O . LYS B 1 338 ? -35.559 15.530 -14.003 1.00 34.75 818 LYS B O 1
ATOM 5078 N N . CYS B 1 339 ? -37.436 14.660 -13.081 1.00 33.92 819 CYS B N 1
ATOM 5079 C CA . CYS B 1 339 ? -38.374 15.679 -13.553 1.00 33.80 819 CYS B CA 1
ATOM 5080 C C . CYS B 1 339 ? -38.088 17.110 -13.024 1.00 32.90 819 CYS B C 1
ATOM 5081 O O . CYS B 1 339 ? -37.906 18.032 -13.815 1.00 32.68 819 CYS B O 1
ATOM 5084 N N . PHE B 1 340 ? -38.024 17.283 -11.697 1.00 31.91 820 PHE B N 1
ATOM 5085 C CA . PHE B 1 340 ? -37.476 18.505 -11.088 1.00 29.84 820 PHE B CA 1
ATOM 5086 C C . PHE B 1 340 ? -36.161 18.951 -11.731 1.00 30.27 820 PHE B C 1
ATOM 5087 O O . PHE B 1 340 ? -36.021 20.116 -12.118 1.00 29.91 820 PHE B O 1
ATOM 5095 N N . GLY B 1 341 ? -35.186 18.059 -11.893 1.00 29.23 821 GLY B N 1
ATOM 5096 C CA . GLY B 1 341 ? -33.963 18.444 -12.598 1.00 29.67 821 GLY B CA 1
ATOM 5097 C C . GLY B 1 341 ? -34.246 18.976 -14.010 1.00 31.03 821 GLY B C 1
ATOM 5098 O O . GLY B 1 341 ? -33.564 19.889 -14.502 1.00 30.47 821 GLY B O 1
ATOM 5099 N N . TYR B 1 342 ? -35.304 18.457 -14.632 1.00 31.97 822 TYR B N 1
ATOM 5100 C CA . TYR B 1 342 ? -35.585 18.787 -16.036 1.00 33.45 822 TYR B CA 1
ATOM 5101 C C . TYR B 1 342 ? -36.342 20.103 -16.167 1.00 32.71 822 TYR B C 1
ATOM 5102 O O . TYR B 1 342 ? -36.064 20.861 -17.066 1.00 32.92 822 TYR B O 1
ATOM 5111 N N . MET B 1 343 ? -37.312 20.343 -15.280 1.00 32.97 823 MET B N 1
ATOM 5112 C CA . MET B 1 343 ? -37.969 21.644 -15.176 1.00 31.08 823 MET B CA 1
ATOM 5113 C C . MET B 1 343 ? -36.927 22.742 -14.890 1.00 30.81 823 MET B C 1
ATOM 5114 O O . MET B 1 343 ? -36.945 23.766 -15.540 1.00 30.34 823 MET B O 1
ATOM 5119 N N . THR B 1 344 ? -35.989 22.505 -13.973 1.00 29.54 824 THR B N 1
ATOM 5120 C CA . THR B 1 344 ? -34.827 23.411 -13.765 1.00 29.76 824 THR B CA 1
ATOM 5121 C C . THR B 1 344 ? -34.061 23.702 -15.039 1.00 29.73 824 THR B C 1
ATOM 5122 O O . THR B 1 344 ? -33.806 24.867 -15.391 1.00 28.51 824 THR B O 1
ATOM 5126 N N . GLN B 1 345 ? -33.705 22.642 -15.771 1.00 28.92 825 GLN B N 1
ATOM 5127 C CA . GLN B 1 345 ? -32.881 22.793 -16.975 1.00 28.36 825 GLN B CA 1
ATOM 5128 C C . GLN B 1 345 ? -33.593 23.617 -18.044 1.00 27.28 825 GLN B C 1
ATOM 5129 O O . GLN B 1 345 ? -32.993 24.369 -18.806 1.00 27.44 825 GLN B O 1
ATOM 5135 N N . GLN B 1 346 ? -34.890 23.472 -18.068 1.00 26.68 826 GLN B N 1
ATOM 5136 C CA . GLN B 1 346 ? -35.705 24.115 -19.050 1.00 27.95 826 GLN B CA 1
ATOM 5137 C C . GLN B 1 346 ? -35.861 25.620 -18.746 1.00 27.31 826 GLN B C 1
ATOM 5138 O O . GLN B 1 346 ? -35.989 26.432 -19.661 1.00 27.75 826 GLN B O 1
ATOM 5144 N N . LEU B 1 347 ? -35.919 25.944 -17.455 1.00 26.39 827 LEU B N 1
ATOM 5145 C CA . LEU B 1 347 ? -36.019 27.334 -16.995 1.00 25.70 827 LEU B CA 1
ATOM 5146 C C . LEU B 1 347 ? -34.697 28.042 -17.241 1.00 25.36 827 LEU B C 1
ATOM 5147 O O . LEU B 1 347 ? -34.652 29.238 -17.475 1.00 25.46 827 LEU B O 1
ATOM 5152 N N . MET B 1 348 ? -33.610 27.275 -17.308 1.00 26.07 828 MET B N 1
ATOM 5153 C CA . MET B 1 348 ? -32.286 27.859 -17.504 1.00 26.25 828 MET B CA 1
ATOM 5154 C C . MET B 1 348 ? -32.066 28.366 -18.951 1.00 27.43 828 MET B C 1
ATOM 5155 O O . MET B 1 348 ? -31.103 29.073 -19.201 1.00 27.39 828 MET B O 1
ATOM 5160 N N . ASN B 1 349 ? -32.947 27.975 -19.868 1.00 28.17 829 ASN B N 1
ATOM 5161 C CA . ASN B 1 349 ? -32.992 28.466 -21.250 1.00 29.12 829 ASN B CA 1
ATOM 5162 C C . ASN B 1 349 ? -33.438 29.925 -21.317 1.00 28.99 829 ASN B C 1
ATOM 5163 O O . ASN B 1 349 ? -33.287 30.536 -22.360 1.00 28.47 829 ASN B O 1
ATOM 5168 N N . LEU B 1 350 ? -34.049 30.418 -20.224 1.00 28.01 830 LEU B N 1
ATOM 5169 C CA . LEU B 1 350 ? -34.654 31.760 -20.115 1.00 27.98 830 LEU B CA 1
ATOM 5170 C C . LEU B 1 350 ? -33.711 32.730 -19.470 1.00 27.96 830 LEU B C 1
ATOM 5171 O O . LEU B 1 350 ? -32.790 32.324 -18.749 1.00 28.88 830 LEU B O 1
ATOM 5176 N N . ALA B 1 351 ? -33.914 34.022 -19.726 1.00 28.34 831 ALA B N 1
ATOM 5177 C CA . ALA B 1 351 ? -33.226 35.081 -18.965 1.00 28.33 831 ALA B CA 1
ATOM 5178 C C . ALA B 1 351 ? -31.708 34.994 -19.058 1.00 29.51 831 ALA B C 1
ATOM 5179 O O . ALA B 1 351 ? -30.991 35.310 -18.105 1.00 29.04 831 ALA B O 1
ATOM 5181 N N . GLY B 1 352 ? -31.222 34.502 -20.197 1.00 30.69 832 GLY B N 1
ATOM 5182 C CA . GLY B 1 352 ? -29.791 34.283 -20.374 1.00 31.49 832 GLY B CA 1
ATOM 5183 C C . GLY B 1 352 ? -29.265 33.269 -19.360 1.00 31.19 832 GLY B C 1
ATOM 5184 O O . GLY B 1 352 ? -28.094 33.261 -19.066 1.00 31.48 832 GLY B O 1
ATOM 5185 N N . GLY B 1 353 ? -30.147 32.460 -18.776 1.00 31.36 833 GLY B N 1
ATOM 5186 C CA . GLY B 1 353 ? -29.715 31.519 -17.724 1.00 30.15 833 GLY B CA 1
ATOM 5187 C C . GLY B 1 353 ? -29.666 32.095 -16.320 1.00 29.74 833 GLY B C 1
ATOM 5188 O O . GLY B 1 353 ? -29.153 31.427 -15.416 1.00 31.31 833 GLY B O 1
ATOM 5189 N N . ALA B 1 354 ? -30.208 33.310 -16.110 1.00 28.34 834 ALA B N 1
ATOM 5190 C CA . ALA B 1 354 ? -30.239 33.885 -14.773 1.00 27.02 834 ALA B CA 1
ATOM 5191 C C . ALA B 1 354 ? -31.378 33.304 -13.981 1.00 27.56 834 ALA B C 1
ATOM 5192 O O . ALA B 1 354 ? -32.522 33.765 -14.083 1.00 27.16 834 ALA B O 1
ATOM 5194 N N . VAL B 1 355 ? -31.090 32.198 -13.276 1.00 26.10 835 VAL B N 1
ATOM 5195 C CA . VAL B 1 355 ? -32.123 31.443 -12.581 1.00 25.81 835 VAL B CA 1
ATOM 5196 C C . VAL B 1 355 ? -31.708 31.219 -11.118 1.00 25.51 835 VAL B C 1
ATOM 5197 O O . VAL B 1 355 ? -30.547 30.828 -10.838 1.00 26.10 835 VAL B O 1
ATOM 5201 N N . VAL B 1 356 ? -32.637 31.480 -10.192 1.00 24.67 836 VAL B N 1
ATOM 5202 C CA . VAL B 1 356 ? -32.446 31.218 -8.740 1.00 24.67 836 VAL B CA 1
ATOM 5203 C C . VAL B 1 356 ? -33.555 30.371 -8.137 1.00 25.05 836 VAL B C 1
ATOM 5204 O O . VAL B 1 356 ? -34.734 30.756 -8.182 1.00 26.32 836 VAL B O 1
ATOM 5208 N N . LEU B 1 357 ? -33.199 29.230 -7.517 1.00 25.44 837 LEU B N 1
ATOM 5209 C CA . LEU B 1 357 ? -34.198 28.383 -6.862 1.00 25.37 837 LEU B CA 1
ATOM 5210 C C . LEU B 1 357 ? -34.161 28.635 -5.377 1.00 24.91 837 LEU B C 1
ATOM 5211 O O . LEU B 1 357 ? -33.076 28.812 -4.842 1.00 25.38 837 LEU B O 1
ATOM 5216 N N . ALA B 1 358 ? -35.327 28.655 -4.717 1.00 22.21 838 ALA B N 1
ATOM 5217 C CA . ALA B 1 358 ? -35.308 28.813 -3.288 1.00 22.69 838 ALA B CA 1
ATOM 5218 C C . ALA B 1 358 ? -36.189 27.728 -2.749 1.00 22.53 838 ALA B C 1
ATOM 5219 O O . ALA B 1 358 ? -37.333 27.590 -3.168 1.00 22.73 838 ALA B O 1
ATOM 5221 N N . LEU B 1 359 ? -35.675 26.966 -1.782 1.00 23.33 839 LEU B N 1
ATOM 5222 C CA . LEU B 1 359 ? -36.476 25.946 -1.117 1.00 24.33 839 LEU B CA 1
ATOM 5223 C C . LEU B 1 359 ? -37.716 26.516 -0.467 1.00 24.59 839 LEU B C 1
ATOM 5224 O O . LEU B 1 359 ? -37.648 27.483 0.243 1.00 25.41 839 LEU B O 1
ATOM 5229 N N . GLU B 1 360 ? -38.832 25.869 -0.684 1.00 24.59 840 GLU B N 1
ATOM 5230 C CA . GLU B 1 360 ? -40.093 26.186 -0.034 1.00 25.36 840 GLU B CA 1
ATOM 5231 C C . GLU B 1 360 ? -40.441 24.908 0.781 1.00 25.91 840 GLU B C 1
ATOM 5232 O O . GLU B 1 360 ? -39.643 24.544 1.646 1.00 27.35 840 GLU B O 1
ATOM 5238 N N . GLY B 1 361 ? -41.570 24.254 0.524 1.00 27.60 841 GLY B N 1
ATOM 5239 C CA . GLY B 1 361 ? -41.988 23.068 1.286 1.00 29.69 841 GLY B CA 1
ATOM 5240 C C . GLY B 1 361 ? -41.372 21.739 0.831 1.00 31.00 841 GLY B C 1
ATOM 5241 O O . GLY B 1 361 ? -40.392 21.705 0.115 1.00 30.15 841 GLY B O 1
ATOM 5242 N N . GLY B 1 362 ? -41.961 20.626 1.262 1.00 33.64 842 GLY B N 1
ATOM 5243 C CA . GLY B 1 362 ? -41.379 19.314 0.998 1.00 35.03 842 GLY B CA 1
ATOM 5244 C C . GLY B 1 362 ? -40.770 18.788 2.288 1.00 37.21 842 GLY B C 1
ATOM 5245 O O . GLY B 1 362 ? -39.800 19.336 2.792 1.00 36.43 842 GLY B O 1
ATOM 5246 N N . HIS B 1 363 ? -41.336 17.723 2.841 1.00 39.55 843 HIS B N 1
ATOM 5247 C CA . HIS B 1 363 ? -40.782 17.224 4.113 1.00 42.11 843 HIS B CA 1
ATOM 5248 C C . HIS B 1 363 ? -40.133 15.829 4.152 1.00 42.15 843 HIS B C 1
ATOM 5249 O O . HIS B 1 363 ? -39.381 15.552 5.077 1.00 41.89 843 HIS B O 1
ATOM 5256 N N . ASP B 1 364 ? -40.408 14.969 3.169 1.00 42.74 844 ASP B N 1
ATOM 5257 C CA . ASP B 1 364 ? -39.772 13.639 3.121 1.00 43.00 844 ASP B CA 1
ATOM 5258 C C . ASP B 1 364 ? -38.321 13.813 2.778 1.00 42.82 844 ASP B C 1
ATOM 5259 O O . ASP B 1 364 ? -37.996 14.307 1.705 1.00 42.71 844 ASP B O 1
ATOM 5264 N N . LEU B 1 365 ? -37.437 13.396 3.675 1.00 42.00 845 LEU B N 1
ATOM 5265 C CA . LEU B 1 365 ? -36.042 13.735 3.509 1.00 41.65 845 LEU B CA 1
ATOM 5266 C C . LEU B 1 365 ? -35.419 13.081 2.306 1.00 41.22 845 LEU B C 1
ATOM 5267 O O . LEU B 1 365 ? -34.553 13.683 1.673 1.00 42.27 845 LEU B O 1
ATOM 5272 N N . THR B 1 366 ? -35.816 11.851 1.988 1.00 40.16 846 THR B N 1
ATOM 5273 C CA . THR B 1 366 ? -35.164 11.187 0.846 1.00 39.71 846 THR B CA 1
ATOM 5274 C C . THR B 1 366 ? -35.631 11.876 -0.472 1.00 37.81 846 THR B C 1
ATOM 5275 O O . THR B 1 366 ? -34.815 12.199 -1.322 1.00 37.16 846 THR B O 1
ATOM 5279 N N . ALA B 1 367 ? -36.920 12.169 -0.548 1.00 36.28 847 ALA B N 1
ATOM 5280 C CA . ALA B 1 367 ? -37.533 12.824 -1.724 1.00 36.04 847 ALA B CA 1
ATOM 5281 C C . ALA B 1 367 ? -36.980 14.231 -1.986 1.00 36.06 847 ALA B C 1
ATOM 5282 O O . ALA B 1 367 ? -36.682 14.577 -3.133 1.00 36.41 847 ALA B O 1
ATOM 5284 N N . ILE B 1 368 ? -36.833 15.049 -0.939 1.00 35.60 848 ILE B N 1
ATOM 5285 C CA . ILE B 1 368 ? -36.346 16.417 -1.134 1.00 34.29 848 ILE B CA 1
ATOM 5286 C C . ILE B 1 368 ? -34.867 16.452 -1.360 1.00 33.83 848 ILE B C 1
ATOM 5287 O O . ILE B 1 368 ? -34.359 17.328 -2.032 1.00 32.87 848 ILE B O 1
ATOM 5292 N N . CYS B 1 369 ? -34.150 15.480 -0.807 1.00 34.23 849 CYS B N 1
ATOM 5293 C CA . CYS B 1 369 ? -32.708 15.361 -1.069 1.00 34.22 849 CYS B CA 1
ATOM 5294 C C . CYS B 1 369 ? -32.407 14.932 -2.525 1.00 34.05 849 CYS B C 1
ATOM 5295 O O . CYS B 1 369 ? -31.487 15.481 -3.179 1.00 33.44 849 CYS B O 1
ATOM 5298 N N . ASP B 1 370 ? -33.179 13.951 -3.000 1.00 33.63 850 ASP B N 1
ATOM 5299 C CA . ASP B 1 370 ? -33.163 13.467 -4.413 1.00 34.28 850 ASP B CA 1
ATOM 5300 C C . ASP B 1 370 ? -33.481 14.641 -5.366 1.00 34.27 850 ASP B C 1
ATOM 5301 O O . ASP B 1 370 ? -32.751 14.916 -6.326 1.00 33.64 850 ASP B O 1
ATOM 5306 N N . ALA B 1 371 ? -34.594 15.319 -5.063 1.00 33.99 851 ALA B N 1
ATOM 5307 C CA . ALA B 1 371 ? -35.060 16.442 -5.901 1.00 33.03 851 ALA B CA 1
ATOM 5308 C C . ALA B 1 371 ? -34.058 17.571 -5.875 1.00 31.97 851 ALA B C 1
ATOM 5309 O O . ALA B 1 371 ? -33.672 18.009 -6.931 1.00 33.34 851 ALA B O 1
ATOM 5311 N N . SER B 1 372 ? -33.552 17.983 -4.702 1.00 31.67 852 SER B N 1
ATOM 5312 C CA . SER B 1 372 ? -32.558 19.078 -4.631 1.00 30.58 852 SER B CA 1
ATOM 5313 C C . SER B 1 372 ? -31.294 18.713 -5.345 1.00 31.36 852 SER B C 1
ATOM 5314 O O . SER B 1 372 ? -30.643 19.560 -5.996 1.00 30.30 852 SER B O 1
ATOM 5317 N N . GLU B 1 373 ? -30.907 17.424 -5.206 1.00 31.75 853 GLU B N 1
ATOM 5318 C CA . GLU B 1 373 ? -29.756 16.901 -5.923 1.00 31.33 853 GLU B CA 1
ATOM 5319 C C . GLU B 1 373 ? -29.968 17.028 -7.445 1.00 30.07 853 GLU B C 1
ATOM 5320 O O . GLU B 1 373 ? -29.113 17.502 -8.146 1.00 31.24 853 GLU B O 1
ATOM 5326 N N . ALA B 1 374 ? -31.112 16.630 -7.946 1.00 30.55 854 ALA B N 1
ATOM 5327 C CA . ALA B 1 374 ? -31.344 16.691 -9.395 1.00 30.35 854 ALA B CA 1
ATOM 5328 C C . ALA B 1 374 ? -31.317 18.156 -9.896 1.00 30.85 854 ALA B C 1
ATOM 5329 O O . ALA B 1 374 ? -30.734 18.439 -10.963 1.00 30.59 854 ALA B O 1
ATOM 5331 N N . CYS B 1 375 ? -31.912 19.080 -9.109 1.00 29.43 855 CYS B N 1
ATOM 5332 C CA . CYS B 1 375 ? -31.963 20.510 -9.516 1.00 29.08 855 CYS B CA 1
ATOM 5333 C C . CYS B 1 375 ? -30.577 21.160 -9.521 1.00 27.75 855 CYS B C 1
ATOM 5334 O O . CYS B 1 375 ? -30.201 21.818 -10.480 1.00 27.94 855 CYS B O 1
ATOM 5337 N N . VAL B 1 376 ? -29.799 20.972 -8.460 1.00 29.11 856 VAL B N 1
ATOM 5338 C CA . VAL B 1 376 ? -28.398 21.426 -8.412 1.00 29.64 856 VAL B CA 1
ATOM 5339 C C . VAL B 1 376 ? -27.472 20.825 -9.516 1.00 30.99 856 VAL B C 1
ATOM 5340 O O . VAL B 1 376 ? -26.638 21.540 -10.099 1.00 30.85 856 VAL B O 1
ATOM 5344 N N . ALA B 1 377 ? -27.611 19.531 -9.800 1.00 32.31 857 ALA B N 1
ATOM 5345 C CA . ALA B 1 377 ? -26.902 18.937 -10.978 1.00 33.61 857 ALA B CA 1
ATOM 5346 C C . ALA B 1 377 ? -27.194 19.712 -12.296 1.00 33.43 857 ALA B C 1
ATOM 5347 O O . ALA B 1 377 ? -26.277 20.080 -13.068 1.00 36.16 857 ALA B O 1
ATOM 5349 N N . ALA B 1 378 ? -28.467 19.985 -12.521 1.00 34.34 858 ALA B N 1
ATOM 5350 C CA . ALA B 1 378 ? -28.979 20.679 -13.724 1.00 33.30 858 ALA B CA 1
ATOM 5351 C C . ALA B 1 378 ? -28.397 22.064 -13.842 1.00 33.71 858 ALA B C 1
ATOM 5352 O O . ALA B 1 378 ? -28.001 22.497 -14.931 1.00 34.60 858 ALA B O 1
ATOM 5354 N N . LEU B 1 379 ? -28.343 22.757 -12.703 1.00 34.00 859 LEU B N 1
ATOM 5355 C CA . LEU B 1 379 ? -27.844 24.118 -12.601 1.00 33.40 859 LEU B CA 1
ATOM 5356 C C . LEU B 1 379 ? -26.379 24.179 -13.003 1.00 34.33 859 LEU B C 1
ATOM 5357 O O . LEU B 1 379 ? -25.927 25.156 -13.612 1.00 33.51 859 LEU B O 1
ATOM 5362 N N . LEU B 1 380 ? -25.634 23.131 -12.606 1.00 34.86 860 LEU B N 1
ATOM 5363 C CA . LEU B 1 380 ? -24.248 22.913 -12.984 1.00 35.89 860 LEU B CA 1
ATOM 5364 C C . LEU B 1 380 ? -24.050 22.483 -14.461 1.00 37.27 860 LEU B C 1
ATOM 5365 O O . LEU B 1 380 ? -22.919 22.369 -14.942 1.00 38.72 860 LEU B O 1
ATOM 5370 N N . GLY B 1 381 ? -25.132 22.224 -15.170 1.00 38.63 861 GLY B N 1
ATOM 5371 C CA . GLY B 1 381 ? -25.061 21.940 -16.597 1.00 40.60 861 GLY B CA 1
ATOM 5372 C C . GLY B 1 381 ? -25.241 20.492 -16.994 1.00 42.15 861 GLY B C 1
ATOM 5373 O O . GLY B 1 381 ? -25.089 20.144 -18.161 1.00 42.08 861 GLY B O 1
ATOM 5374 N N . ASN B 1 382 ? -25.554 19.648 -16.024 1.00 43.94 862 ASN B N 1
ATOM 5375 C CA . ASN B 1 382 ? -25.840 18.259 -16.278 1.00 45.39 862 ASN B CA 1
ATOM 5376 C C . ASN B 1 382 ? -27.201 18.140 -16.935 1.00 46.36 862 ASN B C 1
ATOM 5377 O O . ASN B 1 382 ? -28.190 18.692 -16.454 1.00 45.84 862 ASN B O 1
ATOM 5382 N N . ARG B 1 383 ? -27.236 17.460 -18.078 1.00 47.16 863 ARG B N 1
ATOM 5383 C CA . ARG B 1 383 ? -28.426 17.460 -18.915 1.00 48.60 863 ARG B CA 1
ATOM 5384 C C . ARG B 1 383 ? -29.277 16.224 -18.754 1.00 49.45 863 ARG B C 1
ATOM 5385 O O . ARG B 1 383 ? -28.782 15.104 -18.630 1.00 49.86 863 ARG B O 1
ATOM 5393 N N . VAL B 1 384 ? -30.578 16.447 -18.752 1.00 50.38 864 VAL B N 1
ATOM 5394 C CA . VAL B 1 384 ? -31.523 15.376 -18.657 1.00 51.87 864 VAL B CA 1
ATOM 5395 C C . VAL B 1 384 ? -31.871 14.923 -20.068 1.00 52.67 864 VAL B C 1
ATOM 5396 O O . VAL B 1 384 ? -32.068 15.722 -20.996 1.00 53.26 864 VAL B O 1
ATOM 5400 N N . ASP B 1 385 ? -31.864 13.606 -20.201 1.00 52.88 865 ASP B N 1
ATOM 5401 C CA . ASP B 1 385 ? -32.066 12.899 -21.433 1.00 52.44 865 ASP B CA 1
ATOM 5402 C C . ASP B 1 385 ? -33.522 12.490 -21.418 1.00 51.52 865 ASP B C 1
ATOM 5403 O O . ASP B 1 385 ? -33.878 11.522 -20.763 1.00 51.14 865 ASP B O 1
ATOM 5408 N N . PRO B 1 386 ? -34.403 13.257 -22.095 1.00 51.18 866 PRO B N 1
ATOM 5409 C CA . PRO B 1 386 ? -35.764 12.726 -22.102 1.00 51.25 866 PRO B CA 1
ATOM 5410 C C . PRO B 1 386 ? -35.714 11.525 -23.032 1.00 52.11 866 PRO B C 1
ATOM 5411 O O . PRO B 1 386 ? -34.775 11.405 -23.846 1.00 52.05 866 PRO B O 1
ATOM 5415 N N . LEU B 1 387 ? -36.658 10.612 -22.906 1.00 53.20 867 LEU B N 1
ATOM 5416 C CA . LEU B 1 387 ? -36.534 9.327 -23.638 1.00 54.30 867 LEU B CA 1
ATOM 5417 C C . LEU B 1 387 ? -35.569 8.322 -22.960 1.00 54.71 867 LEU B C 1
ATOM 5418 O O . LEU B 1 387 ? -35.628 7.124 -23.240 1.00 55.61 867 LEU B O 1
ATOM 5420 N N . SER B 1 388 ? -34.697 8.791 -22.073 1.00 54.19 868 SER B N 1
ATOM 5421 C CA . SER B 1 388 ? -33.951 7.887 -21.209 1.00 54.20 868 SER B CA 1
ATOM 5422 C C . SER B 1 388 ? -34.875 7.375 -20.117 1.00 54.17 868 SER B C 1
ATOM 5423 O O . SER B 1 388 ? -34.451 6.671 -19.199 1.00 54.73 868 SER B O 1
ATOM 5426 N N . GLU B 1 389 ? -36.145 7.715 -20.233 1.00 53.76 869 GLU B N 1
ATOM 5427 C CA . GLU B 1 389 ? -37.071 7.523 -19.166 1.00 54.03 869 GLU B CA 1
ATOM 5428 C C . GLU B 1 389 ? -38.413 7.147 -19.786 1.00 53.73 869 GLU B C 1
ATOM 5429 O O . GLU B 1 389 ? -39.196 8.006 -20.164 1.00 53.88 869 GLU B O 1
ATOM 5435 N N . GLU B 1 390 ? -38.678 5.850 -19.928 1.00 53.72 870 GLU B N 1
ATOM 5436 C CA . GLU B 1 390 ? -39.998 5.413 -20.418 1.00 53.15 870 GLU B CA 1
ATOM 5437 C C . GLU B 1 390 ? -40.980 5.901 -19.374 1.00 52.52 870 GLU B C 1
ATOM 5438 O O . GLU B 1 390 ? -40.571 6.242 -18.262 1.00 53.17 870 GLU B O 1
ATOM 5439 N N . GLY B 1 391 ? -42.269 5.962 -19.680 1.00 51.56 871 GLY B N 1
ATOM 5440 C CA . GLY B 1 391 ? -43.137 6.585 -18.696 1.00 50.15 871 GLY B CA 1
ATOM 5441 C C . GLY B 1 391 ? -43.232 8.107 -18.865 1.00 49.10 871 GLY B C 1
ATOM 5442 O O . GLY B 1 391 ? -44.251 8.687 -18.569 1.00 48.35 871 GLY B O 1
ATOM 5443 N N . TRP B 1 392 ? -42.170 8.751 -19.338 1.00 49.20 872 TRP B N 1
ATOM 5444 C CA . TRP B 1 392 ? -42.296 10.084 -19.926 1.00 49.05 872 TRP B CA 1
ATOM 5445 C C . TRP B 1 392 ? -42.900 9.950 -21.340 1.00 49.87 872 TRP B C 1
ATOM 5446 O O . TRP B 1 392 ? -43.108 10.957 -22.047 1.00 50.25 872 TRP B O 1
ATOM 5457 N N . LYS B 1 393 ? -43.188 8.704 -21.742 1.00 50.00 873 LYS B N 1
ATOM 5458 C CA . LYS B 1 393 ? -43.848 8.404 -23.019 1.00 49.66 873 LYS B CA 1
ATOM 5459 C C . LYS B 1 393 ? -45.346 8.351 -22.816 1.00 49.89 873 LYS B C 1
ATOM 5460 O O . LYS B 1 393 ? -46.113 8.396 -23.777 1.00 49.40 873 LYS B O 1
ATOM 5466 N N . GLN B 1 394 ? -45.767 8.290 -21.558 1.00 49.68 874 GLN B N 1
ATOM 5467 C CA . GLN B 1 394 ? -47.184 8.214 -21.244 1.00 50.00 874 GLN B CA 1
ATOM 5468 C C . GLN B 1 394 ? -47.880 9.550 -21.440 1.00 49.80 874 GLN B C 1
ATOM 5469 O O . GLN B 1 394 ? -47.313 10.592 -21.116 1.00 49.45 874 GLN B O 1
ATOM 5475 N N . LYS B 1 395 ? -49.107 9.507 -21.959 1.00 49.41 875 LYS B N 1
ATOM 5476 C CA . LYS B 1 395 ? -49.933 10.701 -22.123 1.00 50.01 875 LYS B CA 1
ATOM 5477 C C . LYS B 1 395 ? -50.372 11.229 -20.751 1.00 49.32 875 LYS B C 1
ATOM 5478 O O . LYS B 1 395 ? -50.676 10.429 -19.854 1.00 49.51 875 LYS B O 1
ATOM 5484 N N . PRO B 1 396 ? -50.392 12.572 -20.566 1.00 48.55 876 PRO B N 1
ATOM 5485 C CA . PRO B 1 396 ? -50.831 13.074 -19.263 1.00 47.27 876 PRO B CA 1
ATOM 5486 C C . PRO B 1 396 ? -52.257 12.635 -19.017 1.00 46.99 876 PRO B C 1
ATOM 5487 O O . PRO B 1 396 ? -53.057 12.520 -19.959 1.00 47.17 876 PRO B O 1
ATOM 5491 N N . ASN B 1 397 ? -52.579 12.392 -17.757 1.00 45.57 877 ASN B N 1
ATOM 5492 C CA . ASN B 1 397 ? -53.889 11.898 -17.420 1.00 45.33 877 ASN B CA 1
ATOM 5493 C C . ASN B 1 397 ? -55.008 12.921 -17.701 1.00 45.06 877 ASN B C 1
ATOM 5494 O O . ASN B 1 397 ? -54.732 14.097 -17.966 1.00 45.50 877 ASN B O 1
ATOM 5499 N N . LEU B 1 398 ? -56.252 12.459 -17.646 1.00 44.15 878 LEU B N 1
ATOM 5500 C CA . LEU B 1 398 ? -57.410 13.204 -18.107 1.00 43.64 878 LEU B CA 1
ATOM 5501 C C . LEU B 1 398 ? -57.792 14.385 -17.223 1.00 43.27 878 LEU B C 1
ATOM 5502 O O . LEU B 1 398 ? -58.266 15.415 -17.718 1.00 43.73 878 LEU B O 1
ATOM 5507 N N . ASN B 1 399 ? -57.655 14.216 -15.915 1.00 42.51 879 ASN B N 1
ATOM 5508 C CA . ASN B 1 399 ? -57.848 15.308 -14.973 1.00 40.97 879 ASN B CA 1
ATOM 5509 C C . ASN B 1 399 ? -56.893 16.486 -15.280 1.00 38.98 879 ASN B C 1
ATOM 5510 O O . ASN B 1 399 ? -57.304 17.637 -15.227 1.00 38.81 879 ASN B O 1
ATOM 5515 N N . ALA B 1 400 ? -55.634 16.159 -15.567 1.00 36.91 880 ALA B N 1
ATOM 5516 C CA . ALA B 1 400 ? -54.595 17.133 -15.901 1.00 36.96 880 ALA B CA 1
ATOM 5517 C C . ALA B 1 400 ? -54.830 17.780 -17.270 1.00 37.09 880 ALA B C 1
ATOM 5518 O O . ALA B 1 400 ? -54.586 18.988 -17.446 1.00 37.67 880 ALA B O 1
ATOM 5520 N N . ILE B 1 401 ? -55.351 16.999 -18.218 1.00 36.37 881 ILE B N 1
ATOM 5521 C CA . ILE B 1 401 ? -55.790 17.547 -19.503 1.00 35.78 881 ILE B CA 1
ATOM 5522 C C . ILE B 1 401 ? -56.900 18.587 -19.366 1.00 35.35 881 ILE B C 1
ATOM 5523 O O . ILE B 1 401 ? -56.818 19.681 -19.954 1.00 33.98 881 ILE B O 1
ATOM 5528 N N . ARG B 1 402 ? -57.921 18.311 -18.565 1.00 35.57 882 ARG B N 1
ATOM 5529 C CA . ARG B 1 402 ? -58.949 19.328 -18.472 1.00 36.21 882 ARG B CA 1
ATOM 5530 C C . ARG B 1 402 ? -58.553 20.505 -17.601 1.00 35.04 882 ARG B C 1
ATOM 5531 O O . ARG B 1 402 ? -59.191 21.565 -17.672 1.00 34.78 882 ARG B O 1
ATOM 5539 N N . SER B 1 403 ? -57.530 20.305 -16.775 1.00 34.31 883 SER B N 1
ATOM 5540 C CA . SER B 1 403 ? -57.044 21.357 -15.872 1.00 33.47 883 SER B CA 1
ATOM 5541 C C . SER B 1 403 ? -56.240 22.338 -16.731 1.00 33.21 883 SER B C 1
ATOM 5542 O O . SER B 1 403 ? -56.340 23.561 -16.579 1.00 32.03 883 SER B O 1
ATOM 5545 N N . LEU B 1 404 ? -55.408 21.775 -17.603 1.00 32.88 884 LEU B N 1
ATOM 5546 C CA . LEU B 1 404 ? -54.579 22.590 -18.483 1.00 33.46 884 LEU B CA 1
ATOM 5547 C C . LEU B 1 404 ? -55.487 23.303 -19.462 1.00 34.17 884 LEU B C 1
ATOM 5548 O O . LEU B 1 404 ? -55.209 24.441 -19.865 1.00 34.23 884 LEU B O 1
ATOM 5553 N N . GLU B 1 405 ? -56.609 22.659 -19.790 1.00 33.93 885 GLU B N 1
ATOM 5554 C CA . GLU B 1 405 ? -57.562 23.271 -20.698 1.00 33.86 885 GLU B CA 1
ATOM 5555 C C . GLU B 1 405 ? -58.311 24.450 -20.099 1.00 32.81 885 GLU B C 1
ATOM 5556 O O . GLU B 1 405 ? -58.680 25.383 -20.818 1.00 31.33 885 GLU B O 1
ATOM 5562 N N . ALA B 1 406 ? -58.587 24.385 -18.796 1.00 31.39 886 ALA B N 1
ATOM 5563 C CA . ALA B 1 406 ? -59.192 25.508 -18.093 1.00 31.16 886 ALA B CA 1
ATOM 5564 C C . ALA B 1 406 ? -58.237 26.708 -18.083 1.00 30.22 886 ALA B C 1
ATOM 5565 O O . ALA B 1 406 ? -58.680 27.849 -18.202 1.00 29.88 886 ALA B O 1
ATOM 5567 N N . VAL B 1 407 ? -56.946 26.416 -17.933 1.00 29.66 887 VAL B N 1
ATOM 5568 C CA . VAL B 1 407 ? -55.878 27.407 -17.943 1.00 29.56 887 VAL B CA 1
ATOM 5569 C C . VAL B 1 407 ? -55.819 28.088 -19.326 1.00 30.47 887 VAL B C 1
ATOM 5570 O O . VAL B 1 407 ? -55.775 29.307 -19.382 1.00 30.91 887 VAL B O 1
ATOM 5574 N N . ILE B 1 408 ? -55.813 27.298 -20.409 1.00 30.70 888 ILE B N 1
ATOM 5575 C CA . ILE B 1 408 ? -55.863 27.848 -21.767 1.00 31.75 888 ILE B CA 1
ATOM 5576 C C . ILE B 1 408 ? -57.107 28.719 -22.032 1.00 32.13 888 ILE B C 1
ATOM 5577 O O . ILE B 1 408 ? -56.988 29.807 -22.572 1.00 33.16 888 ILE B O 1
ATOM 5582 N N . ARG B 1 409 ? -58.290 28.261 -21.635 1.00 32.71 889 ARG B N 1
ATOM 5583 C CA . ARG B 1 409 ? -59.539 28.978 -21.925 1.00 33.56 889 ARG B CA 1
ATOM 5584 C C . ARG B 1 409 ? -59.506 30.375 -21.273 1.00 33.27 889 ARG B C 1
ATOM 5585 O O . ARG B 1 409 ? -59.966 31.361 -21.850 1.00 33.01 889 ARG B O 1
ATOM 5593 N N . VAL B 1 410 ? -58.986 30.434 -20.050 1.00 31.73 890 VAL B N 1
ATOM 5594 C CA . VAL B 1 410 ? -58.870 31.693 -19.293 1.00 31.24 890 VAL B CA 1
ATOM 5595 C C . VAL B 1 410 ? -57.798 32.635 -19.863 1.00 30.62 890 VAL B C 1
ATOM 5596 O O . VAL B 1 410 ? -58.047 33.830 -20.102 1.00 30.75 890 VAL B O 1
ATOM 5600 N N . HIS B 1 411 ? -56.615 32.087 -20.098 1.00 29.53 891 HIS B N 1
ATOM 5601 C CA . HIS B 1 411 ? -55.483 32.921 -20.500 1.00 28.91 891 HIS B CA 1
ATOM 5602 C C . HIS B 1 411 ? -55.403 33.195 -21.991 1.00 29.07 891 HIS B C 1
ATOM 5603 O O . HIS B 1 411 ? -54.578 34.019 -22.423 1.00 28.13 891 HIS B O 1
ATOM 5610 N N . SER B 1 412 ? -56.240 32.515 -22.790 1.00 29.27 892 SER B N 1
ATOM 5611 C CA . SER B 1 412 ? -56.375 32.937 -24.198 1.00 30.36 892 SER B CA 1
ATOM 5612 C C . SER B 1 412 ? -56.780 34.426 -24.305 1.00 31.20 892 SER B C 1
ATOM 5613 O O . SER B 1 412 ? -56.655 35.020 -25.334 1.00 32.17 892 SER B O 1
ATOM 5616 N N . LYS B 1 413 ? -57.269 35.024 -23.234 1.00 32.47 893 LYS B N 1
ATOM 5617 C CA . LYS B 1 413 ? -57.634 36.434 -23.255 1.00 33.26 893 LYS B CA 1
ATOM 5618 C C . LYS B 1 413 ? -56.399 37.354 -23.419 1.00 33.16 893 LYS B C 1
ATOM 5619 O O . LYS B 1 413 ? -56.507 38.475 -23.986 1.00 33.27 893 LYS B O 1
ATOM 5625 N N . TYR B 1 414 ? -55.248 36.855 -22.965 1.00 31.56 894 TYR B N 1
ATOM 5626 C CA . TYR B 1 414 ? -54.061 37.653 -22.675 1.00 31.04 894 TYR B CA 1
ATOM 5627 C C . TYR B 1 414 ? -52.865 37.254 -23.454 1.00 30.52 894 TYR B C 1
ATOM 5628 O O . TYR B 1 414 ? -51.989 38.065 -23.629 1.00 31.26 894 TYR B O 1
ATOM 5637 N N . TRP B 1 415 ? -52.792 35.996 -23.874 1.00 29.84 895 TRP B N 1
ATOM 5638 C CA . TRP B 1 415 ? -51.550 35.471 -24.402 1.00 29.74 895 TRP B CA 1
ATOM 5639 C C . TRP B 1 415 ? -51.731 34.853 -25.804 1.00 30.88 895 TRP B C 1
ATOM 5640 O O . TRP B 1 415 ? -52.626 34.023 -26.015 1.00 31.09 895 TRP B O 1
ATOM 5651 N N . GLY B 1 416 ? -50.860 35.277 -26.743 1.00 31.34 896 GLY B N 1
ATOM 5652 C CA . GLY B 1 416 ? -50.853 34.803 -28.125 1.00 31.10 896 GLY B CA 1
ATOM 5653 C C . GLY B 1 416 ? -50.644 33.299 -28.178 1.00 31.35 896 GLY B C 1
ATOM 5654 O O . GLY B 1 416 ? -51.354 32.608 -28.904 1.00 30.79 896 GLY B O 1
ATOM 5655 N N . CYS B 1 417 ? -49.692 32.778 -27.402 1.00 31.31 897 CYS B N 1
ATOM 5656 C CA . CYS B 1 417 ? -49.518 31.316 -27.321 1.00 31.82 897 CYS B CA 1
ATOM 5657 C C . CYS B 1 417 ? -50.720 30.521 -26.765 1.00 31.88 897 CYS B C 1
ATOM 5658 O O . CYS B 1 417 ? -50.775 29.315 -26.910 1.00 33.25 897 CYS B O 1
ATOM 5661 N N . MET B 1 418 ? -51.681 31.186 -26.134 1.00 31.33 898 MET B N 1
ATOM 5662 C CA . MET B 1 418 ? -52.844 30.512 -25.557 1.00 31.51 898 MET B CA 1
ATOM 5663 C C . MET B 1 418 ? -54.079 30.684 -26.437 1.00 32.92 898 MET B C 1
ATOM 5664 O O . MET B 1 418 ? -55.152 30.212 -26.073 1.00 33.29 898 MET B O 1
ATOM 5669 N N . GLN B 1 419 ? -53.953 31.460 -27.520 1.00 34.38 899 GLN B N 1
ATOM 5670 C CA . GLN B 1 419 ? -55.074 31.732 -28.407 1.00 35.55 899 GLN B CA 1
ATOM 5671 C C . GLN B 1 419 ? -55.069 30.658 -29.488 1.00 36.43 899 GLN B C 1
ATOM 5672 O O . GLN B 1 419 ? -54.148 30.598 -30.298 1.00 36.35 899 GLN B O 1
ATOM 5678 N N . ARG B 1 420 ? -56.091 29.809 -29.493 1.00 38.20 900 ARG B N 1
ATOM 5679 C CA . ARG B 1 420 ? -56.248 28.891 -30.625 1.00 40.37 900 ARG B CA 1
ATOM 5680 C C . ARG B 1 420 ? -57.508 29.068 -31.491 1.00 41.44 900 ARG B C 1
ATOM 5681 O O . ARG B 1 420 ? -58.502 29.709 -31.110 1.00 40.66 900 ARG B O 1
ATOM 5689 N N . LEU B 1 421 ? -57.405 28.532 -32.703 1.00 42.62 901 LEU B N 1
ATOM 5690 C CA . LEU B 1 421 ? -58.518 28.470 -33.647 1.00 43.43 901 LEU B CA 1
ATOM 5691 C C . LEU B 1 421 ? -59.717 27.688 -33.071 1.00 43.54 901 LEU B C 1
ATOM 5692 O O . LEU B 1 421 ? -60.885 28.106 -33.238 1.00 44.62 901 LEU B O 1
ATOM 5697 N N . THR C 1 39 ? -15.529 34.765 -34.529 1.00 54.79 519 THR C N 1
ATOM 5698 C CA . THR C 1 39 ? -15.616 34.639 -33.032 1.00 54.82 519 THR C CA 1
ATOM 5699 C C . THR C 1 39 ? -14.366 35.153 -32.249 1.00 53.71 519 THR C C 1
ATOM 5700 O O . THR C 1 39 ? -13.346 34.460 -32.150 1.00 54.10 519 THR C O 1
ATOM 5704 N N . THR C 1 40 ? -14.464 36.367 -31.703 1.00 52.05 520 THR C N 1
ATOM 5705 C CA . THR C 1 40 ? -13.433 36.931 -30.831 1.00 51.09 520 THR C CA 1
ATOM 5706 C C . THR C 1 40 ? -13.415 36.326 -29.397 1.00 50.65 520 THR C C 1
ATOM 5707 O O . THR C 1 40 ? -14.466 36.190 -28.756 1.00 50.29 520 THR C O 1
ATOM 5711 N N . GLY C 1 41 ? -12.227 35.949 -28.913 1.00 49.29 521 GLY C N 1
ATOM 5712 C CA . GLY C 1 41 ? -12.017 35.514 -27.513 1.00 47.46 521 GLY C CA 1
ATOM 5713 C C . GLY C 1 41 ? -11.534 36.675 -26.636 1.00 47.02 521 GLY C C 1
ATOM 5714 O O . GLY C 1 41 ? -10.806 37.555 -27.109 1.00 46.89 521 GLY C O 1
ATOM 5715 N N . LEU C 1 42 ? -11.964 36.715 -25.376 1.00 45.60 522 LEU C N 1
ATOM 5716 C CA . LEU C 1 42 ? -11.408 37.645 -24.373 1.00 44.56 522 LEU C CA 1
ATOM 5717 C C . LEU C 1 42 ? -11.009 36.834 -23.163 1.00 44.73 522 LEU C C 1
ATOM 5718 O O . LEU C 1 42 ? -11.773 35.962 -22.728 1.00 44.29 522 LEU C O 1
ATOM 5723 N N . ILE C 1 43 ? -9.809 37.075 -22.630 1.00 44.14 523 ILE C N 1
ATOM 5724 C CA . ILE C 1 43 ? -9.403 36.385 -21.415 1.00 43.52 523 ILE C CA 1
ATOM 5725 C C . ILE C 1 43 ? -9.215 37.332 -20.249 1.00 43.60 523 ILE C C 1
ATOM 5726 O O . ILE C 1 43 ? -8.640 38.416 -20.404 1.00 42.88 523 ILE C O 1
ATOM 5731 N N . TYR C 1 44 ? -9.731 36.923 -19.086 1.00 43.41 524 TYR C N 1
ATOM 5732 C CA . TYR C 1 44 ? -9.669 37.722 -17.853 1.00 43.74 524 TYR C CA 1
ATOM 5733 C C . TYR C 1 44 ? -10.066 36.841 -16.670 1.00 43.23 524 TYR C C 1
ATOM 5734 O O . TYR C 1 44 ? -10.921 35.958 -16.805 1.00 43.51 524 TYR C O 1
ATOM 5743 N N . ASP C 1 45 ? -9.435 37.065 -15.525 1.00 42.06 525 ASP C N 1
ATOM 5744 C CA . ASP C 1 45 ? -9.871 36.443 -14.274 1.00 41.83 525 ASP C CA 1
ATOM 5745 C C . ASP C 1 45 ? -9.418 37.344 -13.138 1.00 41.12 525 ASP C C 1
ATOM 5746 O O . ASP C 1 45 ? -8.345 37.954 -13.207 1.00 40.16 525 ASP C O 1
ATOM 5751 N N . SER C 1 46 ? -10.243 37.422 -12.098 1.00 40.63 526 SER C N 1
ATOM 5752 C CA . SER C 1 46 ? -10.001 38.290 -10.956 1.00 39.73 526 SER C CA 1
ATOM 5753 C C . SER C 1 46 ? -8.786 37.850 -10.136 1.00 39.83 526 SER C C 1
ATOM 5754 O O . SER C 1 46 ? -8.234 38.638 -9.369 1.00 39.04 526 SER C O 1
ATOM 5757 N N . VAL C 1 47 ? -8.354 36.606 -10.304 1.00 40.00 527 VAL C N 1
ATOM 5758 C CA . VAL C 1 47 ? -7.139 36.136 -9.641 1.00 40.66 527 VAL C CA 1
ATOM 5759 C C . VAL C 1 47 ? -5.929 37.063 -9.939 1.00 40.45 527 VAL C C 1
ATOM 5760 O O . VAL C 1 47 ? -4.959 37.130 -9.155 1.00 39.83 527 VAL C O 1
ATOM 5764 N N . MET C 1 48 ? -5.990 37.757 -11.075 1.00 39.84 528 MET C N 1
ATOM 5765 C CA . MET C 1 48 ? -4.892 38.656 -11.483 1.00 39.03 528 MET C CA 1
ATOM 5766 C C . MET C 1 48 ? -4.931 40.015 -10.755 1.00 38.67 528 MET C C 1
ATOM 5767 O O . MET C 1 48 ? -3.925 40.712 -10.721 1.00 37.92 528 MET C O 1
ATOM 5772 N N . LEU C 1 49 ? -6.089 40.409 -10.212 1.00 38.73 529 LEU C N 1
ATOM 5773 C CA . LEU C 1 49 ? -6.167 41.645 -9.380 1.00 39.39 529 LEU C CA 1
ATOM 5774 C C . LEU C 1 49 ? -5.356 41.573 -8.057 1.00 39.57 529 LEU C C 1
ATOM 5775 O O . LEU C 1 49 ? -4.963 42.602 -7.472 1.00 40.76 529 LEU C O 1
ATOM 5780 N N . LYS C 1 50 ? -5.094 40.359 -7.596 1.00 39.91 530 LYS C N 1
ATOM 5781 C CA . LYS C 1 50 ? -4.550 40.118 -6.261 1.00 39.49 530 LYS C CA 1
ATOM 5782 C C . LYS C 1 50 ? -3.040 40.416 -6.132 1.00 39.38 530 LYS C C 1
ATOM 5783 O O . LYS C 1 50 ? -2.502 40.464 -5.028 1.00 37.60 530 LYS C O 1
ATOM 5789 N N . HIS C 1 51 ? -2.372 40.570 -7.279 1.00 39.16 531 HIS C N 1
ATOM 5790 C CA . HIS C 1 51 ? -0.964 40.979 -7.351 1.00 39.42 531 HIS C CA 1
ATOM 5791 C C . HIS C 1 51 ? -1.020 42.455 -6.989 1.00 40.38 531 HIS C C 1
ATOM 5792 O O . HIS C 1 51 ? -1.532 43.276 -7.758 1.00 40.75 531 HIS C O 1
ATOM 5799 N N . GLN C 1 52 ? -0.628 42.766 -5.760 1.00 41.30 532 GLN C N 1
ATOM 5800 C CA . GLN C 1 52 ? -0.581 44.158 -5.324 1.00 42.70 532 GLN C CA 1
ATOM 5801 C C . GLN C 1 52 ? 0.279 44.315 -4.107 1.00 42.89 532 GLN C C 1
ATOM 5802 O O . GLN C 1 52 ? 0.386 43.378 -3.294 1.00 43.01 532 GLN C O 1
ATOM 5808 N N . CYS C 1 53 ? 0.953 45.467 -4.004 1.00 42.39 533 CYS C N 1
ATOM 5809 C CA . CYS C 1 53 ? 1.875 45.683 -2.887 1.00 42.52 533 CYS C CA 1
ATOM 5810 C C . CYS C 1 53 ? 1.123 45.693 -1.573 1.00 42.48 533 CYS C C 1
ATOM 5811 O O . CYS C 1 53 ? -0.038 46.102 -1.518 1.00 42.41 533 CYS C O 1
ATOM 5814 N N . SER C 1 54 ? 1.789 45.232 -0.525 1.00 43.52 534 SER C N 1
ATOM 5815 C CA . SER C 1 54 ? 1.209 45.261 0.822 1.00 44.38 534 SER C CA 1
ATOM 5816 C C . SER C 1 54 ? 0.994 46.667 1.421 1.00 44.92 534 SER C C 1
ATOM 5817 O O . SER C 1 54 ? 0.191 46.799 2.362 1.00 45.46 534 SER C O 1
ATOM 5820 N N . CYS C 1 55 ? 1.643 47.714 0.877 1.00 45.22 535 CYS C N 1
ATOM 5821 C CA . CYS C 1 55 ? 1.351 49.102 1.339 1.00 45.56 535 CYS C CA 1
ATOM 5822 C C . CYS C 1 55 ? -0.031 49.560 0.898 1.00 46.59 535 CYS C C 1
ATOM 5823 O O . CYS C 1 55 ? -0.600 50.478 1.475 1.00 46.55 535 CYS C O 1
ATOM 5826 N N . GLY C 1 56 ? -0.560 48.918 -0.139 1.00 47.34 536 GLY C N 1
ATOM 5827 C CA . GLY C 1 56 ? -1.871 49.262 -0.673 1.00 49.07 536 GLY C CA 1
ATOM 5828 C C . GLY C 1 56 ? -1.970 50.647 -1.293 1.00 50.73 536 GLY C C 1
ATOM 5829 O O . GLY C 1 56 ? -3.084 51.189 -1.403 1.00 51.50 536 GLY C O 1
ATOM 5830 N N . ASP C 1 57 ? -0.828 51.225 -1.687 1.00 51.64 537 ASP C N 1
ATOM 5831 C CA . ASP C 1 57 ? -0.801 52.537 -2.357 1.00 52.90 537 ASP C CA 1
ATOM 5832 C C . ASP C 1 57 ? -0.662 52.380 -3.873 1.00 53.22 537 ASP C C 1
ATOM 5833 O O . ASP C 1 57 ? 0.420 52.058 -4.372 1.00 53.74 537 ASP C O 1
ATOM 5838 N N . ASN C 1 58 ? -1.753 52.600 -4.605 1.00 53.97 538 ASN C N 1
ATOM 5839 C CA . ASN C 1 58 ? -1.697 52.554 -6.073 1.00 54.78 538 ASN C CA 1
ATOM 5840 C C . ASN C 1 58 ? -1.035 53.792 -6.706 1.00 55.20 538 ASN C C 1
ATOM 5841 O O . ASN C 1 58 ? -0.787 53.807 -7.918 1.00 55.81 538 ASN C O 1
ATOM 5846 N N . SER C 1 59 ? -0.731 54.814 -5.892 1.00 55.38 539 SER C N 1
ATOM 5847 C CA . SER C 1 59 ? -0.021 56.020 -6.388 1.00 54.94 539 SER C CA 1
ATOM 5848 C C . SER C 1 59 ? 1.489 55.813 -6.552 1.00 54.30 539 SER C C 1
ATOM 5849 O O . SER C 1 59 ? 2.117 56.455 -7.399 1.00 54.97 539 SER C O 1
ATOM 5852 N N . ARG C 1 60 ? 2.079 54.925 -5.763 1.00 52.89 540 ARG C N 1
ATOM 5853 C CA . ARG C 1 60 ? 3.494 54.646 -5.941 1.00 51.79 540 ARG C CA 1
ATOM 5854 C C . ARG C 1 60 ? 3.783 53.393 -6.761 1.00 50.14 540 ARG C C 1
ATOM 5855 O O . ARG C 1 60 ? 4.915 53.152 -7.147 1.00 49.60 540 ARG C O 1
ATOM 5863 N N . HIS C 1 61 ? 2.739 52.611 -7.027 1.00 48.43 541 HIS C N 1
ATOM 5864 C CA . HIS C 1 61 ? 2.839 51.413 -7.839 1.00 46.37 541 HIS C CA 1
ATOM 5865 C C . HIS C 1 61 ? 1.920 51.537 -9.056 1.00 45.11 541 HIS C C 1
ATOM 5866 O O . HIS C 1 61 ? 0.720 51.247 -8.961 1.00 45.05 541 HIS C O 1
ATOM 5873 N N . PRO C 1 62 ? 2.482 51.991 -10.203 1.00 44.00 542 PRO C N 1
ATOM 5874 C CA . PRO C 1 62 ? 1.735 52.213 -11.467 1.00 42.75 542 PRO C CA 1
ATOM 5875 C C . PRO C 1 62 ? 1.029 50.952 -12.029 1.00 41.57 542 PRO C C 1
ATOM 5876 O O . PRO C 1 62 ? -0.098 51.021 -12.558 1.00 41.20 542 PRO C O 1
ATOM 5880 N N . GLU C 1 63 ? 1.697 49.811 -11.938 1.00 40.39 543 GLU C N 1
ATOM 5881 C CA . GLU C 1 63 ? 1.128 48.591 -12.449 1.00 39.06 543 GLU C CA 1
ATOM 5882 C C . GLU C 1 63 ? 0.237 47.994 -11.344 1.00 38.99 543 GLU C C 1
ATOM 5883 O O . GLU C 1 63 ? 0.632 47.091 -10.599 1.00 38.55 543 GLU C O 1
ATOM 5889 N N . HIS C 1 64 ? -0.958 48.552 -11.233 1.00 39.08 544 HIS C N 1
ATOM 5890 C CA . HIS C 1 64 ? -1.884 48.201 -10.167 1.00 39.69 544 HIS C CA 1
ATOM 5891 C C . HIS C 1 64 ? -3.119 47.517 -10.748 1.00 39.49 544 HIS C C 1
ATOM 5892 O O . HIS C 1 64 ? -3.338 47.511 -11.975 1.00 39.61 544 HIS C O 1
ATOM 5899 N N . ALA C 1 65 ? -3.939 46.951 -9.867 1.00 39.95 545 ALA C N 1
ATOM 5900 C CA . ALA C 1 65 ? -4.988 46.035 -10.274 1.00 39.46 545 ALA C CA 1
ATOM 5901 C C . ALA C 1 65 ? -6.130 46.703 -11.014 1.00 39.88 545 ALA C C 1
ATOM 5902 O O . ALA C 1 65 ? -6.804 46.053 -11.796 1.00 40.17 545 ALA C O 1
ATOM 5904 N N . GLY C 1 66 ? -6.346 47.995 -10.775 1.00 40.18 546 GLY C N 1
ATOM 5905 C CA . GLY C 1 66 ? -7.383 48.761 -11.470 1.00 39.72 546 GLY C CA 1
ATOM 5906 C C . GLY C 1 66 ? -7.239 48.825 -12.990 1.00 40.16 546 GLY C C 1
ATOM 5907 O O . GLY C 1 66 ? -8.228 49.067 -13.722 1.00 40.65 546 GLY C O 1
ATOM 5908 N N . ARG C 1 67 ? -6.016 48.619 -13.477 1.00 39.28 547 ARG C N 1
ATOM 5909 C CA . ARG C 1 67 ? -5.754 48.630 -14.911 1.00 39.11 547 ARG C CA 1
ATOM 5910 C C . ARG C 1 67 ? -6.666 47.604 -15.621 1.00 39.11 547 ARG C C 1
ATOM 5911 O O . ARG C 1 67 ? -7.459 47.972 -16.480 1.00 39.02 547 ARG C O 1
ATOM 5919 N N . ILE C 1 68 ? -6.548 46.328 -15.260 1.00 39.20 548 ILE C N 1
ATOM 5920 C CA . ILE C 1 68 ? -7.338 45.270 -15.927 1.00 39.64 548 ILE C CA 1
ATOM 5921 C C . ILE C 1 68 ? -8.823 45.225 -15.564 1.00 41.01 548 ILE C C 1
ATOM 5922 O O . ILE C 1 68 ? -9.667 44.883 -16.419 1.00 40.59 548 ILE C O 1
ATOM 5927 N N . GLN C 1 69 ? -9.150 45.555 -14.307 1.00 43.17 549 GLN C N 1
ATOM 5928 C CA . GLN C 1 69 ? -10.571 45.688 -13.889 1.00 44.58 549 GLN C CA 1
ATOM 5929 C C . GLN C 1 69 ? -11.327 46.752 -14.665 1.00 45.01 549 GLN C C 1
ATOM 5930 O O . GLN C 1 69 ? -12.482 46.523 -15.062 1.00 45.47 549 GLN C O 1
ATOM 5936 N N . SER C 1 70 ? -10.697 47.913 -14.872 1.00 44.93 550 SER C N 1
ATOM 5937 C CA . SER C 1 70 ? -11.362 49.009 -15.591 1.00 45.00 550 SER C CA 1
ATOM 5938 C C . SER C 1 70 ? -11.545 48.722 -17.076 1.00 44.80 550 SER C C 1
ATOM 5939 O O . SER C 1 70 ? -12.578 49.081 -17.649 1.00 44.86 550 SER C O 1
ATOM 5942 N N . ILE C 1 71 ? -10.535 48.098 -17.699 1.00 44.26 551 ILE C N 1
ATOM 5943 C CA . ILE C 1 71 ? -10.652 47.569 -19.064 1.00 43.52 551 ILE C CA 1
ATOM 5944 C C . ILE C 1 71 ? -11.831 46.572 -19.186 1.00 43.75 551 ILE C C 1
ATOM 5945 O O . ILE C 1 71 ? -12.669 46.714 -20.066 1.00 42.59 551 ILE C O 1
ATOM 5950 N N . TRP C 1 72 ? -11.879 45.572 -18.306 1.00 44.39 552 TRP C N 1
ATOM 5951 C CA . TRP C 1 72 ? -12.952 44.546 -18.322 1.00 45.44 552 TRP C CA 1
ATOM 5952 C C . TRP C 1 72 ? -14.364 45.133 -18.193 1.00 46.07 552 TRP C C 1
ATOM 5953 O O . TRP C 1 72 ? -15.282 44.719 -18.905 1.00 45.60 552 TRP C O 1
ATOM 5964 N N . SER C 1 73 ? -14.529 46.101 -17.291 1.00 47.31 553 SER C N 1
ATOM 5965 C CA . SER C 1 73 ? -15.836 46.703 -17.082 1.00 48.66 553 SER C CA 1
ATOM 5966 C C . SER C 1 73 ? -16.188 47.654 -18.235 1.00 49.19 553 SER C C 1
ATOM 5967 O O . SER C 1 73 ? -17.347 47.730 -18.656 1.00 49.27 553 SER C O 1
ATOM 5970 N N . ARG C 1 74 ? -15.181 48.319 -18.801 1.00 50.03 554 ARG C N 1
ATOM 5971 C CA . ARG C 1 74 ? -15.386 49.097 -20.029 1.00 50.15 554 ARG C CA 1
ATOM 5972 C C . ARG C 1 74 ? -15.902 48.263 -21.225 1.00 50.52 554 ARG C C 1
ATOM 5973 O O . ARG C 1 74 ? -16.736 48.737 -21.995 1.00 49.67 554 ARG C O 1
ATOM 5981 N N . LEU C 1 75 ? -15.399 47.041 -21.388 1.00 51.24 555 LEU C N 1
ATOM 5982 C CA . LEU C 1 75 ? -15.856 46.182 -22.487 1.00 52.06 555 LEU C CA 1
ATOM 5983 C C . LEU C 1 75 ? -17.289 45.668 -22.290 1.00 53.19 555 LEU C C 1
ATOM 5984 O O . LEU C 1 75 ? -18.012 45.431 -23.271 1.00 52.80 555 LEU C O 1
ATOM 5989 N N . GLN C 1 76 ? -17.677 45.471 -21.026 1.00 54.49 556 GLN C N 1
ATOM 5990 C CA . GLN C 1 76 ? -19.067 45.168 -20.645 1.00 55.50 556 GLN C CA 1
ATOM 5991 C C . GLN C 1 76 ? -19.989 46.345 -20.939 1.00 55.98 556 GLN C C 1
ATOM 5992 O O . GLN C 1 76 ? -20.984 46.186 -21.640 1.00 55.83 556 GLN C O 1
ATOM 5998 N N . GLU C 1 77 ? -19.634 47.516 -20.400 1.00 56.98 557 GLU C N 1
ATOM 5999 C CA . GLU C 1 77 ? -20.398 48.761 -20.555 1.00 57.91 557 GLU C CA 1
ATOM 6000 C C . GLU C 1 77 ? -20.739 49.091 -21.992 1.00 58.25 557 GLU C C 1
ATOM 6001 O O . GLU C 1 77 ? -21.849 49.562 -22.285 1.00 58.34 557 GLU C O 1
ATOM 6007 N N . ARG C 1 78 ? -19.770 48.871 -22.882 1.00 58.28 558 ARG C N 1
ATOM 6008 C CA . ARG C 1 78 ? -19.899 49.270 -24.280 1.00 58.18 558 ARG C CA 1
ATOM 6009 C C . ARG C 1 78 ? -20.352 48.120 -25.169 1.00 57.46 558 ARG C C 1
ATOM 6010 O O . ARG C 1 78 ? -20.334 48.248 -26.385 1.00 57.60 558 ARG C O 1
ATOM 6018 N N . GLY C 1 79 ? -20.730 46.998 -24.555 1.00 56.86 559 GLY C N 1
ATOM 6019 C CA . GLY C 1 79 ? -21.409 45.893 -25.249 1.00 56.11 559 GLY C CA 1
ATOM 6020 C C . GLY C 1 79 ? -20.573 44.871 -26.002 1.00 55.85 559 GLY C C 1
ATOM 6021 O O . GLY C 1 79 ? -21.115 44.022 -26.723 1.00 56.03 559 GLY C O 1
ATOM 6022 N N . LEU C 1 80 ? -19.254 44.914 -25.821 1.00 55.28 560 LEU C N 1
ATOM 6023 C CA . LEU C 1 80 ? -18.352 44.095 -26.627 1.00 54.40 560 LEU C CA 1
ATOM 6024 C C . LEU C 1 80 ? -18.137 42.724 -26.027 1.00 53.85 560 LEU C C 1
ATOM 6025 O O . LEU C 1 80 ? -17.945 41.763 -26.756 1.00 53.77 560 LEU C O 1
ATOM 6030 N N . ARG C 1 81 ? -18.178 42.627 -24.700 1.00 53.92 561 ARG C N 1
ATOM 6031 C CA . ARG C 1 81 ? -18.060 41.326 -24.026 1.00 54.15 561 ARG C CA 1
ATOM 6032 C C . ARG C 1 81 ? -19.153 40.344 -24.466 1.00 54.46 561 ARG C C 1
ATOM 6033 O O . ARG C 1 81 ? -18.887 39.161 -24.671 1.00 54.51 561 ARG C O 1
ATOM 6041 N N . SER C 1 82 ? -20.374 40.859 -24.629 1.00 54.94 562 SER C N 1
ATOM 6042 C CA . SER C 1 82 ? -21.538 40.079 -25.111 1.00 54.98 562 SER C CA 1
ATOM 6043 C C . SER C 1 82 ? -21.286 39.302 -26.425 1.00 54.51 562 SER C C 1
ATOM 6044 O O . SER C 1 82 ? -21.931 38.281 -26.683 1.00 54.45 562 SER C O 1
ATOM 6047 N N . GLN C 1 83 ? -20.336 39.788 -27.235 1.00 53.82 563 GLN C N 1
ATOM 6048 C CA . GLN C 1 83 ? -20.096 39.285 -28.600 1.00 52.70 563 GLN C CA 1
ATOM 6049 C C . GLN C 1 83 ? -18.906 38.345 -28.714 1.00 52.29 563 GLN C C 1
ATOM 6050 O O . GLN C 1 83 ? -18.650 37.770 -29.775 1.00 52.35 563 GLN C O 1
ATOM 6056 N N . CYS C 1 84 ? -18.162 38.231 -27.621 1.00 51.56 564 CYS C N 1
ATOM 6057 C CA . CYS C 1 84 ? -16.975 37.409 -27.570 1.00 50.23 564 CYS C CA 1
ATOM 6058 C C . CYS C 1 84 ? -17.209 36.157 -26.737 1.00 50.11 564 CYS C C 1
ATOM 6059 O O . CYS C 1 84 ? -18.099 36.129 -25.897 1.00 50.32 564 CYS C O 1
ATOM 6062 N N . GLU C 1 85 ? -16.418 35.122 -26.997 1.00 49.03 565 GLU C N 1
ATOM 6063 C CA . GLU C 1 85 ? -16.252 34.008 -26.082 1.00 48.75 565 GLU C CA 1
ATOM 6064 C C . GLU C 1 85 ? -15.377 34.503 -24.926 1.00 48.89 565 GLU C C 1
ATOM 6065 O O . GLU C 1 85 ? -14.142 34.715 -25.094 1.00 48.30 565 GLU C O 1
ATOM 6071 N N . CYS C 1 86 ? -16.000 34.717 -23.764 1.00 47.91 566 CYS C N 1
ATOM 6072 C CA . CYS C 1 86 ? -15.255 35.176 -22.610 1.00 47.74 566 CYS C CA 1
ATOM 6073 C C . CYS C 1 86 ? -14.713 33.998 -21.817 1.00 48.15 566 CYS C C 1
ATOM 6074 O O . CYS C 1 86 ? -15.474 33.119 -21.372 1.00 48.68 566 CYS C O 1
ATOM 6077 N N . LEU C 1 87 ? -13.390 33.971 -21.652 1.00 46.58 567 LEU C N 1
ATOM 6078 C CA . LEU C 1 87 ? -12.724 32.880 -20.981 1.00 45.36 567 LEU C CA 1
ATOM 6079 C C . LEU C 1 87 ? -11.955 33.363 -19.740 1.00 44.91 567 LEU C C 1
ATOM 6080 O O . LEU C 1 87 ? -11.688 34.564 -19.578 1.00 43.39 567 LEU C O 1
ATOM 6085 N N . ARG C 1 88 ? -11.611 32.415 -18.878 1.00 44.54 568 ARG C N 1
ATOM 6086 C CA . ARG C 1 88 ? -10.890 32.697 -17.643 1.00 45.71 568 ARG C CA 1
ATOM 6087 C C . ARG C 1 88 ? -9.387 32.415 -17.695 1.00 45.36 568 ARG C C 1
ATOM 6088 O O . ARG C 1 88 ? -8.618 33.079 -16.996 1.00 46.09 568 ARG C O 1
ATOM 6096 N N . GLY C 1 89 ? -8.982 31.379 -18.428 1.00 44.71 569 GLY C N 1
ATOM 6097 C CA . GLY C 1 89 ? -7.564 31.040 -18.533 1.00 43.80 569 GLY C CA 1
ATOM 6098 C C . GLY C 1 89 ? -7.141 30.077 -17.444 1.00 43.56 569 GLY C C 1
ATOM 6099 O O . GLY C 1 89 ? -7.975 29.400 -16.845 1.00 43.35 569 GLY C O 1
ATOM 6100 N N . ARG C 1 90 ? -5.843 30.029 -17.178 1.00 41.98 570 ARG C N 1
ATOM 6101 C CA . ARG C 1 90 ? -5.270 29.053 -16.265 1.00 41.69 570 ARG C CA 1
ATOM 6102 C C . ARG C 1 90 ? -3.859 29.456 -15.871 1.00 41.25 570 ARG C C 1
ATOM 6103 O O . ARG C 1 90 ? -3.241 30.273 -16.553 1.00 40.44 570 ARG C O 1
ATOM 6111 N N . LYS C 1 91 ? -3.362 28.855 -14.785 1.00 41.33 571 LYS C N 1
ATOM 6112 C CA . LYS C 1 91 ? -1.973 28.932 -14.403 1.00 41.78 571 LYS C CA 1
ATOM 6113 C C . LYS C 1 91 ? -1.129 28.126 -15.384 1.00 41.86 571 LYS C C 1
ATOM 6114 O O . LYS C 1 91 ? -1.353 26.917 -15.570 1.00 42.32 571 LYS C O 1
ATOM 6120 N N . ALA C 1 92 ? -0.150 28.797 -15.986 1.00 40.32 572 ALA C N 1
ATOM 6121 C CA . ALA C 1 92 ? 0.858 28.143 -16.752 1.00 39.64 572 ALA C CA 1
ATOM 6122 C C . ALA C 1 92 ? 1.454 27.117 -15.844 1.00 38.83 572 ALA C C 1
ATOM 6123 O O . ALA C 1 92 ? 1.675 27.394 -14.663 1.00 39.38 572 ALA C O 1
ATOM 6125 N N . SER C 1 93 ? 1.744 25.941 -16.381 1.00 38.45 573 SER C N 1
ATOM 6126 C CA . SER C 1 93 ? 2.532 24.957 -15.643 1.00 38.36 573 SER C CA 1
ATOM 6127 C C . SER C 1 93 ? 3.984 25.414 -15.535 1.00 38.29 573 SER C C 1
ATOM 6128 O O . SER C 1 93 ? 4.444 26.234 -16.318 1.00 37.77 573 SER C O 1
ATOM 6131 N N . LEU C 1 94 ? 4.697 24.879 -14.553 1.00 39.18 574 LEU C N 1
ATOM 6132 C CA . LEU C 1 94 ? 6.119 25.154 -14.390 1.00 39.49 574 LEU C CA 1
ATOM 6133 C C . LEU C 1 94 ? 6.926 24.737 -15.630 1.00 39.82 574 LEU C C 1
ATOM 6134 O O . LEU C 1 94 ? 7.954 25.334 -15.942 1.00 38.98 574 LEU C O 1
ATOM 6139 N N . GLU C 1 95 ? 6.442 23.711 -16.329 1.00 39.77 575 GLU C N 1
ATOM 6140 C CA . GLU C 1 95 ? 7.075 23.205 -17.548 1.00 39.70 575 GLU C CA 1
ATOM 6141 C C . GLU C 1 95 ? 6.889 24.217 -18.701 1.00 38.56 575 GLU C C 1
ATOM 6142 O O . GLU C 1 95 ? 7.802 24.417 -19.499 1.00 38.47 575 GLU C O 1
ATOM 6148 N N . GLU C 1 96 ? 5.727 24.864 -18.776 1.00 37.80 576 GLU C N 1
ATOM 6149 C CA . GLU C 1 96 ? 5.508 25.918 -19.753 1.00 36.85 576 GLU C CA 1
ATOM 6150 C C . GLU C 1 96 ? 6.460 27.103 -19.466 1.00 36.88 576 GLU C C 1
ATOM 6151 O O . GLU C 1 96 ? 7.112 27.614 -20.364 1.00 37.05 576 GLU C O 1
ATOM 6157 N N . LEU C 1 97 ? 6.594 27.478 -18.204 1.00 36.38 577 LEU C N 1
ATOM 6158 C CA . LEU C 1 97 ? 7.490 28.588 -17.837 1.00 36.03 577 LEU C CA 1
ATOM 6159 C C . LEU C 1 97 ? 8.942 28.292 -18.219 1.00 35.52 577 LEU C C 1
ATOM 6160 O O . LEU C 1 97 ? 9.667 29.194 -18.613 1.00 34.72 577 LEU C O 1
ATOM 6165 N N . GLN C 1 98 ? 9.339 27.024 -18.085 1.00 35.03 578 GLN C N 1
ATOM 6166 C CA . GLN C 1 98 ? 10.707 26.556 -18.319 1.00 35.14 578 GLN C CA 1
ATOM 6167 C C . GLN C 1 98 ? 11.108 26.586 -19.814 1.00 35.41 578 GLN C C 1
ATOM 6168 O O . GLN C 1 98 ? 12.296 26.431 -20.175 1.00 34.15 578 GLN C O 1
ATOM 6174 N N . SER C 1 99 ? 10.114 26.743 -20.685 1.00 34.49 579 SER C N 1
ATOM 6175 C CA . SER C 1 99 ? 10.374 26.817 -22.101 1.00 35.28 579 SER C CA 1
ATOM 6176 C C . SER C 1 99 ? 11.033 28.160 -22.466 1.00 35.58 579 SER C C 1
ATOM 6177 O O . SER C 1 99 ? 11.653 28.265 -23.499 1.00 36.04 579 SER C O 1
ATOM 6180 N N . VAL C 1 100 ? 10.901 29.158 -21.595 1.00 36.09 580 VAL C N 1
ATOM 6181 C CA . VAL C 1 100 ? 11.548 30.450 -21.777 1.00 36.00 580 VAL C CA 1
ATOM 6182 C C . VAL C 1 100 ? 12.557 30.700 -20.672 1.00 35.83 580 VAL C C 1
ATOM 6183 O O . VAL C 1 100 ? 13.678 31.158 -20.946 1.00 37.11 580 VAL C O 1
ATOM 6187 N N . HIS C 1 101 ? 12.198 30.356 -19.436 1.00 34.52 581 HIS C N 1
ATOM 6188 C CA . HIS C 1 101 ? 12.953 30.789 -18.272 1.00 34.14 581 HIS C CA 1
ATOM 6189 C C . HIS C 1 101 ? 13.783 29.704 -17.648 1.00 34.94 581 HIS C C 1
ATOM 6190 O O . HIS C 1 101 ? 13.500 28.525 -17.850 1.00 35.83 581 HIS C O 1
ATOM 6197 N N . SER C 1 102 ? 14.834 30.097 -16.915 1.00 34.80 582 SER C N 1
ATOM 6198 C CA . SER C 1 102 ? 15.740 29.142 -16.268 1.00 34.82 582 SER C CA 1
ATOM 6199 C C . SER C 1 102 ? 15.049 28.393 -15.087 1.00 35.34 582 SER C C 1
ATOM 6200 O O . SER C 1 102 ? 13.956 28.790 -14.664 1.00 35.03 582 SER C O 1
ATOM 6203 N N . GLU C 1 103 ? 15.703 27.345 -14.574 1.00 36.34 583 GLU C N 1
ATOM 6204 C CA . GLU C 1 103 ? 15.115 26.491 -13.524 1.00 37.59 583 GLU C CA 1
ATOM 6205 C C . GLU C 1 103 ? 14.992 27.294 -12.233 1.00 37.12 583 GLU C C 1
ATOM 6206 O O . GLU C 1 103 ? 13.967 27.232 -11.568 1.00 37.21 583 GLU C O 1
ATOM 6212 N N . ARG C 1 104 ? 16.025 28.066 -11.904 1.00 36.64 584 ARG C N 1
ATOM 6213 C CA . ARG C 1 104 ? 15.992 28.948 -10.747 1.00 36.34 584 ARG C CA 1
ATOM 6214 C C . ARG C 1 104 ? 14.931 30.011 -10.834 1.00 35.71 584 ARG C C 1
ATOM 6215 O O . ARG C 1 104 ? 14.229 30.250 -9.854 1.00 35.39 584 ARG C O 1
ATOM 6223 N N . HIS C 1 105 ? 14.829 30.665 -11.995 1.00 34.54 585 HIS C N 1
ATOM 6224 C CA . HIS C 1 105 ? 13.806 31.677 -12.219 1.00 34.56 585 HIS C CA 1
ATOM 6225 C C . HIS C 1 105 ? 12.400 31.083 -12.035 1.00 35.42 585 HIS C C 1
ATOM 6226 O O . HIS C 1 105 ? 11.547 31.724 -11.408 1.00 35.92 585 HIS C O 1
ATOM 6233 N N . VAL C 1 106 ? 12.152 29.883 -12.587 1.00 35.32 586 VAL C N 1
ATOM 6234 C CA . VAL C 1 106 ? 10.800 29.298 -12.560 1.00 36.14 586 VAL C CA 1
ATOM 6235 C C . VAL C 1 106 ? 10.427 28.915 -11.112 1.00 36.82 586 VAL C C 1
ATOM 6236 O O . VAL C 1 106 ? 9.342 29.239 -10.645 1.00 37.04 586 VAL C O 1
ATOM 6240 N N . LEU C 1 107 ? 11.387 28.346 -10.396 1.00 37.63 587 LEU C N 1
ATOM 6241 C CA . LEU C 1 107 ? 11.230 27.994 -8.991 1.00 38.95 587 LEU C CA 1
ATOM 6242 C C . LEU C 1 107 ? 11.098 29.177 -8.027 1.00 39.30 587 LEU C C 1
ATOM 6243 O O . LEU C 1 107 ? 10.370 29.091 -7.048 1.00 38.63 587 LEU C O 1
ATOM 6248 N N . LEU C 1 108 ? 11.813 30.266 -8.291 1.00 39.70 588 LEU C N 1
ATOM 6249 C CA . LEU C 1 108 ? 11.729 31.504 -7.492 1.00 39.75 588 LEU C CA 1
ATOM 6250 C C . LEU C 1 108 ? 10.419 32.237 -7.671 1.00 39.85 588 LEU C C 1
ATOM 6251 O O . LEU C 1 108 ? 9.755 32.649 -6.696 1.00 40.67 588 LEU C O 1
ATOM 6256 N N . TYR C 1 109 ? 9.996 32.409 -8.905 1.00 39.92 589 TYR C N 1
ATOM 6257 C CA . TYR C 1 109 ? 8.791 33.188 -9.108 1.00 41.06 589 TYR C CA 1
ATOM 6258 C C . TYR C 1 109 ? 7.592 32.318 -9.433 1.00 41.94 589 TYR C C 1
ATOM 6259 O O . TYR C 1 109 ? 6.484 32.826 -9.580 1.00 41.72 589 TYR C O 1
ATOM 6268 N N . GLY C 1 110 ? 7.809 31.010 -9.536 1.00 43.48 590 GLY C N 1
ATOM 6269 C CA . GLY C 1 110 ? 6.775 30.107 -10.052 1.00 46.94 590 GLY C CA 1
ATOM 6270 C C . GLY C 1 110 ? 5.972 29.459 -8.932 1.00 48.56 590 GLY C C 1
ATOM 6271 O O . GLY C 1 110 ? 4.789 29.144 -9.083 1.00 47.73 590 GLY C O 1
ATOM 6272 N N . THR C 1 111 ? 6.642 29.301 -7.802 1.00 50.49 591 THR C N 1
ATOM 6273 C CA . THR C 1 111 ? 6.108 28.642 -6.632 1.00 52.52 591 THR C CA 1
ATOM 6274 C C . THR C 1 111 ? 6.206 29.623 -5.445 1.00 54.71 591 THR C C 1
ATOM 6275 O O . THR C 1 111 ? 7.044 30.535 -5.455 1.00 54.78 591 THR C O 1
ATOM 6279 N N . ASN C 1 112 ? 5.354 29.444 -4.431 1.00 57.37 592 ASN C N 1
ATOM 6280 C CA . ASN C 1 112 ? 5.333 30.378 -3.298 1.00 59.75 592 ASN C CA 1
ATOM 6281 C C . ASN C 1 112 ? 6.565 30.218 -2.387 1.00 61.34 592 ASN C C 1
ATOM 6282 O O . ASN C 1 112 ? 7.579 30.909 -2.619 1.00 62.32 592 ASN C O 1
ATOM 6287 N N . PRO C 1 113 ? 6.509 29.350 -1.349 1.00 62.22 593 PRO C N 1
ATOM 6288 C CA . PRO C 1 113 ? 5.417 28.771 -0.575 1.00 62.42 593 PRO C CA 1
ATOM 6289 C C . PRO C 1 113 ? 4.982 29.711 0.566 1.00 62.91 593 PRO C C 1
ATOM 6290 O O . PRO C 1 113 ? 5.824 30.259 1.292 1.00 62.82 593 PRO C O 1
ATOM 6294 N N . LEU C 1 136 ? 12.014 47.189 0.020 1.00 53.99 616 LEU C N 1
ATOM 6295 C CA . LEU C 1 136 ? 11.242 48.285 -0.593 1.00 54.47 616 LEU C CA 1
ATOM 6296 C C . LEU C 1 136 ? 10.888 49.461 0.350 1.00 55.05 616 LEU C C 1
ATOM 6297 O O . LEU C 1 136 ? 10.330 49.245 1.440 1.00 54.98 616 LEU C O 1
ATOM 6302 N N . PRO C 1 137 ? 11.172 50.709 -0.091 1.00 55.43 617 PRO C N 1
ATOM 6303 C CA . PRO C 1 137 ? 10.879 51.920 0.695 1.00 55.44 617 PRO C CA 1
ATOM 6304 C C . PRO C 1 137 ? 9.572 51.816 1.458 1.00 55.15 617 PRO C C 1
ATOM 6305 O O . PRO C 1 137 ? 9.553 52.158 2.646 1.00 55.14 617 PRO C O 1
ATOM 6309 N N . CYS C 1 138 ? 8.518 51.315 0.794 1.00 54.32 618 CYS C N 1
ATOM 6310 C CA . CYS C 1 138 ? 7.136 51.287 1.343 1.00 53.73 618 CYS C CA 1
ATOM 6311 C C . CYS C 1 138 ? 6.855 50.260 2.433 1.00 53.61 618 CYS C C 1
ATOM 6312 O O . CYS C 1 138 ? 5.759 50.244 3.008 1.00 53.60 618 CYS C O 1
ATOM 6315 N N . GLY C 1 139 ? 7.819 49.390 2.711 1.00 53.48 619 GLY C N 1
ATOM 6316 C CA . GLY C 1 139 ? 7.573 48.295 3.640 1.00 53.06 619 GLY C CA 1
ATOM 6317 C C . GLY C 1 139 ? 7.188 46.989 2.957 1.00 52.73 619 GLY C C 1
ATOM 6318 O O . GLY C 1 139 ? 7.357 45.913 3.528 1.00 52.96 619 GLY C O 1
ATOM 6319 N N . GLY C 1 140 ? 6.663 47.076 1.740 1.00 52.16 620 GLY C N 1
ATOM 6320 C CA . GLY C 1 140 ? 6.376 45.877 0.938 1.00 51.29 620 GLY C CA 1
ATOM 6321 C C . GLY C 1 140 ? 7.605 45.108 0.469 1.00 49.93 620 GLY C C 1
ATOM 6322 O O . GLY C 1 140 ? 8.707 45.622 0.492 1.00 49.59 620 GLY C O 1
ATOM 6323 N N . VAL C 1 141 ? 7.409 43.867 0.029 1.00 49.38 621 VAL C N 1
ATOM 6324 C CA . VAL C 1 141 ? 8.493 43.124 -0.622 1.00 49.19 621 VAL C CA 1
ATOM 6325 C C . VAL C 1 141 ? 8.441 43.396 -2.137 1.00 48.93 621 VAL C C 1
ATOM 6326 O O . VAL C 1 141 ? 7.362 43.686 -2.683 1.00 49.75 621 VAL C O 1
ATOM 6330 N N . GLY C 1 142 ? 9.608 43.364 -2.777 1.00 48.97 622 GLY C N 1
ATOM 6331 C CA . GLY C 1 142 ? 9.756 43.540 -4.230 1.00 48.65 622 GLY C CA 1
ATOM 6332 C C . GLY C 1 142 ? 10.894 42.704 -4.798 1.00 48.59 622 GLY C C 1
ATOM 6333 O O . GLY C 1 142 ? 11.710 42.164 -4.048 1.00 47.40 622 GLY C O 1
ATOM 6334 N N . VAL C 1 143 ? 10.940 42.581 -6.126 1.00 48.83 623 VAL C N 1
ATOM 6335 C CA . VAL C 1 143 ? 12.148 42.073 -6.789 1.00 49.36 623 VAL C CA 1
ATOM 6336 C C . VAL C 1 143 ? 13.134 43.240 -7.053 1.00 50.13 623 VAL C C 1
ATOM 6337 O O . VAL C 1 143 ? 14.355 43.087 -6.933 1.00 50.56 623 VAL C O 1
ATOM 6341 N N . ASP C 1 144 ? 12.580 44.405 -7.388 1.00 50.43 624 ASP C N 1
ATOM 6342 C CA . ASP C 1 144 ? 13.345 45.642 -7.459 1.00 51.19 624 ASP C CA 1
ATOM 6343 C C . ASP C 1 144 ? 12.359 46.754 -7.162 1.00 51.45 624 ASP C C 1
ATOM 6344 O O . ASP C 1 144 ? 11.198 46.473 -6.804 1.00 51.62 624 ASP C O 1
ATOM 6349 N N . THR C 1 145 ? 12.791 48.003 -7.307 1.00 51.19 625 THR C N 1
ATOM 6350 C CA . THR C 1 145 ? 11.951 49.136 -6.903 1.00 51.37 625 THR C CA 1
ATOM 6351 C C . THR C 1 145 ? 10.608 49.223 -7.659 1.00 50.44 625 THR C C 1
ATOM 6352 O O . THR C 1 145 ? 9.611 49.715 -7.114 1.00 50.10 625 THR C O 1
ATOM 6356 N N . ASP C 1 146 ? 10.589 48.746 -8.900 1.00 49.22 626 ASP C N 1
ATOM 6357 C CA . ASP C 1 146 ? 9.370 48.756 -9.702 1.00 48.74 626 ASP C CA 1
ATOM 6358 C C . ASP C 1 146 ? 8.541 47.468 -9.522 1.00 47.90 626 ASP C C 1
ATOM 6359 O O . ASP C 1 146 ? 7.304 47.494 -9.511 1.00 47.04 626 ASP C O 1
ATOM 6364 N N . THR C 1 147 ? 9.226 46.333 -9.421 1.00 47.03 627 THR C N 1
ATOM 6365 C CA . THR C 1 147 ? 8.542 45.042 -9.482 1.00 46.29 627 THR C CA 1
ATOM 6366 C C . THR C 1 147 ? 8.175 44.508 -8.084 1.00 45.36 627 THR C C 1
ATOM 6367 O O . THR C 1 147 ? 9.033 44.081 -7.317 1.00 44.37 627 THR C O 1
ATOM 6371 N N . ILE C 1 148 ? 6.880 44.577 -7.790 1.00 45.29 628 ILE C N 1
ATOM 6372 C CA . ILE C 1 148 ? 6.291 44.211 -6.492 1.00 45.31 628 ILE C CA 1
ATOM 6373 C C . ILE C 1 148 ? 6.246 42.705 -6.301 1.00 45.31 628 ILE C C 1
ATOM 6374 O O . ILE C 1 148 ? 6.146 41.950 -7.273 1.00 45.33 628 ILE C O 1
ATOM 6379 N N . TRP C 1 149 ? 6.350 42.272 -5.045 1.00 43.99 629 TRP C N 1
ATOM 6380 C CA . TRP C 1 149 ? 6.111 40.890 -4.711 1.00 42.99 629 TRP C CA 1
ATOM 6381 C C . TRP C 1 149 ? 5.133 40.716 -3.538 1.00 42.11 629 TRP C C 1
ATOM 6382 O O . TRP C 1 149 ? 5.473 40.918 -2.369 1.00 41.70 629 TRP C O 1
ATOM 6393 N N . ASN C 1 150 ? 3.900 40.374 -3.890 1.00 40.81 630 ASN C N 1
ATOM 6394 C CA . ASN C 1 150 ? 2.922 39.940 -2.916 1.00 39.80 630 ASN C CA 1
ATOM 6395 C C . ASN C 1 150 ? 3.161 38.462 -2.608 1.00 39.78 630 ASN C C 1
ATOM 6396 O O . ASN C 1 150 ? 3.173 37.596 -3.499 1.00 39.66 630 ASN C O 1
ATOM 6401 N N . GLU C 1 151 ? 3.381 38.197 -1.327 1.00 39.60 631 GLU C N 1
ATOM 6402 C CA . GLU C 1 151 ? 3.900 36.926 -0.863 1.00 39.77 631 GLU C CA 1
ATOM 6403 C C . GLU C 1 151 ? 2.956 35.729 -1.026 1.00 39.27 631 GLU C C 1
ATOM 6404 O O . GLU C 1 151 ? 3.389 34.581 -0.980 1.00 39.58 631 GLU C O 1
ATOM 6410 N N . LEU C 1 152 ? 1.689 36.026 -1.272 1.00 38.88 632 LEU C N 1
ATOM 6411 C CA . LEU C 1 152 ? 0.635 35.039 -1.377 1.00 39.13 632 LEU C CA 1
ATOM 6412 C C . LEU C 1 152 ? 0.074 34.945 -2.805 1.00 39.00 632 LEU C C 1
ATOM 6413 O O . LEU C 1 152 ? -0.405 33.883 -3.218 1.00 38.23 632 LEU C O 1
ATOM 6418 N N . HIS C 1 153 ? 0.085 36.072 -3.520 1.00 38.20 633 HIS C N 1
ATOM 6419 C CA . HIS C 1 153 ? -0.662 36.176 -4.773 1.00 38.05 633 HIS C CA 1
ATOM 6420 C C . HIS C 1 153 ? 0.168 36.429 -6.032 1.00 37.99 633 HIS C C 1
ATOM 6421 O O . HIS C 1 153 ? -0.322 36.144 -7.112 1.00 38.72 633 HIS C O 1
ATOM 6428 N N . SER C 1 154 ? 1.376 36.994 -5.909 1.00 37.69 634 SER C N 1
ATOM 6429 C CA . SER C 1 154 ? 2.093 37.455 -7.110 1.00 37.45 634 SER C CA 1
ATOM 6430 C C . SER C 1 154 ? 2.411 36.277 -8.033 1.00 37.74 634 SER C C 1
ATOM 6431 O O . SER C 1 154 ? 2.013 36.293 -9.185 1.00 37.76 634 SER C O 1
ATOM 6434 N N . SER C 1 155 ? 3.082 35.258 -7.498 1.00 37.53 635 SER C N 1
ATOM 6435 C CA . SER C 1 155 ? 3.332 34.000 -8.185 1.00 37.82 635 SER C CA 1
ATOM 6436 C C . SER C 1 155 ? 2.133 33.479 -8.964 1.00 38.39 635 SER C C 1
ATOM 6437 O O . SER C 1 155 ? 2.267 33.151 -10.160 1.00 37.92 635 SER C O 1
ATOM 6440 N N . ASN C 1 156 ? 0.966 33.410 -8.308 1.00 38.04 636 ASN C N 1
ATOM 6441 C CA . ASN C 1 156 ? -0.246 32.920 -8.960 1.00 38.33 636 ASN C CA 1
ATOM 6442 C C . ASN C 1 156 ? -0.734 33.808 -10.091 1.00 37.23 636 ASN C C 1
ATOM 6443 O O . ASN C 1 156 ? -1.216 33.302 -11.087 1.00 37.65 636 ASN C O 1
ATOM 6448 N N . ALA C 1 157 ? -0.652 35.123 -9.899 1.00 35.84 637 ALA C N 1
ATOM 6449 C CA . ALA C 1 157 ? -1.065 36.080 -10.901 1.00 35.29 637 ALA C CA 1
ATOM 6450 C C . ALA C 1 157 ? -0.137 36.074 -12.147 1.00 35.33 637 ALA C C 1
ATOM 6451 O O . ALA C 1 157 ? -0.614 36.175 -13.285 1.00 35.01 637 ALA C O 1
ATOM 6453 N N . ALA C 1 158 ? 1.172 35.975 -11.902 1.00 34.67 638 ALA C N 1
ATOM 6454 C CA . ALA C 1 158 ? 2.159 35.947 -12.979 1.00 35.01 638 ALA C CA 1
ATOM 6455 C C . ALA C 1 158 ? 1.948 34.678 -13.800 1.00 35.17 638 ALA C C 1
ATOM 6456 O O . ALA C 1 158 ? 1.858 34.751 -15.034 1.00 34.65 638 ALA C O 1
ATOM 6458 N N . ARG C 1 159 ? 1.815 33.529 -13.120 1.00 35.04 639 ARG C N 1
ATOM 6459 C CA . ARG C 1 159 ? 1.494 32.265 -13.808 1.00 35.26 639 ARG C CA 1
ATOM 6460 C C . ARG C 1 159 ? 0.158 32.298 -14.509 1.00 35.12 639 ARG C C 1
ATOM 6461 O O . ARG C 1 159 ? 0.011 31.666 -15.562 1.00 36.22 639 ARG C O 1
ATOM 6469 N N . TRP C 1 160 ? -0.805 33.045 -13.961 1.00 34.46 640 TRP C N 1
ATOM 6470 C CA . TRP C 1 160 ? -2.104 33.224 -14.626 1.00 34.68 640 TRP C CA 1
ATOM 6471 C C . TRP C 1 160 ? -2.018 33.986 -15.940 1.00 33.58 640 TRP C C 1
ATOM 6472 O O . TRP C 1 160 ? -2.588 33.557 -16.937 1.00 31.98 640 TRP C O 1
ATOM 6483 N N . ALA C 1 161 ? -1.326 35.129 -15.936 1.00 33.41 641 ALA C N 1
ATOM 6484 C CA . ALA C 1 161 ? -1.173 35.917 -17.163 1.00 32.74 641 ALA C CA 1
ATOM 6485 C C . ALA C 1 161 ? -0.547 35.064 -18.276 1.00 32.22 641 ALA C C 1
ATOM 6486 O O . ALA C 1 161 ? -0.993 35.089 -19.409 1.00 32.95 641 ALA C O 1
ATOM 6488 N N . ALA C 1 162 ? 0.436 34.257 -17.928 1.00 32.25 642 ALA C N 1
ATOM 6489 C CA . ALA C 1 162 ? 1.162 33.527 -18.942 1.00 31.75 642 ALA C CA 1
ATOM 6490 C C . ALA C 1 162 ? 0.336 32.311 -19.453 1.00 32.54 642 ALA C C 1
ATOM 6491 O O . ALA C 1 162 ? 0.230 32.095 -20.663 1.00 32.76 642 ALA C O 1
ATOM 6493 N N . GLY C 1 163 ? -0.294 31.555 -18.546 1.00 32.89 643 GLY C N 1
ATOM 6494 C CA . GLY C 1 163 ? -1.166 30.434 -18.959 1.00 32.70 643 GLY C CA 1
ATOM 6495 C C . GLY C 1 163 ? -2.310 30.868 -19.852 1.00 31.98 643 GLY C C 1
ATOM 6496 O O . GLY C 1 163 ? -2.698 30.130 -20.771 1.00 32.67 643 GLY C O 1
ATOM 6497 N N . SER C 1 164 ? -2.815 32.083 -19.607 1.00 31.42 644 SER C N 1
ATOM 6498 C CA . SER C 1 164 ? -3.976 32.640 -20.298 1.00 31.44 644 SER C CA 1
ATOM 6499 C C . SER C 1 164 ? -3.642 33.079 -21.703 1.00 32.15 644 SER C C 1
ATOM 6500 O O . SER C 1 164 ? -4.426 32.841 -22.617 1.00 30.76 644 SER C O 1
ATOM 6503 N N . VAL C 1 165 ? -2.478 33.735 -21.881 1.00 33.40 645 VAL C N 1
ATOM 6504 C CA . VAL C 1 165 ? -2.060 34.153 -23.233 1.00 32.71 645 VAL C CA 1
ATOM 6505 C C . VAL C 1 165 ? -1.804 32.931 -24.076 1.00 33.36 645 VAL C C 1
ATOM 6506 O O . VAL C 1 165 ? -2.282 32.891 -25.200 1.00 34.04 645 VAL C O 1
ATOM 6510 N N . THR C 1 166 ? -1.031 31.982 -23.540 1.00 34.39 646 THR C N 1
ATOM 6511 C CA . THR C 1 166 ? -0.780 30.655 -24.129 1.00 36.36 646 THR C CA 1
ATOM 6512 C C . THR C 1 166 ? -2.080 29.946 -24.521 1.00 38.30 646 THR C C 1
ATOM 6513 O O . THR C 1 166 ? -2.254 29.582 -25.685 1.00 39.10 646 THR C O 1
ATOM 6517 N N . ASP C 1 167 ? -2.999 29.801 -23.562 1.00 39.85 647 ASP C N 1
ATOM 6518 C CA . ASP C 1 167 ? -4.321 29.177 -23.784 1.00 41.54 647 ASP C CA 1
ATOM 6519 C C . ASP C 1 167 ? -5.038 29.781 -24.978 1.00 40.86 647 ASP C C 1
ATOM 6520 O O . ASP C 1 167 ? -5.419 29.051 -25.902 1.00 41.50 647 ASP C O 1
ATOM 6525 N N . LEU C 1 168 ? -5.205 31.104 -24.960 1.00 40.49 648 LEU C N 1
ATOM 6526 C CA . LEU C 1 168 ? -5.843 31.879 -26.042 1.00 40.24 648 LEU C CA 1
ATOM 6527 C C . LEU C 1 168 ? -5.080 31.777 -27.372 1.00 40.51 648 LEU C C 1
ATOM 6528 O O . LEU C 1 168 ? -5.685 31.739 -28.469 1.00 39.77 648 LEU C O 1
ATOM 6533 N N . ALA C 1 169 ? -3.751 31.707 -27.292 1.00 40.80 649 ALA C N 1
ATOM 6534 C CA . ALA C 1 169 ? -2.967 31.587 -28.507 1.00 41.67 649 ALA C CA 1
ATOM 6535 C C . ALA C 1 169 ? -3.300 30.254 -29.171 1.00 42.52 649 ALA C C 1
ATOM 6536 O O . ALA C 1 169 ? -3.421 30.192 -30.400 1.00 41.97 649 ALA C O 1
ATOM 6538 N N . PHE C 1 170 ? -3.433 29.206 -28.349 1.00 43.12 650 PHE C N 1
ATOM 6539 C CA . PHE C 1 170 ? -3.684 27.835 -28.822 1.00 44.35 650 PHE C CA 1
ATOM 6540 C C . PHE C 1 170 ? -5.033 27.680 -29.470 1.00 44.21 650 PHE C C 1
ATOM 6541 O O . PHE C 1 170 ? -5.147 26.954 -30.456 1.00 44.76 650 PHE C O 1
ATOM 6549 N N . LYS C 1 171 ? -6.034 28.382 -28.928 1.00 45.17 651 LYS C N 1
ATOM 6550 C CA . LYS C 1 171 ? -7.413 28.410 -29.447 1.00 44.99 651 LYS C CA 1
ATOM 6551 C C . LYS C 1 171 ? -7.453 29.130 -30.776 1.00 45.64 651 LYS C C 1
ATOM 6552 O O . LYS C 1 171 ? -8.111 28.671 -31.717 1.00 44.82 651 LYS C O 1
ATOM 6558 N N . VAL C 1 172 ? -6.763 30.277 -30.854 1.00 46.00 652 VAL C N 1
ATOM 6559 C CA . VAL C 1 172 ? -6.666 31.029 -32.127 1.00 46.13 652 VAL C CA 1
ATOM 6560 C C . VAL C 1 172 ? -5.976 30.180 -33.211 1.00 47.07 652 VAL C C 1
ATOM 6561 O O . VAL C 1 172 ? -6.496 30.054 -34.325 1.00 45.93 652 VAL C O 1
ATOM 6565 N N . ALA C 1 173 ? -4.829 29.584 -32.860 1.00 48.36 653 ALA C N 1
ATOM 6566 C CA . ALA C 1 173 ? -4.082 28.723 -33.781 1.00 50.40 653 ALA C CA 1
ATOM 6567 C C . ALA C 1 173 ? -4.896 27.493 -34.221 1.00 51.99 653 ALA C C 1
ATOM 6568 O O . ALA C 1 173 ? -4.805 27.075 -35.383 1.00 52.71 653 ALA C O 1
ATOM 6570 N N . SER C 1 174 ? -5.693 26.938 -33.299 1.00 53.40 654 SER C N 1
ATOM 6571 C CA . SER C 1 174 ? -6.513 25.740 -33.551 1.00 54.72 654 SER C CA 1
ATOM 6572 C C . SER C 1 174 ? -7.704 25.927 -34.472 1.00 55.64 654 SER C C 1
ATOM 6573 O O . SER C 1 174 ? -8.250 24.930 -34.951 1.00 56.72 654 SER C O 1
ATOM 6576 N N . ARG C 1 175 ? -8.127 27.178 -34.677 1.00 56.53 655 ARG C N 1
ATOM 6577 C CA . ARG C 1 175 ? -9.319 27.544 -35.476 1.00 57.41 655 ARG C CA 1
ATOM 6578 C C . ARG C 1 175 ? -10.571 27.603 -34.579 1.00 57.29 655 ARG C C 1
ATOM 6579 O O . ARG C 1 175 ? -11.666 27.947 -35.011 1.00 56.72 655 ARG C O 1
ATOM 6587 N N . GLU C 1 176 ? -10.356 27.282 -33.312 1.00 57.11 656 GLU C N 1
ATOM 6588 C CA . GLU C 1 176 ? -11.362 27.262 -32.262 1.00 57.04 656 GLU C CA 1
ATOM 6589 C C . GLU C 1 176 ? -11.918 28.656 -32.002 1.00 56.32 656 GLU C C 1
ATOM 6590 O O . GLU C 1 176 ? -13.109 28.802 -31.688 1.00 56.77 656 GLU C O 1
ATOM 6596 N N . LEU C 1 177 ? -11.035 29.662 -32.101 1.00 54.80 657 LEU C N 1
ATOM 6597 C CA . LEU C 1 177 ? -11.363 31.097 -32.039 1.00 52.86 657 LEU C CA 1
ATOM 6598 C C . LEU C 1 177 ? -10.712 31.795 -33.243 1.00 51.55 657 LEU C C 1
ATOM 6599 O O . LEU C 1 177 ? -9.662 31.357 -33.712 1.00 50.86 657 LEU C O 1
ATOM 6604 N N . LYS C 1 178 ? -11.329 32.859 -33.752 1.00 50.15 658 LYS C N 1
ATOM 6605 C CA . LYS C 1 178 ? -10.777 33.592 -34.889 1.00 49.55 658 LYS C CA 1
ATOM 6606 C C . LYS C 1 178 ? -9.547 34.421 -34.441 1.00 49.24 658 LYS C C 1
ATOM 6607 O O . LYS C 1 178 ? -8.463 34.354 -35.037 1.00 48.55 658 LYS C O 1
ATOM 6613 N N . ASN C 1 179 ? -9.730 35.190 -33.371 1.00 47.78 659 ASN C N 1
ATOM 6614 C CA . ASN C 1 179 ? -8.686 36.076 -32.866 1.00 45.84 659 ASN C CA 1
ATOM 6615 C C . ASN C 1 179 ? -8.984 36.335 -31.383 1.00 45.25 659 ASN C C 1
ATOM 6616 O O . ASN C 1 179 ? -9.779 35.592 -30.777 1.00 44.17 659 ASN C O 1
ATOM 6621 N N . GLY C 1 180 ? -8.375 37.367 -30.792 1.00 44.00 660 GLY C N 1
ATOM 6622 C CA . GLY C 1 180 ? -8.706 37.708 -29.403 1.00 42.46 660 GLY C CA 1
ATOM 6623 C C . GLY C 1 180 ? -7.714 38.539 -28.612 1.00 41.65 660 GLY C C 1
ATOM 6624 O O . GLY C 1 180 ? -6.645 38.903 -29.119 1.00 39.78 660 GLY C O 1
ATOM 6625 N N . PHE C 1 181 ? -8.072 38.786 -27.349 1.00 40.43 661 PHE C N 1
ATOM 6626 C CA . PHE C 1 181 ? -7.413 39.770 -26.492 1.00 40.01 661 PHE C CA 1
ATOM 6627 C C . PHE C 1 181 ? -7.345 39.261 -25.054 1.00 39.90 661 PHE C C 1
ATOM 6628 O O . PHE C 1 181 ? -8.389 38.941 -24.449 1.00 40.26 661 PHE C O 1
ATOM 6636 N N . ALA C 1 182 ? -6.128 39.163 -24.518 1.00 38.59 662 ALA C N 1
ATOM 6637 C CA . ALA C 1 182 ? -5.896 38.729 -23.148 1.00 38.00 662 ALA C CA 1
ATOM 6638 C C . ALA C 1 182 ? -5.700 39.934 -22.225 1.00 38.46 662 ALA C C 1
ATOM 6639 O O . ALA C 1 182 ? -4.715 40.709 -22.357 1.00 38.55 662 ALA C O 1
ATOM 6641 N N . VAL C 1 183 ? -6.647 40.111 -21.302 1.00 37.24 663 VAL C N 1
ATOM 6642 C CA . VAL C 1 183 ? -6.645 41.266 -20.411 1.00 36.34 663 VAL C CA 1
ATOM 6643 C C . VAL C 1 183 ? -5.899 40.820 -19.170 1.00 37.05 663 VAL C C 1
ATOM 6644 O O . VAL C 1 183 ? -6.510 40.437 -18.166 1.00 37.18 663 VAL C O 1
ATOM 6648 N N . VAL C 1 184 ? -4.565 40.812 -19.265 1.00 35.33 664 VAL C N 1
ATOM 6649 C CA . VAL C 1 184 ? -3.727 40.217 -18.250 1.00 34.62 664 VAL C CA 1
ATOM 6650 C C . VAL C 1 184 ? -2.830 41.192 -17.512 1.00 34.71 664 VAL C C 1
ATOM 6651 O O . VAL C 1 184 ? -2.454 42.240 -18.036 1.00 35.09 664 VAL C O 1
ATOM 6655 N N . ARG C 1 185 ? -2.489 40.842 -16.275 1.00 34.44 665 ARG C N 1
ATOM 6656 C CA . ARG C 1 185 ? -1.384 41.481 -15.566 1.00 33.72 665 ARG C CA 1
ATOM 6657 C C . ARG C 1 185 ? -0.913 40.454 -14.564 1.00 33.41 665 ARG C C 1
ATOM 6658 O O . ARG C 1 185 ? -1.668 39.546 -14.245 1.00 34.79 665 ARG C O 1
ATOM 6666 N N . PRO C 1 186 ? 0.351 40.544 -14.097 1.00 32.70 666 PRO C N 1
ATOM 6667 C CA . PRO C 1 186 ? 1.384 41.516 -14.451 1.00 32.05 666 PRO C CA 1
ATOM 6668 C C . PRO C 1 186 ? 1.838 41.335 -15.933 1.00 32.39 666 PRO C C 1
ATOM 6669 O O . PRO C 1 186 ? 1.592 40.240 -16.543 1.00 33.09 666 PRO C O 1
ATOM 6673 N N . PRO C 1 187 ? 2.443 42.397 -16.531 1.00 31.85 667 PRO C N 1
ATOM 6674 C CA . PRO C 1 187 ? 2.938 42.303 -17.911 1.00 30.76 667 PRO C CA 1
ATOM 6675 C C . PRO C 1 187 ? 4.107 41.306 -18.078 1.00 30.76 667 PRO C C 1
ATOM 6676 O O . PRO C 1 187 ? 4.543 40.701 -17.097 1.00 31.18 667 PRO C O 1
ATOM 6680 N N . GLY C 1 188 ? 4.590 41.106 -19.314 1.00 29.69 668 GLY C N 1
ATOM 6681 C CA . GLY C 1 188 ? 5.579 40.070 -19.585 1.00 29.12 668 GLY C CA 1
ATOM 6682 C C . GLY C 1 188 ? 6.825 40.469 -20.353 1.00 29.16 668 GLY C C 1
ATOM 6683 O O . GLY C 1 188 ? 7.877 39.849 -20.182 1.00 29.14 668 GLY C O 1
ATOM 6684 N N . HIS C 1 189 ? 6.725 41.486 -21.200 1.00 28.72 669 HIS C N 1
ATOM 6685 C CA . HIS C 1 189 ? 7.771 41.696 -22.255 1.00 30.47 669 HIS C CA 1
ATOM 6686 C C . HIS C 1 189 ? 9.193 42.047 -21.778 1.00 30.75 669 HIS C C 1
ATOM 6687 O O . HIS C 1 189 ? 10.153 41.809 -22.531 1.00 31.29 669 HIS C O 1
ATOM 6694 N N . HIS C 1 190 ? 9.331 42.542 -20.529 1.00 30.53 670 HIS C N 1
ATOM 6695 C CA . HIS C 1 190 ? 10.667 42.855 -19.989 1.00 30.97 670 HIS C CA 1
ATOM 6696 C C . HIS C 1 190 ? 11.275 41.675 -19.329 1.00 32.32 670 HIS C C 1
ATOM 6697 O O . HIS C 1 190 ? 12.485 41.682 -19.043 1.00 31.65 670 HIS C O 1
ATOM 6704 N N . ALA C 1 191 ? 10.460 40.623 -19.110 1.00 32.05 671 ALA C N 1
ATOM 6705 C CA . ALA C 1 191 ? 11.019 39.415 -18.513 1.00 32.42 671 ALA C CA 1
ATOM 6706 C C . ALA C 1 191 ? 11.813 38.570 -19.517 1.00 32.50 671 ALA C C 1
ATOM 6707 O O . ALA C 1 191 ? 11.387 38.363 -20.654 1.00 31.43 671 ALA C O 1
ATOM 6709 N N . ASP C 1 192 ? 12.963 38.070 -19.056 1.00 33.45 672 ASP C N 1
ATOM 6710 C CA . ASP C 1 192 ? 13.954 37.388 -19.883 1.00 35.20 672 ASP C CA 1
ATOM 6711 C C . ASP C 1 192 ? 14.293 36.071 -19.195 1.00 34.95 672 ASP C C 1
ATOM 6712 O O . ASP C 1 192 ? 13.839 35.838 -18.070 1.00 34.35 672 ASP C O 1
ATOM 6717 N N . HIS C 1 193 ? 15.089 35.227 -19.850 1.00 34.47 673 HIS C N 1
ATOM 6718 C CA . HIS C 1 193 ? 15.429 33.915 -19.326 1.00 34.39 673 HIS C CA 1
ATOM 6719 C C . HIS C 1 193 ? 15.602 33.852 -17.806 1.00 35.38 673 HIS C C 1
ATOM 6720 O O . HIS C 1 193 ? 14.954 33.004 -17.145 1.00 35.68 673 HIS C O 1
ATOM 6727 N N . SER C 1 194 ? 16.441 34.730 -17.245 1.00 34.34 674 SER C N 1
ATOM 6728 C CA . SER C 1 194 ? 16.656 34.742 -15.798 1.00 34.50 674 SER C CA 1
ATOM 6729 C C . SER C 1 194 ? 16.499 36.083 -15.102 1.00 33.13 674 SER C C 1
ATOM 6730 O O . SER C 1 194 ? 17.138 36.340 -14.089 1.00 33.67 674 SER C O 1
ATOM 6733 N N . THR C 1 195 ? 15.609 36.917 -15.601 1.00 32.39 675 THR C N 1
ATOM 6734 C CA . THR C 1 195 ? 15.429 38.242 -15.027 1.00 33.47 675 THR C CA 1
ATOM 6735 C C . THR C 1 195 ? 13.979 38.656 -15.003 1.00 32.95 675 THR C C 1
ATOM 6736 O O . THR C 1 195 ? 13.294 38.669 -16.031 1.00 32.75 675 THR C O 1
ATOM 6740 N N . ALA C 1 196 ? 13.539 39.046 -13.821 1.00 32.73 676 ALA C N 1
ATOM 6741 C CA . ALA C 1 196 ? 12.268 39.704 -13.632 1.00 33.46 676 ALA C CA 1
ATOM 6742 C C . ALA C 1 196 ? 12.593 41.151 -13.532 1.00 33.87 676 ALA C C 1
ATOM 6743 O O . ALA C 1 196 ? 13.469 41.507 -12.755 1.00 34.60 676 ALA C O 1
ATOM 6745 N N . MET C 1 197 ? 11.871 41.999 -14.247 1.00 34.28 677 MET C N 1
ATOM 6746 C CA . MET C 1 197 ? 12.142 43.436 -14.178 1.00 35.02 677 MET C CA 1
ATOM 6747 C C . MET C 1 197 ? 11.034 44.160 -14.844 1.00 35.03 677 MET C C 1
ATOM 6748 O O . MET C 1 197 ? 10.275 43.564 -15.589 1.00 36.13 677 MET C O 1
ATOM 6753 N N . GLY C 1 198 ? 10.957 45.458 -14.603 1.00 34.69 678 GLY C N 1
ATOM 6754 C CA . GLY C 1 198 ? 10.057 46.326 -15.350 1.00 33.29 678 GLY C CA 1
ATOM 6755 C C . GLY C 1 198 ? 8.624 45.884 -15.201 1.00 33.51 678 GLY C C 1
ATOM 6756 O O . GLY C 1 198 ? 7.868 45.919 -16.153 1.00 32.88 678 GLY C O 1
ATOM 6757 N N . PHE C 1 199 ? 8.249 45.497 -13.982 1.00 33.58 679 PHE C N 1
ATOM 6758 C CA . PHE C 1 199 ? 6.891 45.044 -13.666 1.00 33.59 679 PHE C CA 1
ATOM 6759 C C . PHE C 1 199 ? 6.585 43.590 -14.101 1.00 33.36 679 PHE C C 1
ATOM 6760 O O . PHE C 1 199 ? 5.463 43.126 -13.879 1.00 32.36 679 PHE C O 1
ATOM 6768 N N . CYS C 1 200 ? 7.579 42.900 -14.678 1.00 31.68 680 CYS C N 1
ATOM 6769 C CA . CYS C 1 200 ? 7.396 41.642 -15.401 1.00 32.09 680 CYS C CA 1
ATOM 6770 C C . CYS C 1 200 ? 8.148 40.547 -14.734 1.00 31.59 680 CYS C C 1
ATOM 6771 O O . CYS C 1 200 ? 9.298 40.760 -14.331 1.00 32.68 680 CYS C O 1
ATOM 6774 N N . PHE C 1 201 ? 7.533 39.361 -14.645 1.00 31.46 681 PHE C N 1
ATOM 6775 C CA . PHE C 1 201 ? 8.158 38.178 -14.059 1.00 31.05 681 PHE C CA 1
ATOM 6776 C C . PHE C 1 201 ? 8.406 37.083 -15.072 1.00 30.99 681 PHE C C 1
ATOM 6777 O O . PHE C 1 201 ? 9.497 36.454 -15.098 1.00 30.21 681 PHE C O 1
ATOM 6785 N N . PHE C 1 202 ? 7.365 36.799 -15.847 1.00 31.84 682 PHE C N 1
ATOM 6786 C CA . PHE C 1 202 ? 7.472 35.791 -16.872 1.00 32.08 682 PHE C CA 1
ATOM 6787 C C . PHE C 1 202 ? 6.984 36.425 -18.159 1.00 31.19 682 PHE C C 1
ATOM 6788 O O . PHE C 1 202 ? 6.026 37.177 -18.170 1.00 33.03 682 PHE C O 1
ATOM 6796 N N . ASN C 1 203 ? 7.637 36.097 -19.255 1.00 31.26 683 ASN C N 1
ATOM 6797 C CA . ASN C 1 203 ? 7.292 36.678 -20.527 1.00 31.51 683 ASN C CA 1
ATOM 6798 C C . ASN C 1 203 ? 6.180 35.870 -21.161 1.00 31.57 683 ASN C C 1
ATOM 6799 O O . ASN C 1 203 ? 6.433 34.899 -21.872 1.00 30.97 683 ASN C O 1
ATOM 6804 N N . SER C 1 204 ? 4.958 36.360 -20.964 1.00 33.89 684 SER C N 1
ATOM 6805 C CA . SER C 1 204 ? 3.735 35.626 -21.282 1.00 34.45 684 SER C CA 1
ATOM 6806 C C . SER C 1 204 ? 3.651 35.338 -22.768 1.00 34.89 684 SER C C 1
ATOM 6807 O O . SER C 1 204 ? 3.314 34.207 -23.174 1.00 34.40 684 SER C O 1
ATOM 6810 N N . VAL C 1 205 ? 4.001 36.351 -23.557 1.00 34.40 685 VAL C N 1
ATOM 6811 C CA . VAL C 1 205 ? 3.994 36.261 -25.022 1.00 33.83 685 VAL C CA 1
ATOM 6812 C C . VAL C 1 205 ? 5.036 35.272 -25.545 1.00 33.52 685 VAL C C 1
ATOM 6813 O O . VAL C 1 205 ? 4.718 34.394 -26.380 1.00 35.01 685 VAL C O 1
ATOM 6817 N N . ALA C 1 206 ? 6.263 35.384 -25.053 1.00 33.33 686 ALA C N 1
ATOM 6818 C CA . ALA C 1 206 ? 7.333 34.472 -25.415 1.00 31.40 686 ALA C CA 1
ATOM 6819 C C . ALA C 1 206 ? 6.956 33.028 -25.079 1.00 32.33 686 ALA C C 1
ATOM 6820 O O . ALA C 1 206 ? 7.137 32.127 -25.892 1.00 31.83 686 ALA C O 1
ATOM 6822 N N . ILE C 1 207 ? 6.441 32.805 -23.871 1.00 31.45 687 ILE C N 1
ATOM 6823 C CA . ILE C 1 207 ? 5.963 31.474 -23.474 1.00 31.58 687 ILE C CA 1
ATOM 6824 C C . ILE C 1 207 ? 4.949 30.914 -24.479 1.00 31.29 687 ILE C C 1
ATOM 6825 O O . ILE C 1 207 ? 5.159 29.823 -25.040 1.00 32.39 687 ILE C O 1
ATOM 6830 N N . ALA C 1 208 ? 3.878 31.655 -24.715 1.00 30.68 688 ALA C N 1
ATOM 6831 C CA . ALA C 1 208 ? 2.880 31.257 -25.678 1.00 33.04 688 ALA C CA 1
ATOM 6832 C C . ALA C 1 208 ? 3.552 30.800 -26.984 1.00 35.01 688 ALA C C 1
ATOM 6833 O O . ALA C 1 208 ? 3.370 29.652 -27.412 1.00 35.16 688 ALA C O 1
ATOM 6835 N N . CYS C 1 209 ? 4.386 31.685 -27.553 1.00 36.56 689 CYS C N 1
ATOM 6836 C CA . CYS C 1 209 ? 5.100 31.443 -28.809 1.00 37.67 689 CYS C CA 1
ATOM 6837 C C . CYS C 1 209 ? 5.875 30.121 -28.787 1.00 37.95 689 CYS C C 1
ATOM 6838 O O . CYS C 1 209 ? 5.718 29.298 -29.695 1.00 37.13 689 CYS C O 1
ATOM 6841 N N . ARG C 1 210 ? 6.666 29.906 -27.733 1.00 38.66 690 ARG C N 1
ATOM 6842 C CA . ARG C 1 210 ? 7.442 28.671 -27.569 1.00 40.30 690 ARG C CA 1
ATOM 6843 C C . ARG C 1 210 ? 6.545 27.441 -27.458 1.00 40.88 690 ARG C C 1
ATOM 6844 O O . ARG C 1 210 ? 6.861 26.371 -28.011 1.00 40.87 690 ARG C O 1
ATOM 6852 N N . GLN C 1 211 ? 5.411 27.611 -26.763 1.00 41.36 691 GLN C N 1
ATOM 6853 C CA . GLN C 1 211 ? 4.394 26.542 -26.633 1.00 41.73 691 GLN C CA 1
ATOM 6854 C C . GLN C 1 211 ? 3.778 26.134 -27.973 1.00 42.07 691 GLN C C 1
ATOM 6855 O O . GLN C 1 211 ? 3.769 24.935 -28.296 1.00 41.62 691 GLN C O 1
ATOM 6861 N N . LEU C 1 212 ? 3.328 27.146 -28.728 1.00 42.12 692 LEU C N 1
ATOM 6862 C CA . LEU C 1 212 ? 2.819 27.043 -30.112 1.00 42.85 692 LEU C CA 1
ATOM 6863 C C . LEU C 1 212 ? 3.752 26.340 -31.077 1.00 43.51 692 LEU C C 1
ATOM 6864 O O . LEU C 1 212 ? 3.293 25.647 -31.997 1.00 43.26 692 LEU C O 1
ATOM 6869 N N . GLN C 1 213 ? 5.053 26.538 -30.868 1.00 44.95 693 GLN C N 1
ATOM 6870 C CA . GLN C 1 213 ? 6.098 25.954 -31.696 1.00 46.49 693 GLN C CA 1
ATOM 6871 C C . GLN C 1 213 ? 6.339 24.503 -31.299 1.00 48.17 693 GLN C C 1
ATOM 6872 O O . GLN C 1 213 ? 6.486 23.630 -32.170 1.00 48.47 693 GLN C O 1
ATOM 6878 N N . GLN C 1 214 ? 6.406 24.253 -29.992 1.00 49.28 694 GLN C N 1
ATOM 6879 C CA . GLN C 1 214 ? 6.768 22.939 -29.471 1.00 51.52 694 GLN C CA 1
ATOM 6880 C C . GLN C 1 214 ? 5.662 21.900 -29.751 1.00 52.19 694 GLN C C 1
ATOM 6881 O O . GLN C 1 214 ? 5.915 20.692 -29.824 1.00 52.09 694 GLN C O 1
ATOM 6887 N N . GLN C 1 215 ? 4.450 22.409 -29.965 1.00 52.94 695 GLN C N 1
ATOM 6888 C CA . GLN C 1 215 ? 3.279 21.607 -30.293 1.00 53.75 695 GLN C CA 1
ATOM 6889 C C . GLN C 1 215 ? 3.000 21.642 -31.789 1.00 53.71 695 GLN C C 1
ATOM 6890 O O . GLN C 1 215 ? 1.957 21.182 -32.241 1.00 53.99 695 GLN C O 1
ATOM 6896 N N . SER C 1 216 ? 3.935 22.195 -32.561 1.00 54.17 696 SER C N 1
ATOM 6897 C CA . SER C 1 216 ? 3.725 22.442 -34.006 1.00 54.32 696 SER C CA 1
ATOM 6898 C C . SER C 1 216 ? 2.316 22.947 -34.304 1.00 53.61 696 SER C C 1
ATOM 6899 O O . SER C 1 216 ? 1.610 22.394 -35.144 1.00 54.28 696 SER C O 1
ATOM 6902 N N . LYS C 1 217 ? 1.916 23.994 -33.591 1.00 52.69 697 LYS C N 1
ATOM 6903 C CA . LYS C 1 217 ? 0.614 24.634 -33.770 1.00 51.61 697 LYS C CA 1
ATOM 6904 C C . LYS C 1 217 ? 0.708 25.817 -34.751 1.00 50.78 697 LYS C C 1
ATOM 6905 O O . LYS C 1 217 ? -0.312 26.380 -35.191 1.00 50.34 697 LYS C O 1
ATOM 6911 N N . ALA C 1 218 ? 1.948 26.170 -35.108 1.00 49.48 698 ALA C N 1
ATOM 6912 C CA . ALA C 1 218 ? 2.246 27.250 -36.054 1.00 48.72 698 ALA C CA 1
ATOM 6913 C C . ALA C 1 218 ? 3.749 27.311 -36.313 1.00 47.98 698 ALA C C 1
ATOM 6914 O O . ALA C 1 218 ? 4.564 27.149 -35.388 1.00 47.42 698 ALA C O 1
ATOM 6916 N N . SER C 1 219 ? 4.108 27.516 -37.574 1.00 46.94 699 SER C N 1
ATOM 6917 C CA . SER C 1 219 ? 5.490 27.342 -37.996 1.00 46.59 699 SER C CA 1
ATOM 6918 C C . SER C 1 219 ? 6.244 28.674 -37.974 1.00 45.60 699 SER C C 1
ATOM 6919 O O . SER C 1 219 ? 7.377 28.744 -37.484 1.00 45.99 699 SER C O 1
ATOM 6922 N N . LYS C 1 220 ? 5.615 29.720 -38.517 1.00 43.85 700 LYS C N 1
ATOM 6923 C CA . LYS C 1 220 ? 6.164 31.071 -38.424 1.00 42.48 700 LYS C CA 1
ATOM 6924 C C . LYS C 1 220 ? 5.274 32.030 -37.622 1.00 40.67 700 LYS C C 1
ATOM 6925 O O . LYS C 1 220 ? 4.125 32.252 -37.947 1.00 40.94 700 LYS C O 1
ATOM 6931 N N . ILE C 1 221 ? 5.837 32.588 -36.561 1.00 39.30 701 ILE C N 1
ATOM 6932 C CA . ILE C 1 221 ? 5.126 33.522 -35.697 1.00 37.13 701 ILE C CA 1
ATOM 6933 C C . ILE C 1 221 ? 5.722 34.917 -35.805 1.00 36.13 701 ILE C C 1
ATOM 6934 O O . ILE C 1 221 ? 6.926 35.082 -35.672 1.00 36.98 701 ILE C O 1
ATOM 6939 N N . LEU C 1 222 ? 4.871 35.902 -36.012 1.00 33.95 702 LEU C N 1
ATOM 6940 C CA . LEU C 1 222 ? 5.232 37.282 -35.827 1.00 32.84 702 LEU C CA 1
ATOM 6941 C C . LEU C 1 222 ? 4.819 37.797 -34.433 1.00 31.95 702 LEU C C 1
ATOM 6942 O O . LEU C 1 222 ? 3.693 37.561 -33.986 1.00 31.39 702 LEU C O 1
ATOM 6947 N N . ILE C 1 223 ? 5.730 38.496 -33.763 1.00 30.50 703 ILE C N 1
ATOM 6948 C CA . ILE C 1 223 ? 5.400 39.247 -32.537 1.00 29.46 703 ILE C CA 1
ATOM 6949 C C . ILE C 1 223 ? 5.571 40.732 -32.786 1.00 29.16 703 ILE C C 1
ATOM 6950 O O . ILE C 1 223 ? 6.663 41.173 -33.141 1.00 29.02 703 ILE C O 1
ATOM 6955 N N . VAL C 1 224 ? 4.495 41.494 -32.646 1.00 27.90 704 VAL C N 1
ATOM 6956 C CA . VAL C 1 224 ? 4.560 42.911 -32.804 1.00 27.64 704 VAL C CA 1
ATOM 6957 C C . VAL C 1 224 ? 4.398 43.498 -31.432 1.00 28.32 704 VAL C C 1
ATOM 6958 O O . VAL C 1 224 ? 3.465 43.130 -30.728 1.00 28.97 704 VAL C O 1
ATOM 6962 N N . ASP C 1 225 ? 5.286 44.414 -31.061 1.00 27.30 705 ASP C N 1
ATOM 6963 C CA . ASP C 1 225 ? 5.310 44.986 -29.728 1.00 27.87 705 ASP C CA 1
ATOM 6964 C C . ASP C 1 225 ? 5.156 46.490 -29.846 1.00 28.61 705 ASP C C 1
ATOM 6965 O O . ASP C 1 225 ? 6.166 47.212 -30.101 1.00 30.27 705 ASP C O 1
ATOM 6970 N N . TRP C 1 226 ? 3.922 46.982 -29.687 1.00 28.43 706 TRP C N 1
ATOM 6971 C CA . TRP C 1 226 ? 3.680 48.431 -29.758 1.00 29.11 706 TRP C CA 1
ATOM 6972 C C . TRP C 1 226 ? 3.600 49.157 -28.402 1.00 29.25 706 TRP C C 1
ATOM 6973 O O . TRP C 1 226 ? 3.257 50.354 -28.328 1.00 28.88 706 TRP C O 1
ATOM 6984 N N . ASP C 1 227 ? 3.925 48.435 -27.331 1.00 29.49 707 ASP C N 1
ATOM 6985 C CA . ASP C 1 227 ? 4.170 49.066 -26.056 1.00 31.00 707 ASP C CA 1
ATOM 6986 C C . ASP C 1 227 ? 5.255 50.130 -26.322 1.00 30.77 707 ASP C C 1
ATOM 6987 O O . ASP C 1 227 ? 6.154 49.909 -27.151 1.00 32.07 707 ASP C O 1
ATOM 6992 N N . VAL C 1 228 ? 5.191 51.263 -25.639 1.00 30.86 708 VAL C N 1
ATOM 6993 C CA . VAL C 1 228 ? 6.176 52.332 -25.855 1.00 30.15 708 VAL C CA 1
ATOM 6994 C C . VAL C 1 228 ? 7.595 51.940 -25.401 1.00 31.11 708 VAL C C 1
ATOM 6995 O O . VAL C 1 228 ? 8.595 52.575 -25.796 1.00 31.92 708 VAL C O 1
ATOM 6999 N N . HIS C 1 229 ? 7.688 50.890 -24.583 1.00 30.36 709 HIS C N 1
ATOM 7000 C CA . HIS C 1 229 ? 8.971 50.353 -24.157 1.00 30.71 709 HIS C CA 1
ATOM 7001 C C . HIS C 1 229 ? 9.424 49.191 -25.024 1.00 30.35 709 HIS C C 1
ATOM 7002 O O . HIS C 1 229 ? 8.593 48.387 -25.539 1.00 32.80 709 HIS C O 1
ATOM 7009 N N . HIS C 1 230 ? 10.739 49.101 -25.200 1.00 28.64 710 HIS C N 1
ATOM 7010 C CA . HIS C 1 230 ? 11.350 47.927 -25.843 1.00 28.80 710 HIS C CA 1
ATOM 7011 C C . HIS C 1 230 ? 11.137 46.596 -25.054 1.00 29.85 710 HIS C C 1
ATOM 7012 O O . HIS C 1 230 ? 11.354 46.551 -23.842 1.00 30.72 710 HIS C O 1
ATOM 7019 N N . GLY C 1 231 ? 10.732 45.525 -25.750 1.00 29.63 711 GLY C N 1
ATOM 7020 C CA . GLY C 1 231 ? 10.566 44.196 -25.139 1.00 28.17 711 GLY C CA 1
ATOM 7021 C C . GLY C 1 231 ? 11.854 43.411 -25.138 1.00 28.76 711 GLY C C 1
ATOM 7022 O O . GLY C 1 231 ? 12.035 42.465 -25.923 1.00 27.59 711 GLY C O 1
ATOM 7023 N N . ASN C 1 232 ? 12.768 43.823 -24.254 1.00 28.75 712 ASN C N 1
ATOM 7024 C CA . ASN C 1 232 ? 14.101 43.243 -24.200 1.00 29.30 712 ASN C CA 1
ATOM 7025 C C . ASN C 1 232 ? 14.049 41.714 -24.039 1.00 29.21 712 ASN C C 1
ATOM 7026 O O . ASN C 1 232 ? 14.811 40.980 -24.673 1.00 30.08 712 ASN C O 1
ATOM 7031 N N . GLY C 1 233 ? 13.170 41.250 -23.153 1.00 28.91 713 GLY C N 1
ATOM 7032 C CA . GLY C 1 233 ? 13.020 39.806 -22.885 1.00 28.24 713 GLY C CA 1
ATOM 7033 C C . GLY C 1 233 ? 12.638 39.052 -24.131 1.00 28.52 713 GLY C C 1
ATOM 7034 O O . GLY C 1 233 ? 13.217 38.003 -24.420 1.00 29.28 713 GLY C O 1
ATOM 7035 N N . THR C 1 234 ? 11.662 39.581 -24.861 1.00 27.44 714 THR C N 1
ATOM 7036 C CA . THR C 1 234 ? 11.206 38.973 -26.102 1.00 29.44 714 THR C CA 1
ATOM 7037 C C . THR C 1 234 ? 12.312 39.023 -27.148 1.00 29.87 714 THR C C 1
ATOM 7038 O O . THR C 1 234 ? 12.585 38.015 -27.811 1.00 29.02 714 THR C O 1
ATOM 7042 N N . GLN C 1 235 ? 12.948 40.192 -27.297 1.00 29.87 715 GLN C N 1
ATOM 7043 C CA . GLN C 1 235 ? 14.062 40.296 -28.249 1.00 29.86 715 GLN C CA 1
ATOM 7044 C C . GLN C 1 235 ? 15.116 39.250 -27.972 1.00 29.63 715 GLN C C 1
ATOM 7045 O O . GLN C 1 235 ? 15.583 38.579 -28.887 1.00 29.92 715 GLN C O 1
ATOM 7051 N N . GLN C 1 236 ? 15.488 39.105 -26.703 1.00 30.65 716 GLN C N 1
ATOM 7052 C CA . GLN C 1 236 ? 16.559 38.200 -26.343 1.00 31.65 716 GLN C CA 1
ATOM 7053 C C . GLN C 1 236 ? 16.194 36.739 -26.580 1.00 31.59 716 GLN C C 1
ATOM 7054 O O . GLN C 1 236 ? 17.038 35.912 -27.008 1.00 30.95 716 GLN C O 1
ATOM 7060 N N . THR C 1 237 ? 14.938 36.420 -26.286 1.00 32.28 717 THR C N 1
ATOM 7061 C CA . THR C 1 237 ? 14.471 35.027 -26.333 1.00 32.53 717 THR C CA 1
ATOM 7062 C C . THR C 1 237 ? 14.574 34.437 -27.746 1.00 32.15 717 THR C C 1
ATOM 7063 O O . THR C 1 237 ? 15.038 33.297 -27.937 1.00 32.15 717 THR C O 1
ATOM 7067 N N . PHE C 1 238 ? 14.171 35.250 -28.711 1.00 31.61 718 PHE C N 1
ATOM 7068 C CA . PHE C 1 238 ? 14.047 34.857 -30.108 1.00 32.12 718 PHE C CA 1
ATOM 7069 C C . PHE C 1 238 ? 15.184 35.424 -31.016 1.00 32.78 718 PHE C C 1
ATOM 7070 O O . PHE C 1 238 ? 15.077 35.386 -32.232 1.00 35.08 718 PHE C O 1
ATOM 7078 N N . TYR C 1 239 ? 16.259 35.941 -30.439 1.00 32.73 719 TYR C N 1
ATOM 7079 C CA . TYR C 1 239 ? 17.335 36.542 -31.259 1.00 33.48 719 TYR C CA 1
ATOM 7080 C C . TYR C 1 239 ? 17.959 35.609 -32.342 1.00 33.97 719 TYR C C 1
ATOM 7081 O O . TYR C 1 239 ? 18.270 36.035 -33.474 1.00 33.52 719 TYR C O 1
ATOM 7090 N N . GLN C 1 240 ? 18.094 34.333 -32.037 1.00 34.65 720 GLN C N 1
ATOM 7091 C CA . GLN C 1 240 ? 18.659 33.430 -33.032 1.00 36.80 720 GLN C CA 1
ATOM 7092 C C . GLN C 1 240 ? 17.659 32.576 -33.837 1.00 37.19 720 GLN C C 1
ATOM 7093 O O . GLN C 1 240 ? 18.068 31.689 -34.603 1.00 37.80 720 GLN C O 1
ATOM 7099 N N . ASP C 1 241 ? 16.370 32.880 -33.735 1.00 37.21 721 ASP C N 1
ATOM 7100 C CA . ASP C 1 241 ? 15.345 31.991 -34.292 1.00 37.79 721 ASP C CA 1
ATOM 7101 C C . ASP C 1 241 ? 14.803 32.630 -35.557 1.00 37.53 721 ASP C C 1
ATOM 7102 O O . ASP C 1 241 ? 14.245 33.692 -35.466 1.00 37.48 721 ASP C O 1
ATOM 7107 N N . PRO C 1 242 ? 14.970 31.999 -36.750 1.00 37.03 722 PRO C N 1
ATOM 7108 C CA . PRO C 1 242 ? 14.357 32.598 -37.937 1.00 36.32 722 PRO C CA 1
ATOM 7109 C C . PRO C 1 242 ? 12.869 32.346 -38.052 1.00 35.97 722 PRO C C 1
ATOM 7110 O O . PRO C 1 242 ? 12.223 32.926 -38.922 1.00 34.55 722 PRO C O 1
ATOM 7114 N N . SER C 1 243 ? 12.322 31.489 -37.183 1.00 36.07 723 SER C N 1
ATOM 7115 C CA . SER C 1 243 ? 10.888 31.148 -37.273 1.00 36.30 723 SER C CA 1
ATOM 7116 C C . SER C 1 243 ? 10.037 32.106 -36.476 1.00 35.37 723 SER C C 1
ATOM 7117 O O . SER C 1 243 ? 8.826 32.003 -36.492 1.00 37.28 723 SER C O 1
ATOM 7120 N N . VAL C 1 244 ? 10.662 33.064 -35.800 1.00 34.53 724 VAL C N 1
ATOM 7121 C CA . VAL C 1 244 ? 9.894 34.122 -35.122 1.00 33.77 724 VAL C CA 1
ATOM 7122 C C . VAL C 1 244 ? 10.374 35.498 -35.580 1.00 32.37 724 VAL C C 1
ATOM 7123 O O . VAL C 1 244 ? 11.529 35.773 -35.520 1.00 34.52 724 VAL C O 1
ATOM 7127 N N . LEU C 1 245 ? 9.492 36.332 -36.085 1.00 31.56 725 LEU C N 1
ATOM 7128 C CA . LEU C 1 245 ? 9.827 37.700 -36.380 1.00 30.17 725 LEU C CA 1
ATOM 7129 C C . LEU C 1 245 ? 9.342 38.587 -35.253 1.00 31.04 725 LEU C C 1
ATOM 7130 O O . LEU C 1 245 ? 8.124 38.760 -35.072 1.00 29.93 725 LEU C O 1
ATOM 7135 N N . TYR C 1 246 ? 10.292 39.227 -34.562 1.00 30.51 726 TYR C N 1
ATOM 7136 C CA . TYR C 1 246 ? 9.950 40.251 -33.578 1.00 29.54 726 TYR C CA 1
ATOM 7137 C C . TYR C 1 246 ? 10.106 41.624 -34.179 1.00 29.01 726 TYR C C 1
ATOM 7138 O O . TYR C 1 246 ? 11.217 41.997 -34.656 1.00 28.23 726 TYR C O 1
ATOM 7147 N N . ILE C 1 247 ? 9.026 42.399 -34.125 1.00 26.86 727 ILE C N 1
ATOM 7148 C CA . ILE C 1 247 ? 9.072 43.786 -34.513 1.00 26.74 727 ILE C CA 1
ATOM 7149 C C . ILE C 1 247 ? 8.623 44.588 -33.329 1.00 27.48 727 ILE C C 1
ATOM 7150 O O . ILE C 1 247 ? 7.475 44.445 -32.871 1.00 29.03 727 ILE C O 1
ATOM 7155 N N . SER C 1 248 ? 9.505 45.437 -32.808 1.00 27.17 728 SER C N 1
ATOM 7156 C CA . SER C 1 248 ? 9.116 46.382 -31.762 1.00 28.04 728 SER C CA 1
ATOM 7157 C C . SER C 1 248 ? 9.121 47.844 -32.231 1.00 27.78 728 SER C C 1
ATOM 7158 O O . SER C 1 248 ? 10.032 48.267 -32.935 1.00 27.61 728 SER C O 1
ATOM 7161 N N . LEU C 1 249 ? 8.095 48.611 -31.849 1.00 29.14 729 LEU C N 1
ATOM 7162 C CA . LEU C 1 249 ? 8.112 50.077 -31.946 1.00 29.43 729 LEU C CA 1
ATOM 7163 C C . LEU C 1 249 ? 8.277 50.586 -30.512 1.00 30.81 729 LEU C C 1
ATOM 7164 O O . LEU C 1 249 ? 7.573 50.111 -29.576 1.00 31.22 729 LEU C O 1
ATOM 7169 N N . HIS C 1 250 ? 9.209 51.521 -30.323 1.00 30.42 730 HIS C N 1
ATOM 7170 C CA . HIS C 1 250 ? 9.500 52.033 -28.987 1.00 29.80 730 HIS C CA 1
ATOM 7171 C C . HIS C 1 250 ? 10.298 53.300 -28.929 1.00 29.75 730 HIS C C 1
ATOM 7172 O O . HIS C 1 250 ? 11.202 53.508 -29.710 1.00 29.52 730 HIS C O 1
ATOM 7179 N N . ARG C 1 251 ? 9.960 54.129 -27.945 1.00 30.79 731 ARG C N 1
ATOM 7180 C CA . ARG C 1 251 ? 10.773 55.267 -27.569 1.00 31.58 731 ARG C CA 1
ATOM 7181 C C . ARG C 1 251 ? 12.159 54.777 -27.129 1.00 31.90 731 ARG C C 1
ATOM 7182 O O . ARG C 1 251 ? 12.303 54.000 -26.167 1.00 31.38 731 ARG C O 1
ATOM 7190 N N . HIS C 1 252 ? 13.168 55.216 -27.876 1.00 31.45 732 HIS C N 1
ATOM 7191 C CA . HIS C 1 252 ? 14.531 54.795 -27.665 1.00 31.58 732 HIS C CA 1
ATOM 7192 C C . HIS C 1 252 ? 15.459 55.945 -27.233 1.00 33.06 732 HIS C C 1
ATOM 7193 O O . HIS C 1 252 ? 16.263 55.761 -26.298 1.00 32.16 732 HIS C O 1
ATOM 7200 N N . ASP C 1 253 ? 15.323 57.081 -27.929 1.00 34.36 733 ASP C N 1
ATOM 7201 C CA . ASP C 1 253 ? 16.021 58.329 -27.617 1.00 37.01 733 ASP C CA 1
ATOM 7202 C C . ASP C 1 253 ? 17.491 58.085 -27.309 1.00 38.01 733 ASP C C 1
ATOM 7203 O O . ASP C 1 253 ? 17.983 58.436 -26.226 1.00 38.62 733 ASP C O 1
ATOM 7208 N N . ASP C 1 254 ? 18.169 57.438 -28.239 1.00 39.41 734 ASP C N 1
ATOM 7209 C CA . ASP C 1 254 ? 19.599 57.144 -28.111 1.00 41.21 734 ASP C CA 1
ATOM 7210 C C . ASP C 1 254 ? 20.012 56.406 -26.837 1.00 41.45 734 ASP C C 1
ATOM 7211 O O . ASP C 1 254 ? 21.116 56.637 -26.303 1.00 41.54 734 ASP C O 1
ATOM 7216 N N . GLY C 1 255 ? 19.152 55.522 -26.340 1.00 40.90 735 GLY C N 1
ATOM 7217 C CA . GLY C 1 255 ? 19.529 54.705 -25.190 1.00 40.85 735 GLY C CA 1
ATOM 7218 C C . GLY C 1 255 ? 19.136 55.344 -23.872 1.00 40.85 735 GLY C C 1
ATOM 7219 O O . GLY C 1 255 ? 19.528 54.865 -22.812 1.00 41.29 735 GLY C O 1
ATOM 7220 N N . ASN C 1 256 ? 18.349 56.415 -23.939 1.00 41.70 736 ASN C N 1
ATOM 7221 C CA . ASN C 1 256 ? 17.978 57.197 -22.750 1.00 42.18 736 ASN C CA 1
ATOM 7222 C C . ASN C 1 256 ? 16.557 57.053 -22.254 1.00 41.28 736 ASN C C 1
ATOM 7223 O O . ASN C 1 256 ? 16.026 57.968 -21.584 1.00 41.82 736 ASN C O 1
ATOM 7228 N N . PHE C 1 257 ? 15.953 55.901 -22.538 1.00 39.46 737 PHE C N 1
ATOM 7229 C CA . PHE C 1 257 ? 14.598 55.630 -22.077 1.00 37.20 737 PHE C CA 1
ATOM 7230 C C . PHE C 1 257 ? 14.473 54.154 -21.676 1.00 36.06 737 PHE C C 1
ATOM 7231 O O . PHE C 1 257 ? 15.014 53.268 -22.337 1.00 35.63 737 PHE C O 1
ATOM 7239 N N . PHE C 1 258 ? 13.765 53.901 -20.578 1.00 35.31 738 PHE C N 1
ATOM 7240 C CA . PHE C 1 258 ? 13.571 52.533 -20.092 1.00 33.96 738 PHE C CA 1
ATOM 7241 C C . PHE C 1 258 ? 13.131 51.584 -21.227 1.00 32.97 738 PHE C C 1
ATOM 7242 O O . PHE C 1 258 ? 12.180 51.892 -21.970 1.00 32.62 738 PHE C O 1
ATOM 7250 N N . PRO C 1 259 ? 13.771 50.418 -21.311 1.00 32.15 739 PRO C N 1
ATOM 7251 C CA . PRO C 1 259 ? 14.892 49.980 -20.454 1.00 32.42 739 PRO C CA 1
ATOM 7252 C C . PRO C 1 259 ? 16.315 50.147 -20.982 1.00 31.98 739 PRO C C 1
ATOM 7253 O O . PRO C 1 259 ? 17.243 49.532 -20.446 1.00 32.65 739 PRO C O 1
ATOM 7257 N N . GLY C 1 260 ? 16.483 50.938 -22.031 1.00 32.89 740 GLY C N 1
ATOM 7258 C CA . GLY C 1 260 ? 17.821 51.254 -22.576 1.00 32.71 740 GLY C CA 1
ATOM 7259 C C . GLY C 1 260 ? 18.303 50.374 -23.711 1.00 33.14 740 GLY C C 1
ATOM 7260 O O . GLY C 1 260 ? 19.396 50.610 -24.251 1.00 32.89 740 GLY C O 1
ATOM 7261 N N . SER C 1 261 ? 17.481 49.374 -24.089 1.00 32.37 741 SER C N 1
ATOM 7262 C CA . SER C 1 261 ? 17.851 48.339 -25.047 1.00 30.32 741 SER C CA 1
ATOM 7263 C C . SER C 1 261 ? 17.098 48.559 -26.377 1.00 29.62 741 SER C C 1
ATOM 7264 O O . SER C 1 261 ? 16.299 49.495 -26.488 1.00 28.72 741 SER C O 1
ATOM 7267 N N . GLY C 1 262 ? 17.308 47.679 -27.360 1.00 28.59 742 GLY C N 1
ATOM 7268 C CA . GLY C 1 262 ? 16.537 47.767 -28.608 1.00 28.47 742 GLY C CA 1
ATOM 7269 C C . GLY C 1 262 ? 16.996 48.817 -29.629 1.00 28.03 742 GLY C C 1
ATOM 7270 O O . GLY C 1 262 ? 16.183 49.509 -30.229 1.00 28.25 742 GLY C O 1
ATOM 7271 N N . ALA C 1 263 ? 18.290 48.921 -29.849 1.00 28.03 743 ALA C N 1
ATOM 7272 C CA . ALA C 1 263 ? 18.832 49.873 -30.860 1.00 27.84 743 ALA C CA 1
ATOM 7273 C C . ALA C 1 263 ? 18.549 49.313 -32.240 1.00 27.52 743 ALA C C 1
ATOM 7274 O O . ALA C 1 263 ? 18.465 48.084 -32.410 1.00 26.24 743 ALA C O 1
ATOM 7276 N N . VAL C 1 264 ? 18.380 50.211 -33.215 1.00 28.07 744 VAL C N 1
ATOM 7277 C CA . VAL C 1 264 ? 18.063 49.840 -34.598 1.00 28.65 744 VAL C CA 1
ATOM 7278 C C . VAL C 1 264 ? 19.017 48.780 -35.211 1.00 29.56 744 VAL C C 1
ATOM 7279 O O . VAL C 1 264 ? 18.590 47.893 -35.999 1.00 27.90 744 VAL C O 1
ATOM 7283 N N . ASP C 1 265 ? 20.287 48.828 -34.782 1.00 30.06 745 ASP C N 1
ATOM 7284 C CA . ASP C 1 265 ? 21.382 47.978 -35.282 1.00 31.72 745 ASP C CA 1
ATOM 7285 C C . ASP C 1 265 ? 21.267 46.493 -34.919 1.00 31.72 745 ASP C C 1
ATOM 7286 O O . ASP C 1 265 ? 21.887 45.641 -35.545 1.00 32.20 745 ASP C O 1
ATOM 7291 N N . GLU C 1 266 ? 20.447 46.183 -33.921 1.00 31.78 746 GLU C N 1
ATOM 7292 C CA . GLU C 1 266 ? 20.299 44.817 -33.443 1.00 30.83 746 GLU C CA 1
ATOM 7293 C C . GLU C 1 266 ? 19.229 44.115 -34.273 1.00 29.77 746 GLU C C 1
ATOM 7294 O O . GLU C 1 266 ? 18.058 44.371 -34.098 1.00 29.98 746 GLU C O 1
ATOM 7300 N N . VAL C 1 267 ? 19.665 43.250 -35.181 1.00 28.45 747 VAL C N 1
ATOM 7301 C CA . VAL C 1 267 ? 18.829 42.643 -36.199 1.00 28.09 747 VAL C CA 1
ATOM 7302 C C . VAL C 1 267 ? 18.619 41.145 -35.995 1.00 27.19 747 VAL C C 1
ATOM 7303 O O . VAL C 1 267 ? 17.991 40.495 -36.820 1.00 27.01 747 VAL C O 1
ATOM 7307 N N . GLY C 1 268 ? 19.157 40.595 -34.919 1.00 27.72 748 GLY C N 1
ATOM 7308 C CA . GLY C 1 268 ? 19.205 39.149 -34.733 1.00 28.82 748 GLY C CA 1
ATOM 7309 C C . GLY C 1 268 ? 20.595 38.577 -35.033 1.00 29.74 748 GLY C C 1
ATOM 7310 O O . GLY C 1 268 ? 21.490 39.315 -35.458 1.00 30.35 748 GLY C O 1
ATOM 7311 N N . ALA C 1 269 ? 20.757 37.270 -34.832 1.00 30.57 749 ALA C N 1
ATOM 7312 C CA . ALA C 1 269 ? 22.034 36.565 -35.007 1.00 31.88 749 ALA C CA 1
ATOM 7313 C C . ALA C 1 269 ? 21.856 35.160 -35.598 1.00 33.29 749 ALA C C 1
ATOM 7314 O O . ALA C 1 269 ? 20.767 34.540 -35.515 1.00 32.65 749 ALA C O 1
ATOM 7316 N N . GLY C 1 270 ? 22.929 34.657 -36.216 1.00 33.65 750 GLY C N 1
ATOM 7317 C CA . GLY C 1 270 ? 22.915 33.313 -36.819 1.00 33.84 750 GLY C CA 1
ATOM 7318 C C . GLY C 1 270 ? 21.808 33.200 -37.847 1.00 33.92 750 GLY C C 1
ATOM 7319 O O . GLY C 1 270 ? 21.626 34.106 -38.648 1.00 33.58 750 GLY C O 1
ATOM 7320 N N . SER C 1 271 ? 21.034 32.110 -37.784 1.00 33.69 751 SER C N 1
ATOM 7321 C CA . SER C 1 271 ? 19.897 31.901 -38.690 1.00 33.31 751 SER C CA 1
ATOM 7322 C C . SER C 1 271 ? 18.794 32.990 -38.554 1.00 32.39 751 SER C C 1
ATOM 7323 O O . SER C 1 271 ? 18.034 33.208 -39.476 1.00 30.98 751 SER C O 1
ATOM 7326 N N . GLY C 1 272 ? 18.744 33.653 -37.405 1.00 32.27 752 GLY C N 1
ATOM 7327 C CA . GLY C 1 272 ? 17.726 34.669 -37.100 1.00 30.68 752 GLY C CA 1
ATOM 7328 C C . GLY C 1 272 ? 18.188 36.061 -37.447 1.00 30.97 752 GLY C C 1
ATOM 7329 O O . GLY C 1 272 ? 17.502 37.054 -37.132 1.00 30.19 752 GLY C O 1
ATOM 7330 N N . GLU C 1 273 ? 19.357 36.162 -38.087 1.00 30.86 753 GLU C N 1
ATOM 7331 C CA . GLU C 1 273 ? 19.840 37.465 -38.532 1.00 30.95 753 GLU C CA 1
ATOM 7332 C C . GLU C 1 273 ? 18.860 38.094 -39.517 1.00 30.63 753 GLU C C 1
ATOM 7333 O O . GLU C 1 273 ? 18.617 37.528 -40.572 1.00 31.80 753 GLU C O 1
ATOM 7339 N N . GLY C 1 274 ? 18.276 39.252 -39.168 1.00 28.96 754 GLY C N 1
ATOM 7340 C CA . GLY C 1 274 ? 17.270 39.862 -40.026 1.00 27.84 754 GLY C CA 1
ATOM 7341 C C . GLY C 1 274 ? 15.841 39.746 -39.483 1.00 28.36 754 GLY C C 1
ATOM 7342 O O . GLY C 1 274 ? 14.941 40.426 -39.959 1.00 28.95 754 GLY C O 1
ATOM 7343 N N . PHE C 1 275 ? 15.638 38.909 -38.471 1.00 28.88 755 PHE C N 1
ATOM 7344 C CA . PHE C 1 275 ? 14.267 38.621 -37.954 1.00 29.46 755 PHE C CA 1
ATOM 7345 C C . PHE C 1 275 ? 14.027 39.346 -36.608 1.00 29.33 755 PHE C C 1
ATOM 7346 O O . PHE C 1 275 ? 13.135 38.977 -35.805 1.00 29.72 755 PHE C O 1
ATOM 7354 N N . ASN C 1 276 ? 14.833 40.372 -36.350 1.00 28.63 756 ASN C N 1
ATOM 7355 C CA . ASN C 1 276 ? 14.556 41.278 -35.243 1.00 27.98 756 ASN C CA 1
ATOM 7356 C C . ASN C 1 276 ? 14.550 42.689 -35.771 1.00 26.77 756 ASN C C 1
ATOM 7357 O O . ASN C 1 276 ? 15.555 43.138 -36.343 1.00 26.83 756 ASN C O 1
ATOM 7362 N N . VAL C 1 277 ? 13.449 43.395 -35.578 1.00 25.18 757 VAL C N 1
ATOM 7363 C CA . VAL C 1 277 ? 13.272 44.714 -36.160 1.00 25.02 757 VAL C CA 1
ATOM 7364 C C . VAL C 1 277 ? 12.895 45.714 -35.092 1.00 26.20 757 VAL C C 1
ATOM 7365 O O . VAL C 1 277 ? 11.749 45.683 -34.562 1.00 26.31 757 VAL C O 1
ATOM 7369 N N . ASN C 1 278 ? 13.846 46.586 -34.754 1.00 24.65 758 ASN C N 1
ATOM 7370 C CA . ASN C 1 278 ? 13.603 47.641 -33.775 1.00 26.45 758 ASN C CA 1
ATOM 7371 C C . ASN C 1 278 ? 13.359 48.962 -34.447 1.00 27.20 758 ASN C C 1
ATOM 7372 O O . ASN C 1 278 ? 14.307 49.614 -34.949 1.00 27.85 758 ASN C O 1
ATOM 7377 N N . VAL C 1 279 ? 12.088 49.351 -34.478 1.00 26.90 759 VAL C N 1
ATOM 7378 C CA . VAL C 1 279 ? 11.663 50.695 -34.840 1.00 27.68 759 VAL C CA 1
ATOM 7379 C C . VAL C 1 279 ? 11.855 51.603 -33.634 1.00 27.80 759 VAL C C 1
ATOM 7380 O O . VAL C 1 279 ? 10.918 51.958 -32.899 1.00 27.45 759 VAL C O 1
ATOM 7384 N N . ALA C 1 280 ? 13.110 51.976 -33.468 1.00 27.22 760 ALA C N 1
ATOM 7385 C CA . ALA C 1 280 ? 13.592 52.636 -32.295 1.00 27.40 760 ALA C CA 1
ATOM 7386 C C . ALA C 1 280 ? 13.465 54.116 -32.538 1.00 27.74 760 ALA C C 1
ATOM 7387 O O . ALA C 1 280 ? 14.197 54.654 -33.352 1.00 28.61 760 ALA C O 1
ATOM 7389 N N . TRP C 1 281 ? 12.524 54.776 -31.860 1.00 29.35 761 TRP C N 1
ATOM 7390 C CA . TRP C 1 281 ? 12.218 56.190 -32.141 1.00 31.13 761 TRP C CA 1
ATOM 7391 C C . TRP C 1 281 ? 13.248 57.030 -31.430 1.00 32.86 761 TRP C C 1
ATOM 7392 O O . TRP C 1 281 ? 13.526 56.788 -30.251 1.00 33.03 761 TRP C O 1
ATOM 7403 N N . ALA C 1 282 ? 13.810 58.018 -32.130 1.00 34.00 762 ALA C N 1
ATOM 7404 C CA . ALA C 1 282 ? 14.764 58.928 -31.505 1.00 35.84 762 ALA C CA 1
ATOM 7405 C C . ALA C 1 282 ? 14.285 60.383 -31.603 1.00 37.29 762 ALA C C 1
ATOM 7406 O O . ALA C 1 282 ? 13.290 60.684 -32.288 1.00 37.16 762 ALA C O 1
ATOM 7408 N N . GLY C 1 283 ? 14.966 61.264 -30.868 1.00 39.21 763 GLY C N 1
ATOM 7409 C CA . GLY C 1 283 ? 14.715 62.715 -30.922 1.00 41.42 763 GLY C CA 1
ATOM 7410 C C . GLY C 1 283 ? 13.860 63.292 -29.805 1.00 42.48 763 GLY C C 1
ATOM 7411 O O . GLY C 1 283 ? 13.459 64.464 -29.861 1.00 43.17 763 GLY C O 1
ATOM 7412 N N . GLY C 1 284 ? 13.565 62.476 -28.793 1.00 43.33 764 GLY C N 1
ATOM 7413 C CA . GLY C 1 284 ? 12.699 62.899 -27.688 1.00 44.32 764 GLY C CA 1
ATOM 7414 C C . GLY C 1 284 ? 11.271 63.234 -28.090 1.00 44.74 764 GLY C C 1
ATOM 7415 O O . GLY C 1 284 ? 10.754 62.756 -29.121 1.00 44.83 764 GLY C O 1
ATOM 7416 N N . LEU C 1 285 ? 10.648 64.109 -27.304 1.00 45.78 765 LEU C N 1
ATOM 7417 C CA . LEU C 1 285 ? 9.179 64.239 -27.289 1.00 46.38 765 LEU C CA 1
ATOM 7418 C C . LEU C 1 285 ? 8.595 65.377 -28.126 1.00 47.35 765 LEU C C 1
ATOM 7419 O O . LEU C 1 285 ? 7.360 65.507 -28.278 1.00 46.78 765 LEU C O 1
ATOM 7424 N N . ASP C 1 286 ? 9.483 66.205 -28.666 1.00 47.93 766 ASP C N 1
ATOM 7425 C CA . ASP C 1 286 ? 9.068 67.342 -29.470 1.00 48.90 766 ASP C CA 1
ATOM 7426 C C . ASP C 1 286 ? 9.918 67.405 -30.729 1.00 49.11 766 ASP C C 1
ATOM 7427 O O . ASP C 1 286 ? 11.156 67.435 -30.645 1.00 49.01 766 ASP C O 1
ATOM 7432 N N . PRO C 1 287 ? 9.254 67.431 -31.899 1.00 49.23 767 PRO C N 1
ATOM 7433 C CA . PRO C 1 287 ? 7.792 67.510 -32.005 1.00 49.14 767 PRO C CA 1
ATOM 7434 C C . PRO C 1 287 ? 7.040 66.207 -31.577 1.00 48.92 767 PRO C C 1
ATOM 7435 O O . PRO C 1 287 ? 7.670 65.176 -31.278 1.00 48.83 767 PRO C O 1
ATOM 7439 N N . PRO C 1 288 ? 5.701 66.264 -31.516 1.00 48.22 768 PRO C N 1
ATOM 7440 C CA . PRO C 1 288 ? 5.053 65.193 -30.770 1.00 47.40 768 PRO C CA 1
ATOM 7441 C C . PRO C 1 288 ? 4.984 63.901 -31.572 1.00 45.77 768 PRO C C 1
ATOM 7442 O O . PRO C 1 288 ? 4.731 63.939 -32.789 1.00 45.59 768 PRO C O 1
ATOM 7446 N N . MET C 1 289 ? 5.225 62.786 -30.877 1.00 44.42 769 MET C N 1
ATOM 7447 C CA . MET C 1 289 ? 5.123 61.432 -31.439 1.00 43.15 769 MET C CA 1
ATOM 7448 C C . MET C 1 289 ? 3.701 60.853 -31.285 1.00 41.97 769 MET C C 1
ATOM 7449 O O . MET C 1 289 ? 3.181 60.706 -30.181 1.00 41.57 769 MET C O 1
ATOM 7454 N N . GLY C 1 290 ? 3.068 60.534 -32.400 1.00 41.08 770 GLY C N 1
ATOM 7455 C CA . GLY C 1 290 ? 1.650 60.201 -32.376 1.00 39.83 770 GLY C CA 1
ATOM 7456 C C . GLY C 1 290 ? 1.247 59.417 -33.583 1.00 38.62 770 GLY C C 1
ATOM 7457 O O . GLY C 1 290 ? 2.037 58.622 -34.096 1.00 38.46 770 GLY C O 1
ATOM 7458 N N . ASP C 1 291 ? 0.019 59.643 -34.030 1.00 37.25 771 ASP C N 1
ATOM 7459 C CA . ASP C 1 291 ? -0.591 58.860 -35.086 1.00 37.16 771 ASP C CA 1
ATOM 7460 C C . ASP C 1 291 ? 0.143 58.924 -36.449 1.00 36.46 771 ASP C C 1
ATOM 7461 O O . ASP C 1 291 ? 0.357 57.881 -37.059 1.00 36.26 771 ASP C O 1
ATOM 7466 N N . PRO C 1 292 ? 0.490 60.133 -36.953 1.00 36.44 772 PRO C N 1
ATOM 7467 C CA . PRO C 1 292 ? 1.139 60.100 -38.299 1.00 36.42 772 PRO C CA 1
ATOM 7468 C C . PRO C 1 292 ? 2.424 59.235 -38.312 1.00 36.29 772 PRO C C 1
ATOM 7469 O O . PRO C 1 292 ? 2.715 58.557 -39.293 1.00 36.88 772 PRO C O 1
ATOM 7473 N N . GLU C 1 293 ? 3.158 59.247 -37.202 1.00 35.96 773 GLU C N 1
ATOM 7474 C CA . GLU C 1 293 ? 4.399 58.469 -37.072 1.00 34.76 773 GLU C CA 1
ATOM 7475 C C . GLU C 1 293 ? 4.167 56.984 -37.003 1.00 35.07 773 GLU C C 1
ATOM 7476 O O . GLU C 1 293 ? 4.923 56.218 -37.610 1.00 35.54 773 GLU C O 1
ATOM 7482 N N . TYR C 1 294 ? 3.137 56.566 -36.253 1.00 34.30 774 TYR C N 1
ATOM 7483 C CA . TYR C 1 294 ? 2.804 55.138 -36.108 1.00 33.89 774 TYR C CA 1
ATOM 7484 C C . TYR C 1 294 ? 2.187 54.552 -37.378 1.00 33.76 774 TYR C C 1
ATOM 7485 O O . TYR C 1 294 ? 2.503 53.422 -37.797 1.00 32.83 774 TYR C O 1
ATOM 7494 N N . LEU C 1 295 ? 1.331 55.356 -38.001 1.00 32.93 775 LEU C N 1
ATOM 7495 C CA . LEU C 1 295 ? 0.772 55.029 -39.294 1.00 33.02 775 LEU C CA 1
ATOM 7496 C C . LEU C 1 295 ? 1.857 54.875 -40.350 1.00 31.82 775 LEU C C 1
ATOM 7497 O O . LEU C 1 295 ? 1.942 53.835 -40.989 1.00 31.62 775 LEU C O 1
ATOM 7502 N N . ALA C 1 296 ? 2.685 55.910 -40.507 1.00 32.65 776 ALA C N 1
ATOM 7503 C CA . ALA C 1 296 ? 3.887 55.827 -41.364 1.00 32.27 776 ALA C CA 1
ATOM 7504 C C . ALA C 1 296 ? 4.686 54.562 -41.076 1.00 32.07 776 ALA C C 1
ATOM 7505 O O . ALA C 1 296 ? 4.952 53.778 -41.990 1.00 31.97 776 ALA C O 1
ATOM 7507 N N . ALA C 1 297 ? 5.064 54.356 -39.809 1.00 31.95 777 ALA C N 1
ATOM 7508 C CA . ALA C 1 297 ? 5.815 53.150 -39.423 1.00 32.01 777 ALA C CA 1
ATOM 7509 C C . ALA C 1 297 ? 5.154 51.857 -39.925 1.00 31.44 777 ALA C C 1
ATOM 7510 O O . ALA C 1 297 ? 5.812 50.954 -40.448 1.00 31.25 777 ALA C O 1
ATOM 7512 N N . PHE C 1 298 ? 3.832 51.773 -39.790 1.00 32.05 778 PHE C N 1
ATOM 7513 C CA . PHE C 1 298 ? 3.086 50.592 -40.253 1.00 32.41 778 PHE C CA 1
ATOM 7514 C C . PHE C 1 298 ? 3.104 50.492 -41.794 1.00 32.61 778 PHE C C 1
ATOM 7515 O O . PHE C 1 298 ? 3.415 49.441 -42.332 1.00 32.12 778 PHE C O 1
ATOM 7523 N N . ARG C 1 299 ? 2.778 51.582 -42.482 1.00 33.68 779 ARG C N 1
ATOM 7524 C CA . ARG C 1 299 ? 2.902 51.630 -43.947 1.00 34.95 779 ARG C CA 1
ATOM 7525 C C . ARG C 1 299 ? 4.258 51.179 -44.537 1.00 34.71 779 ARG C C 1
ATOM 7526 O O . ARG C 1 299 ? 4.279 50.432 -45.513 1.00 35.05 779 ARG C O 1
ATOM 7534 N N . ILE C 1 300 ? 5.367 51.657 -43.956 1.00 34.09 780 ILE C N 1
ATOM 7535 C CA . ILE C 1 300 ? 6.718 51.533 -44.556 1.00 33.07 780 ILE C CA 1
ATOM 7536 C C . ILE C 1 300 ? 7.504 50.311 -44.033 1.00 32.60 780 ILE C C 1
ATOM 7537 O O . ILE C 1 300 ? 8.117 49.543 -44.813 1.00 32.61 780 ILE C O 1
ATOM 7542 N N . VAL C 1 301 ? 7.433 50.078 -42.725 1.00 30.12 781 VAL C N 1
ATOM 7543 C CA . VAL C 1 301 ? 8.210 49.045 -42.116 1.00 28.99 781 VAL C CA 1
ATOM 7544 C C . VAL C 1 301 ? 7.403 47.804 -41.734 1.00 29.25 781 VAL C C 1
ATOM 7545 O O . VAL C 1 301 ? 7.675 46.719 -42.226 1.00 29.02 781 VAL C O 1
ATOM 7549 N N . VAL C 1 302 ? 6.382 47.974 -40.885 1.00 29.27 782 VAL C N 1
ATOM 7550 C CA . VAL C 1 302 ? 5.789 46.826 -40.172 1.00 30.17 782 VAL C CA 1
ATOM 7551 C C . VAL C 1 302 ? 5.049 45.933 -41.129 1.00 29.84 782 VAL C C 1
ATOM 7552 O O . VAL C 1 302 ? 5.273 44.741 -41.198 1.00 29.02 782 VAL C O 1
ATOM 7556 N N . MET C 1 303 ? 4.145 46.531 -41.868 1.00 31.65 783 MET C N 1
ATOM 7557 C CA . MET C 1 303 ? 3.293 45.738 -42.751 1.00 32.38 783 MET C CA 1
ATOM 7558 C C . MET C 1 303 ? 4.033 45.130 -43.966 1.00 31.78 783 MET C C 1
ATOM 7559 O O . MET C 1 303 ? 3.808 43.948 -44.302 1.00 33.19 783 MET C O 1
ATOM 7564 N N . PRO C 1 304 ? 4.899 45.902 -44.649 1.00 31.23 784 PRO C N 1
ATOM 7565 C CA . PRO C 1 304 ? 5.637 45.203 -45.693 1.00 32.38 784 PRO C CA 1
ATOM 7566 C C . PRO C 1 304 ? 6.577 44.090 -45.206 1.00 33.01 784 PRO C C 1
ATOM 7567 O O . PRO C 1 304 ? 6.657 43.018 -45.837 1.00 34.32 784 PRO C O 1
ATOM 7571 N N . ILE C 1 305 ? 7.290 44.304 -44.101 1.00 32.33 785 ILE C N 1
ATOM 7572 C CA . ILE C 1 305 ? 8.115 43.224 -43.584 1.00 32.13 785 ILE C CA 1
ATOM 7573 C C . ILE C 1 305 ? 7.266 42.028 -43.138 1.00 32.49 785 ILE C C 1
ATOM 7574 O O . ILE C 1 305 ? 7.632 40.867 -43.374 1.00 32.64 785 ILE C O 1
ATOM 7579 N N . ALA C 1 306 ? 6.178 42.305 -42.429 1.00 31.87 786 ALA C N 1
ATOM 7580 C CA . ALA C 1 306 ? 5.277 41.217 -41.984 1.00 32.61 786 ALA C CA 1
ATOM 7581 C C . ALA C 1 306 ? 4.767 40.375 -43.188 1.00 33.10 786 ALA C C 1
ATOM 7582 O O . ALA C 1 306 ? 4.888 39.145 -43.187 1.00 33.05 786 ALA C O 1
ATOM 7584 N N . ARG C 1 307 ? 4.274 41.038 -44.229 1.00 33.79 787 ARG C N 1
ATOM 7585 C CA . ARG C 1 307 ? 3.775 40.317 -45.433 1.00 36.59 787 ARG C CA 1
ATOM 7586 C C . ARG C 1 307 ? 4.842 39.520 -46.178 1.00 36.71 787 ARG C C 1
ATOM 7587 O O . ARG C 1 307 ? 4.561 38.485 -46.740 1.00 37.51 787 ARG C O 1
ATOM 7595 N N . GLU C 1 308 ? 6.078 40.000 -46.147 1.00 37.02 788 GLU C N 1
ATOM 7596 C CA . GLU C 1 308 ? 7.182 39.297 -46.784 1.00 37.21 788 GLU C CA 1
ATOM 7597 C C . GLU C 1 308 ? 7.527 38.069 -45.943 1.00 37.79 788 GLU C C 1
ATOM 7598 O O . GLU C 1 308 ? 7.825 37.000 -46.477 1.00 37.54 788 GLU C O 1
ATOM 7604 N N . PHE C 1 309 ? 7.457 38.231 -44.614 1.00 37.31 789 PHE C N 1
ATOM 7605 C CA . PHE C 1 309 ? 7.636 37.121 -43.671 1.00 36.65 789 PHE C CA 1
ATOM 7606 C C . PHE C 1 309 ? 6.469 36.110 -43.771 1.00 37.31 789 PHE C C 1
ATOM 7607 O O . PHE C 1 309 ? 6.667 34.906 -43.652 1.00 37.91 789 PHE C O 1
ATOM 7615 N N . SER C 1 310 ? 5.265 36.635 -43.961 1.00 38.39 790 SER C N 1
ATOM 7616 C CA . SER C 1 310 ? 4.033 35.854 -44.125 1.00 39.92 790 SER C CA 1
ATOM 7617 C C . SER C 1 310 ? 3.784 34.945 -42.918 1.00 38.59 790 SER C C 1
ATOM 7618 O O . SER C 1 310 ? 3.896 33.738 -43.028 1.00 39.70 790 SER C O 1
ATOM 7621 N N . PRO C 1 311 ? 3.453 35.523 -41.752 1.00 38.13 791 PRO C N 1
ATOM 7622 C CA . PRO C 1 311 ? 3.381 34.653 -40.560 1.00 38.00 791 PRO C CA 1
ATOM 7623 C C . PRO C 1 311 ? 2.182 33.695 -40.560 1.00 38.24 791 PRO C C 1
ATOM 7624 O O . PRO C 1 311 ? 1.203 33.940 -41.253 1.00 37.70 791 PRO C O 1
ATOM 7628 N N . ASP C 1 312 ? 2.285 32.602 -39.800 1.00 39.75 792 ASP C N 1
ATOM 7629 C CA . ASP C 1 312 ? 1.174 31.655 -39.632 1.00 40.69 792 ASP C CA 1
ATOM 7630 C C . ASP C 1 312 ? 0.300 32.085 -38.471 1.00 40.96 792 ASP C C 1
ATOM 7631 O O . ASP C 1 312 ? -0.882 31.732 -38.414 1.00 40.89 792 ASP C O 1
ATOM 7636 N N . LEU C 1 313 ? 0.902 32.835 -37.537 1.00 39.36 793 LEU C N 1
ATOM 7637 C CA . LEU C 1 313 ? 0.165 33.458 -36.449 1.00 38.87 793 LEU C CA 1
ATOM 7638 C C . LEU C 1 313 ? 0.896 34.714 -35.933 1.00 37.78 793 LEU C C 1
ATOM 7639 O O . LEU C 1 313 ? 2.138 34.755 -35.941 1.00 38.69 793 LEU C O 1
ATOM 7644 N N . VAL C 1 314 ? 0.115 35.709 -35.513 1.00 36.66 794 VAL C N 1
ATOM 7645 C CA . VAL C 1 314 ? 0.565 37.002 -34.978 1.00 35.22 794 VAL C CA 1
ATOM 7646 C C . VAL C 1 314 ? 0.267 37.123 -33.454 1.00 36.18 794 VAL C C 1
ATOM 7647 O O . VAL C 1 314 ? -0.903 37.018 -33.025 1.00 36.09 794 VAL C O 1
ATOM 7651 N N . LEU C 1 315 ? 1.315 37.334 -32.638 1.00 34.88 795 LEU C N 1
ATOM 7652 C CA . LEU C 1 315 ? 1.123 37.802 -31.253 1.00 33.84 795 LEU C CA 1
ATOM 7653 C C . LEU C 1 315 ? 1.406 39.290 -31.120 1.00 33.49 795 LEU C C 1
ATOM 7654 O O . LEU C 1 315 ? 2.398 39.823 -31.685 1.00 32.99 795 LEU C O 1
ATOM 7659 N N . VAL C 1 316 ? 0.516 40.002 -30.442 1.00 31.72 796 VAL C N 1
ATOM 7660 C CA . VAL C 1 316 ? 0.774 41.407 -30.167 1.00 30.25 796 VAL C CA 1
ATOM 7661 C C . VAL C 1 316 ? 1.089 41.659 -28.652 1.00 31.38 796 VAL C C 1
ATOM 7662 O O . VAL C 1 316 ? 0.241 41.411 -27.742 1.00 29.66 796 VAL C O 1
ATOM 7666 N N . SER C 1 317 ? 2.315 42.126 -28.378 1.00 31.62 797 SER C N 1
ATOM 7667 C CA . SER C 1 317 ? 2.597 42.693 -27.047 1.00 32.00 797 SER C CA 1
ATOM 7668 C C . SER C 1 317 ? 1.928 44.078 -27.048 1.00 32.21 797 SER C C 1
ATOM 7669 O O . SER C 1 317 ? 2.517 45.125 -27.386 1.00 32.08 797 SER C O 1
ATOM 7672 N N . ALA C 1 318 ? 0.657 44.081 -26.693 1.00 32.12 798 ALA C N 1
ATOM 7673 C CA . ALA C 1 318 ? -0.158 45.281 -26.819 1.00 32.37 798 ALA C CA 1
ATOM 7674 C C . ALA C 1 318 ? -0.142 46.099 -25.533 1.00 33.00 798 ALA C C 1
ATOM 7675 O O . ALA C 1 318 ? -1.037 45.957 -24.693 1.00 33.78 798 ALA C O 1
ATOM 7677 N N . GLY C 1 319 ? 0.894 46.924 -25.360 1.00 34.23 799 GLY C N 1
ATOM 7678 C CA . GLY C 1 319 ? 0.907 47.957 -24.310 1.00 33.27 799 GLY C CA 1
ATOM 7679 C C . GLY C 1 319 ? 0.214 49.178 -24.848 1.00 33.83 799 GLY C C 1
ATOM 7680 O O . GLY C 1 319 ? 0.150 49.354 -26.064 1.00 34.48 799 GLY C O 1
ATOM 7681 N N . PHE C 1 320 ? -0.295 50.045 -23.964 1.00 33.39 800 PHE C N 1
ATOM 7682 C CA . PHE C 1 320 ? -0.996 51.239 -24.417 1.00 33.48 800 PHE C CA 1
ATOM 7683 C C . PHE C 1 320 ? -0.397 52.458 -23.747 1.00 33.74 800 PHE C C 1
ATOM 7684 O O . PHE C 1 320 ? -1.062 53.489 -23.653 1.00 34.42 800 PHE C O 1
ATOM 7692 N N . ASP C 1 321 ? 0.868 52.356 -23.322 1.00 33.75 801 ASP C N 1
ATOM 7693 C CA . ASP C 1 321 ? 1.599 53.485 -22.743 1.00 34.26 801 ASP C CA 1
ATOM 7694 C C . ASP C 1 321 ? 2.120 54.508 -23.794 1.00 35.19 801 ASP C C 1
ATOM 7695 O O . ASP C 1 321 ? 2.648 55.581 -23.426 1.00 36.41 801 ASP C O 1
ATOM 7700 N N . ALA C 1 322 ? 1.941 54.218 -25.088 1.00 35.70 802 ALA C N 1
ATOM 7701 C CA . ALA C 1 322 ? 2.201 55.225 -26.132 1.00 36.35 802 ALA C CA 1
ATOM 7702 C C . ALA C 1 322 ? 0.970 56.093 -26.351 1.00 38.44 802 ALA C C 1
ATOM 7703 O O . ALA C 1 322 ? 1.027 57.099 -27.059 1.00 38.12 802 ALA C O 1
ATOM 7705 N N . ALA C 1 323 ? -0.149 55.701 -25.741 1.00 40.24 803 ALA C N 1
ATOM 7706 C CA . ALA C 1 323 ? -1.385 56.492 -25.800 1.00 41.48 803 ALA C CA 1
ATOM 7707 C C . ALA C 1 323 ? -1.307 57.830 -25.066 1.00 42.32 803 ALA C C 1
ATOM 7708 O O . ALA C 1 323 ? -0.463 58.060 -24.189 1.00 41.94 803 ALA C O 1
ATOM 7710 N N . GLU C 1 324 ? -2.199 58.716 -25.472 1.00 44.46 804 GLU C N 1
ATOM 7711 C CA . GLU C 1 324 ? -2.382 60.030 -24.878 1.00 47.29 804 GLU C CA 1
ATOM 7712 C C . GLU C 1 324 ? -2.696 59.886 -23.390 1.00 48.07 804 GLU C C 1
ATOM 7713 O O . GLU C 1 324 ? -3.527 59.070 -23.027 1.00 48.81 804 GLU C O 1
ATOM 7719 N N . GLY C 1 325 ? -2.017 60.657 -22.542 1.00 49.03 805 GLY C N 1
ATOM 7720 C CA . GLY C 1 325 ? -2.266 60.633 -21.098 1.00 49.63 805 GLY C CA 1
ATOM 7721 C C . GLY C 1 325 ? -1.172 60.023 -20.232 1.00 50.06 805 GLY C C 1
ATOM 7722 O O . GLY C 1 325 ? -1.394 59.746 -19.058 1.00 51.46 805 GLY C O 1
ATOM 7723 N N . HIS C 1 326 ? -0.001 59.790 -20.805 1.00 50.23 806 HIS C N 1
ATOM 7724 C CA . HIS C 1 326 ? 1.170 59.339 -20.061 1.00 50.35 806 HIS C CA 1
ATOM 7725 C C . HIS C 1 326 ? 2.221 60.437 -20.228 1.00 51.66 806 HIS C C 1
ATOM 7726 O O . HIS C 1 326 ? 2.636 60.692 -21.349 1.00 51.86 806 HIS C O 1
ATOM 7733 N N . PRO C 1 327 ? 2.645 61.094 -19.121 1.00 52.66 807 PRO C N 1
ATOM 7734 C CA . PRO C 1 327 ? 3.612 62.220 -19.086 1.00 53.14 807 PRO C CA 1
ATOM 7735 C C . PRO C 1 327 ? 5.021 61.778 -19.459 1.00 53.24 807 PRO C C 1
ATOM 7736 O O . PRO C 1 327 ? 5.247 60.569 -19.408 1.00 54.00 807 PRO C O 1
ATOM 7740 N N . ALA C 1 328 ? 5.952 62.705 -19.792 1.00 53.26 808 ALA C N 1
ATOM 7741 C CA . ALA C 1 328 ? 7.369 62.341 -20.125 1.00 53.30 808 ALA C CA 1
ATOM 7742 C C . ALA C 1 328 ? 7.413 60.882 -19.695 1.00 52.81 808 ALA C C 1
ATOM 7743 O O . ALA C 1 328 ? 7.350 60.027 -20.574 1.00 53.39 808 ALA C O 1
ATOM 7745 N N . PRO C 1 329 ? 7.706 60.550 -18.411 1.00 52.29 809 PRO C N 1
ATOM 7746 C CA . PRO C 1 329 ? 8.883 59.810 -18.024 1.00 51.69 809 PRO C CA 1
ATOM 7747 C C . PRO C 1 329 ? 8.337 58.359 -18.161 1.00 51.05 809 PRO C C 1
ATOM 7748 O O . PRO C 1 329 ? 9.064 57.386 -17.997 1.00 50.95 809 PRO C O 1
ATOM 7752 N N . LEU C 1 330 ? 7.029 58.258 -18.425 1.00 50.39 810 LEU C N 1
ATOM 7753 C CA . LEU C 1 330 ? 6.287 57.005 -18.549 1.00 49.84 810 LEU C CA 1
ATOM 7754 C C . LEU C 1 330 ? 5.772 56.749 -19.967 1.00 48.67 810 LEU C C 1
ATOM 7755 O O . LEU C 1 330 ? 4.931 55.879 -20.165 1.00 48.75 810 LEU C O 1
ATOM 7760 N N . GLY C 1 331 ? 6.268 57.508 -20.942 1.00 47.32 811 GLY C N 1
ATOM 7761 C CA . GLY C 1 331 ? 5.795 57.405 -22.314 1.00 45.84 811 GLY C CA 1
ATOM 7762 C C . GLY C 1 331 ? 5.906 58.743 -23.013 1.00 44.59 811 GLY C C 1
ATOM 7763 O O . GLY C 1 331 ? 6.926 59.028 -23.632 1.00 43.84 811 GLY C O 1
ATOM 7764 N N . GLY C 1 332 ? 4.858 59.561 -22.915 1.00 43.68 812 GLY C N 1
ATOM 7765 C CA . GLY C 1 332 ? 4.910 60.939 -23.422 1.00 42.15 812 GLY C CA 1
ATOM 7766 C C . GLY C 1 332 ? 4.547 61.055 -24.887 1.00 42.18 812 GLY C C 1
ATOM 7767 O O . GLY C 1 332 ? 4.812 62.083 -25.526 1.00 42.32 812 GLY C O 1
ATOM 7768 N N . TYR C 1 333 ? 3.931 60.006 -25.422 1.00 41.41 813 TYR C N 1
ATOM 7769 C CA . TYR C 1 333 ? 3.462 59.985 -26.802 1.00 41.05 813 TYR C CA 1
ATOM 7770 C C . TYR C 1 333 ? 1.951 60.242 -26.893 1.00 41.27 813 TYR C C 1
ATOM 7771 O O . TYR C 1 333 ? 1.225 60.342 -25.872 1.00 40.57 813 TYR C O 1
ATOM 7780 N N . HIS C 1 334 ? 1.483 60.337 -28.127 1.00 41.33 814 HIS C N 1
ATOM 7781 C CA . HIS C 1 334 ? 0.132 60.819 -28.392 1.00 41.32 814 HIS C CA 1
ATOM 7782 C C . HIS C 1 334 ? -0.632 59.910 -29.350 1.00 40.48 814 HIS C C 1
ATOM 7783 O O . HIS C 1 334 ? -1.486 60.361 -30.088 1.00 41.50 814 HIS C O 1
ATOM 7790 N N . VAL C 1 335 ? -0.328 58.619 -29.348 1.00 39.93 815 VAL C N 1
ATOM 7791 C CA . VAL C 1 335 ? -1.104 57.680 -30.142 1.00 39.35 815 VAL C CA 1
ATOM 7792 C C . VAL C 1 335 ? -2.575 57.668 -29.677 1.00 40.73 815 VAL C C 1
ATOM 7793 O O . VAL C 1 335 ? -2.865 57.703 -28.488 1.00 40.70 815 VAL C O 1
ATOM 7797 N N . SER C 1 336 ? -3.489 57.649 -30.640 1.00 41.49 816 SER C N 1
ATOM 7798 C CA . SER C 1 336 ? -4.923 57.735 -30.388 1.00 41.64 816 SER C CA 1
ATOM 7799 C C . SER C 1 336 ? -5.478 56.320 -30.290 1.00 41.90 816 SER C C 1
ATOM 7800 O O . SER C 1 336 ? -4.906 55.379 -30.850 1.00 41.14 816 SER C O 1
ATOM 7803 N N . ALA C 1 337 ? -6.593 56.175 -29.573 1.00 42.47 817 ALA C N 1
ATOM 7804 C CA . ALA C 1 337 ? -7.279 54.891 -29.473 1.00 42.42 817 ALA C CA 1
ATOM 7805 C C . ALA C 1 337 ? -7.692 54.400 -30.852 1.00 42.69 817 ALA C C 1
ATOM 7806 O O . ALA C 1 337 ? -7.567 53.228 -31.126 1.00 43.39 817 ALA C O 1
ATOM 7808 N N . LYS C 1 338 ? -8.169 55.288 -31.729 1.00 44.00 818 LYS C N 1
ATOM 7809 C CA . LYS C 1 338 ? -8.520 54.888 -33.119 1.00 44.47 818 LYS C CA 1
ATOM 7810 C C . LYS C 1 338 ? -7.320 54.329 -33.913 1.00 43.43 818 LYS C C 1
ATOM 7811 O O . LYS C 1 338 ? -7.502 53.485 -34.781 1.00 43.27 818 LYS C O 1
ATOM 7817 N N . CYS C 1 339 ? -6.104 54.792 -33.597 1.00 42.48 819 CYS C N 1
ATOM 7818 C CA . CYS C 1 339 ? -4.861 54.286 -34.219 1.00 40.65 819 CYS C CA 1
ATOM 7819 C C . CYS C 1 339 ? -4.504 52.862 -33.771 1.00 40.82 819 CYS C C 1
ATOM 7820 O O . CYS C 1 339 ? -4.218 51.978 -34.617 1.00 39.66 819 CYS C O 1
ATOM 7823 N N . PHE C 1 340 ? -4.569 52.607 -32.455 1.00 40.25 820 PHE C N 1
ATOM 7824 C CA . PHE C 1 340 ? -4.418 51.240 -31.941 1.00 39.40 820 PHE C CA 1
ATOM 7825 C C . PHE C 1 340 ? -5.457 50.312 -32.602 1.00 38.97 820 PHE C C 1
ATOM 7826 O O . PHE C 1 340 ? -5.170 49.154 -32.934 1.00 38.76 820 PHE C O 1
ATOM 7834 N N . GLY C 1 341 ? -6.671 50.818 -32.779 1.00 38.78 821 GLY C N 1
ATOM 7835 C CA . GLY C 1 341 ? -7.712 50.026 -33.454 1.00 38.82 821 GLY C CA 1
ATOM 7836 C C . GLY C 1 341 ? -7.393 49.776 -34.920 1.00 38.95 821 GLY C C 1
ATOM 7837 O O . GLY C 1 341 ? -7.636 48.681 -35.454 1.00 38.92 821 GLY C O 1
ATOM 7838 N N . TYR C 1 342 ? -6.833 50.793 -35.571 1.00 39.19 822 TYR C N 1
ATOM 7839 C CA . TYR C 1 342 ? -6.421 50.675 -36.982 1.00 38.92 822 TYR C CA 1
ATOM 7840 C C . TYR C 1 342 ? -5.220 49.744 -37.173 1.00 37.71 822 TYR C C 1
ATOM 7841 O O . TYR C 1 342 ? -5.167 48.948 -38.136 1.00 36.72 822 TYR C O 1
ATOM 7850 N N . MET C 1 343 ? -4.275 49.815 -36.234 1.00 35.83 823 MET C N 1
ATOM 7851 C CA . MET C 1 343 ? -3.142 48.925 -36.250 1.00 35.42 823 MET C CA 1
ATOM 7852 C C . MET C 1 343 ? -3.567 47.475 -36.094 1.00 34.79 823 MET C C 1
ATOM 7853 O O . MET C 1 343 ? -3.103 46.598 -36.835 1.00 34.05 823 MET C O 1
ATOM 7858 N N . THR C 1 344 ? -4.470 47.227 -35.147 1.00 35.03 824 THR C N 1
ATOM 7859 C CA . THR C 1 344 ? -5.080 45.887 -34.953 1.00 35.82 824 THR C CA 1
ATOM 7860 C C . THR C 1 344 ? -5.714 45.355 -36.238 1.00 35.50 824 THR C C 1
ATOM 7861 O O . THR C 1 344 ? -5.472 44.229 -36.655 1.00 34.96 824 THR C O 1
ATOM 7865 N N . GLN C 1 345 ? -6.525 46.197 -36.863 1.00 35.84 825 GLN C N 1
ATOM 7866 C CA . GLN C 1 345 ? -7.198 45.841 -38.114 1.00 36.63 825 GLN C CA 1
ATOM 7867 C C . GLN C 1 345 ? -6.177 45.480 -39.222 1.00 37.01 825 GLN C C 1
ATOM 7868 O O . GLN C 1 345 ? -6.313 44.437 -39.905 1.00 35.94 825 GLN C O 1
ATOM 7874 N N . GLN C 1 346 ? -5.128 46.303 -39.353 1.00 37.00 826 GLN C N 1
ATOM 7875 C CA . GLN C 1 346 ? -4.011 45.973 -40.272 1.00 37.07 826 GLN C CA 1
ATOM 7876 C C . GLN C 1 346 ? -3.406 44.591 -40.029 1.00 36.71 826 GLN C C 1
ATOM 7877 O O . GLN C 1 346 ? -3.274 43.801 -40.958 1.00 36.84 826 GLN C O 1
ATOM 7883 N N . LEU C 1 347 ? -3.044 44.286 -38.782 1.00 36.23 827 LEU C N 1
ATOM 7884 C CA . LEU C 1 347 ? -2.489 42.981 -38.448 1.00 36.46 827 LEU C CA 1
ATOM 7885 C C . LEU C 1 347 ? -3.422 41.793 -38.769 1.00 37.73 827 LEU C C 1
ATOM 7886 O O . LEU C 1 347 ? -2.962 40.658 -39.044 1.00 37.01 827 LEU C O 1
ATOM 7891 N N . MET C 1 348 ? -4.726 42.063 -38.734 1.00 39.12 828 MET C N 1
ATOM 7892 C CA . MET C 1 348 ? -5.729 41.029 -39.017 1.00 40.94 828 MET C CA 1
ATOM 7893 C C . MET C 1 348 ? -5.760 40.594 -40.489 1.00 41.47 828 MET C C 1
ATOM 7894 O O . MET C 1 348 ? -6.352 39.579 -40.824 1.00 41.66 828 MET C O 1
ATOM 7899 N N . ASN C 1 349 ? -5.097 41.355 -41.351 1.00 41.78 829 ASN C N 1
ATOM 7900 C CA . ASN C 1 349 ? -4.916 40.959 -42.747 1.00 42.77 829 ASN C CA 1
ATOM 7901 C C . ASN C 1 349 ? -3.833 39.926 -42.915 1.00 42.52 829 ASN C C 1
ATOM 7902 O O . ASN C 1 349 ? -3.643 39.414 -44.018 1.00 42.57 829 ASN C O 1
ATOM 7907 N N . LEU C 1 350 ? -3.125 39.637 -41.8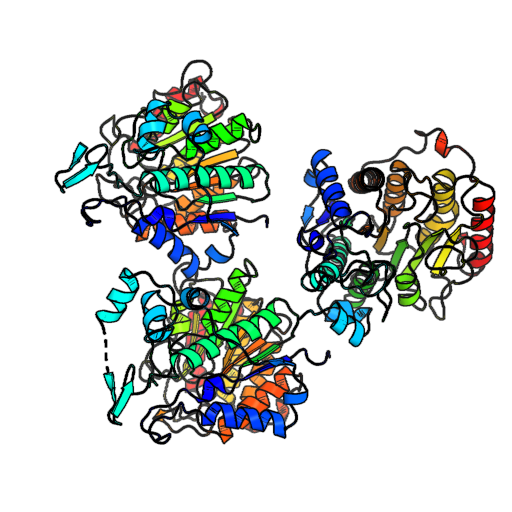19 1.00 41.67 830 LEU C N 1
ATOM 7908 C CA . LEU C 1 350 ? -2.026 38.693 -41.802 1.00 41.32 830 LEU C CA 1
ATOM 7909 C C . LEU C 1 350 ? -2.493 37.354 -41.260 1.00 41.86 830 LEU C C 1
ATOM 7910 O O . LEU C 1 350 ? -3.508 37.305 -40.574 1.00 42.89 830 LEU C O 1
ATOM 7915 N N . ALA C 1 351 ? -1.746 36.290 -41.570 1.00 41.50 831 ALA C N 1
ATOM 7916 C CA . ALA C 1 351 ? -1.887 34.987 -40.939 1.00 42.13 831 ALA C CA 1
ATOM 7917 C C . ALA C 1 351 ? -3.314 34.387 -41.033 1.00 42.95 831 ALA C C 1
ATOM 7918 O O . ALA C 1 351 ? -3.689 33.494 -40.270 1.00 42.62 831 ALA C O 1
ATOM 7920 N N . GLY C 1 352 ? -4.110 34.895 -41.962 1.00 43.43 832 GLY C N 1
ATOM 7921 C CA . GLY C 1 352 ? -5.456 34.394 -42.124 1.00 44.54 832 GLY C CA 1
ATOM 7922 C C . GLY C 1 352 ? -6.380 34.923 -41.044 1.00 45.48 832 GLY C C 1
ATOM 7923 O O . GLY C 1 352 ? -7.430 34.322 -40.772 1.00 45.52 832 GLY C O 1
ATOM 7924 N N . GLY C 1 353 ? -5.992 36.045 -40.425 1.00 45.22 833 GLY C N 1
ATOM 7925 C CA . GLY C 1 353 ? -6.779 36.663 -39.352 1.00 43.98 833 GLY C CA 1
ATOM 7926 C C . GLY C 1 353 ? -6.435 36.187 -37.946 1.00 43.18 833 GLY C C 1
ATOM 7927 O O . GLY C 1 353 ? -7.032 36.661 -36.983 1.00 43.59 833 GLY C O 1
ATOM 7928 N N . ALA C 1 354 ? -5.472 35.272 -37.829 1.00 41.56 834 ALA C N 1
ATOM 7929 C CA . ALA C 1 354 ? -5.040 34.680 -36.559 1.00 40.42 834 ALA C CA 1
ATOM 7930 C C . ALA C 1 354 ? -4.074 35.578 -35.753 1.00 40.42 834 ALA C C 1
ATOM 7931 O O . ALA C 1 354 ? -2.838 35.472 -35.876 1.00 39.67 834 ALA C O 1
ATOM 7933 N N . VAL C 1 355 ? -4.685 36.444 -34.942 1.00 39.82 835 VAL C N 1
ATOM 7934 C CA . VAL C 1 355 ? -4.054 37.533 -34.179 1.00 38.99 835 VAL C CA 1
ATOM 7935 C C . VAL C 1 355 ? -4.487 37.419 -32.703 1.00 39.06 835 VAL C C 1
ATOM 7936 O O . VAL C 1 355 ? -5.684 37.424 -32.425 1.00 37.79 835 VAL C O 1
ATOM 7940 N N . VAL C 1 356 ? -3.511 37.311 -31.779 1.00 38.17 836 VAL C N 1
ATOM 7941 C CA . VAL C 1 356 ? -3.755 37.365 -30.334 1.00 37.06 836 VAL C CA 1
ATOM 7942 C C . VAL C 1 356 ? -3.098 38.641 -29.766 1.00 36.76 836 VAL C C 1
ATOM 7943 O O . VAL C 1 356 ? -1.869 38.828 -29.930 1.00 36.37 836 VAL C O 1
ATOM 7947 N N . LEU C 1 357 ? -3.885 39.513 -29.138 1.00 35.32 837 LEU C N 1
ATOM 7948 C CA . LEU C 1 357 ? -3.337 40.610 -28.331 1.00 35.64 837 LEU C CA 1
ATOM 7949 C C . LEU C 1 357 ? -3.201 40.255 -26.850 1.00 36.25 837 LEU C C 1
ATOM 7950 O O . LEU C 1 357 ? -4.110 39.642 -26.256 1.00 36.02 837 LEU C O 1
ATOM 7955 N N . ALA C 1 358 ? -2.064 40.640 -26.256 1.00 35.17 838 ALA C N 1
ATOM 7956 C CA . ALA C 1 358 ? -1.785 40.391 -24.832 1.00 34.40 838 ALA C CA 1
ATOM 7957 C C . ALA C 1 358 ? -1.441 41.723 -24.160 1.00 34.82 838 ALA C C 1
ATOM 7958 O O . ALA C 1 358 ? -0.508 42.426 -24.626 1.00 33.90 838 ALA C O 1
ATOM 7960 N N . LEU C 1 359 ? -2.189 42.080 -23.095 1.00 33.94 839 LEU C N 1
ATOM 7961 C CA . LEU C 1 359 ? -1.993 43.360 -22.427 1.00 34.57 839 LEU C CA 1
ATOM 7962 C C . LEU C 1 359 ? -0.560 43.370 -21.902 1.00 33.86 839 LEU C C 1
ATOM 7963 O O . LEU C 1 359 ? -0.104 42.382 -21.317 1.00 35.08 839 LEU C O 1
ATOM 7968 N N . GLU C 1 360 ? 0.166 44.452 -22.160 1.00 33.57 840 GLU C N 1
ATOM 7969 C CA . GLU C 1 360 ? 1.499 44.647 -21.564 1.00 32.29 840 GLU C CA 1
ATOM 7970 C C . GLU C 1 360 ? 1.347 45.853 -20.626 1.00 33.61 840 GLU C C 1
ATOM 7971 O O . GLU C 1 360 ? 0.642 45.723 -19.613 1.00 33.17 840 GLU C O 1
ATOM 7977 N N . GLY C 1 361 ? 1.926 47.016 -20.980 1.00 33.41 841 GLY C N 1
ATOM 7978 C CA . GLY C 1 361 ? 1.827 48.260 -20.197 1.00 34.05 841 GLY C CA 1
ATOM 7979 C C . GLY C 1 361 ? 0.741 49.266 -20.579 1.00 35.45 841 GLY C C 1
ATOM 7980 O O . GLY C 1 361 ? -0.184 48.958 -21.337 1.00 34.42 841 GLY C O 1
ATOM 7981 N N . GLY C 1 362 ? 0.889 50.494 -20.070 1.00 37.12 842 GLY C N 1
ATOM 7982 C CA . GLY C 1 362 ? -0.129 51.553 -20.149 1.00 39.65 842 GLY C CA 1
ATOM 7983 C C . GLY C 1 362 ? -0.798 51.678 -18.780 1.00 42.27 842 GLY C C 1
ATOM 7984 O O . GLY C 1 362 ? -1.133 50.659 -18.157 1.00 41.82 842 GLY C O 1
ATOM 7985 N N . HIS C 1 363 ? -1.010 52.895 -18.289 1.00 45.04 843 HIS C N 1
ATOM 7986 C CA . HIS C 1 363 ? -1.625 53.001 -16.950 1.00 47.57 843 HIS C CA 1
ATOM 7987 C C . HIS C 1 363 ? -2.684 54.080 -16.762 1.00 48.08 843 HIS C C 1
ATOM 7988 O O . HIS C 1 363 ? -3.511 53.977 -15.848 1.00 48.77 843 HIS C O 1
ATOM 7995 N N . ASP C 1 364 ? -2.675 55.112 -17.595 1.00 48.19 844 ASP C N 1
ATOM 7996 C CA . ASP C 1 364 ? -3.748 56.075 -17.532 1.00 48.34 844 ASP C CA 1
ATOM 7997 C C . ASP C 1 364 ? -5.007 55.286 -17.851 1.00 48.35 844 ASP C C 1
ATOM 7998 O O . ASP C 1 364 ? -5.112 54.682 -18.918 1.00 48.14 844 ASP C O 1
ATOM 8003 N N . LEU C 1 365 ? -5.958 55.270 -16.917 1.00 48.44 845 LEU C N 1
ATOM 8004 C CA . LEU C 1 365 ? -7.124 54.389 -17.048 1.00 47.17 845 LEU C CA 1
ATOM 8005 C C . LEU C 1 365 ? -7.962 54.670 -18.274 1.00 46.57 845 LEU C C 1
ATOM 8006 O O . LEU C 1 365 ? -8.310 53.737 -18.995 1.00 47.07 845 LEU C O 1
ATOM 8011 N N . THR C 1 366 ? -8.305 55.929 -18.524 1.00 45.44 846 THR C N 1
ATOM 8012 C CA . THR C 1 366 ? -9.178 56.194 -19.652 1.00 45.48 846 THR C CA 1
ATOM 8013 C C . THR C 1 366 ? -8.419 55.900 -20.966 1.00 45.27 846 THR C C 1
ATOM 8014 O O . THR C 1 366 ? -8.914 55.127 -21.804 1.00 45.12 846 THR C O 1
ATOM 8018 N N . ALA C 1 367 ? -7.206 56.458 -21.110 1.00 44.32 847 ALA C N 1
ATOM 8019 C CA . ALA C 1 367 ? -6.315 56.092 -22.242 1.00 43.94 847 ALA C CA 1
ATOM 8020 C C . ALA C 1 367 ? -6.388 54.590 -22.576 1.00 43.12 847 ALA C C 1
ATOM 8021 O O . ALA C 1 367 ? -6.745 54.219 -23.705 1.00 43.37 847 ALA C O 1
ATOM 8023 N N . ILE C 1 368 ? -6.112 53.739 -21.584 1.00 42.27 848 ILE C N 1
ATOM 8024 C CA . ILE C 1 368 ? -6.014 52.296 -21.824 1.00 40.99 848 ILE C CA 1
ATOM 8025 C C . ILE C 1 368 ? -7.337 51.594 -22.017 1.00 42.07 848 ILE C C 1
ATOM 8026 O O . ILE C 1 368 ? -7.383 50.496 -22.593 1.00 41.71 848 ILE C O 1
ATOM 8031 N N . CYS C 1 369 ? -8.407 52.225 -21.526 1.00 42.22 849 CYS C N 1
ATOM 8032 C CA . CYS C 1 369 ? -9.758 51.719 -21.713 1.00 43.06 849 CYS C CA 1
ATOM 8033 C C . CYS C 1 369 ? -10.234 52.114 -23.099 1.00 42.41 849 CYS C C 1
ATOM 8034 O O . CYS C 1 369 ? -10.722 51.266 -23.841 1.00 42.44 849 CYS C O 1
ATOM 8037 N N . ASP C 1 370 ? -10.094 53.392 -23.447 1.00 42.00 850 ASP C N 1
ATOM 8038 C CA . ASP C 1 370 ? -10.343 53.832 -24.810 1.00 42.22 850 ASP C CA 1
ATOM 8039 C C . ASP C 1 370 ? -9.623 52.917 -25.854 1.00 41.70 850 ASP C C 1
ATOM 8040 O O . ASP C 1 370 ? -10.230 52.485 -26.851 1.00 41.75 850 ASP C O 1
ATOM 8045 N N . ALA C 1 371 ? -8.347 52.588 -25.604 1.00 40.81 851 ALA C N 1
ATOM 8046 C CA . ALA C 1 371 ? -7.556 51.849 -26.594 1.00 39.66 851 ALA C CA 1
ATOM 8047 C C . ALA C 1 371 ? -7.892 50.372 -26.652 1.00 39.59 851 ALA C C 1
ATOM 8048 O O . ALA C 1 371 ? -7.993 49.825 -27.763 1.00 38.55 851 ALA C O 1
ATOM 8050 N N . SER C 1 372 ? -8.082 49.732 -25.484 1.00 39.02 852 SER C N 1
ATOM 8051 C CA . SER C 1 372 ? -8.550 48.334 -25.445 1.00 40.23 852 SER C CA 1
ATOM 8052 C C . SER C 1 372 ? -9.896 48.194 -26.173 1.00 40.39 852 SER C C 1
ATOM 8053 O O . SER C 1 372 ? -10.103 47.240 -26.933 1.00 40.08 852 SER C O 1
ATOM 8056 N N . GLU C 1 373 ? -10.802 49.140 -25.917 1.00 41.08 853 GLU C N 1
ATOM 8057 C CA . GLU C 1 373 ? -12.133 49.171 -26.547 1.00 41.99 853 GLU C CA 1
ATOM 8058 C C . GLU C 1 373 ? -12.008 49.102 -28.066 1.00 42.38 853 GLU C C 1
ATOM 8059 O O . GLU C 1 373 ? -12.541 48.187 -28.688 1.00 43.40 853 GLU C O 1
ATOM 8065 N N . ALA C 1 374 ? -11.293 50.076 -28.647 1.00 42.29 854 ALA C N 1
ATOM 8066 C CA . ALA C 1 374 ? -11.009 50.108 -30.099 1.00 41.69 854 ALA C CA 1
ATOM 8067 C C . ALA C 1 374 ? -10.387 48.803 -30.612 1.00 41.36 854 ALA C C 1
ATOM 8068 O O . ALA C 1 374 ? -10.850 48.272 -31.623 1.00 42.52 854 ALA C O 1
ATOM 8070 N N . CYS C 1 375 ? -9.378 48.261 -29.915 1.00 40.94 855 CYS C N 1
ATOM 8071 C CA . CYS C 1 375 ? -8.756 47.012 -30.344 1.00 40.10 855 CYS C CA 1
ATOM 8072 C C . CYS C 1 375 ? -9.737 45.852 -30.391 1.00 40.51 855 CYS C C 1
ATOM 8073 O O . CYS C 1 375 ? -9.740 45.090 -31.354 1.00 40.15 855 CYS C O 1
ATOM 8076 N N . VAL C 1 376 ? -10.548 45.711 -29.334 1.00 39.96 856 VAL C N 1
ATOM 8077 C CA . VAL C 1 376 ? -11.554 44.655 -29.286 1.00 39.54 856 VAL C CA 1
ATOM 8078 C C . VAL C 1 376 ? -12.569 44.861 -30.392 1.00 39.36 856 VAL C C 1
ATOM 8079 O O . VAL C 1 376 ? -12.963 43.916 -31.072 1.00 39.58 856 VAL C O 1
ATOM 8083 N N . ALA C 1 377 ? -12.984 46.103 -30.573 1.00 40.01 857 ALA C N 1
ATOM 8084 C CA . ALA C 1 377 ? -13.937 46.420 -31.622 1.00 41.11 857 ALA C CA 1
ATOM 8085 C C . ALA C 1 377 ? -13.371 45.961 -32.963 1.00 41.73 857 ALA C C 1
ATOM 8086 O O . ALA C 1 377 ? -14.039 45.220 -33.708 1.00 41.66 857 ALA C O 1
ATOM 8088 N N . ALA C 1 378 ? -12.123 46.363 -33.247 1.00 42.01 858 ALA C N 1
ATOM 8089 C CA . ALA C 1 378 ? -11.482 46.037 -34.526 1.00 41.59 858 ALA C CA 1
ATOM 8090 C C . ALA C 1 378 ? -11.438 44.545 -34.686 1.00 41.61 858 ALA C C 1
ATOM 8091 O O . ALA C 1 378 ? -11.690 44.031 -35.766 1.00 41.72 858 ALA C O 1
ATOM 8093 N N . LEU C 1 379 ? -11.139 43.848 -33.597 1.00 42.38 859 LEU C N 1
ATOM 8094 C CA . LEU C 1 379 ? -11.150 42.378 -33.585 1.00 44.03 859 LEU C CA 1
ATOM 8095 C C . LEU C 1 379 ? -12.501 41.730 -34.011 1.00 44.57 859 LEU C C 1
ATOM 8096 O O . LEU C 1 379 ? -12.550 40.581 -34.506 1.00 43.17 859 LEU C O 1
ATOM 8101 N N . LEU C 1 380 ? -13.588 42.470 -33.806 1.00 45.87 860 LEU C N 1
ATOM 8102 C CA . LEU C 1 380 ? -14.937 41.934 -34.049 1.00 46.99 860 LEU C CA 1
ATOM 8103 C C . LEU C 1 380 ? -15.388 42.250 -35.473 1.00 48.27 860 LEU C C 1
ATOM 8104 O O . LEU C 1 380 ? -16.585 42.370 -35.735 1.00 48.23 860 LEU C O 1
ATOM 8109 N N . GLY C 1 381 ? -14.418 42.402 -36.381 1.00 49.60 861 GLY C N 1
ATOM 8110 C CA . GLY C 1 381 ? -14.694 42.720 -37.779 1.00 51.27 861 GLY C CA 1
ATOM 8111 C C . GLY C 1 381 ? -15.135 44.148 -38.054 1.00 52.91 861 GLY C C 1
ATOM 8112 O O . GLY C 1 381 ? -15.577 44.451 -39.171 1.00 53.46 861 GLY C O 1
ATOM 8113 N N . ASN C 1 382 ? -15.028 45.018 -37.046 1.00 54.12 862 ASN C N 1
ATOM 8114 C CA . ASN C 1 382 ? -15.384 46.441 -37.161 1.00 55.82 862 ASN C CA 1
ATOM 8115 C C . ASN C 1 382 ? -14.225 47.201 -37.803 1.00 56.69 862 ASN C C 1
ATOM 8116 O O . ASN C 1 382 ? -13.062 46.975 -37.455 1.00 56.74 862 ASN C O 1
ATOM 8121 N N . ARG C 1 383 ? -14.534 48.079 -38.755 1.00 57.86 863 ARG C N 1
ATOM 8122 C CA . ARG C 1 383 ? -13.512 48.703 -39.608 1.00 58.67 863 ARG C CA 1
ATOM 8123 C C . ARG C 1 383 ? -13.323 50.183 -39.319 1.00 58.98 863 ARG C C 1
ATOM 8124 O O . ARG C 1 383 ? -14.287 50.902 -39.084 1.00 59.03 863 ARG C O 1
ATOM 8132 N N . VAL C 1 384 ? -12.066 50.622 -39.352 1.00 59.12 864 VAL C N 1
ATOM 8133 C CA . VAL C 1 384 ? -11.699 52.018 -39.146 1.00 59.36 864 VAL C CA 1
ATOM 8134 C C . VAL C 1 384 ? -11.447 52.652 -40.516 1.00 60.07 864 VAL C C 1
ATOM 8135 O O . VAL C 1 384 ? -10.714 52.087 -41.348 1.00 60.47 864 VAL C O 1
ATOM 8139 N N . ASP C 1 385 ? -12.073 53.804 -40.759 1.00 60.33 865 ASP C N 1
ATOM 8140 C CA . ASP C 1 385 ? -11.924 54.505 -42.035 1.00 60.90 865 ASP C CA 1
ATOM 8141 C C . ASP C 1 385 ? -10.841 55.572 -41.882 1.00 60.80 865 ASP C C 1
ATOM 8142 O O . ASP C 1 385 ? -11.021 56.506 -41.104 1.00 60.86 865 ASP C O 1
ATOM 8147 N N . PRO C 1 386 ? -9.707 55.421 -42.610 1.00 61.04 866 PRO C N 1
ATOM 8148 C CA . PRO C 1 386 ? -8.517 56.284 -42.499 1.00 61.37 866 PRO C CA 1
ATOM 8149 C C . PRO C 1 386 ? -8.743 57.697 -43.034 1.00 62.00 866 PRO C C 1
ATOM 8150 O O . PRO C 1 386 ? -7.984 58.614 -42.721 1.00 62.09 866 PRO C O 1
ATOM 8154 N N . LEU C 1 387 ? -9.778 57.860 -43.849 1.00 62.76 867 LEU C N 1
ATOM 8155 C CA . LEU C 1 387 ? -10.184 59.172 -44.354 1.00 63.45 867 LEU C CA 1
ATOM 8156 C C . LEU C 1 387 ? -10.976 59.992 -43.313 1.00 63.79 867 LEU C C 1
ATOM 8157 O O . LEU C 1 387 ? -11.155 61.201 -43.479 1.00 64.19 867 LEU C O 1
ATOM 8162 N N . SER C 1 388 ? -11.408 59.346 -42.229 1.00 64.07 868 SER C N 1
ATOM 8163 C CA . SER C 1 388 ? -12.241 59.989 -41.198 1.00 64.56 868 SER C CA 1
ATOM 8164 C C . SER C 1 388 ? -11.531 61.040 -40.325 1.00 64.69 868 SER C C 1
ATOM 8165 O O . SER C 1 388 ? -12.188 61.836 -39.652 1.00 64.84 868 SER C O 1
ATOM 8168 N N . GLU C 1 389 ? -10.198 61.041 -40.328 1.00 64.97 869 GLU C N 1
ATOM 8169 C CA . GLU C 1 389 ? -9.427 61.919 -39.437 1.00 64.84 869 GLU C CA 1
ATOM 8170 C C . GLU C 1 389 ? -8.518 62.894 -40.187 1.00 64.70 869 GLU C C 1
ATOM 8171 O O . GLU C 1 389 ? -7.701 62.482 -41.014 1.00 64.51 869 GLU C O 1
ATOM 8177 N N . GLU C 1 390 ? -8.675 64.184 -39.893 1.00 64.32 870 GLU C N 1
ATOM 8178 C CA . GLU C 1 390 ? -7.799 65.218 -40.453 1.00 64.38 870 GLU C CA 1
ATOM 8179 C C . GLU C 1 390 ? -6.376 64.939 -40.010 1.00 63.31 870 GLU C C 1
ATOM 8180 O O . GLU C 1 390 ? -5.430 65.090 -40.793 1.00 63.62 870 GLU C O 1
ATOM 8186 N N . GLY C 1 391 ? -6.244 64.520 -38.752 1.00 61.89 871 GLY C N 1
ATOM 8187 C CA . GLY C 1 391 ? -4.940 64.279 -38.141 1.00 60.02 871 GLY C CA 1
ATOM 8188 C C . GLY C 1 391 ? -4.056 63.357 -38.949 1.00 58.49 871 GLY C C 1
ATOM 8189 O O . GLY C 1 391 ? -2.870 63.591 -39.044 1.00 58.61 871 GLY C O 1
ATOM 8190 N N . TRP C 1 392 ? -4.663 62.332 -39.547 1.00 56.80 872 TRP C N 1
ATOM 8191 C CA . TRP C 1 392 ? -3.973 61.244 -40.236 1.00 55.45 872 TRP C CA 1
ATOM 8192 C C . TRP C 1 392 ? -3.530 61.588 -41.657 1.00 55.78 872 TRP C C 1
ATOM 8193 O O . TRP C 1 392 ? -3.007 60.736 -42.372 1.00 55.30 872 TRP C O 1
ATOM 8204 N N . LYS C 1 393 ? -3.763 62.830 -42.065 1.00 56.43 873 LYS C N 1
ATOM 8205 C CA . LYS C 1 393 ? -3.441 63.277 -43.408 1.00 57.26 873 LYS C CA 1
ATOM 8206 C C . LYS C 1 393 ? -2.062 63.944 -43.348 1.00 56.93 873 LYS C C 1
ATOM 8207 O O . LYS C 1 393 ? -1.255 63.847 -44.277 1.00 57.33 873 LYS C O 1
ATOM 8213 N N . GLN C 1 394 ? -1.834 64.609 -42.221 1.00 56.27 874 GLN C N 1
ATOM 8214 C CA . GLN C 1 394 ? -0.570 65.183 -41.796 1.00 55.42 874 GLN C CA 1
ATOM 8215 C C . GLN C 1 394 ? 0.663 64.281 -41.973 1.00 54.96 874 GLN C C 1
ATOM 8216 O O . GLN C 1 394 ? 0.582 63.036 -41.887 1.00 54.90 874 GLN C O 1
ATOM 8222 N N . LYS C 1 395 ? 1.807 64.938 -42.194 1.00 53.83 875 LYS C N 1
ATOM 8223 C CA . LYS C 1 395 ? 3.089 64.275 -42.388 1.00 52.55 875 LYS C CA 1
ATOM 8224 C C . LYS C 1 395 ? 3.732 63.888 -41.048 1.00 50.59 875 LYS C C 1
ATOM 8225 O O . LYS C 1 395 ? 3.593 64.605 -40.055 1.00 51.01 875 LYS C O 1
ATOM 8231 N N . PRO C 1 396 ? 4.458 62.761 -41.021 1.00 48.89 876 PRO C N 1
ATOM 8232 C CA . PRO C 1 396 ? 5.277 62.358 -39.857 1.00 47.25 876 PRO C CA 1
ATOM 8233 C C . PRO C 1 396 ? 6.318 63.431 -39.532 1.00 45.96 876 PRO C C 1
ATOM 8234 O O . PRO C 1 396 ? 6.827 64.088 -40.456 1.00 44.23 876 PRO C O 1
ATOM 8238 N N . ASN C 1 397 ? 6.647 63.613 -38.253 1.00 44.70 877 ASN C N 1
ATOM 8239 C CA . ASN C 1 397 ? 7.681 64.602 -37.905 1.00 43.78 877 ASN C CA 1
ATOM 8240 C C . ASN C 1 397 ? 9.082 64.195 -38.351 1.00 42.99 877 ASN C C 1
ATOM 8241 O O . ASN C 1 397 ? 9.285 63.062 -38.800 1.00 42.19 877 ASN C O 1
ATOM 8246 N N . LEU C 1 398 ? 10.030 65.126 -38.232 1.00 42.24 878 LEU C N 1
ATOM 8247 C CA . LEU C 1 398 ? 11.355 64.914 -38.774 1.00 42.03 878 LEU C CA 1
ATOM 8248 C C . LEU C 1 398 ? 12.128 63.903 -37.942 1.00 40.84 878 LEU C C 1
ATOM 8249 O O . LEU C 1 398 ? 12.817 63.055 -38.510 1.00 40.50 878 LEU C O 1
ATOM 8254 N N . ASN C 1 399 ? 12.002 63.987 -36.616 1.00 39.61 879 ASN C N 1
ATOM 8255 C CA . ASN C 1 399 ? 12.522 62.940 -35.709 1.00 38.29 879 ASN C CA 1
ATOM 8256 C C . ASN C 1 399 ? 12.137 61.519 -36.177 1.00 36.36 879 ASN C C 1
ATOM 8257 O O . ASN C 1 399 ? 12.994 60.631 -36.276 1.00 36.76 879 ASN C O 1
ATOM 8262 N N . ALA C 1 400 ? 10.871 61.321 -36.535 1.00 34.32 880 ALA C N 1
ATOM 8263 C CA . ALA C 1 400 ? 10.368 60.001 -36.897 1.00 33.94 880 ALA C CA 1
ATOM 8264 C C . ALA C 1 400 ? 10.799 59.554 -38.297 1.00 34.10 880 ALA C C 1
ATOM 8265 O O . ALA C 1 400 ? 11.131 58.380 -38.517 1.00 35.02 880 ALA C O 1
ATOM 8267 N N . ILE C 1 401 ? 10.774 60.471 -39.251 1.00 34.06 881 ILE C N 1
ATOM 8268 C CA . ILE C 1 401 ? 11.344 60.203 -40.561 1.00 34.20 881 ILE C CA 1
ATOM 8269 C C . ILE C 1 401 ? 12.779 59.710 -40.423 1.00 33.02 881 ILE C C 1
ATOM 8270 O O . ILE C 1 401 ? 13.153 58.701 -41.028 1.00 32.40 881 ILE C O 1
ATOM 8275 N N . ARG C 1 402 ? 13.577 60.421 -39.627 1.00 31.77 882 ARG C N 1
ATOM 8276 C CA . ARG C 1 402 ? 14.979 60.045 -39.454 1.00 31.77 882 ARG C CA 1
ATOM 8277 C C . ARG C 1 402 ? 15.111 58.661 -38.822 1.00 30.88 882 ARG C C 1
ATOM 8278 O O . ARG C 1 402 ? 16.017 57.913 -39.185 1.00 29.81 882 ARG C O 1
ATOM 8286 N N . SER C 1 403 ? 14.199 58.324 -37.888 1.00 29.85 883 SER C N 1
ATOM 8287 C CA . SER C 1 403 ? 14.217 57.007 -37.228 1.00 28.59 883 SER C CA 1
ATOM 8288 C C . SER C 1 403 ? 13.914 55.886 -38.213 1.00 27.68 883 SER C C 1
ATOM 8289 O O . SER C 1 403 ? 14.508 54.832 -38.157 1.00 27.48 883 SER C O 1
ATOM 8292 N N . LEU C 1 404 ? 12.972 56.135 -39.115 1.00 28.57 884 LEU C N 1
ATOM 8293 C CA . LEU C 1 404 ? 12.528 55.139 -40.105 1.00 27.99 884 LEU C CA 1
ATOM 8294 C C . LEU C 1 404 ? 13.593 54.939 -41.155 1.00 27.41 884 LEU C C 1
ATOM 8295 O O . LEU C 1 404 ? 13.781 53.808 -41.640 1.00 27.55 884 LEU C O 1
ATOM 8300 N N . GLU C 1 405 ? 14.267 56.043 -41.493 1.00 27.18 885 GLU C N 1
ATOM 8301 C CA . GLU C 1 405 ? 15.389 56.037 -42.443 1.00 28.93 885 GLU C CA 1
ATOM 8302 C C . GLU C 1 405 ? 16.488 55.079 -41.967 1.00 27.34 885 GLU C C 1
ATOM 8303 O O . GLU C 1 405 ? 16.965 54.251 -42.737 1.00 27.97 885 GLU C O 1
ATOM 8309 N N . ALA C 1 406 ? 16.803 55.146 -40.671 1.00 27.53 886 ALA C N 1
ATOM 8310 C CA . ALA C 1 406 ? 17.756 54.214 -40.002 1.00 27.03 886 ALA C CA 1
ATOM 8311 C C . ALA C 1 406 ? 17.336 52.741 -40.093 1.00 27.13 886 ALA C C 1
ATOM 8312 O O . ALA C 1 406 ? 18.138 51.878 -40.451 1.00 28.13 886 ALA C O 1
ATOM 8314 N N . VAL C 1 407 ? 16.067 52.439 -39.771 1.00 27.10 887 VAL C N 1
ATOM 8315 C CA . VAL C 1 407 ? 15.523 51.105 -39.933 1.00 26.77 887 VAL C CA 1
ATOM 8316 C C . VAL C 1 407 ? 15.663 50.583 -41.371 1.00 27.34 887 VAL C C 1
ATOM 8317 O O . VAL C 1 407 ? 16.093 49.459 -41.580 1.00 28.45 887 VAL C O 1
ATOM 8321 N N . ILE C 1 408 ? 15.272 51.393 -42.347 1.00 27.99 888 ILE C N 1
ATOM 8322 C CA . ILE C 1 408 ? 15.393 51.044 -43.779 1.00 27.94 888 ILE C CA 1
ATOM 8323 C C . ILE C 1 408 ? 16.832 50.741 -44.164 1.00 28.61 888 ILE C C 1
ATOM 8324 O O . ILE C 1 408 ? 17.120 49.679 -44.741 1.00 28.07 888 ILE C O 1
ATOM 8329 N N . ARG C 1 409 ? 17.730 51.659 -43.779 1.00 30.20 889 ARG C N 1
ATOM 8330 C CA . ARG C 1 409 ? 19.173 51.484 -44.021 1.00 31.65 889 ARG C CA 1
ATOM 8331 C C . ARG C 1 409 ? 19.674 50.138 -43.488 1.00 30.83 889 ARG C C 1
ATOM 8332 O O . ARG C 1 409 ? 20.325 49.393 -44.213 1.00 31.85 889 ARG C O 1
ATOM 8340 N N . VAL C 1 410 ? 19.317 49.802 -42.250 1.00 30.93 890 VAL C N 1
ATOM 8341 C CA . VAL C 1 410 ? 19.726 48.545 -41.604 1.00 29.97 890 VAL C CA 1
ATOM 8342 C C . VAL C 1 410 ? 19.083 47.295 -42.245 1.00 30.30 890 VAL C C 1
ATOM 8343 O O . VAL C 1 410 ? 19.768 46.274 -42.519 1.00 29.29 890 VAL C O 1
ATOM 8347 N N . HIS C 1 411 ? 17.776 47.373 -42.493 1.00 30.08 891 HIS C N 1
ATOM 8348 C CA . HIS C 1 411 ? 17.001 46.190 -42.939 1.00 28.22 891 HIS C CA 1
ATOM 8349 C C . HIS C 1 411 ? 16.925 45.971 -44.441 1.00 28.82 891 HIS C C 1
ATOM 8350 O O . HIS C 1 411 ? 16.461 44.926 -44.913 1.00 29.22 891 HIS C O 1
ATOM 8357 N N . SER C 1 412 ? 17.512 46.894 -45.194 1.00 29.88 892 SER C N 1
ATOM 8358 C CA . SER C 1 412 ? 17.606 46.762 -46.642 1.00 30.79 892 SER C CA 1
ATOM 8359 C C . SER C 1 412 ? 18.417 45.538 -46.980 1.00 31.38 892 SER C C 1
ATOM 8360 O O . SER C 1 412 ? 18.214 44.907 -47.997 1.00 31.98 892 SER C O 1
ATOM 8363 N N . LYS C 1 413 ? 19.354 45.216 -46.112 1.00 32.18 893 LYS C N 1
ATOM 8364 C CA . LYS C 1 413 ? 20.212 44.032 -46.197 1.00 34.06 893 LYS C CA 1
ATOM 8365 C C . LYS C 1 413 ? 19.445 42.680 -46.138 1.00 33.69 893 LYS C C 1
ATOM 8366 O O . LYS C 1 413 ? 19.873 41.695 -46.741 1.00 34.22 893 LYS C O 1
ATOM 8372 N N . TYR C 1 414 ? 18.287 42.641 -45.469 1.00 33.42 894 TYR C N 1
ATOM 8373 C CA . TYR C 1 414 ? 17.580 41.361 -45.171 1.00 32.01 894 TYR C CA 1
ATOM 8374 C C . TYR C 1 414 ? 16.200 41.189 -45.818 1.00 32.88 894 TYR C C 1
ATOM 8375 O O . TYR C 1 414 ? 15.713 40.047 -45.994 1.00 33.82 894 TYR C O 1
ATOM 8384 N N . TRP C 1 415 ? 15.540 42.304 -46.100 1.00 31.70 895 TRP C N 1
ATOM 8385 C CA . TRP C 1 415 ? 14.187 42.291 -46.642 1.00 32.09 895 TRP C CA 1
ATOM 8386 C C . TRP C 1 415 ? 14.118 42.978 -47.993 1.00 32.61 895 TRP C C 1
ATOM 8387 O O . TRP C 1 415 ? 14.466 44.133 -48.098 1.00 32.57 895 TRP C O 1
ATOM 8398 N N . GLY C 1 416 ? 13.627 42.261 -49.007 1.00 33.44 896 GLY C N 1
ATOM 8399 C CA . GLY C 1 416 ? 13.299 42.874 -50.307 1.00 34.61 896 GLY C CA 1
ATOM 8400 C C . GLY C 1 416 ? 12.535 44.201 -50.257 1.00 34.88 896 GLY C C 1
ATOM 8401 O O . GLY C 1 416 ? 12.798 45.113 -51.050 1.00 34.41 896 GLY C O 1
ATOM 8402 N N . CYS C 1 417 ? 11.598 44.323 -49.311 1.00 34.21 897 CYS C N 1
ATOM 8403 C CA . CYS C 1 417 ? 10.745 45.514 -49.202 1.00 34.20 897 CYS C CA 1
ATOM 8404 C C . CYS C 1 417 ? 11.422 46.753 -48.595 1.00 33.98 897 CYS C C 1
ATOM 8405 O O . CYS C 1 417 ? 10.914 47.872 -48.704 1.00 33.38 897 CYS C O 1
ATOM 8408 N N . MET C 1 418 ? 12.580 46.557 -47.965 1.00 34.91 898 MET C N 1
ATOM 8409 C CA . MET C 1 418 ? 13.379 47.652 -47.423 1.00 35.17 898 MET C CA 1
ATOM 8410 C C . MET C 1 418 ? 14.575 47.968 -48.369 1.00 36.44 898 MET C C 1
ATOM 8411 O O . MET C 1 418 ? 15.364 48.883 -48.114 1.00 35.10 898 MET C O 1
ATOM 8416 N N . GLN C 1 419 ? 14.685 47.222 -49.467 1.00 36.90 899 GLN C N 1
ATOM 8417 C CA . GLN C 1 419 ? 15.845 47.353 -50.338 1.00 38.75 899 GLN C CA 1
ATOM 8418 C C . GLN C 1 419 ? 15.651 48.511 -51.333 1.00 38.71 899 GLN C C 1
ATOM 8419 O O . GLN C 1 419 ? 14.779 48.449 -52.202 1.00 38.72 899 GLN C O 1
#

Sequence (1110 aa):
TLPFTTGLIYDSVMLKHQCSCGDNSRHPEHAGRIQSIWSRLQERGLRSQCECLRGRKASLEELQSVHSERHVLLYGTNPLSRLKLDNGKLAGLLAQVMLPCGGVGVDTDTIWNELHSSNAARWAAGSVTDLAFKVASRELKNGFAVVRPPGHHADHSTAMGFCFFNSVAIACRQLQQQSKASKILIVDWDVHHGNGTQQTFYQDPSVLYISLHRHDDGNFFPGSGAVDEVGAGSGEGFNVNVAWAGGLDPPMGDPEYLAAFRIVVMPIAREFSPDLVLVSAGFDAAEGHPAPLGGYHVSAKCFGYMTQQLMNLAGGAVVLALEGGHDLTAICDASEACVAALLGNRVDPLSEEGWKQKPNLNAIRSLEAVIRVHSKYWGCMQRLPFTTGLIYDSVMLKHQCSCGDNSRHPEHAGRIQSIWSRLQERGLRSQCECLRGRKASLEELQSVHSERHVLLYGTNPLSVMLPCGGVGVDTDTIWNELHSSNAARWAAGSVTDLAFKVASRELKNGFAVVRPPGHHADHSTAMGFCFFNSVAIACRQLQQQSKASKILIVDWDVHHGNGTQQTFYQDPSVLYISLHRHDDGNFFPGSGAVDEVGAGSGEGFNVNVAWAGGLDPPMGDPEYLAAFRIVVMPIAREFSPDLVLVSAGFDAAEGHPAPLGGYHVSAKCFGYMTQQLMNLAGGAVVLALEGGHDLTAICDASEACVAALLGNRVDPLSEEGWKQKPNLNAIRSLEAVIRVHSKYWGCMQRLTTGLIYDSVMLKHQCSCGDNSRHPEHAGRIQSIWSRLQERGLRSQCECLRGRKASLEELQSVHSERHVLLYGTNPLPCGGVGVDTDTIWNELHSSNAARWAAGSVTDLAFKVASRELKNGFAVVRPPGHHADHSTAMGFCFFNSVAIACRQLQQQSKASKILIVDWDVHHGNGTQQTFYQDPSVLYISLHRHDDGNFFPGSGAVDEVGAGSGEGFNVNVAWAGGLDPPMGDPEYLAAFRIVVMPIAREFSPDLVLVSAGFDAAEGHPAPLGGYHVSAKCFGYMTQQLMNLAGGAVVLALEGGHDLTAICDASEACVAALLGNRVDPLSEEGWKQKPNLNAIRSLEAVIRVHSKYWGCMQ

Secondary structure (DSSP, 8-state):
--TT-EEEE--GGGGG---TT--GGG-SS-THHHHHHHHHHHHTT-GGGSEEE---PPPHHHHTTTS-HHHHHHHH--TT-S----HHHHHHHHH--B-TTS-EESSSS-EE-TTTHHHHHHHHHHHHHHHHHHHHTTSSSEEEE--SS--TT-BTTB-BTTBSS-HHHHHHHHHHHHSTT--EEEEE-SSS--HHHHHHHTT-TTEEEEEEEE-TTTTSTT----TT----GGGTT-EEEEEE-S-SSS--BHHHHHHHIIIIIHHHHHHH--SEEEEEE--TTBTT--GGG---BB-HHHHHHHHHHHTTSGGG-EEEEE-S---HHHHHHHHHHHHHHHHT----GGG-SGGGSPPPHHHHHHHHHHHHHHTTT-GGG--/--SSEEEE--GGGGG---TT--TTT-SS-THHHHHHHHHHHHTT-GGGSEEE---PPPHHHHHTTS-HHHHHHHHS-TT--B-TTS-EESSSSSEE-TTTHHHHHHHHHHHHHHHHHHHHTTSSSEEEE--SS--TT-BTTB-BTTBSS-HHHHHHHHHHHTTS-SSEEEEE-SSS--HHHHHHHTT-TTEEEEEEEE-GGGTSTT----TT----GGGTT-EEEEEE-S-SSSPPBHHHHHHHIIIIIHHHHHHH--SEEEEEE--TTBTT--TTS---BB-HHHHHHHHHHHTTSGGG-EEEEE-----HHHHHHHHHHHHHHHTTPPP-TTSSTTSSSPPPHHHHHHHHHHHHHHTTT-GGG---/-EEEE--GGGGG---TT--TTT-SS-THHHHHHHHHHHHTT-GGGSEEE---PPPHHHHTTTS-HHHHHHHH----TTSS-BSSSSSB--TTTHHHHHHHHHHHHHHHHHHHHHTSSSEEEE--SS--TT-BTTB-BTTBSS-HHHHHHHHHHHTTS-S-EEEEE-SSS--HHHHHHTTT-TTEEEEEEEE-GGGTSTT----TT----GGGTT-EEEEEE-STTSSPPBHHHHHHHIIIIIHHHHHHH--SEEEEEE--TTBTT--GGG---BB-HHHHHHHHHHHTTSGGG-EEEEE-----HHHHHHHHHHHHHHHTT----GGG-SGGGSPPPHHHHHHHHHHHHHHTTT-GGG-

Nearest PDB structures (foldseek):
  3c0y-assembly2_B  TM=1.002E+00  e=4.275E-76  Homo sapiens
  3znr-assembly2_B  TM=9.953E-01  e=1.314E-73  Homo sapiens
  3znr-assembly3_C  TM=9.980E-01  e=2.386E-71  Homo sapiens
  3c0y-assembly1_A  TM=9.935E-01  e=9.700E-71  Homo sapiens
  6fyz-assembly2_B  TM=9.801E-01  e=4.875E-64  Homo sapiens

Radius of gyration: 33.66 Å; Cα contacts (8 Å, |Δi|>4): 2650; chains: 3; bounding box: 84×89×80 Å

InterPro domains:
  IPR000286 Histone deacetylase HDAC [PR01270] (666-689)
  IPR000286 Histone deacetylase HDAC [PR01270] (700-715)
  IPR000286 Histone deacetylase HDAC [PR01270] (791-801)
  IPR023696 Ureohydrolase domain superfamily [SSF52768] (517-899)
  IPR023801 Histone deacetylase domain [PF00850] (541-859)
  IPR037138 Histone deacetylase domain superfamily [G3DSA:3.40.800.20] (516-903)
  IPR046949 Histone deacetylase 4/5/7/9 [PIRSF037911] (2-950)

CATH classification: 3.40.800.20

GO terms:
  GO:0005515 protein binding (F, IPI)
  GO:0050684 regulation of mRNA processing (P, IDA)
  GO:0071889 14-3-3 protein binding (F, IDA)
  GO:0005634 nucleus (C, IDA)
  GO:0005737 cytoplasm (C, IDA)
  GO:0033558 protein lysine deacetylase activity (F, IDA)
  GO:0005634 nucleus (C, EXP)
  GO:0005080 protein kinase C binding (F, IPI)
  GO:0019901 protein kinase binding (F, IPI)
  GO:0005654 nucleoplasm (C, TAS)
  GO:0016925 protein sumoylation (P, TAS)
  GO:0019789 SUMO transferase activity (F, TAS)
  GO:0032703 negative regulation of interleukin-2 production (P, IDA)
  GO:0090050 positive regulation of cell migration involved in sprouting angiogenesis (P, IMP)
  GO:0140297 DNA-binding transcription factor binding (F, IPI)
  GO:0005829 cytosol (C, IDA)
  GO:0045668 negative regulation of osteoblast differentiation (P, IMP)
  GO:1901223 negative regulation of non-canonical NF-kappaB signal transduction (P, IMP)
  GO:0006476 protein deacetylation (P, IMP)

B-factor: mean 36.73, std 10.06, range [14.58, 73.36]

Foldseek 3Di:
DDFQLAEEEAACLLQVFDFPLPDCPQALLHSCQLVLLVVLCVVVPLNVRHDYDHFAFADLVLLLLFADNLLCLVQQDAVPDPDDDDVVSVVVVVPDDAEPSRTGAPDNRGGDDRPRRNRQQRRLQRRLLVQQVCLLVSVHQEYEYSGDDFALQAAHRDDDDSHRHRSQVSSVSSSCVVPPLFAEEEEEEAQAHSVRNCVRCQAPCRYAYEYEHAAACQPAPPSDQDQLSQGDHNNRNRYGGLYQHDAQPPAAELQLLVVCCVQPVQQQQVQSQGLAYEYADEQQLDPPHDRNSHNHHYQLLSLLQSLLSCCVGNVRRYYYYYHHDRPSVRSSSNSSSNSCSSSPDHRDCVVDPVNVDHGDPSSVVSVVSNLVNNLVPHPSSPD/DDAAAEEEAACLLQPPDFPLPDCVQALLHSCQLVLLVVLCVVVPLVVRHHYHHFDFADLVLLLLFAPPVLCCVQQDQPVCDAEPSGTDAPDHRAGDDNPRRNRQLRRLQRRLLVSLQCLLVSVYLEYEYSGDDFALQAARRDADPNHRTRSLQSSVSVCCVVVSWQAEEEEEEAQAHSPRNCVRCQAPCSYAYEYEHAAQCQPAPPSDQALLSQGDHNRGNRYGGLYFHDDCPPAAEQLLLVVCVVQPVVQSCVVSQTLAYEYQDEQQLDPPNVPPSHNHHYQLLSLLASLLSCCVGNVRSYYYYYHHDRDSVRSSSNSNSNSCSSRPNDRDPVVDPVNVDHDDDSSVVSVVSNLVNSCVPDPSSPDD/DAEEEADCLLQPQDWPLPDCVQALQHSVQLVLLVVLCVVVPLVVVHHYYHFAFADLVLLVLWAPPVLCVVLQPAVEPSPTDAPDHHAGDDRPRRNVQLRRLQRRLLVQLLCLLVVVHVEYEYSGDDFALQDAHRDADDSHRTRSLLSSVSSCVVVVSWQAEEEEEEAQAHSPRNCVRCQAPLRYAYAYEHAAACQPAPPSDQDQQRQGDDNSRNRYGGLHFHDADPPHAEQLLLVVCCVQPVLQVQVQSQTLAYEYQDAQQLDPDNPPRSHNHHYQLLSLLQVLLSCCVGNVRHYYYRYHYDRPNVSSSSNSNSNSCSSSVHDRDLVPDPVNVDHDDPSSVVSVVSNLVNNVVPDPSSD

Solvent-accessible surface area: 41555 Å² total; per-residue (Å²): 143,12,51,104,6,1,0,0,1,25,11,66,43,0,35,112,4,90,11,92,35,72,46,94,98,132,20,34,13,29,16,15,2,0,99,27,0,35,44,35,0,92,125,134,30,17,52,83,84,8,59,60,38,153,19,76,77,0,48,32,148,22,0,75,6,8,2,10,74,158,4,0,16,70,30,1,15,41,123,174,63,89,69,100,37,82,117,54,73,80,55,39,55,151,92,135,119,140,6,134,29,48,1,50,6,37,44,104,68,1,11,36,25,116,131,56,0,1,44,0,3,40,20,0,0,0,0,0,0,43,0,0,49,46,0,30,44,79,21,2,50,1,0,0,0,0,3,0,3,6,2,3,7,0,35,91,46,62,7,41,9,47,0,0,3,0,5,0,0,0,0,0,16,14,3,8,72,118,49,73,67,16,79,2,0,0,0,0,0,0,0,23,2,0,16,0,0,3,91,19,6,44,58,0,42,14,0,0,1,0,0,0,1,30,21,21,126,35,122,20,89,37,38,36,0,24,27,96,47,18,8,32,48,62,1,72,2,52,3,0,0,0,9,0,46,48,17,42,130,55,90,2,5,14,26,4,0,14,0,0,0,142,71,0,0,5,36,0,0,134,80,5,68,9,71,4,0,1,0,0,0,0,0,6,0,4,100,36,10,75,52,106,57,0,10,2,75,1,42,28,79,0,0,0,46,0,0,29,28,0,34,109,7,20,87,14,1,0,1,0,2,2,2,16,6,55,41,67,92,13,0,6,54,0,0,44,23,0,0,19,1,0,36,41,79,199,23,79,58,142,59,55,123,44,37,140,131,176,26,23,126,37,0,67,179,6,5,101,28,0,38,152,21,0,38,156,59,14,43,60,7,102,288,96,40,109,32,1,0,0,0,26,18,68,50,0,29,109,5,82,11,93,39,60,60,76,114,119,17,35,16,31,12,19,2,0,100,26,0,38,44,24,0,29,85,40,5,11,42,25,34,2,32,60,26,157,16,81,99,0,49,68,150,22,0,70,22,4,3,9,116,165,7,1,110,120,28,2,33,91,128,173,120,113,148,8,136,36,45,3,47,3,35,44,103,66,0,12,44,25,122,141,57,0,19,65,0,2,32,34,0,0,0,0,0,0,28,0,0,53,47,0,18,47,79,72,0,78,0,0,0,0,0,2,1,2,6,2,2,8,0,28,85,51,56,9,37,7,50,0,1,3,0,5,1,0,0,0,0,49,21,0,40,119,111,104,102,9,85,77,0,0,0,0,0,0,1,0,19,2,0,21,0,0,16,85,19,7,56,127,35,54,33,1,0,2,0,0,0,1,31,23,21,120,35,135,18,86,35,36,33,0,28,16,112,52,17,8,36,53,90,1,75,1,54,4,0,0,0,5,0,31,45,19,55,122,54,81,0,5,14,25,7,0,13,0,0,0,143,64,0,0,8,35,0,0,129,85,10,66,7,69,0,0,1,0,0,0,0,0,6,0,3,96,35,5,86,51,104,61,0,8,2,71,0,38,31,68,0,0,0,42,0,0,22,28,0,31,92,10,20,76,6,1,0,1,0,3,1,2,17,6,55,40,68,98,11,0,7,58,0,0,18,22,0,0,22,3,1,42,43,80,191,21,76,69,81,56,61,51,31,37,158,118,186,26,19,108,29,0,74,140,7,3,54,28,0,18,152,41,0,36,155,61,14,41,58,5,110,157,229,103,3,0,0,0,18,13,52,37,0,38,98,6,82,11,90,50,63,58,81,103,110,18,39,18,29,10,24,2,0,78,25,0,28,40,43,0,89,123,143,30,20,52,95,108,15,86,56,36,122,20,81,66,0,32,5,101,24,0,58,22,7,2,23,89,175,5,0,46,82,35,1,15,62,122,65,114,36,70,6,70,25,48,57,104,70,0,11,40,26,118,127,56,0,1,34,0,3,6,22,1,0,0,0,0,1,26,0,0,47,43,2,3,45,187,106,10,95,0,0,0,0,0,2,1,3,6,1,4,9,0,35,95,76,59,9,41,8,52,0,0,4,0,5,0,0,0,0,0,54,25,0,43,124,110,101,85,15,84,76,0,0,0,0,0,0,1,0,27,2,0,20,0,0,6,102,26,7,50,122,34,52,31,0,0,2,0,0,0,0,27,21,20,132,33,125,20,85,36,40,37,0,26,20,96,53,14,10,29,53,86,1,74,1,48,4,0,0,0,10,0,41,44,23,52,120,49,81,1,5,15,19,6,0,16,0,0,0,144,69,0,0,5,39,0,0,130,82,3,69,6,64,1,0,1,0,0,0,0,0,8,0,4,103,39,7,79,53,95,63,0,9,2,73,1,37,27,114,0,0,0,44,0,0,25,28,0,29,109,6,25,86,8,7,0,0,0,2,2,2,15,6,56,45,71,90,9,0,5,57,0,0,30,23,0,0,24,3,0,48,48,93,186,27,72,56,162,65,59,145,40,33,176,120,179,30,19,120,36,0,57,160,7,4,100,21,0,57,163,24,0,32,155,62,14,47,56,8,150

Organism: Homo sapiens (NCBI:txid9606)